Protein AF-U9VJJ2-F1 (afdb_monomer_lite)

Secondary structure (DSSP, 8-state):
----------------PPPPSS-HHHHHHHHHHHHHHTB-BSPPTT-S-TT---B-TTTTTTTTS----SB--SSS--EEHHHHHHHHHHHHHHHHHSHHHHHHTT-HHHHHHHHHHHHHHHHHHEEEETTEEEEEEEEES-HHHHHT----GGGGGGT----EEEEESSS--HHHHHHHHHHHHHHHHHHTTT-HHHHHHHHHHHHHHHHHHH--S---SS------HHHHHS-TT-SSS---S-SS----SHHHHHHHHHHHHHHHHHTT---HHHHHHHHHH-----TT----SS--HHHHHHHHHHHH--HHHHHHHHHHHHHHSTTSSS-B-TT--B--GGGTTSSHHHHHHHHHHHHHHHHHHTS-SSSSHHHHHHHHHHHHHT-STT--BSBTTSSSSB-SS-B-HHHH---SHHHHT-TTS--SS--TTPBP---SSSSTT-----TT-HHHHB--HHHHHHHHHHHHHHHHHH-PPPP------S----SS-EEE---EETTEE----------S-S-PPPEEE--SS--EEE--SBS-EEEE--SS--EEEE--SBS-EEEE--SS--EEEE---S-----EEEEE--SSS-EEEEEES--EEE--SS--EEEEEES--EEE--SS--EEEETT-TT---PPPEEE--SS--EEE--BSS-EEE----TTSSPEEEEEE--BSS-EEEE--SSEEEEESS--BTTBEEEEPTT--GGGEEEEEETTEEEEEETTEEEEEEET--S---GGGGS---

Structure (mmCIF, N/CA/C/O backbone):
data_AF-U9VJJ2-F1
#
_entry.id   AF-U9VJJ2-F1
#
loop_
_atom_site.group_PDB
_atom_site.id
_atom_site.type_symbol
_atom_site.label_atom_id
_atom_site.label_alt_id
_atom_site.label_comp_id
_atom_site.label_asym_id
_atom_site.label_entity_id
_atom_site.label_seq_id
_atom_site.pdbx_PDB_ins_code
_atom_site.Cartn_x
_atom_site.Cartn_y
_atom_site.Cartn_z
_atom_site.occupancy
_atom_site.B_iso_or_equiv
_atom_site.auth_seq_id
_atom_site.auth_comp_id
_atom_site.auth_asym_id
_atom_site.auth_atom_id
_atom_site.pdbx_PDB_model_num
ATOM 1 N N . MET A 1 1 ? -44.844 24.755 -35.475 1.00 31.58 1 MET A N 1
ATOM 2 C CA . MET A 1 1 ? -44.593 23.803 -36.579 1.00 31.58 1 MET A CA 1
ATOM 3 C C . MET A 1 1 ? -43.089 23.852 -36.799 1.00 31.58 1 MET A C 1
ATOM 5 O O . MET A 1 1 ? -42.625 24.831 -37.348 1.00 31.58 1 MET A O 1
ATOM 9 N N . GLY A 1 2 ? -42.257 23.047 -36.153 1.00 34.38 2 GLY A N 1
ATOM 10 C CA . GLY A 1 2 ? -42.312 21.598 -36.014 1.00 34.38 2 GLY A CA 1
ATOM 11 C C . GLY A 1 2 ? -41.286 21.035 -36.993 1.00 34.38 2 GLY A C 1
ATOM 12 O O . GLY A 1 2 ? -41.628 20.884 -38.158 1.00 34.38 2 GLY A O 1
ATOM 13 N N . ILE A 1 3 ? -40.055 20.788 -36.537 1.00 26.12 3 ILE A N 1
ATOM 14 C CA . ILE A 1 3 ? -39.096 19.918 -37.227 1.00 26.12 3 ILE A CA 1
ATOM 15 C C . ILE A 1 3 ? -38.415 19.069 -36.151 1.00 26.12 3 ILE A C 1
ATOM 17 O O . ILE A 1 3 ? -37.854 19.599 -35.195 1.00 26.12 3 ILE A O 1
ATOM 21 N N . ASN A 1 4 ? -38.595 17.760 -36.300 1.00 25.95 4 ASN A N 1
ATOM 22 C CA . ASN A 1 4 ? -38.135 16.693 -35.426 1.00 25.95 4 ASN A CA 1
ATOM 23 C C . ASN A 1 4 ? -36.657 16.357 -35.653 1.00 25.95 4 ASN A C 1
ATOM 25 O O . ASN A 1 4 ? -36.155 16.465 -36.769 1.00 25.95 4 ASN A O 1
ATOM 29 N N . ASN A 1 5 ? -36.056 15.855 -34.572 1.00 29.77 5 ASN A N 1
ATOM 30 C CA . ASN A 1 5 ? -34.876 14.994 -34.498 1.00 29.77 5 ASN A CA 1
ATOM 31 C C . ASN A 1 5 ? -34.824 13.897 -35.570 1.00 29.77 5 ASN A C 1
ATOM 33 O O . ASN A 1 5 ? -35.796 13.155 -35.714 1.00 29.77 5 ASN A O 1
ATOM 37 N N . SER A 1 6 ? -33.636 13.701 -36.142 1.00 28.03 6 SER A N 1
ATOM 38 C CA . SER A 1 6 ? -32.844 12.465 -36.014 1.00 28.03 6 SER A CA 1
ATOM 39 C C . SER A 1 6 ? -31.492 12.678 -36.702 1.00 28.03 6 SER A C 1
ATOM 41 O O . SER A 1 6 ? -31.468 13.033 -37.874 1.00 28.03 6 SER A O 1
ATOM 43 N N . ASP A 1 7 ? -30.383 12.554 -35.970 1.00 28.00 7 ASP A N 1
ATOM 44 C CA . ASP A 1 7 ? -29.341 11.561 -36.271 1.00 28.00 7 ASP A CA 1
ATOM 45 C C . ASP A 1 7 ? -28.145 11.710 -35.319 1.00 28.00 7 ASP A C 1
ATOM 47 O O . ASP A 1 7 ? -27.619 12.793 -35.065 1.00 28.00 7 ASP A O 1
ATOM 51 N N . ASN A 1 8 ? -27.802 10.561 -34.740 1.00 31.48 8 ASN A N 1
ATOM 52 C CA . ASN A 1 8 ? -26.765 10.307 -33.756 1.00 31.48 8 ASN A CA 1
ATOM 53 C C . ASN A 1 8 ? -25.375 10.720 -34.250 1.00 31.48 8 ASN A C 1
ATOM 55 O O . ASN A 1 8 ? -24.886 10.154 -35.218 1.00 31.48 8 ASN A O 1
ATOM 59 N N . ASN A 1 9 ? -24.697 11.568 -33.479 1.00 27.19 9 ASN A N 1
ATOM 60 C CA . ASN A 1 9 ? -23.241 11.542 -33.340 1.00 27.19 9 ASN A CA 1
ATOM 61 C C . ASN A 1 9 ? -22.918 11.454 -31.846 1.00 27.19 9 ASN A C 1
ATOM 63 O O . ASN A 1 9 ? -22.497 12.418 -31.212 1.00 27.19 9 ASN A O 1
ATOM 67 N N . GLY A 1 10 ? -23.180 10.277 -31.278 1.00 26.52 10 GLY A N 1
ATOM 68 C CA . GLY A 1 10 ? -22.544 9.850 -30.041 1.00 26.52 10 GLY A CA 1
ATOM 69 C C . GLY A 1 10 ? -21.114 9.436 -30.360 1.00 26.52 10 GLY A C 1
ATOM 70 O O . GLY A 1 10 ? -20.844 8.255 -30.535 1.00 26.52 10 GLY A O 1
ATOM 71 N N . ALA A 1 11 ? -20.210 10.407 -30.468 1.00 26.44 11 ALA A N 1
ATOM 72 C CA . ALA A 1 11 ? -18.804 10.134 -30.222 1.00 26.44 11 ALA A CA 1
ATOM 73 C C . ALA A 1 11 ? -18.663 10.029 -28.700 1.00 26.44 11 ALA A C 1
ATOM 75 O O . ALA A 1 11 ? -18.514 11.040 -28.013 1.00 26.44 11 ALA A O 1
ATOM 76 N N . SER A 1 12 ? -18.817 8.819 -28.157 1.00 25.75 12 SER A N 1
ATOM 77 C CA . SER A 1 12 ? -18.345 8.557 -26.805 1.00 25.75 12 SER A CA 1
ATOM 78 C C . SER A 1 12 ? -16.835 8.746 -26.833 1.00 25.75 12 SER A C 1
ATOM 80 O O . SER A 1 12 ? -16.124 7.987 -27.491 1.00 25.75 12 SER A O 1
ATOM 82 N N . LEU A 1 13 ? -16.356 9.758 -26.119 1.00 26.41 13 LEU A N 1
ATOM 83 C CA . LEU A 1 13 ? -15.010 9.765 -25.567 1.00 26.41 13 LEU A CA 1
ATOM 84 C C . LEU A 1 13 ? -14.947 8.601 -24.565 1.00 26.41 13 LEU A C 1
ATOM 86 O O . LEU A 1 13 ? -15.098 8.798 -23.364 1.00 26.41 13 LEU A O 1
ATOM 90 N N . ALA A 1 14 ? -14.851 7.371 -25.075 1.00 29.52 14 ALA A N 1
ATOM 91 C CA . ALA A 1 14 ? -14.384 6.252 -24.281 1.00 29.52 14 ALA A CA 1
ATOM 92 C C . ALA A 1 14 ? -12.936 6.589 -23.924 1.00 29.52 14 ALA A C 1
ATOM 94 O O . ALA A 1 14 ? -12.138 6.923 -24.801 1.00 29.52 14 ALA A O 1
ATOM 95 N N . SER A 1 15 ? -12.674 6.638 -22.624 1.00 31.16 15 SER A N 1
ATOM 96 C CA . SER A 1 15 ? -11.402 6.991 -22.015 1.00 31.16 15 SER A CA 1
ATOM 97 C C . SER A 1 15 ? -10.244 6.284 -22.712 1.00 31.16 15 SER A C 1
ATOM 99 O O . SER A 1 15 ? -10.154 5.060 -22.664 1.00 31.16 15 SER A O 1
ATOM 101 N N . LEU A 1 16 ? -9.343 7.057 -23.317 1.00 30.44 16 LEU A N 1
ATOM 102 C CA . LEU A 1 16 ? -7.963 6.618 -23.487 1.00 30.44 16 LEU A CA 1
ATOM 103 C C . LEU A 1 16 ? -7.463 6.274 -22.078 1.00 30.44 16 LEU A C 1
ATOM 105 O O . LEU A 1 16 ? -7.440 7.163 -21.221 1.00 30.44 16 LEU A O 1
ATOM 109 N N . ALA A 1 17 ? -7.173 4.999 -21.811 1.00 35.44 17 ALA A N 1
ATOM 110 C CA . ALA A 1 17 ? -6.438 4.623 -20.611 1.00 35.44 17 ALA A CA 1
ATOM 111 C C . ALA A 1 17 ? -5.139 5.439 -20.613 1.00 35.44 17 ALA A C 1
ATOM 113 O O . ALA A 1 17 ? -4.492 5.568 -21.653 1.00 35.44 17 ALA A O 1
ATOM 114 N N . ARG A 1 18 ? -4.817 6.094 -19.495 1.00 38.59 18 ARG A N 1
ATOM 115 C CA . ARG A 1 18 ? -3.496 6.706 -19.347 1.00 38.59 18 ARG A CA 1
ATOM 116 C C . ARG A 1 18 ? -2.495 5.559 -19.229 1.00 38.59 18 ARG A C 1
ATOM 118 O O . ARG A 1 18 ? -2.759 4.633 -18.470 1.00 38.59 18 ARG A O 1
ATOM 125 N N . ASP A 1 19 ? -1.391 5.615 -19.963 1.00 44.75 19 ASP A N 1
ATOM 126 C CA . ASP A 1 19 ? -0.321 4.629 -19.813 1.00 44.75 19 ASP A CA 1
ATOM 127 C C . ASP A 1 19 ? 0.266 4.756 -18.400 1.00 44.75 19 ASP A C 1
ATOM 129 O O . ASP A 1 19 ? 0.718 5.828 -17.995 1.00 44.75 19 ASP A O 1
ATOM 133 N N . SER A 1 20 ? 0.192 3.676 -17.630 1.00 54.94 20 SER A N 1
ATOM 134 C CA . SER A 1 20 ? 0.792 3.536 -16.303 1.00 54.94 20 SER A CA 1
ATOM 135 C C . SER A 1 20 ? 2.116 2.791 -16.416 1.00 54.94 20 SER A C 1
ATOM 137 O O . SER A 1 20 ? 2.187 1.808 -17.153 1.00 54.94 20 SER A O 1
ATOM 139 N N . ILE A 1 21 ? 3.116 3.159 -15.618 1.00 72.12 21 ILE A N 1
ATOM 140 C CA . ILE A 1 21 ? 4.382 2.410 -15.569 1.00 72.12 21 ILE A CA 1
ATOM 141 C C . ILE A 1 21 ? 4.315 1.143 -14.694 1.00 72.12 21 ILE A C 1
ATOM 143 O O . ILE A 1 21 ? 5.137 0.251 -14.861 1.00 72.12 21 ILE A O 1
ATOM 147 N N . PHE A 1 22 ? 3.330 1.038 -13.791 1.00 78.44 22 PHE A N 1
ATOM 148 C CA . PHE A 1 22 ? 3.150 -0.091 -12.867 1.00 78.44 22 PHE A CA 1
ATOM 149 C C . PHE A 1 22 ? 1.695 -0.552 -12.793 1.00 78.44 22 PHE A C 1
ATOM 151 O O . PHE A 1 22 ? 0.785 0.248 -12.997 1.00 78.44 22 PHE A O 1
ATOM 158 N N . ASN A 1 23 ? 1.472 -1.825 -12.444 1.00 80.81 23 ASN A N 1
ATOM 159 C CA . ASN A 1 23 ? 0.149 -2.406 -12.197 1.00 80.81 23 ASN A CA 1
ATOM 160 C C . ASN A 1 23 ? -0.339 -2.134 -10.758 1.00 80.81 23 ASN A C 1
ATOM 162 O O . ASN A 1 23 ? -0.101 -2.912 -9.836 1.00 80.81 23 ASN A O 1
ATOM 166 N N . TYR A 1 24 ? -1.044 -1.027 -10.551 1.00 87.88 24 TYR A N 1
ATOM 167 C CA . TYR A 1 24 ? -1.606 -0.642 -9.258 1.00 87.88 24 TYR A CA 1
ATOM 168 C C . TYR A 1 24 ? -2.738 -1.563 -8.793 1.00 87.88 24 TYR A C 1
ATOM 170 O O . TYR A 1 24 ? -2.932 -1.686 -7.585 1.00 87.88 24 TYR A O 1
ATOM 178 N N . SER A 1 25 ? -3.451 -2.239 -9.703 1.00 86.50 25 SER A N 1
ATOM 179 C CA . SER A 1 25 ? -4.441 -3.256 -9.319 1.00 86.50 25 SER A CA 1
ATOM 180 C C . SER A 1 25 ? -3.777 -4.434 -8.601 1.00 86.50 25 SER A C 1
ATOM 182 O O . SER A 1 25 ? -4.260 -4.877 -7.562 1.00 86.50 25 SER A O 1
ATOM 184 N N . GLU A 1 26 ? -2.650 -4.915 -9.127 1.00 86.88 26 GLU A N 1
ATOM 185 C CA . GLU A 1 26 ? -1.860 -5.998 -8.530 1.00 86.88 26 GLU A CA 1
ATOM 186 C C . GLU A 1 26 ? -1.177 -5.573 -7.232 1.00 86.88 26 GLU A C 1
ATOM 188 O O . GLU A 1 26 ? -1.188 -6.312 -6.246 1.00 86.88 26 GLU A O 1
ATOM 193 N N . ALA A 1 27 ? -0.601 -4.369 -7.201 1.00 92.50 27 ALA A N 1
ATOM 194 C CA . ALA A 1 27 ? -0.051 -3.826 -5.967 1.00 92.50 27 ALA A CA 1
ATOM 195 C C . ALA A 1 27 ? -1.142 -3.725 -4.885 1.00 92.50 27 ALA A C 1
ATOM 197 O O . ALA A 1 27 ? -0.916 -4.129 -3.748 1.00 92.50 27 ALA A O 1
ATOM 198 N N . LEU A 1 28 ? -2.345 -3.248 -5.224 1.00 97.44 28 LEU A N 1
ATOM 199 C CA . LEU A 1 28 ? -3.449 -3.128 -4.270 1.00 97.44 28 LEU A CA 1
ATOM 200 C C . LEU A 1 28 ? -3.868 -4.486 -3.687 1.00 97.44 28 LEU A C 1
ATOM 202 O O . LEU A 1 28 ? -3.978 -4.602 -2.468 1.00 97.44 28 LEU A O 1
ATOM 206 N N . GLU A 1 29 ? -4.046 -5.506 -4.531 1.00 95.62 29 GLU A N 1
ATOM 207 C CA . GLU A 1 29 ? -4.329 -6.880 -4.089 1.00 95.62 29 GLU A CA 1
ATOM 208 C C . GLU A 1 29 ? -3.251 -7.389 -3.125 1.00 95.62 29 GLU A C 1
ATOM 210 O O . GLU A 1 29 ? -3.553 -7.848 -2.021 1.00 95.62 29 GLU A O 1
ATOM 215 N N . LYS A 1 30 ? -1.975 -7.258 -3.506 1.00 94.31 30 LYS A N 1
ATOM 216 C CA . LYS A 1 30 ? -0.852 -7.697 -2.672 1.00 94.31 30 LYS A CA 1
ATOM 217 C C . LYS A 1 30 ? -0.827 -6.959 -1.338 1.00 94.31 30 LYS A C 1
ATOM 219 O O . LYS A 1 30 ? -0.591 -7.590 -0.312 1.00 94.31 30 LYS A O 1
ATOM 224 N N . SER A 1 31 ? -1.120 -5.657 -1.317 1.00 98.50 31 SER A N 1
ATOM 225 C CA . SER A 1 31 ? -1.192 -4.890 -0.066 1.00 98.50 31 SER A CA 1
ATOM 226 C C . SER A 1 31 ? -2.247 -5.446 0.896 1.00 98.50 31 SER A C 1
ATOM 228 O O . SER A 1 31 ? -2.037 -5.428 2.105 1.00 98.50 31 SER A O 1
ATOM 230 N N . LEU A 1 32 ? -3.363 -5.979 0.386 1.00 98.38 32 LEU A N 1
ATOM 231 C CA . LEU A 1 32 ? -4.382 -6.642 1.207 1.00 98.38 32 LEU A CA 1
ATOM 232 C C . LEU A 1 32 ? -3.935 -8.040 1.666 1.00 98.38 32 LEU A C 1
ATOM 234 O O . LEU A 1 32 ? -4.159 -8.398 2.822 1.00 98.38 32 LEU A O 1
ATOM 238 N N . LEU A 1 33 ? -3.226 -8.796 0.818 1.00 97.00 33 LEU A N 1
ATOM 239 C CA . LEU A 1 33 ? -2.611 -10.075 1.205 1.00 97.00 33 LEU A CA 1
ATOM 240 C C . LEU A 1 33 ? -1.595 -9.921 2.348 1.00 97.00 33 LEU A C 1
ATOM 242 O O . LEU A 1 33 ? -1.483 -10.819 3.185 1.00 97.00 33 LEU A O 1
ATOM 246 N N . PHE A 1 34 ? -0.900 -8.782 2.437 1.00 98.81 34 PHE A N 1
ATOM 247 C CA . PHE A 1 34 ? -0.048 -8.474 3.587 1.00 98.81 34 PHE A CA 1
ATOM 248 C C . PHE A 1 34 ? -0.850 -8.473 4.894 1.00 98.81 34 PHE A C 1
ATOM 250 O O . PHE A 1 34 ? -0.446 -9.120 5.859 1.00 98.81 34 PHE A O 1
ATOM 257 N N . TYR A 1 35 ? -2.008 -7.808 4.931 1.00 98.88 35 TYR A N 1
ATOM 258 C CA . TYR A 1 35 ? -2.841 -7.804 6.133 1.00 98.88 35 TYR A CA 1
ATOM 259 C C . TYR A 1 35 ? -3.344 -9.210 6.475 1.00 98.88 35 TYR A C 1
ATOM 261 O O . TYR A 1 35 ? -3.297 -9.602 7.640 1.00 98.88 35 TYR A O 1
ATOM 269 N N . GLU A 1 36 ? -3.737 -10.021 5.489 1.00 98.44 36 GLU A N 1
ATOM 270 C CA . GLU A 1 36 ? -4.081 -11.431 5.733 1.00 98.44 36 GLU A CA 1
ATOM 271 C C . GLU A 1 36 ? -2.923 -12.211 6.368 1.00 98.44 36 GLU A C 1
ATOM 273 O O . GLU A 1 36 ? -3.128 -12.972 7.317 1.00 98.44 36 GLU A O 1
ATOM 278 N N . ALA A 1 37 ? -1.692 -11.956 5.917 1.00 98.38 37 ALA A N 1
ATOM 279 C CA . ALA A 1 37 ? -0.489 -12.568 6.467 1.00 98.38 37 ALA A CA 1
ATOM 280 C C . ALA A 1 37 ? -0.178 -12.124 7.907 1.00 98.38 37 ALA A C 1
ATOM 282 O O . ALA A 1 37 ? 0.552 -12.838 8.596 1.00 98.38 37 ALA A O 1
ATOM 283 N N . GLN A 1 38 ? -0.768 -11.021 8.384 1.00 98.88 38 GLN A N 1
ATOM 284 C CA . GLN A 1 38 ? -0.652 -10.526 9.762 1.00 98.88 38 GLN A CA 1
ATOM 285 C C . GLN A 1 38 ? -1.762 -11.029 10.701 1.00 98.88 38 GLN A C 1
ATOM 287 O O . GLN A 1 38 ? -1.703 -10.754 11.900 1.00 98.88 38 GLN A O 1
ATOM 292 N N . ARG A 1 39 ? -2.792 -11.738 10.214 1.00 98.81 39 ARG A N 1
ATOM 293 C CA . ARG A 1 39 ? -3.947 -12.139 11.047 1.00 98.81 39 ARG A CA 1
ATOM 294 C C . ARG A 1 39 ? -3.529 -12.999 12.242 1.00 98.81 39 ARG A C 1
ATOM 296 O O . ARG A 1 39 ? -2.777 -13.951 12.074 1.00 98.81 39 ARG A O 1
ATOM 303 N N . ALA A 1 40 ? -4.045 -12.701 13.426 1.00 98.56 40 ALA A N 1
ATOM 304 C CA . ALA A 1 40 ? -3.956 -13.522 14.631 1.00 98.56 40 ALA A CA 1
ATOM 305 C C . ALA A 1 40 ? -5.293 -14.244 14.880 1.00 98.56 40 ALA A C 1
ATOM 307 O O . ALA A 1 40 ? -6.330 -13.769 14.420 1.00 98.56 40 ALA A O 1
ATOM 308 N N . GLY A 1 41 ? -5.282 -15.351 15.623 1.00 98.31 41 GLY A N 1
ATOM 309 C CA . GLY A 1 41 ? -6.475 -16.134 15.955 1.00 98.31 41 GLY A CA 1
ATOM 310 C C . GLY A 1 41 ? -6.692 -17.340 15.040 1.00 98.31 41 GLY A C 1
ATOM 311 O O . GLY A 1 41 ? -5.765 -17.811 14.381 1.00 98.31 41 GLY A O 1
ATOM 312 N N . GLU A 1 42 ? -7.922 -17.856 15.043 1.00 98.12 42 GLU A N 1
ATOM 313 C CA . GLU A 1 42 ? -8.382 -18.914 14.132 1.00 98.12 42 GLU A CA 1
ATOM 314 C C . GLU A 1 42 ? -8.607 -18.313 12.742 1.00 98.12 42 GLU A C 1
ATOM 316 O O . GLU A 1 42 ? -9.418 -17.399 12.603 1.00 98.12 42 GLU A O 1
ATOM 321 N N . LEU A 1 43 ? -7.870 -18.781 11.732 1.00 96.81 43 LEU A N 1
ATOM 322 C CA . LEU A 1 43 ? -7.955 -18.253 10.370 1.00 96.81 43 LEU A CA 1
ATOM 323 C C . LEU A 1 43 ? -9.176 -18.831 9.635 1.00 96.81 43 LEU A C 1
ATOM 325 O O . LEU A 1 43 ? -9.574 -19.965 9.900 1.00 96.81 43 LEU A O 1
ATOM 329 N N . PRO A 1 44 ? -9.780 -18.086 8.692 1.00 91.69 44 PRO A N 1
ATOM 330 C CA . PRO A 1 44 ? -10.945 -18.579 7.971 1.00 91.69 44 PRO A CA 1
ATOM 331 C C . PRO A 1 44 ? -10.571 -19.698 6.983 1.00 91.69 44 PRO A C 1
ATOM 333 O O . PRO A 1 44 ? -9.440 -19.769 6.496 1.00 91.69 44 PRO A O 1
ATOM 336 N N . ASP A 1 45 ? -11.543 -20.558 6.653 1.00 89.88 45 ASP A N 1
ATOM 337 C CA . ASP A 1 45 ? -11.366 -21.705 5.740 1.00 89.88 45 ASP A CA 1
ATOM 338 C C . ASP A 1 45 ? -10.871 -21.299 4.334 1.00 89.88 45 ASP A C 1
ATOM 340 O O . ASP A 1 45 ? -10.272 -22.109 3.626 1.00 89.88 45 ASP A O 1
ATOM 344 N N . ASP A 1 46 ? -11.140 -20.060 3.918 1.00 84.56 46 ASP A N 1
ATOM 345 C CA . ASP A 1 46 ? -10.752 -19.462 2.638 1.00 84.56 46 ASP A CA 1
ATOM 346 C C . ASP A 1 46 ? -9.488 -18.583 2.726 1.00 84.56 46 ASP A C 1
ATOM 348 O O . ASP A 1 46 ? -9.210 -17.811 1.810 1.00 84.56 46 ASP A O 1
ATOM 352 N N . ASN A 1 47 ? -8.689 -18.718 3.794 1.00 85.50 47 ASN A N 1
ATOM 353 C CA . ASN A 1 47 ? -7.400 -18.034 3.938 1.00 85.50 47 ASN A CA 1
ATOM 354 C C . ASN A 1 47 ? -6.504 -18.218 2.694 1.00 85.50 47 ASN A C 1
ATOM 356 O O . ASN A 1 47 ? -6.145 -19.342 2.328 1.00 85.50 47 ASN A O 1
ATOM 360 N N . ARG A 1 48 ? -6.074 -17.103 2.088 1.00 89.31 48 ARG A N 1
ATOM 361 C CA . ARG A 1 48 ? -5.249 -17.098 0.867 1.00 89.31 48 ARG A CA 1
ATOM 362 C C . ARG A 1 48 ? -3.755 -17.252 1.157 1.00 89.31 48 ARG A C 1
ATOM 364 O O . ARG A 1 48 ? -2.982 -17.655 0.285 1.00 89.31 48 ARG A O 1
ATOM 371 N N . VAL A 1 49 ? -3.324 -16.986 2.391 1.00 89.12 49 VAL A N 1
ATOM 372 C CA . VAL A 1 49 ? -1.911 -17.050 2.786 1.00 89.12 49 VAL A CA 1
ATOM 373 C C . VAL A 1 49 ? -1.549 -18.469 3.226 1.00 89.12 49 VAL A C 1
ATOM 375 O O . VAL A 1 49 ? -1.614 -18.819 4.402 1.00 89.12 49 VAL A O 1
ATOM 378 N N . ALA A 1 50 ? -1.132 -19.296 2.264 1.00 86.50 50 ALA A N 1
ATOM 379 C CA . ALA A 1 50 ? -0.942 -20.743 2.441 1.00 86.50 50 ALA A CA 1
ATOM 380 C C . ALA A 1 50 ? 0.079 -21.165 3.518 1.00 86.50 50 ALA A C 1
ATOM 382 O O . ALA A 1 50 ? 0.045 -22.304 3.981 1.00 86.50 50 ALA A O 1
ATOM 383 N N . TRP A 1 51 ? 1.012 -20.284 3.884 1.00 90.56 51 TRP A N 1
ATOM 384 C CA . TRP A 1 51 ? 2.030 -20.551 4.905 1.00 90.56 51 TRP A CA 1
ATOM 385 C C . TRP A 1 51 ? 1.617 -20.105 6.315 1.00 90.56 51 TRP A C 1
ATOM 387 O O . TRP A 1 51 ? 2.378 -20.320 7.256 1.00 90.56 51 TRP A O 1
ATOM 397 N N . ARG A 1 52 ? 0.432 -19.503 6.469 1.00 96.50 52 ARG A N 1
ATOM 398 C CA . ARG A 1 52 ? -0.157 -19.132 7.758 1.00 96.50 52 ARG A CA 1
ATOM 399 C C . ARG A 1 52 ? -1.178 -20.173 8.210 1.00 96.50 52 ARG A C 1
ATOM 401 O O . ARG A 1 52 ? -1.914 -20.729 7.395 1.00 96.50 52 ARG A O 1
ATOM 408 N N . SER A 1 53 ? -1.256 -20.390 9.518 1.00 96.62 53 SER A N 1
ATOM 409 C CA . SER A 1 53 ? -2.363 -21.108 10.154 1.00 96.62 53 SER A CA 1
ATOM 410 C C . SER A 1 53 ? -2.772 -20.429 11.461 1.00 96.62 53 SER A C 1
ATOM 412 O O . SER A 1 53 ? -2.266 -19.353 11.796 1.00 96.62 53 SER A O 1
ATOM 414 N N . ASP A 1 54 ? -3.692 -21.063 12.189 1.00 98.31 54 ASP A N 1
ATOM 415 C CA . ASP A 1 54 ? -4.156 -20.590 13.489 1.00 98.31 54 ASP A CA 1
ATOM 416 C C . ASP A 1 54 ? -2.982 -20.297 14.426 1.00 98.31 54 ASP A C 1
ATOM 418 O O . ASP A 1 54 ? -2.063 -21.108 14.583 1.00 98.31 54 ASP A O 1
ATOM 422 N N . ALA A 1 55 ? -3.039 -19.141 15.074 1.00 97.94 55 ALA A N 1
ATOM 423 C CA . ALA A 1 55 ? -2.040 -18.697 16.032 1.00 97.94 55 ALA A CA 1
ATOM 424 C C . ALA A 1 55 ? -2.731 -17.974 17.187 1.00 97.94 55 ALA A C 1
ATOM 426 O O . ALA A 1 55 ? -3.744 -17.311 16.982 1.00 97.94 55 ALA A O 1
ATOM 427 N N . VAL A 1 56 ? -2.171 -18.072 18.395 1.00 97.69 56 VAL A N 1
ATOM 428 C CA . VAL A 1 56 ? -2.582 -17.278 19.570 1.00 97.69 56 VAL A CA 1
ATOM 429 C C . VAL A 1 56 ? -4.081 -17.365 19.914 1.00 97.69 56 VAL A C 1
ATOM 431 O O . VAL A 1 56 ? -4.689 -16.430 20.434 1.00 97.69 56 VAL A O 1
ATOM 434 N N . THR A 1 57 ? -4.708 -18.521 19.661 1.00 97.44 57 THR A N 1
ATOM 435 C CA . THR A 1 57 ? -6.166 -18.727 19.800 1.00 97.44 57 THR A CA 1
ATOM 436 C C . THR A 1 57 ? -6.677 -18.628 21.244 1.00 97.44 57 THR A C 1
ATOM 438 O O . THR A 1 57 ? -7.880 -18.710 21.477 1.00 97.44 57 THR A O 1
ATOM 441 N N . ASN A 1 58 ? -5.778 -18.503 22.227 1.00 96.25 58 ASN A N 1
ATOM 442 C CA . ASN A 1 58 ? -6.102 -18.372 23.651 1.00 96.25 58 ASN A CA 1
ATOM 443 C C . ASN A 1 58 ? -5.848 -16.960 24.209 1.00 96.25 58 ASN A C 1
ATOM 445 O O . ASN A 1 58 ? -5.974 -16.768 25.425 1.00 96.25 58 ASN A O 1
ATOM 449 N N . ASP A 1 59 ? -5.476 -15.992 23.364 1.00 98.38 59 ASP A N 1
ATOM 450 C CA . ASP A 1 59 ? -5.275 -14.600 23.778 1.00 98.38 59 ASP A CA 1
ATOM 451 C C . ASP A 1 59 ? -6.518 -14.065 24.519 1.00 98.38 59 ASP A C 1
ATOM 453 O O . ASP A 1 59 ? -7.658 -14.234 24.078 1.00 98.38 59 ASP A O 1
ATOM 457 N N . GLY A 1 60 ? -6.296 -13.432 25.677 1.00 97.62 60 GLY A N 1
ATOM 458 C CA . GLY A 1 60 ? -7.352 -12.912 26.558 1.00 97.62 60 GLY A CA 1
ATOM 459 C C . GLY A 1 60 ? -7.917 -13.910 27.580 1.00 97.62 60 GLY A C 1
ATOM 460 O O . GLY A 1 60 ? -8.693 -13.535 28.467 1.00 97.62 60 GLY A O 1
ATOM 461 N N . SER A 1 61 ? -7.499 -15.180 27.539 1.00 96.69 61 SER A N 1
ATOM 462 C CA . SER A 1 61 ? -7.900 -16.186 28.538 1.00 96.69 61 SER A CA 1
ATOM 463 C C . SER A 1 61 ? -7.446 -15.857 29.969 1.00 96.69 61 SER A C 1
ATOM 465 O O . SER A 1 61 ? -8.101 -16.274 30.929 1.00 96.69 61 SER A O 1
ATOM 467 N N . ASP A 1 62 ? -6.380 -15.068 30.123 1.00 95.56 62 ASP A N 1
ATOM 468 C CA . ASP A 1 62 ? -5.869 -14.552 31.396 1.00 95.56 62 ASP A CA 1
ATOM 469 C C . ASP A 1 62 ? -6.853 -13.595 32.090 1.00 95.56 62 ASP A C 1
ATOM 471 O O . ASP A 1 62 ? -6.883 -13.504 33.321 1.00 95.56 62 ASP A O 1
ATOM 475 N N . VAL A 1 63 ? -7.707 -12.937 31.302 1.00 95.62 63 VAL A N 1
ATOM 476 C CA . VAL A 1 63 ? -8.665 -11.919 31.757 1.00 95.62 63 VAL A CA 1
ATOM 477 C C . VAL A 1 63 ? -10.124 -12.289 31.476 1.00 95.62 63 VAL A C 1
ATOM 479 O O . VAL A 1 63 ? -11.036 -11.594 31.921 1.00 95.62 63 VAL A O 1
ATOM 482 N N . GLY A 1 64 ? -10.365 -13.426 30.817 1.00 96.75 64 GLY A N 1
ATOM 483 C CA . GLY A 1 64 ? -11.703 -13.943 30.522 1.00 96.75 64 GLY A CA 1
ATOM 484 C C . GLY A 1 64 ? -12.427 -13.190 29.404 1.00 96.75 64 GLY A C 1
ATOM 485 O O . GLY A 1 64 ? -13.659 -13.162 29.398 1.00 96.75 64 GLY A O 1
ATOM 486 N N . VAL A 1 65 ? -11.671 -12.592 28.482 1.00 96.56 65 VAL A N 1
ATOM 487 C CA . VAL A 1 65 ? -12.164 -11.866 27.304 1.00 96.56 65 VAL A CA 1
ATOM 488 C C . VAL A 1 65 ? -11.628 -12.572 26.066 1.00 96.56 65 VAL A C 1
ATOM 490 O O . VAL A 1 65 ? -10.485 -13.011 26.065 1.00 96.56 65 VAL A O 1
ATOM 493 N N . ASP A 1 66 ? -12.441 -12.721 25.022 1.00 98.00 66 ASP A N 1
ATOM 494 C CA . ASP A 1 66 ? -11.946 -13.263 23.756 1.00 98.00 66 ASP A CA 1
ATOM 495 C C . ASP A 1 66 ? -11.145 -12.189 23.027 1.00 98.00 66 ASP A C 1
ATOM 497 O O . ASP A 1 66 ? -11.706 -11.293 22.397 1.00 98.00 66 ASP A O 1
ATOM 501 N N . LEU A 1 67 ? -9.826 -12.282 23.136 1.00 98.62 67 LEU A N 1
ATOM 502 C CA . LEU A 1 67 ? -8.899 -11.422 22.428 1.00 98.62 67 LEU A CA 1
ATOM 503 C C . LEU A 1 67 ? -8.113 -12.241 21.407 1.00 98.62 67 LEU A C 1
ATOM 505 O O . LEU A 1 67 ? -6.990 -11.867 21.141 1.00 98.62 67 LEU A O 1
ATOM 509 N N . SER A 1 68 ? -8.640 -13.330 20.839 1.00 97.81 68 SER A N 1
ATOM 510 C CA . SER A 1 68 ? -7.886 -14.213 19.925 1.00 97.81 68 SER A CA 1
ATOM 511 C C . SER A 1 68 ? -7.555 -13.586 18.561 1.00 97.81 68 SER A C 1
ATOM 513 O O . SER A 1 68 ? -6.439 -13.743 18.072 1.00 97.81 68 SER A O 1
ATOM 515 N N . GLY A 1 69 ? -8.491 -12.835 17.974 1.00 97.94 69 GLY A N 1
ATOM 516 C CA . GLY A 1 69 ? -8.382 -12.265 16.622 1.00 97.94 69 GLY A CA 1
ATOM 517 C C . GLY A 1 69 ? -7.452 -11.050 16.475 1.00 97.94 69 GLY A C 1
ATOM 518 O O . GLY A 1 69 ? -6.583 -10.780 17.309 1.00 97.94 69 GLY A O 1
ATOM 519 N N . GLY A 1 70 ? -7.683 -10.254 15.429 1.00 98.56 70 GLY A N 1
ATOM 520 C CA . GLY A 1 70 ? -6.929 -9.027 15.150 1.00 98.56 70 GLY A CA 1
ATOM 521 C C . GLY A 1 70 ? -5.628 -9.300 14.400 1.00 98.56 70 GLY A C 1
ATOM 522 O O . GLY A 1 70 ? -5.512 -10.304 13.699 1.00 98.56 70 GLY A O 1
ATOM 523 N N . TYR A 1 71 ? -4.658 -8.398 14.526 1.00 98.88 71 TYR A N 1
ATOM 524 C CA . TYR A 1 71 ? -3.415 -8.445 13.756 1.00 98.88 71 TYR A CA 1
ATOM 525 C C . TYR A 1 71 ? -2.172 -8.444 14.647 1.00 98.88 71 TYR A C 1
ATOM 527 O O . TYR A 1 71 ? -2.145 -7.775 15.683 1.00 98.88 71 TYR A O 1
ATOM 535 N N . PHE A 1 72 ? -1.139 -9.163 14.217 1.00 98.81 72 PHE A N 1
ATOM 536 C CA . PHE A 1 72 ? 0.229 -8.914 14.658 1.00 98.81 72 PHE A CA 1
ATOM 537 C C . PHE A 1 72 ? 0.735 -7.607 14.048 1.00 98.81 72 PHE A C 1
ATOM 539 O O . PHE A 1 72 ? 0.390 -7.274 12.912 1.00 98.81 72 PHE A O 1
ATOM 546 N N . ASP A 1 73 ? 1.514 -6.850 14.813 1.00 98.56 73 ASP A N 1
ATOM 547 C CA . ASP A 1 73 ? 1.880 -5.482 14.452 1.00 98.56 73 ASP A CA 1
ATOM 548 C C . ASP A 1 73 ? 2.897 -5.400 13.309 1.00 98.56 73 ASP A C 1
ATOM 550 O O . ASP A 1 73 ? 2.651 -4.719 12.310 1.00 98.56 73 ASP A O 1
ATOM 554 N N . ALA A 1 74 ? 4.016 -6.108 13.450 1.00 98.25 74 ALA A N 1
ATOM 555 C CA . ALA A 1 74 ? 5.145 -5.999 12.539 1.00 98.25 74 ALA A CA 1
ATOM 556 C C . ALA A 1 74 ? 5.741 -7.376 12.218 1.00 98.25 74 ALA A C 1
ATOM 558 O O . ALA A 1 74 ? 5.010 -8.316 11.899 1.00 98.25 74 ALA A O 1
ATOM 559 N N . GLY A 1 75 ? 7.065 -7.525 12.304 1.00 97.81 75 GLY A N 1
ATOM 560 C CA . GLY A 1 75 ? 7.732 -8.821 12.233 1.00 97.81 75 GLY A CA 1
ATOM 561 C C . GLY A 1 75 ? 7.609 -9.687 13.491 1.00 97.81 75 GLY A C 1
ATOM 562 O O . GLY A 1 75 ? 8.203 -10.774 13.541 1.00 97.81 75 GLY A O 1
ATOM 563 N N . ASP A 1 76 ? 6.932 -9.191 14.524 1.00 97.56 76 ASP A N 1
ATOM 564 C CA . ASP A 1 76 ? 6.726 -9.773 15.852 1.00 97.56 76 ASP A CA 1
ATOM 565 C C . ASP A 1 76 ? 5.304 -10.332 16.033 1.00 97.56 76 ASP A C 1
ATOM 567 O O . ASP A 1 76 ? 4.568 -10.476 15.058 1.00 97.56 76 ASP A O 1
ATOM 571 N N . HIS A 1 77 ? 4.935 -10.733 17.256 1.00 98.06 77 HIS A N 1
ATOM 572 C CA . HIS A 1 77 ? 3.591 -11.265 17.530 1.00 98.06 77 HIS A CA 1
ATOM 573 C C . HIS A 1 77 ? 2.845 -10.513 18.633 1.00 98.06 77 HIS A C 1
ATOM 575 O O . HIS A 1 77 ? 1.816 -10.990 19.134 1.00 98.06 77 HIS A O 1
ATOM 581 N N . VAL A 1 78 ? 3.339 -9.348 19.047 1.00 97.69 78 VAL A N 1
ATOM 582 C CA . VAL A 1 78 ? 2.590 -8.478 19.953 1.00 97.69 78 VAL A CA 1
ATOM 583 C C . VAL A 1 78 ? 1.460 -7.825 19.165 1.00 97.69 78 VAL A C 1
ATOM 585 O O . VAL A 1 78 ? 1.626 -7.394 18.024 1.00 97.69 78 VAL A O 1
ATOM 588 N N . LYS A 1 79 ? 0.280 -7.747 19.779 1.00 98.56 79 LYS A N 1
ATOM 589 C CA . LYS A 1 79 ? -0.851 -7.026 19.192 1.00 98.56 79 LYS A CA 1
ATOM 590 C C . LYS A 1 79 ? -0.939 -5.652 19.815 1.00 98.56 79 LYS A C 1
ATOM 592 O O . LYS A 1 79 ? -1.510 -5.497 20.895 1.00 98.56 79 LYS A O 1
ATOM 597 N N . PHE A 1 80 ? -0.364 -4.665 19.142 1.00 98.19 80 PHE A N 1
ATOM 598 C CA . PHE A 1 80 ? -0.442 -3.269 19.549 1.00 98.19 80 PHE A CA 1
ATOM 599 C C . PHE A 1 80 ? -1.702 -2.619 18.980 1.00 98.19 80 PHE A C 1
ATOM 601 O O . PHE A 1 80 ? -1.828 -2.406 17.777 1.00 98.19 80 PHE A O 1
ATOM 608 N N . VAL A 1 81 ? -2.655 -2.279 19.850 1.00 98.69 81 VAL A N 1
ATOM 609 C CA . VAL A 1 81 ? -3.960 -1.767 19.400 1.00 98.69 81 VAL A CA 1
ATOM 610 C C . VAL A 1 81 ? -3.856 -0.354 18.835 1.00 98.69 81 VAL A C 1
ATOM 612 O O . VAL A 1 81 ? -4.618 -0.009 17.939 1.00 98.69 81 VAL A O 1
ATOM 615 N N . PHE A 1 82 ? -2.905 0.455 19.307 1.00 98.56 82 PHE A N 1
ATOM 616 C CA . PHE A 1 82 ? -2.757 1.839 18.856 1.00 98.56 82 PHE A CA 1
ATOM 617 C C . PHE A 1 82 ? -2.381 1.955 17.359 1.00 98.56 82 PHE A C 1
ATOM 619 O O . PHE A 1 82 ? -3.181 2.506 16.597 1.00 98.56 82 PHE A O 1
ATOM 626 N N . PRO A 1 83 ? -1.259 1.377 16.877 1.00 98.56 83 PRO A N 1
ATOM 627 C CA . PRO A 1 83 ? -0.936 1.354 15.445 1.00 98.56 83 PRO A CA 1
ATOM 628 C C . PRO A 1 83 ? -1.916 0.511 14.615 1.00 98.56 83 PRO A C 1
ATOM 630 O O . PRO A 1 83 ? -2.203 0.868 13.469 1.00 98.56 83 PRO A O 1
ATOM 633 N N . MET A 1 84 ? -2.504 -0.553 15.181 1.00 98.88 84 MET A N 1
ATOM 634 C CA . MET A 1 84 ? -3.554 -1.327 14.506 1.00 98.88 84 MET A CA 1
ATOM 635 C C . MET A 1 84 ? -4.780 -0.458 14.202 1.00 98.88 84 MET A C 1
ATOM 637 O O . MET A 1 84 ? -5.229 -0.409 13.059 1.00 98.88 84 MET A O 1
ATOM 641 N N . ALA A 1 85 ? -5.301 0.265 15.197 1.00 98.94 85 ALA A N 1
ATOM 642 C CA . ALA A 1 85 ? -6.435 1.166 15.021 1.00 98.94 85 ALA A CA 1
ATOM 643 C C . ALA A 1 85 ? -6.106 2.286 14.027 1.00 98.94 85 ALA A C 1
ATOM 645 O O . ALA A 1 85 ? -6.881 2.511 13.101 1.00 98.94 85 ALA A O 1
ATOM 646 N N . SER A 1 86 ? -4.917 2.893 14.130 1.00 98.88 86 SER A N 1
ATOM 647 C CA . SER A 1 86 ? -4.471 3.900 13.161 1.00 98.88 86 SER A CA 1
ATOM 648 C C . SER A 1 86 ? -4.432 3.365 11.727 1.00 98.88 86 SER A C 1
ATOM 650 O O . SER A 1 86 ? -4.816 4.081 10.799 1.00 98.88 86 SER A O 1
ATOM 652 N N . SER A 1 87 ? -3.999 2.118 11.536 1.00 98.94 87 SER A N 1
ATOM 653 C CA . SER A 1 87 ? -3.979 1.471 10.222 1.00 98.94 87 SER A CA 1
ATOM 654 C C . SER A 1 87 ? -5.394 1.263 9.686 1.00 98.94 87 SER A C 1
ATOM 656 O O . SER A 1 87 ? -5.676 1.605 8.540 1.00 98.94 87 SER A O 1
ATOM 658 N N . LEU A 1 88 ? -6.315 0.782 10.529 1.00 98.94 88 LEU A N 1
ATOM 659 C CA . LEU A 1 88 ? -7.718 0.570 10.161 1.00 98.94 88 LEU A CA 1
ATOM 660 C C . LEU A 1 88 ? -8.436 1.876 9.800 1.00 98.94 88 LEU A C 1
ATOM 662 O O . LEU A 1 88 ? -9.234 1.875 8.859 1.00 98.94 88 LEU A O 1
ATOM 666 N N . THR A 1 89 ? -8.143 2.988 10.484 1.00 98.94 89 THR A N 1
ATOM 667 C CA . THR A 1 89 ? -8.702 4.302 10.131 1.00 98.94 89 THR A CA 1
ATOM 668 C C . THR A 1 89 ? -8.243 4.741 8.738 1.00 98.94 89 THR A C 1
ATOM 670 O O . THR A 1 89 ? -9.058 5.169 7.922 1.00 98.94 89 THR A O 1
ATOM 673 N N . MET A 1 90 ? -6.952 4.587 8.427 1.00 98.94 90 MET A N 1
ATOM 674 C CA . MET A 1 90 ? -6.385 4.951 7.120 1.00 98.94 90 MET A CA 1
ATOM 675 C C . MET A 1 90 ? -6.894 4.044 5.989 1.00 98.94 90 MET A C 1
ATOM 677 O O . MET A 1 90 ? -7.280 4.549 4.934 1.00 98.94 90 MET A O 1
ATOM 681 N N . LEU A 1 91 ? -6.978 2.728 6.220 1.00 98.94 91 LEU A N 1
ATOM 682 C CA . LEU A 1 91 ? -7.576 1.773 5.278 1.00 98.94 91 LEU A CA 1
ATOM 683 C C . LEU A 1 91 ? -9.044 2.112 5.001 1.00 98.94 91 LEU A C 1
ATOM 685 O O . LEU A 1 91 ? -9.458 2.189 3.843 1.00 98.94 91 LEU A O 1
ATOM 689 N N . SER A 1 92 ? -9.817 2.389 6.056 1.00 98.94 92 SER A N 1
ATOM 690 C CA . SER A 1 92 ? -11.218 2.802 5.934 1.00 98.94 92 SER A CA 1
ATOM 691 C C . SER A 1 92 ? -11.354 4.109 5.163 1.00 98.94 92 SER A C 1
ATOM 693 O O . SER A 1 92 ? -12.262 4.236 4.345 1.00 98.94 92 SER A O 1
ATOM 695 N N . TRP A 1 93 ? -10.440 5.065 5.359 1.00 98.88 93 TRP A N 1
ATOM 696 C CA . TRP A 1 93 ? -10.427 6.303 4.584 1.00 98.88 93 TRP A CA 1
ATOM 697 C C . TRP A 1 93 ? -10.158 6.040 3.097 1.00 98.88 93 TRP A C 1
ATOM 699 O O . TRP A 1 93 ? -10.880 6.559 2.247 1.00 98.88 93 TRP A O 1
ATOM 709 N N . GLY A 1 94 ? -9.187 5.178 2.780 1.00 98.75 94 GLY A N 1
ATOM 710 C CA . GLY A 1 94 ? -8.898 4.763 1.408 1.00 98.75 94 GLY A CA 1
ATOM 711 C C . GLY A 1 94 ? -10.101 4.109 0.723 1.00 98.75 94 GLY A C 1
ATOM 712 O O . GLY A 1 94 ? -10.455 4.495 -0.389 1.00 98.75 94 GLY A O 1
ATOM 713 N N . VAL A 1 95 ? -10.774 3.165 1.392 1.00 98.81 95 VAL A N 1
ATOM 714 C CA . VAL A 1 95 ? -11.996 2.522 0.869 1.00 98.81 95 VAL A CA 1
ATOM 715 C C . VAL A 1 95 ? -13.145 3.520 0.738 1.00 98.81 95 VAL A C 1
ATOM 717 O O . VAL A 1 95 ? -13.897 3.454 -0.231 1.00 98.81 95 VAL A O 1
ATOM 720 N N . LEU A 1 96 ? -13.299 4.446 1.687 1.00 98.50 96 LEU A N 1
ATOM 721 C CA . LEU A 1 96 ? -14.367 5.443 1.662 1.00 98.50 96 LEU A CA 1
ATOM 722 C C . LEU A 1 96 ? -14.257 6.367 0.444 1.00 98.50 96 LEU A C 1
ATOM 724 O O . LEU A 1 96 ? -15.258 6.596 -0.230 1.00 98.50 96 LEU A O 1
ATOM 728 N N . GLU A 1 97 ? -13.063 6.892 0.170 1.00 97.88 97 GLU A N 1
ATOM 729 C CA . GLU A 1 97 ? -12.859 7.866 -0.912 1.00 97.88 97 GLU A CA 1
ATOM 730 C C . GLU A 1 97 ? -12.692 7.188 -2.280 1.00 97.88 97 GLU A C 1
ATOM 732 O O . GLU A 1 97 ? -13.134 7.728 -3.293 1.00 97.88 97 GLU A O 1
ATOM 737 N N . TYR A 1 98 ? -12.105 5.986 -2.324 1.00 98.38 98 TYR A N 1
ATOM 738 C CA . TYR A 1 98 ? -11.761 5.286 -3.568 1.00 98.38 98 TYR A CA 1
ATOM 739 C C . TYR A 1 98 ? -12.502 3.958 -3.745 1.00 98.38 98 TYR A C 1
ATOM 741 O O . TYR A 1 98 ? -11.992 3.045 -4.393 1.00 98.38 98 TYR A O 1
ATOM 749 N N . ARG A 1 99 ? -13.721 3.831 -3.206 1.00 97.75 99 ARG A N 1
ATOM 750 C CA . ARG A 1 99 ? -14.511 2.586 -3.258 1.00 97.75 99 ARG A CA 1
ATOM 751 C C . ARG A 1 99 ? -14.621 1.992 -4.662 1.00 97.75 99 ARG A C 1
ATOM 753 O O . ARG A 1 99 ? -14.413 0.797 -4.839 1.00 97.75 99 ARG A O 1
ATOM 760 N N . GLU A 1 100 ? -14.899 2.831 -5.658 1.00 95.94 100 GLU A N 1
ATOM 761 C CA . GLU A 1 100 ? -15.028 2.394 -7.053 1.00 95.94 100 GLU A CA 1
ATOM 762 C C . GLU A 1 100 ? -13.734 1.767 -7.595 1.00 95.94 100 GLU A C 1
ATOM 764 O O . GLU A 1 100 ? -13.800 0.916 -8.477 1.00 95.94 100 GLU A O 1
ATOM 769 N N . ALA A 1 101 ? -12.561 2.170 -7.095 1.00 95.38 101 ALA A N 1
ATOM 770 C CA . ALA A 1 101 ? -11.286 1.588 -7.501 1.00 95.38 101 ALA A CA 1
ATOM 771 C C . ALA A 1 101 ? -11.133 0.156 -6.977 1.00 95.38 101 ALA A C 1
ATOM 773 O O . ALA A 1 101 ? -10.715 -0.714 -7.735 1.00 95.38 101 ALA A O 1
ATOM 774 N N . TYR A 1 102 ? -11.543 -0.093 -5.727 1.00 96.88 102 TYR A N 1
ATOM 775 C CA . TYR A 1 102 ? -11.601 -1.439 -5.150 1.00 96.88 102 TYR A CA 1
ATOM 776 C C . TYR A 1 102 ? -12.620 -2.330 -5.870 1.00 96.88 102 TYR A C 1
ATOM 778 O O . TYR A 1 102 ? -12.363 -3.509 -6.087 1.00 96.88 102 TYR A O 1
ATOM 786 N N . GLU A 1 103 ? -13.768 -1.784 -6.279 1.00 94.06 103 GLU A N 1
ATOM 787 C CA . GLU A 1 103 ? -14.736 -2.520 -7.105 1.00 94.06 103 GLU A CA 1
ATOM 788 C C . GLU A 1 103 ? -14.143 -2.864 -8.478 1.00 94.06 103 GLU A C 1
ATOM 790 O O . GLU A 1 103 ? -14.281 -3.988 -8.951 1.00 94.06 103 GLU A O 1
ATOM 795 N N . GLN A 1 104 ? -13.446 -1.913 -9.106 1.00 86.81 104 GLN A N 1
ATOM 796 C CA . GLN A 1 104 ? -12.818 -2.097 -10.416 1.00 86.81 104 GLN A CA 1
ATOM 797 C C . GLN A 1 104 ? -11.662 -3.096 -10.408 1.00 86.81 104 GLN A C 1
ATOM 799 O O . GLN A 1 104 ? -11.428 -3.710 -11.441 1.00 86.81 104 GLN A O 1
ATOM 804 N N . SER A 1 105 ? -10.946 -3.251 -9.292 1.00 83.38 105 SER A N 1
ATOM 805 C CA . SER A 1 105 ? -9.862 -4.229 -9.130 1.00 83.38 105 SER A CA 1
ATOM 806 C C . SER A 1 105 ? -10.315 -5.564 -8.526 1.00 83.38 105 SER A C 1
ATOM 808 O O . SER A 1 105 ? -9.474 -6.430 -8.286 1.00 83.38 105 SER A O 1
ATOM 810 N N . ASN A 1 106 ? -11.619 -5.752 -8.278 1.00 92.12 106 ASN A N 1
ATOM 811 C CA . ASN A 1 106 ? -12.170 -6.880 -7.513 1.00 92.12 106 ASN A CA 1
ATOM 812 C C . ASN A 1 106 ? -11.490 -7.071 -6.145 1.00 92.12 106 ASN A C 1
ATOM 814 O O . ASN A 1 106 ? -11.206 -8.195 -5.763 1.00 92.12 106 ASN A O 1
ATOM 818 N N . GLN A 1 107 ? -11.187 -5.977 -5.446 1.00 95.12 107 GLN A N 1
ATOM 819 C CA . GLN A 1 107 ? -10.564 -5.995 -4.118 1.00 95.12 107 GLN A CA 1
ATOM 820 C C . GLN A 1 107 ? -11.474 -5.416 -3.023 1.00 95.12 107 GLN A C 1
ATOM 822 O O . GLN A 1 107 ? -11.026 -5.181 -1.900 1.00 95.12 107 GLN A O 1
ATOM 827 N N . LEU A 1 108 ? -12.735 -5.088 -3.337 1.00 97.81 108 LEU A N 1
ATOM 828 C CA . LEU A 1 108 ? -13.638 -4.480 -2.355 1.00 97.81 108 LEU A CA 1
ATOM 829 C C . LEU A 1 108 ? -13.979 -5.451 -1.223 1.00 97.81 108 LEU A C 1
ATOM 831 O O . LEU A 1 108 ? -13.963 -5.035 -0.067 1.00 97.81 108 LEU A O 1
ATOM 835 N N . ASP A 1 109 ? -14.279 -6.709 -1.534 1.00 96.62 109 ASP A N 1
ATOM 836 C CA . ASP A 1 109 ? -14.659 -7.692 -0.516 1.00 96.62 109 ASP A CA 1
ATOM 837 C C . ASP A 1 109 ? -13.461 -8.012 0.392 1.00 96.62 109 ASP A C 1
ATOM 839 O O . ASP A 1 109 ? -13.592 -8.029 1.614 1.00 96.62 109 ASP A O 1
ATOM 843 N N . GLU A 1 110 ? -12.269 -8.124 -0.187 1.00 97.12 110 GLU A N 1
ATOM 844 C CA . GLU A 1 110 ? -10.990 -8.330 0.491 1.00 97.12 110 GLU A CA 1
ATOM 845 C C . GLU A 1 110 ? -10.640 -7.144 1.398 1.00 97.12 110 GLU A C 1
ATOM 847 O O . GLU A 1 110 ? -10.189 -7.331 2.531 1.00 97.12 110 GLU A O 1
ATOM 852 N N . ALA A 1 111 ? -10.874 -5.912 0.936 1.00 98.69 111 ALA A N 1
ATOM 853 C CA . ALA A 1 111 ? -10.652 -4.709 1.734 1.00 98.69 111 ALA A CA 1
ATOM 854 C C . ALA A 1 111 ? -11.652 -4.603 2.894 1.00 98.69 111 ALA A C 1
ATOM 856 O O . ALA A 1 111 ? -11.262 -4.282 4.021 1.00 98.69 111 ALA A O 1
ATOM 857 N N . LEU A 1 112 ? -12.931 -4.904 2.644 1.00 98.75 112 LEU A N 1
ATOM 858 C CA . LEU A 1 112 ? -13.951 -4.950 3.690 1.00 98.75 112 LEU A CA 1
ATOM 859 C C . LEU A 1 112 ? -13.624 -6.036 4.717 1.00 98.75 112 LEU A C 1
ATOM 861 O O . LEU A 1 112 ? -13.662 -5.749 5.907 1.00 98.75 112 LEU A O 1
ATOM 865 N N . GLU A 1 113 ? -13.235 -7.238 4.297 1.00 98.50 113 GLU A N 1
ATOM 866 C CA . GLU A 1 113 ? -12.877 -8.322 5.215 1.00 98.50 113 GLU A CA 1
ATOM 867 C C . GLU A 1 113 ? -11.597 -8.006 6.005 1.00 98.50 113 GLU A C 1
ATOM 869 O O . GLU A 1 113 ? -11.533 -8.236 7.212 1.00 98.50 113 GLU A O 1
ATOM 874 N N . THR A 1 114 ? -10.600 -7.382 5.369 1.00 98.69 114 THR A N 1
ATOM 875 C CA . THR A 1 114 ? -9.393 -6.872 6.044 1.00 98.69 114 THR A CA 1
ATOM 876 C C . THR A 1 114 ? -9.754 -5.898 7.168 1.00 98.69 114 THR A C 1
ATOM 878 O O . THR A 1 114 ? -9.279 -6.025 8.300 1.00 98.69 114 THR A O 1
ATOM 881 N N . ILE A 1 115 ? -10.633 -4.933 6.903 1.00 98.94 115 ILE A N 1
ATOM 882 C CA . ILE A 1 115 ? -11.026 -3.952 7.919 1.00 98.94 115 ILE A CA 1
ATOM 883 C C . ILE A 1 115 ? -11.905 -4.612 8.986 1.00 98.94 115 ILE A C 1
ATOM 885 O O . ILE A 1 115 ? -11.696 -4.378 10.178 1.00 98.94 115 ILE A O 1
ATOM 889 N N . LYS A 1 116 ? -12.826 -5.492 8.572 1.00 98.88 116 LYS A N 1
ATOM 890 C CA . LYS A 1 116 ? -13.737 -6.214 9.462 1.00 98.88 116 LYS A CA 1
ATOM 891 C C . LYS A 1 116 ? -12.989 -7.073 10.479 1.00 98.88 116 LYS A C 1
ATOM 893 O O . LYS A 1 116 ? -13.337 -7.047 11.656 1.00 98.88 116 LYS A O 1
ATOM 898 N N . TRP A 1 117 ? -11.944 -7.782 10.051 1.00 98.88 117 TRP A N 1
ATOM 899 C CA . TRP A 1 117 ? -11.105 -8.604 10.926 1.00 98.88 117 TRP A CA 1
ATOM 900 C C . TRP A 1 117 ? -10.516 -7.798 12.090 1.00 98.88 117 TRP A C 1
ATOM 902 O O . TRP A 1 117 ? -10.532 -8.224 13.247 1.00 98.88 117 TRP A O 1
ATOM 912 N N . GLY A 1 118 ? -10.038 -6.590 11.785 1.00 98.88 118 GLY A N 1
ATOM 913 C CA . GLY A 1 118 ? -9.537 -5.658 12.785 1.00 98.88 118 GLY A CA 1
ATOM 914 C C . GLY A 1 118 ? -10.651 -5.111 13.674 1.00 98.88 118 GLY A C 1
ATOM 915 O O . GLY A 1 118 ? -10.534 -5.141 14.898 1.00 98.88 118 GLY A O 1
ATOM 916 N N . THR A 1 119 ? -11.757 -4.642 13.092 1.00 98.94 119 THR A N 1
ATOM 917 C CA . THR A 1 119 ? -12.852 -4.042 13.867 1.00 98.94 119 THR A CA 1
ATOM 918 C C . THR A 1 119 ? -13.609 -5.048 14.734 1.00 98.94 119 THR A C 1
ATOM 920 O O . THR A 1 119 ? -14.082 -4.670 15.804 1.00 98.94 119 THR A O 1
ATOM 923 N N . ASP A 1 120 ? -13.674 -6.325 14.354 1.00 98.88 120 ASP A N 1
ATOM 924 C CA . ASP A 1 120 ? -14.209 -7.392 15.208 1.00 98.88 120 ASP A CA 1
ATOM 925 C C . ASP A 1 120 ? -13.351 -7.591 16.460 1.00 98.88 120 ASP A C 1
ATOM 927 O O . ASP A 1 120 ? -13.883 -7.650 17.571 1.00 98.88 120 ASP A O 1
ATOM 931 N N . PHE A 1 121 ? -12.026 -7.591 16.307 1.00 98.88 121 PHE A N 1
ATOM 932 C CA . PHE A 1 121 ? -11.120 -7.605 17.450 1.00 98.88 121 PHE A CA 1
ATOM 933 C C . PHE A 1 121 ? -11.265 -6.343 18.315 1.00 98.88 121 PHE A C 1
ATOM 935 O O . PHE A 1 121 ? -11.360 -6.459 19.536 1.00 98.88 121 PHE A O 1
ATOM 942 N N . LEU A 1 122 ? -11.368 -5.150 17.716 1.00 98.94 122 LEU A N 1
ATOM 943 C CA . LEU A 1 122 ? -11.582 -3.907 18.470 1.00 98.94 122 LEU A CA 1
ATOM 944 C C . LEU A 1 122 ? -12.911 -3.913 19.249 1.00 98.94 122 LEU A C 1
ATOM 946 O O . LEU A 1 122 ? -12.968 -3.417 20.373 1.00 98.94 122 LEU A O 1
ATOM 950 N N . LEU A 1 123 ? -13.976 -4.491 18.682 1.00 98.88 123 LEU A N 1
ATOM 951 C CA . LEU A 1 123 ? -15.263 -4.666 19.365 1.00 98.88 123 LEU A CA 1
ATOM 952 C C . LEU A 1 123 ? -15.153 -5.623 20.556 1.00 98.88 123 LEU A C 1
ATOM 954 O O . LEU A 1 123 ? -15.776 -5.375 21.585 1.00 98.88 123 LEU A O 1
ATOM 958 N N . ASN A 1 124 ? -14.367 -6.694 20.436 1.00 98.62 124 ASN A N 1
ATOM 959 C CA . ASN A 1 124 ? -14.106 -7.605 21.550 1.00 98.62 124 ASN A CA 1
ATOM 960 C C . ASN A 1 124 ? -13.219 -6.960 22.629 1.00 98.62 124 ASN A C 1
ATOM 962 O O . ASN A 1 124 ? -13.437 -7.169 23.822 1.00 98.62 124 ASN A O 1
ATOM 966 N N . ALA A 1 125 ? -12.251 -6.140 22.217 1.00 98.69 125 ALA A N 1
ATOM 967 C CA . ALA A 1 125 ? -11.364 -5.396 23.105 1.00 98.69 125 ALA A CA 1
ATOM 968 C C . ALA A 1 125 ? -12.075 -4.258 23.864 1.00 98.69 125 ALA A C 1
ATOM 970 O O . ALA A 1 125 ? -11.563 -3.778 24.880 1.00 98.69 125 ALA A O 1
ATOM 971 N N . HIS A 1 126 ? -13.246 -3.814 23.400 1.00 98.56 126 HIS A N 1
ATOM 972 C CA . HIS A 1 126 ? -14.017 -2.734 24.012 1.00 98.56 126 HIS A CA 1
ATOM 973 C C . HIS A 1 126 ? -15.027 -3.260 25.041 1.00 98.56 126 HIS A C 1
ATOM 975 O O . HIS A 1 126 ? -16.144 -3.672 24.725 1.00 98.56 126 HIS A O 1
ATOM 981 N N . GLU A 1 127 ? -14.662 -3.190 26.322 1.00 96.81 127 GLU A N 1
ATOM 982 C CA . GLU A 1 127 ? -15.557 -3.583 27.408 1.00 96.81 127 GLU A CA 1
ATOM 983 C C . GLU A 1 127 ? -16.574 -2.482 27.714 1.00 96.81 127 GLU A C 1
ATOM 985 O O . GLU A 1 127 ? -16.227 -1.388 28.169 1.00 96.81 127 GLU A O 1
ATOM 990 N N . THR A 1 128 ? -17.859 -2.795 27.553 1.00 94.12 128 THR A N 1
ATOM 991 C CA . THR A 1 128 ? -18.960 -1.865 27.832 1.00 94.12 128 THR A CA 1
ATOM 992 C C . THR A 1 128 ? -19.916 -2.404 28.892 1.00 94.12 128 THR A C 1
ATOM 994 O O . THR A 1 128 ? -20.160 -3.604 29.020 1.00 94.12 128 THR A O 1
ATOM 997 N N . SER A 1 129 ? -20.499 -1.496 29.677 1.00 92.69 129 SER A N 1
ATOM 998 C CA . SER A 1 129 ? -21.570 -1.801 30.629 1.00 92.69 129 SER A CA 1
ATOM 999 C C . SER A 1 129 ? -22.620 -0.701 30.591 1.00 92.69 129 SER A C 1
ATOM 1001 O O . SER A 1 129 ? -22.316 0.468 30.816 1.00 92.69 129 SER A O 1
ATOM 1003 N N . ASN A 1 130 ? -23.870 -1.067 30.291 1.00 88.06 130 ASN A N 1
ATOM 1004 C CA . ASN A 1 130 ? -24.996 -0.134 30.143 1.00 88.06 130 ASN A CA 1
ATOM 1005 C C . ASN A 1 130 ? -24.716 1.043 29.179 1.00 88.06 130 ASN A C 1
ATOM 1007 O O . ASN A 1 130 ? -25.160 2.161 29.434 1.00 88.06 130 ASN A O 1
ATOM 1011 N N . GLY A 1 131 ? -23.981 0.796 28.087 1.00 84.62 131 GLY A N 1
ATOM 1012 C CA . GLY A 1 131 ? -23.626 1.823 27.097 1.00 84.62 131 GLY A CA 1
ATOM 1013 C C . GLY A 1 131 ? -22.522 2.785 27.549 1.00 84.62 131 GLY A C 1
ATOM 1014 O O . GLY A 1 131 ? -22.439 3.900 27.038 1.00 84.62 131 GLY A O 1
ATOM 1015 N N . VAL A 1 132 ? -21.715 2.388 28.538 1.00 88.75 132 VAL A N 1
ATOM 1016 C CA . VAL A 1 132 ? -20.553 3.141 29.024 1.00 88.75 132 VAL A CA 1
ATOM 1017 C C . VAL A 1 132 ? -19.317 2.250 28.969 1.00 88.75 132 VAL A C 1
ATOM 1019 O O . VAL A 1 132 ? -19.323 1.148 29.528 1.00 88.75 132 VAL A O 1
ATOM 1022 N N . THR A 1 133 ? -18.249 2.748 28.350 1.00 93.62 133 THR A N 1
ATOM 1023 C CA . THR A 1 133 ? -16.927 2.107 28.334 1.00 93.62 133 THR A CA 1
ATOM 1024 C C . THR A 1 133 ? -16.424 1.882 29.758 1.00 93.62 133 THR A C 1
ATOM 1026 O O . THR A 1 133 ? -16.365 2.815 30.558 1.00 93.62 133 THR A O 1
ATOM 1029 N N . GLN A 1 134 ? -16.090 0.636 30.086 1.00 92.75 134 GLN A N 1
ATOM 1030 C CA . GLN A 1 134 ? -15.466 0.257 31.356 1.00 92.75 134 GLN A CA 1
ATOM 1031 C C . GLN A 1 134 ? -13.950 0.158 31.207 1.00 92.75 134 GLN A C 1
ATOM 1033 O O . GLN A 1 134 ? -13.216 0.639 32.070 1.00 92.75 134 GLN A O 1
ATOM 1038 N N . ALA A 1 135 ? -13.506 -0.448 30.108 1.00 94.69 135 ALA A N 1
ATOM 1039 C CA . ALA A 1 135 ? -12.109 -0.579 29.749 1.00 94.69 135 ALA A CA 1
ATOM 1040 C C . ALA A 1 135 ? -11.955 -0.777 28.237 1.00 94.69 135 ALA A C 1
ATOM 1042 O O . ALA A 1 135 ? -12.909 -1.122 27.535 1.00 94.69 135 ALA A O 1
ATOM 1043 N N . LEU A 1 136 ? -10.732 -0.583 27.759 1.00 97.94 136 LEU A N 1
ATOM 1044 C CA . LEU A 1 136 ? -10.309 -0.942 26.413 1.00 97.94 136 LEU A CA 1
ATOM 1045 C C . LEU A 1 136 ? -8.998 -1.722 26.513 1.00 97.94 136 LEU A C 1
ATOM 1047 O O . LEU A 1 136 ? -8.008 -1.196 27.027 1.00 97.94 136 LEU A O 1
ATOM 1051 N N . TRP A 1 137 ? -8.992 -2.965 26.033 1.00 97.88 137 TRP A N 1
ATOM 1052 C CA . TRP A 1 137 ? -7.779 -3.775 25.925 1.00 97.88 137 TRP A CA 1
ATOM 1053 C C . TRP A 1 137 ? -6.905 -3.208 24.808 1.00 97.88 137 TRP A C 1
ATOM 1055 O O . TRP A 1 137 ? -7.326 -3.145 23.660 1.00 97.88 137 TRP A O 1
ATOM 1065 N N . GLY A 1 138 ? -5.720 -2.724 25.174 1.00 96.31 138 GLY A N 1
ATOM 1066 C CA . GLY A 1 138 ? -4.822 -1.963 24.306 1.00 96.31 138 GLY A CA 1
ATOM 1067 C C . GLY A 1 138 ? -3.591 -2.731 23.835 1.00 96.31 138 GLY A C 1
ATOM 1068 O O . GLY A 1 138 ? -2.879 -2.255 22.950 1.00 96.31 138 GLY A O 1
ATOM 1069 N N . GLN A 1 139 ? -3.325 -3.898 24.424 1.00 96.81 139 GLN A N 1
ATOM 1070 C CA . GLN A 1 139 ? -2.204 -4.744 24.038 1.00 96.81 139 GLN A CA 1
ATOM 1071 C C . GLN A 1 139 ? -2.430 -6.197 24.463 1.00 96.81 139 GLN A C 1
ATOM 1073 O O . GLN A 1 139 ? -2.949 -6.444 25.554 1.00 96.81 139 GLN A O 1
ATOM 1078 N N . VAL A 1 140 ? -1.982 -7.144 23.637 1.00 96.81 140 VAL A N 1
ATOM 1079 C CA . VAL A 1 140 ? -1.836 -8.556 24.022 1.00 96.81 140 VAL A CA 1
ATOM 1080 C C . VAL A 1 140 ? -0.438 -9.043 23.653 1.00 96.81 140 VAL A C 1
ATOM 1082 O O . VAL A 1 140 ? 0.012 -8.832 22.525 1.00 96.81 140 VAL A O 1
ATOM 1085 N N . GLY A 1 141 ? 0.237 -9.678 24.610 1.00 94.62 141 GLY A N 1
ATOM 1086 C CA . GLY A 1 141 ? 1.638 -10.082 24.507 1.00 94.62 141 GLY A CA 1
ATOM 1087 C C . GLY A 1 141 ? 2.574 -9.145 25.273 1.00 94.62 141 GLY A C 1
ATOM 1088 O O . GLY A 1 141 ? 2.434 -7.918 25.228 1.00 94.62 141 GLY A O 1
ATOM 1089 N N . ASP A 1 142 ? 3.539 -9.728 25.988 1.00 91.75 142 ASP A N 1
ATOM 1090 C CA . ASP A 1 142 ? 4.654 -8.982 26.572 1.00 91.75 142 ASP A CA 1
ATOM 1091 C C . ASP A 1 142 ? 5.750 -8.775 25.519 1.00 91.75 142 ASP A C 1
ATOM 1093 O O . ASP A 1 142 ? 6.101 -9.694 24.780 1.00 91.75 142 ASP A O 1
ATOM 1097 N N . ILE A 1 143 ? 6.290 -7.559 25.455 1.00 90.62 143 ILE A N 1
ATOM 1098 C CA . ILE A 1 143 ? 7.224 -7.151 24.394 1.00 90.62 143 ILE A CA 1
ATOM 1099 C C . ILE A 1 143 ? 8.555 -7.857 24.574 1.00 90.62 143 ILE A C 1
ATOM 1101 O O . ILE A 1 143 ? 9.132 -8.361 23.617 1.00 90.62 143 ILE A O 1
ATOM 1105 N N . VAL A 1 144 ? 9.041 -7.919 25.811 1.00 90.38 144 VAL A N 1
ATOM 1106 C CA . VAL A 1 144 ? 10.342 -8.507 26.115 1.00 90.38 144 VAL A CA 1
ATOM 1107 C C . VAL A 1 144 ? 10.291 -10.010 25.906 1.00 90.38 144 VAL A C 1
ATOM 1109 O O . VAL A 1 144 ? 11.225 -10.578 25.337 1.00 90.38 144 VAL A O 1
ATOM 1112 N N . GLU A 1 145 ? 9.214 -10.660 26.345 1.00 92.00 145 GLU A N 1
ATOM 1113 C CA . GLU A 1 145 ? 9.052 -12.096 26.143 1.00 92.00 145 GLU A CA 1
ATOM 1114 C C . GLU A 1 145 ? 8.926 -12.443 24.660 1.00 92.00 145 GLU A C 1
ATOM 1116 O O . GLU A 1 145 ? 9.709 -13.270 24.186 1.00 92.00 145 GLU A O 1
ATOM 1121 N N . ASP A 1 146 ? 8.043 -11.780 23.909 1.00 95.19 146 ASP A N 1
ATOM 1122 C CA . ASP A 1 146 ? 7.879 -12.028 22.472 1.00 95.19 146 ASP A CA 1
ATOM 1123 C C . ASP A 1 146 ? 9.168 -11.734 21.691 1.00 95.19 146 ASP A C 1
ATOM 1125 O O . ASP A 1 146 ? 9.670 -12.578 20.941 1.00 95.19 146 ASP A O 1
ATOM 1129 N N . HIS A 1 147 ? 9.799 -10.582 21.942 1.00 94.44 147 HIS A N 1
ATOM 1130 C CA . HIS A 1 147 ? 11.014 -10.179 21.232 1.00 94.44 147 HIS A CA 1
ATOM 1131 C C . HIS A 1 147 ? 12.244 -10.986 21.641 1.00 94.44 147 HIS A C 1
ATOM 1133 O O . HIS A 1 147 ? 13.237 -10.973 20.917 1.00 94.44 147 HIS A O 1
ATOM 1139 N N . SER A 1 148 ? 12.191 -11.731 22.752 1.00 94.31 148 SER A N 1
ATOM 1140 C CA . SER A 1 148 ? 13.226 -12.705 23.119 1.00 94.31 148 SER A CA 1
ATOM 1141 C C . SER A 1 148 ? 13.159 -14.000 22.303 1.00 94.31 148 SER A C 1
ATOM 1143 O O . SER A 1 148 ? 14.105 -14.797 22.345 1.00 94.31 148 SER A O 1
ATOM 1145 N N . GLN A 1 149 ? 12.082 -14.204 21.540 1.00 95.88 149 GLN A N 1
ATOM 1146 C CA . GLN A 1 149 ? 11.878 -15.362 20.681 1.00 95.88 149 GLN A CA 1
ATOM 1147 C C . GLN A 1 149 ? 11.983 -14.998 19.195 1.00 95.88 149 GLN A C 1
ATOM 1149 O O . GLN A 1 149 ? 11.619 -13.911 18.745 1.00 95.88 149 GLN A O 1
ATOM 1154 N N . TRP A 1 150 ? 12.461 -15.964 18.411 1.00 97.75 150 TRP A N 1
ATOM 1155 C CA . TRP A 1 150 ? 12.417 -15.929 16.952 1.00 97.75 150 TRP A CA 1
ATOM 1156 C C . TRP A 1 150 ? 11.772 -17.223 16.474 1.00 97.75 150 TRP A C 1
ATOM 1158 O O . TRP A 1 150 ? 12.472 -18.209 16.266 1.00 97.75 150 TRP A O 1
ATOM 1168 N N . VAL A 1 151 ? 10.448 -17.257 16.403 1.00 98.06 151 VAL A N 1
ATOM 1169 C CA . VAL A 1 151 ? 9.645 -18.433 16.028 1.00 98.06 151 VAL A CA 1
ATOM 1170 C C . VAL A 1 151 ? 8.497 -17.983 15.123 1.00 98.06 151 VAL A C 1
ATOM 1172 O O . VAL A 1 151 ? 8.123 -16.822 15.232 1.00 98.06 151 VAL A O 1
ATOM 1175 N N . PRO A 1 152 ? 7.934 -18.825 14.245 1.00 97.69 152 PRO A N 1
ATOM 1176 C CA . PRO A 1 152 ? 6.690 -18.511 13.540 1.00 97.69 152 PRO A CA 1
ATOM 1177 C C . PRO A 1 152 ? 5.524 -18.214 14.507 1.00 97.69 152 PRO A C 1
ATOM 1179 O O . PRO A 1 152 ? 5.540 -18.719 15.637 1.00 97.69 152 PRO A O 1
ATOM 1182 N N . PRO A 1 153 ? 4.497 -17.453 14.082 1.00 97.56 153 PRO A N 1
ATOM 1183 C CA . PRO A 1 153 ? 3.367 -17.089 14.943 1.00 97.56 153 PRO A CA 1
ATOM 1184 C C . PRO A 1 153 ? 2.626 -18.303 15.513 1.00 97.56 153 PRO A C 1
ATOM 1186 O O . PRO A 1 153 ? 2.177 -18.280 16.654 1.00 97.56 153 PRO A O 1
ATOM 1189 N N . GLU A 1 154 ? 2.561 -19.401 14.764 1.00 97.94 154 GLU A N 1
ATOM 1190 C CA . GLU A 1 154 ? 1.917 -20.655 15.165 1.00 97.94 154 GLU A CA 1
ATOM 1191 C C . GLU A 1 154 ? 2.631 -21.352 16.346 1.00 97.94 154 GLU A C 1
ATOM 1193 O O . GLU A 1 154 ? 2.078 -22.245 16.989 1.00 97.94 154 GLU A O 1
ATOM 1198 N N . GLU A 1 155 ? 3.875 -20.962 16.644 1.00 97.19 155 GLU A N 1
ATOM 1199 C CA . GLU A 1 155 ? 4.685 -21.541 17.717 1.00 97.19 155 GLU A CA 1
ATOM 1200 C C . GLU A 1 155 ? 4.755 -20.661 18.975 1.00 97.19 155 GLU A C 1
ATOM 1202 O O . GLU A 1 155 ? 5.171 -21.167 20.021 1.00 97.19 155 GLU A O 1
ATOM 1207 N N . VAL A 1 156 ? 4.356 -19.383 18.905 1.00 96.12 156 VAL A N 1
ATOM 1208 C CA . VAL A 1 156 ? 4.650 -18.386 19.952 1.00 96.12 156 VAL A CA 1
ATOM 1209 C C . VAL A 1 156 ? 4.047 -18.745 21.319 1.00 96.12 156 VAL A C 1
ATOM 1211 O O . VAL A 1 156 ? 4.755 -18.703 22.324 1.00 96.12 156 VAL A O 1
ATOM 1214 N N . ASP A 1 157 ? 2.809 -19.250 21.354 1.00 92.94 157 ASP A N 1
ATOM 1215 C CA . ASP A 1 157 ? 2.117 -19.693 22.583 1.00 92.94 157 ASP A CA 1
ATOM 1216 C C . ASP A 1 157 ? 2.844 -20.827 23.322 1.00 92.94 157 ASP A C 1
ATOM 1218 O O . ASP A 1 157 ? 2.623 -21.063 24.510 1.00 92.94 157 ASP A O 1
ATOM 1222 N N . ASN A 1 158 ? 3.705 -21.573 22.624 1.00 93.56 158 ASN A N 1
ATOM 1223 C CA . ASN A 1 158 ? 4.456 -22.670 23.227 1.00 93.56 158 ASN A CA 1
ATOM 1224 C C . ASN A 1 158 ? 5.725 -22.190 23.941 1.00 93.56 158 ASN A C 1
ATOM 1226 O O . ASN A 1 158 ? 6.355 -22.979 24.654 1.00 93.56 158 ASN A O 1
ATOM 1230 N N . VAL A 1 159 ? 6.133 -20.940 23.709 1.00 94.81 159 VAL A N 1
ATOM 1231 C CA . VAL A 1 159 ? 7.427 -20.405 24.147 1.00 94.81 159 VAL A CA 1
ATOM 1232 C C . VAL A 1 159 ? 7.327 -19.106 24.948 1.00 94.81 159 VAL A C 1
ATOM 1234 O O . VAL A 1 159 ? 8.289 -18.794 25.651 1.00 94.81 159 VAL A O 1
ATOM 1237 N N . THR A 1 160 ? 6.197 -18.391 24.911 1.00 92.19 160 THR A N 1
ATOM 1238 C CA . THR A 1 160 ? 5.953 -17.176 25.711 1.00 92.19 160 THR A CA 1
ATOM 1239 C C . THR A 1 160 ? 4.575 -17.181 26.368 1.00 92.19 160 THR A C 1
ATOM 1241 O O . THR A 1 160 ? 3.638 -17.810 25.874 1.00 92.19 160 THR A O 1
ATOM 1244 N N . GLU A 1 161 ? 4.440 -16.477 27.498 1.00 91.56 161 GLU A N 1
ATOM 1245 C CA . GLU A 1 161 ? 3.120 -16.081 27.991 1.00 91.56 161 GLU A CA 1
ATOM 1246 C C . GLU A 1 161 ? 2.667 -14.815 27.247 1.00 91.56 161 GLU A C 1
ATOM 1248 O O . GLU A 1 161 ? 3.474 -13.971 26.852 1.00 91.56 161 GLU A O 1
ATOM 1253 N N . ARG A 1 162 ? 1.354 -14.670 27.044 1.00 94.88 162 ARG A N 1
ATOM 1254 C CA . ARG A 1 162 ? 0.777 -13.554 26.279 1.00 94.88 162 ARG A CA 1
ATOM 1255 C C . ARG A 1 162 ? -0.250 -12.772 27.104 1.00 94.88 162 ARG A C 1
ATOM 1257 O O . ARG A 1 162 ? -1.450 -12.930 26.896 1.00 94.88 162 ARG A O 1
ATOM 1264 N N . PRO A 1 163 ? 0.201 -11.960 28.077 1.00 94.25 163 PRO A N 1
ATOM 1265 C CA . PRO A 1 163 ? -0.690 -11.210 28.959 1.00 94.25 163 PRO A CA 1
ATOM 1266 C C . PRO A 1 163 ? -1.472 -10.118 28.219 1.00 94.25 163 PRO A C 1
ATOM 1268 O O . PRO A 1 163 ? -0.984 -9.538 27.243 1.00 94.25 163 PRO A O 1
ATOM 1271 N N . SER A 1 164 ? -2.660 -9.804 28.734 1.00 94.81 164 SER A N 1
ATOM 1272 C CA . SER A 1 164 ? -3.552 -8.769 28.208 1.00 94.81 164 SER A CA 1
ATOM 1273 C C . SER A 1 164 ? -3.468 -7.482 29.039 1.00 94.81 164 SER A C 1
ATOM 1275 O O . SER A 1 164 ? -3.570 -7.507 30.267 1.00 94.81 164 SER A O 1
ATOM 1277 N N . PHE A 1 165 ? -3.334 -6.327 28.381 1.00 93.88 165 PHE A N 1
ATOM 1278 C CA . PHE A 1 165 ? -3.213 -5.014 29.030 1.00 93.88 165 PHE A CA 1
ATOM 1279 C C . PHE A 1 165 ? -4.323 -4.064 28.578 1.00 93.88 165 PHE A C 1
ATOM 1281 O O . PHE A 1 165 ? -4.699 -4.054 27.405 1.00 93.88 165 PHE A O 1
ATOM 1288 N N . LYS A 1 166 ? -4.837 -3.233 29.493 1.00 94.19 166 LYS A N 1
ATOM 1289 C CA . LYS A 1 166 ? -5.970 -2.334 29.226 1.00 94.19 166 LYS A CA 1
ATOM 1290 C C . LYS A 1 166 ? -5.791 -0.936 29.789 1.00 94.19 166 LYS A C 1
ATOM 1292 O O . LYS A 1 166 ? -5.082 -0.737 30.772 1.00 94.19 166 LYS A O 1
ATOM 1297 N N . ILE A 1 167 ? -6.530 -0.004 29.204 1.00 93.25 167 ILE A N 1
ATOM 1298 C CA . ILE A 1 167 ? -6.823 1.299 29.794 1.00 93.25 167 ILE A CA 1
ATOM 1299 C C . ILE A 1 167 ? -8.222 1.294 30.410 1.00 93.25 167 ILE A C 1
ATOM 1301 O O . ILE A 1 167 ? -9.127 0.600 29.941 1.00 93.25 167 ILE A O 1
ATOM 1305 N N . ASP A 1 168 ? -8.401 2.074 31.468 1.00 91.62 168 ASP A N 1
ATOM 1306 C CA . ASP A 1 168 ? -9.666 2.244 32.178 1.00 91.62 168 ASP A CA 1
ATOM 1307 C C . ASP A 1 168 ? -9.720 3.622 32.867 1.00 91.62 168 ASP A C 1
ATOM 1309 O O . ASP A 1 168 ? -8.840 4.465 32.704 1.00 91.62 168 ASP A O 1
ATOM 1313 N N . SER A 1 169 ? -10.769 3.881 33.650 1.00 85.62 169 SER A N 1
ATOM 1314 C CA . SER A 1 169 ? -10.929 5.166 34.355 1.00 85.62 169 SER A CA 1
ATOM 1315 C C . SER A 1 169 ? -9.828 5.499 35.381 1.00 85.62 169 SER A C 1
ATOM 1317 O O . SER A 1 169 ? -9.722 6.652 35.805 1.00 85.62 169 SER A O 1
ATOM 1319 N N . GLN A 1 170 ? -9.039 4.514 35.823 1.00 84.69 170 GLN A N 1
ATOM 1320 C CA . GLN A 1 170 ? -7.905 4.689 36.741 1.00 84.69 170 GLN A CA 1
ATOM 1321 C C . GLN A 1 170 ? -6.565 4.742 35.994 1.00 84.69 170 GLN A C 1
ATOM 1323 O O . GLN A 1 170 ? -5.617 5.354 36.488 1.00 84.69 170 GLN A O 1
ATOM 1328 N N . HIS A 1 171 ? -6.522 4.150 34.802 1.00 87.94 171 HIS A N 1
ATOM 1329 C CA . HIS A 1 171 ? -5.380 4.051 33.904 1.00 87.94 171 HIS A CA 1
ATOM 1330 C C . HIS A 1 171 ? -5.764 4.645 32.534 1.00 87.94 171 HIS A C 1
ATOM 1332 O O . HIS A 1 171 ? -6.079 3.893 31.611 1.00 87.94 171 HIS A O 1
ATOM 1338 N N . PRO A 1 172 ? -5.809 5.985 32.394 1.00 89.06 172 PRO A N 1
ATOM 1339 C CA . PRO A 1 172 ? -6.353 6.638 31.204 1.00 89.06 172 PRO A CA 1
ATOM 1340 C C . PRO A 1 172 ? -5.487 6.422 29.952 1.00 89.06 172 PRO A C 1
ATOM 1342 O O . PRO A 1 172 ? -4.272 6.246 30.045 1.00 89.06 172 PRO A O 1
ATOM 1345 N N . GLY A 1 173 ? -6.116 6.510 28.781 1.00 93.94 173 GLY A N 1
ATOM 1346 C CA . GLY A 1 173 ? -5.468 6.465 27.466 1.00 93.94 173 GLY A CA 1
ATOM 1347 C C . GLY A 1 173 ? -6.354 7.117 26.410 1.00 93.94 173 GLY A C 1
ATOM 1348 O O . GLY A 1 173 ? -7.059 6.433 25.673 1.00 93.94 173 GLY A O 1
ATOM 1349 N N . SER A 1 174 ? -6.392 8.448 26.419 1.00 96.62 174 SER A N 1
ATOM 1350 C CA . SER A 1 174 ? -7.211 9.272 25.527 1.00 96.62 174 SER A CA 1
ATOM 1351 C C . SER A 1 174 ? -6.823 9.087 24.065 1.00 96.62 174 SER A C 1
ATOM 1353 O O . SER A 1 174 ? -7.708 8.963 23.233 1.00 96.62 174 SER A O 1
ATOM 1355 N N . ASP A 1 175 ? -5.525 9.020 23.785 1.00 97.88 175 ASP A N 1
ATOM 1356 C CA . ASP A 1 175 ? -4.932 8.703 22.482 1.00 97.88 175 ASP A CA 1
ATOM 1357 C C . ASP A 1 175 ? -5.469 7.376 21.924 1.00 97.88 175 ASP A C 1
ATOM 1359 O O . ASP A 1 175 ? -6.192 7.353 20.929 1.00 97.88 175 ASP A O 1
ATOM 1363 N N . LEU A 1 176 ? -5.222 6.271 22.631 1.00 98.25 176 LEU A N 1
ATOM 1364 C CA . LEU A 1 176 ? -5.646 4.936 22.226 1.00 98.25 176 LEU A CA 1
ATOM 1365 C C . LEU A 1 176 ? -7.171 4.850 22.071 1.00 98.25 176 LEU A C 1
ATOM 1367 O O . LEU A 1 176 ? -7.661 4.341 21.065 1.00 98.25 176 LEU A O 1
ATOM 1371 N N . ALA A 1 177 ? -7.937 5.347 23.047 1.00 98.44 177 ALA A N 1
ATOM 1372 C CA . ALA A 1 177 ? -9.396 5.298 22.983 1.00 98.44 177 ALA A CA 1
ATOM 1373 C C . ALA A 1 177 ? -9.964 6.146 21.834 1.00 98.44 177 ALA A C 1
ATOM 1375 O O . ALA A 1 177 ? -10.920 5.723 21.180 1.00 98.44 177 ALA A O 1
ATOM 1376 N N . ALA A 1 178 ? -9.390 7.323 21.572 1.00 98.75 178 ALA A N 1
ATOM 1377 C CA . ALA A 1 178 ? -9.823 8.183 20.481 1.00 98.75 178 ALA A CA 1
ATOM 1378 C C . ALA A 1 178 ? -9.444 7.602 19.110 1.00 98.75 178 ALA A C 1
ATOM 1380 O O . ALA A 1 178 ? -10.276 7.657 18.203 1.00 98.75 178 ALA A O 1
ATOM 1381 N N . GLU A 1 179 ? -8.278 6.969 18.956 1.00 98.94 179 GLU A N 1
ATOM 1382 C CA . GLU A 1 179 ? -7.917 6.309 17.694 1.00 98.94 179 GLU A CA 1
ATOM 1383 C C . GLU A 1 179 ? -8.796 5.080 17.417 1.00 98.94 179 GLU A C 1
ATOM 1385 O O . GLU A 1 179 ? -9.296 4.928 16.307 1.00 98.94 179 GLU A O 1
ATOM 1390 N N . VAL A 1 180 ? -9.101 4.249 18.425 1.00 98.94 180 VAL A N 1
ATOM 1391 C CA . VAL A 1 180 ? -10.066 3.141 18.249 1.00 98.94 180 VAL A CA 1
ATOM 1392 C C . VAL A 1 180 ? -11.458 3.679 17.894 1.00 98.94 180 VAL A C 1
ATOM 1394 O O . VAL A 1 180 ? -12.144 3.107 17.043 1.00 98.94 180 VAL A O 1
ATOM 1397 N N . ALA A 1 181 ? -11.870 4.808 18.479 1.00 98.94 181 ALA A N 1
ATOM 1398 C CA . ALA A 1 181 ? -13.101 5.480 18.077 1.00 98.94 181 ALA A CA 1
ATOM 1399 C C . ALA A 1 181 ? -13.050 5.974 16.620 1.00 98.94 181 ALA A C 1
ATOM 1401 O O . ALA A 1 181 ? -14.033 5.806 15.902 1.00 98.94 181 ALA A O 1
ATOM 1402 N N . ALA A 1 182 ? -11.923 6.524 16.157 1.00 98.94 182 ALA A N 1
ATOM 1403 C CA . ALA A 1 182 ? -11.748 6.962 14.771 1.00 98.94 182 ALA A CA 1
ATOM 1404 C C . ALA A 1 182 ? -11.810 5.779 13.788 1.00 98.94 182 ALA A C 1
ATOM 1406 O O . ALA A 1 182 ? -12.510 5.856 12.773 1.00 98.94 182 ALA A O 1
ATOM 1407 N N . ALA A 1 183 ? -11.169 4.658 14.132 1.00 98.94 183 ALA A N 1
ATOM 1408 C CA . ALA A 1 183 ? -11.189 3.426 13.348 1.00 98.94 183 ALA A CA 1
ATOM 1409 C C . ALA A 1 183 ? -12.615 2.880 13.199 1.00 98.94 183 ALA A C 1
ATOM 1411 O O . ALA A 1 183 ? -13.076 2.629 12.089 1.00 98.94 183 ALA A O 1
ATOM 1412 N N . MET A 1 184 ? -13.363 2.770 14.302 1.00 98.94 184 MET A N 1
ATOM 1413 C CA . MET A 1 184 ? -14.754 2.306 14.260 1.00 98.94 184 MET A CA 1
ATOM 1414 C C . MET A 1 184 ? -15.692 3.304 13.558 1.00 98.94 184 MET A C 1
ATOM 1416 O O . MET A 1 184 ? -16.580 2.892 12.810 1.00 98.94 184 MET A O 1
ATOM 1420 N N . ALA A 1 185 ? -15.505 4.612 13.762 1.00 98.94 185 ALA A N 1
ATOM 1421 C CA . ALA A 1 185 ? -16.314 5.651 13.124 1.00 98.94 185 ALA A CA 1
ATOM 1422 C C . ALA A 1 185 ? -16.132 5.653 11.599 1.00 98.94 185 ALA A C 1
ATOM 1424 O O . ALA A 1 185 ? -17.122 5.611 10.866 1.00 98.94 185 ALA A O 1
ATOM 1425 N N . SER A 1 186 ? -14.887 5.654 11.118 1.00 98.94 186 SER A N 1
ATOM 1426 C CA . SER A 1 186 ? -14.572 5.602 9.685 1.00 98.94 186 SER A CA 1
ATOM 1427 C C . SER A 1 186 ? -15.023 4.280 9.048 1.00 98.94 186 SER A C 1
ATOM 1429 O O . SER A 1 186 ? -15.704 4.304 8.021 1.00 98.94 186 SER A O 1
ATOM 1431 N N . ALA A 1 187 ? -14.769 3.138 9.697 1.00 98.94 187 ALA A N 1
ATOM 1432 C CA . ALA A 1 187 ? -15.230 1.833 9.226 1.00 98.94 187 ALA A CA 1
ATOM 1433 C C . ALA A 1 187 ? -16.767 1.747 9.153 1.00 98.94 187 ALA A C 1
ATOM 1435 O O . ALA A 1 187 ? -17.320 1.159 8.223 1.00 98.94 187 ALA A O 1
ATOM 1436 N N . SER A 1 188 ? -17.498 2.389 10.073 1.00 98.94 188 SER A N 1
ATOM 1437 C CA . SER A 1 188 ? -18.966 2.395 10.013 1.00 98.94 188 SER A CA 1
ATOM 1438 C C . SER A 1 188 ? -19.501 2.921 8.676 1.00 98.94 188 SER A C 1
ATOM 1440 O O . SER A 1 188 ? -20.501 2.413 8.174 1.00 98.94 188 SER A O 1
ATOM 1442 N N . MET A 1 189 ? -18.819 3.892 8.063 1.00 98.81 189 MET A N 1
ATOM 1443 C CA . MET A 1 189 ? -19.240 4.481 6.793 1.00 98.81 189 MET A CA 1
ATOM 1444 C C . MET A 1 189 ? -19.051 3.510 5.623 1.00 98.81 189 MET A C 1
ATOM 1446 O O . MET A 1 189 ? -19.931 3.402 4.772 1.00 98.81 189 MET A O 1
ATOM 1450 N N . ILE A 1 190 ? -17.942 2.763 5.583 1.00 98.62 190 ILE A N 1
ATOM 1451 C CA . ILE A 1 190 ? -17.661 1.842 4.467 1.00 98.62 190 ILE A CA 1
ATOM 1452 C C . ILE A 1 190 ? -18.550 0.594 4.489 1.00 98.62 190 ILE A C 1
ATOM 1454 O O . ILE A 1 190 ? -18.808 0.022 3.427 1.00 98.62 190 ILE A O 1
ATOM 1458 N N . PHE A 1 191 ? -19.028 0.191 5.674 1.00 98.81 191 PHE A N 1
ATOM 1459 C CA . PHE A 1 191 ? -19.961 -0.925 5.840 1.00 98.81 191 PHE A CA 1
ATOM 1460 C C . PHE A 1 191 ? -21.418 -0.506 5.696 1.00 98.81 191 PHE A C 1
ATOM 1462 O O . PHE A 1 191 ? -22.242 -1.342 5.348 1.00 98.81 191 PHE A O 1
ATOM 1469 N N . ARG A 1 192 ? -21.776 0.767 5.900 1.00 97.81 192 ARG A N 1
ATOM 1470 C CA . ARG A 1 192 ? -23.181 1.209 5.840 1.00 97.81 192 ARG A CA 1
ATOM 1471 C C . ARG A 1 192 ? -23.927 0.787 4.559 1.00 97.81 192 ARG A C 1
ATOM 1473 O O . ARG A 1 192 ? -25.101 0.431 4.686 1.00 97.81 192 ARG A O 1
ATOM 1480 N N . PRO A 1 193 ? -23.306 0.774 3.358 1.00 96.69 193 PRO A N 1
ATOM 1481 C CA . PRO A 1 193 ? -23.965 0.304 2.138 1.00 96.69 193 PRO A CA 1
ATOM 1482 C C . PRO A 1 193 ? -24.245 -1.208 2.087 1.00 96.69 193 PRO A C 1
ATOM 1484 O O . PRO A 1 193 ? -25.169 -1.614 1.384 1.00 96.69 193 PRO A O 1
ATOM 1487 N N . THR A 1 194 ? -23.458 -2.037 2.782 1.00 95.62 194 THR A N 1
ATOM 1488 C CA . THR A 1 194 ? -23.483 -3.510 2.668 1.00 95.62 194 THR A CA 1
ATOM 1489 C C . THR A 1 194 ? -23.971 -4.217 3.937 1.00 95.62 194 THR A C 1
ATOM 1491 O O . THR A 1 194 ? -24.656 -5.232 3.837 1.00 95.62 194 THR A O 1
ATOM 1494 N N . ASP A 1 195 ? -23.692 -3.661 5.116 1.00 98.19 195 ASP A N 1
ATOM 1495 C CA . ASP A 1 195 ? -24.112 -4.139 6.435 1.00 98.19 195 ASP A CA 1
ATOM 1496 C C . ASP A 1 195 ? -24.374 -2.955 7.391 1.00 98.19 195 ASP A C 1
ATOM 1498 O O . ASP A 1 195 ? -23.512 -2.492 8.146 1.00 98.19 195 ASP A O 1
ATOM 1502 N N . SER A 1 196 ? -25.607 -2.442 7.362 1.00 98.00 196 SER A N 1
ATOM 1503 C CA . SER A 1 196 ? -26.006 -1.302 8.192 1.00 98.00 196 SER A CA 1
ATOM 1504 C C . SER A 1 196 ? -26.055 -1.614 9.690 1.00 98.00 196 SER A C 1
ATOM 1506 O O . SER A 1 196 ? -25.901 -0.702 10.503 1.00 98.00 196 SER A O 1
ATOM 1508 N N . ASP A 1 197 ? -26.298 -2.871 10.071 1.00 98.62 197 ASP A N 1
ATOM 1509 C CA . ASP A 1 197 ? -26.383 -3.266 11.481 1.00 98.62 197 ASP A CA 1
ATOM 1510 C C . ASP A 1 197 ? -24.984 -3.296 12.101 1.00 98.62 197 ASP A C 1
ATOM 1512 O O . ASP A 1 197 ? -24.780 -2.752 13.191 1.00 98.62 197 ASP A O 1
ATOM 1516 N N . TYR A 1 198 ? -24.004 -3.843 11.377 1.00 98.88 198 TYR A N 1
ATOM 1517 C CA . TYR A 1 198 ? -22.601 -3.773 11.770 1.00 98.88 198 TYR A CA 1
ATOM 1518 C C . TYR A 1 198 ? -22.092 -2.329 11.795 1.00 98.88 198 TYR A C 1
ATOM 1520 O O . TYR A 1 198 ? -21.496 -1.911 12.786 1.00 98.88 198 TYR A O 1
ATOM 1528 N N . ALA A 1 199 ? -22.419 -1.525 10.777 1.00 98.88 199 ALA A N 1
ATOM 1529 C CA . ALA A 1 199 ? -22.085 -0.102 10.751 1.00 98.88 199 ALA A CA 1
ATOM 1530 C C . ALA A 1 199 ? -22.615 0.653 11.984 1.00 98.88 199 ALA A C 1
ATOM 1532 O O . ALA A 1 199 ? -21.878 1.411 12.615 1.00 98.88 199 ALA A O 1
ATOM 1533 N N . ASN A 1 200 ? -23.874 0.430 12.372 1.00 98.75 200 ASN A N 1
ATOM 1534 C CA . ASN A 1 200 ? -24.445 1.058 13.567 1.00 98.75 200 ASN A CA 1
ATOM 1535 C C . ASN A 1 200 ? -23.764 0.565 14.850 1.00 98.75 200 ASN A C 1
ATOM 1537 O O . ASN A 1 200 ? -23.464 1.374 15.724 1.00 98.75 200 ASN A O 1
ATOM 1541 N N . LYS A 1 201 ? -23.448 -0.735 14.941 1.00 98.75 201 LYS A N 1
ATOM 1542 C CA . LYS A 1 201 ? -22.689 -1.293 16.069 1.00 98.75 201 LYS A CA 1
ATOM 1543 C C . LYS A 1 201 ? -21.321 -0.618 16.207 1.00 98.75 201 LYS A C 1
ATOM 1545 O O . LYS A 1 201 ? -20.947 -0.258 17.321 1.00 98.75 201 LYS A O 1
ATOM 1550 N N . LEU A 1 202 ? -20.586 -0.434 15.111 1.00 98.94 202 LEU A N 1
ATOM 1551 C CA . LEU A 1 202 ? -19.294 0.258 15.127 1.00 98.94 202 LEU A CA 1
ATOM 1552 C C . LEU A 1 202 ? -19.444 1.715 15.576 1.00 98.94 202 LEU A C 1
ATOM 1554 O O . LEU A 1 202 ? -18.746 2.148 16.491 1.00 98.94 202 LEU A O 1
ATOM 1558 N N . LEU A 1 203 ? -20.395 2.453 14.997 1.00 98.81 203 LEU A N 1
ATOM 1559 C CA . LEU A 1 203 ? -20.611 3.863 15.322 1.00 98.81 203 LEU A CA 1
ATOM 1560 C C . LEU A 1 203 ? -21.030 4.075 16.790 1.00 98.81 203 LEU A C 1
ATOM 1562 O O . LEU A 1 203 ? -20.525 4.985 17.450 1.00 98.81 203 LEU A O 1
ATOM 1566 N N . ASP A 1 204 ? -21.884 3.205 17.337 1.00 98.25 204 ASP A N 1
ATOM 1567 C CA . ASP A 1 204 ? -22.287 3.252 18.748 1.00 98.25 204 ASP A CA 1
ATOM 1568 C C . ASP A 1 204 ? -21.096 3.049 19.697 1.00 98.25 204 ASP A C 1
ATOM 1570 O O . ASP A 1 204 ? -21.008 3.710 20.739 1.00 98.25 204 ASP A O 1
ATOM 1574 N N . ASN A 1 205 ? -20.173 2.142 19.361 1.00 98.69 205 ASN A N 1
ATOM 1575 C CA . ASN A 1 205 ? -18.961 1.912 20.151 1.00 98.69 205 ASN A CA 1
ATOM 1576 C C . ASN A 1 205 ? -17.957 3.062 19.984 1.00 98.69 205 ASN A C 1
ATOM 1578 O O . ASN A 1 205 ? -17.401 3.521 20.983 1.00 98.69 205 ASN A O 1
ATOM 1582 N N . ALA A 1 206 ? -17.818 3.620 18.777 1.00 98.75 206 ALA A N 1
ATOM 1583 C CA . ALA A 1 206 ? -16.992 4.799 18.519 1.00 98.75 206 ALA A CA 1
ATOM 1584 C C . ALA A 1 206 ? -17.407 6.000 19.385 1.00 98.75 206 ALA A C 1
ATOM 1586 O O . ALA A 1 206 ? -16.575 6.623 20.046 1.00 98.75 206 ALA A O 1
ATOM 1587 N N . VAL A 1 207 ? -18.711 6.289 19.461 1.00 97.75 207 VAL A N 1
ATOM 1588 C CA . VAL A 1 207 ? -19.250 7.370 20.304 1.00 97.75 207 VAL A CA 1
ATOM 1589 C C . VAL A 1 207 ? -18.952 7.129 21.789 1.00 97.75 207 VAL A C 1
ATOM 1591 O O . VAL A 1 207 ? -18.634 8.072 22.518 1.00 97.75 207 VAL A O 1
ATOM 1594 N N . GLN A 1 208 ? -19.061 5.885 22.262 1.00 96.62 208 GLN A N 1
ATOM 1595 C CA . GLN A 1 208 ? -18.761 5.522 23.654 1.00 96.62 208 GLN A CA 1
ATOM 1596 C C . GLN A 1 208 ? -17.269 5.657 23.979 1.00 96.62 208 GLN A C 1
ATOM 1598 O O . GLN A 1 208 ? -16.918 6.175 25.041 1.00 96.62 208 GLN A O 1
ATOM 1603 N N . LEU A 1 209 ? -16.395 5.222 23.073 1.00 97.69 209 LEU A N 1
ATOM 1604 C CA . LEU A 1 209 ? -14.945 5.321 23.217 1.00 97.69 209 LEU A CA 1
ATOM 1605 C C . LEU A 1 209 ? -14.463 6.767 23.187 1.00 97.69 209 LEU A C 1
ATOM 1607 O O . LEU A 1 209 ? -13.693 7.154 24.059 1.00 97.69 209 LEU A O 1
ATOM 1611 N N . TYR A 1 210 ? -14.973 7.596 22.275 1.00 96.81 210 TYR A N 1
ATOM 1612 C CA . TYR A 1 210 ? -14.613 9.012 22.253 1.00 96.81 210 TYR A CA 1
ATOM 1613 C C . TYR A 1 210 ? -15.061 9.734 23.522 1.00 96.81 210 TYR A C 1
ATOM 1615 O O . TYR A 1 210 ? -14.309 10.519 24.090 1.00 96.81 210 TYR A O 1
ATOM 1623 N N . LYS A 1 211 ? -16.273 9.445 24.018 1.00 93.19 211 LYS A N 1
ATOM 1624 C CA . LYS A 1 211 ? -16.725 9.987 25.307 1.00 93.19 211 LYS A CA 1
ATOM 1625 C C . LYS A 1 211 ? -15.789 9.575 26.435 1.00 93.19 211 LYS A C 1
ATOM 1627 O O . LYS A 1 211 ? -15.453 10.422 27.244 1.00 93.19 211 LYS A O 1
ATOM 1632 N N . PHE A 1 212 ? -15.349 8.320 26.461 1.00 92.75 212 PHE A N 1
ATOM 1633 C CA . PHE A 1 212 ? -14.361 7.838 27.426 1.00 92.75 212 PHE A CA 1
ATOM 1634 C C . PHE A 1 212 ? -12.992 8.525 27.269 1.00 92.75 212 PHE A C 1
ATOM 1636 O O . PHE A 1 212 ? -12.363 8.848 28.272 1.00 92.75 212 PHE A O 1
ATOM 1643 N N . ALA A 1 213 ? -12.562 8.812 26.038 1.00 94.38 213 ALA A N 1
ATOM 1644 C CA . ALA A 1 213 ? -11.315 9.514 25.742 1.00 94.38 213 ALA A CA 1
ATOM 1645 C C . ALA A 1 213 ? -11.338 11.001 26.150 1.00 94.38 213 ALA A C 1
ATOM 1647 O O . ALA A 1 213 ? -10.337 11.514 26.658 1.00 94.38 213 ALA A O 1
ATOM 1648 N N . ASP A 1 214 ? -12.466 11.688 25.919 1.00 90.06 214 ASP A N 1
ATOM 1649 C CA . ASP A 1 214 ? -12.635 13.140 26.083 1.00 90.06 214 ASP A CA 1
ATOM 1650 C C . ASP A 1 214 ? -13.257 13.554 27.435 1.00 90.06 214 ASP A C 1
ATOM 1652 O O . ASP A 1 214 ? -13.215 14.744 27.767 1.00 90.06 214 ASP A O 1
ATOM 1656 N N . ASP A 1 215 ? -13.815 12.609 28.212 1.00 76.50 215 ASP A N 1
ATOM 1657 C CA . ASP A 1 215 ? -14.751 12.854 29.327 1.00 76.50 215 ASP A CA 1
ATOM 1658 C C . ASP A 1 215 ? -14.343 14.029 30.238 1.00 76.50 215 ASP A C 1
ATOM 1660 O O . ASP A 1 215 ? -13.400 13.966 31.034 1.00 76.50 215 ASP A O 1
ATOM 1664 N N . ALA A 1 216 ? -15.096 15.126 30.118 1.00 53.53 216 ALA A N 1
ATOM 1665 C CA . ALA A 1 216 ? -14.975 16.321 30.949 1.00 53.53 216 ALA A CA 1
ATOM 1666 C C . ALA A 1 216 ? -15.995 16.355 32.112 1.00 53.53 216 ALA A C 1
ATOM 1668 O O . ALA A 1 216 ? -15.863 17.185 33.022 1.00 53.53 216 ALA A O 1
ATOM 1669 N N . ASP A 1 217 ? -17.008 15.480 32.100 1.00 46.41 217 ASP A N 1
ATOM 1670 C CA . ASP A 1 217 ? -18.174 15.500 32.996 1.00 46.41 217 ASP A CA 1
ATOM 1671 C C . ASP A 1 217 ? -18.010 14.606 34.239 1.00 46.41 217 ASP A C 1
ATOM 1673 O O . ASP A 1 217 ? -18.702 14.800 35.243 1.00 46.41 217 ASP A O 1
ATOM 1677 N N . HIS A 1 218 ? -16.994 13.744 34.282 1.00 46.44 218 HIS A N 1
ATOM 1678 C CA . HIS A 1 218 ? -16.497 13.120 35.515 1.00 46.44 218 HIS A CA 1
ATOM 1679 C C . HIS A 1 218 ? -15.450 13.992 36.236 1.00 46.44 218 HIS A C 1
ATOM 1681 O O . HIS A 1 218 ? -14.414 13.533 36.724 1.00 46.44 218 HIS A O 1
ATOM 1687 N N . ASN A 1 219 ? -15.765 15.282 36.374 1.00 40.62 219 ASN A N 1
ATOM 1688 C CA . ASN A 1 219 ? -15.045 16.275 37.175 1.00 40.62 219 ASN A CA 1
ATOM 1689 C C . ASN A 1 219 ? -15.140 15.964 38.693 1.00 40.62 219 ASN A C 1
ATOM 1691 O O . ASN A 1 219 ? -15.688 16.727 39.492 1.00 40.62 219 ASN A O 1
ATOM 1695 N N . ALA A 1 220 ? -14.623 14.816 39.133 1.00 43.62 220 ALA A N 1
ATOM 1696 C CA . ALA A 1 220 ? -14.570 14.431 40.536 1.00 43.62 220 ALA A CA 1
ATOM 1697 C C . ALA A 1 220 ? -13.211 14.806 41.136 1.00 43.62 220 ALA A C 1
ATOM 1699 O O . ALA A 1 220 ? -12.250 14.056 41.028 1.00 43.62 220 ALA A O 1
ATOM 1700 N N . ALA A 1 221 ? -13.176 15.971 41.788 1.00 44.44 221 ALA A N 1
ATOM 1701 C CA . ALA A 1 221 ? -12.347 16.382 42.935 1.00 44.44 221 ALA A CA 1
ATOM 1702 C C . ALA A 1 221 ? -10.799 16.222 42.920 1.00 44.44 221 ALA A C 1
ATOM 1704 O O . ALA A 1 221 ? -10.160 16.912 43.714 1.00 44.44 221 ALA A O 1
ATOM 1705 N N . ASN A 1 222 ? -10.190 15.417 42.035 1.00 49.34 222 ASN A N 1
ATOM 1706 C CA . ASN A 1 222 ? -8.745 15.143 41.942 1.00 49.34 222 ASN A CA 1
ATOM 1707 C C . ASN A 1 222 ? -8.149 15.329 40.521 1.00 49.34 222 ASN A C 1
ATOM 1709 O O . ASN A 1 222 ? -6.931 15.342 40.383 1.00 49.34 222 ASN A O 1
ATOM 1713 N N . GLY A 1 223 ? -8.970 15.546 39.485 1.00 51.66 223 GLY A N 1
ATOM 1714 C CA . GLY A 1 223 ? -8.596 16.401 38.350 1.00 51.66 223 GLY A CA 1
ATOM 1715 C C . GLY A 1 223 ? -7.765 15.869 37.172 1.00 51.66 223 GLY A C 1
ATOM 1716 O O . GLY A 1 223 ? -7.166 16.726 36.533 1.00 51.66 223 GLY A O 1
ATOM 1717 N N . LYS A 1 224 ? -7.729 14.573 36.810 1.00 51.84 224 LYS A N 1
ATOM 1718 C CA . LYS A 1 224 ? -7.315 14.143 35.445 1.00 51.84 224 LYS A CA 1
ATOM 1719 C C . LYS A 1 224 ? -7.981 12.825 35.019 1.00 51.84 224 LYS A C 1
ATOM 1721 O O . LYS A 1 224 ? -7.767 11.820 35.684 1.00 51.84 224 LYS A O 1
ATOM 1726 N N . GLN A 1 225 ? -8.746 12.841 33.924 1.00 69.38 225 GLN A N 1
ATOM 1727 C CA . GLN A 1 225 ? -9.249 11.641 33.221 1.00 69.38 225 GLN A CA 1
ATOM 1728 C C . GLN A 1 225 ? -8.785 11.548 31.760 1.00 69.38 225 GLN A C 1
ATOM 1730 O O . GLN A 1 225 ? -9.098 10.588 31.072 1.00 69.38 225 GLN A O 1
ATOM 1735 N N . ARG A 1 226 ? -7.978 12.514 31.313 1.00 88.00 226 ARG A N 1
ATOM 1736 C CA . ARG A 1 226 ? -7.196 12.412 30.082 1.00 88.00 226 ARG A CA 1
ATOM 1737 C C . ARG A 1 226 ? -5.773 12.025 30.419 1.00 88.00 226 ARG A C 1
ATOM 1739 O O . ARG A 1 226 ? -5.241 12.452 31.452 1.00 88.00 226 ARG A O 1
ATOM 1746 N N . GLY A 1 227 ? -5.163 11.245 29.550 1.00 90.12 227 GLY A N 1
ATOM 1747 C CA . GLY A 1 227 ? -3.797 10.781 29.715 1.00 90.12 227 GLY A CA 1
ATOM 1748 C C . GLY A 1 227 ? -3.380 9.933 28.534 1.00 90.12 227 GLY A C 1
ATOM 1749 O O . GLY A 1 227 ? -4.224 9.503 27.758 1.00 90.12 227 GLY A O 1
ATOM 1750 N N . LYS A 1 228 ? -2.079 9.716 28.408 1.00 92.94 228 LYS A N 1
ATOM 1751 C CA . LYS A 1 228 ? -1.519 8.909 27.331 1.00 92.94 228 LYS A CA 1
ATOM 1752 C C . LYS A 1 228 ? -1.551 7.443 27.721 1.00 92.94 228 LYS A C 1
ATOM 1754 O O . LYS A 1 228 ? -1.167 7.114 28.848 1.00 92.94 228 LYS A O 1
ATOM 1759 N N . TYR A 1 229 ? -1.952 6.560 26.816 1.00 93.19 229 TYR A N 1
ATOM 1760 C CA . TYR A 1 229 ? -2.077 5.138 27.129 1.00 93.19 229 TYR A CA 1
ATOM 1761 C C . TYR A 1 229 ? -0.729 4.527 27.538 1.00 93.19 229 TYR A C 1
ATOM 1763 O O . TYR A 1 229 ? -0.680 3.689 28.435 1.00 93.19 229 TYR A O 1
ATOM 1771 N N . SER A 1 230 ? 0.381 5.002 26.964 1.00 91.75 230 SER A N 1
ATOM 1772 C CA . SER A 1 230 ? 1.729 4.533 27.296 1.00 91.75 230 SER A CA 1
ATOM 1773 C C . SER A 1 230 ? 2.128 4.861 28.741 1.00 91.75 230 SER A C 1
ATOM 1775 O O . SER A 1 230 ? 2.843 4.087 29.375 1.00 91.75 230 SER A O 1
ATOM 1777 N N . ASP A 1 231 ? 1.616 5.964 29.306 1.00 89.06 231 ASP A N 1
ATOM 1778 C CA . ASP A 1 231 ? 1.816 6.314 30.722 1.00 89.06 231 ASP A CA 1
ATOM 1779 C C . ASP A 1 231 ? 1.002 5.404 31.665 1.00 89.06 231 ASP A C 1
ATOM 1781 O O . ASP A 1 231 ? 1.250 5.383 32.874 1.00 89.06 231 ASP A O 1
ATOM 1785 N N . SER A 1 232 ? 0.037 4.659 31.123 1.00 88.31 232 SER A N 1
ATOM 1786 C CA . SER A 1 232 ? -0.798 3.694 31.837 1.00 88.31 232 SER A CA 1
ATOM 1787 C C . SER A 1 232 ? -0.273 2.266 31.688 1.00 88.31 232 SER A C 1
ATOM 1789 O O . SER A 1 232 ? -0.052 1.598 32.704 1.00 88.31 232 SER A O 1
ATOM 1791 N N . LEU A 1 233 ? -0.026 1.823 30.449 1.00 87.62 233 LEU A N 1
ATOM 1792 C CA . LEU A 1 233 ? 0.369 0.449 30.123 1.00 87.62 233 LEU A CA 1
ATOM 1793 C C . LEU A 1 233 ? 1.845 0.151 30.406 1.00 87.62 233 LEU A C 1
ATOM 1795 O O . LEU A 1 233 ? 2.184 -0.992 30.693 1.00 87.62 233 LEU A O 1
ATOM 1799 N N . TRP A 1 234 ? 2.732 1.147 30.331 1.00 84.25 234 TRP A N 1
ATOM 1800 C CA . TRP A 1 234 ? 4.185 0.928 30.447 1.00 84.25 234 TRP A CA 1
ATOM 1801 C C . TRP A 1 234 ? 4.805 1.646 31.641 1.00 84.25 234 TRP A C 1
ATOM 1803 O O . TRP A 1 234 ? 6.022 1.811 31.749 1.00 84.25 234 TRP A O 1
ATOM 1813 N N . ASN A 1 235 ? 3.971 2.064 32.592 1.00 75.38 235 ASN A N 1
ATOM 1814 C CA . ASN A 1 235 ? 4.445 2.685 33.814 1.00 75.38 235 ASN A CA 1
ATOM 1815 C C . ASN A 1 235 ? 5.199 1.660 34.674 1.00 75.38 235 ASN A C 1
ATOM 1817 O O . ASN A 1 235 ? 4.587 0.726 35.196 1.00 75.38 235 ASN A O 1
ATOM 1821 N N . PRO A 1 236 ? 6.501 1.858 34.946 1.00 66.25 236 PRO A N 1
ATOM 1822 C CA . PRO A 1 236 ? 7.287 0.900 35.719 1.00 66.25 236 PRO A CA 1
ATOM 1823 C C . PRO A 1 236 ? 6.834 0.780 37.184 1.00 66.25 236 PRO A C 1
ATOM 1825 O O . PRO A 1 236 ? 7.237 -0.161 37.868 1.00 66.25 236 PRO A O 1
ATOM 1828 N N . ASN A 1 237 ? 6.020 1.723 37.677 1.00 67.00 237 ASN A N 1
ATOM 1829 C CA . ASN A 1 237 ? 5.423 1.694 39.014 1.00 67.00 237 ASN A CA 1
ATOM 1830 C C . ASN A 1 237 ? 4.017 1.073 39.037 1.00 67.00 237 ASN A C 1
ATOM 1832 O O . ASN A 1 237 ? 3.467 0.890 40.125 1.00 67.00 237 ASN A O 1
ATOM 1836 N N . ASN A 1 238 ? 3.434 0.763 37.876 1.00 65.75 238 ASN A N 1
ATOM 1837 C CA . ASN A 1 238 ? 2.175 0.042 37.789 1.00 65.75 238 ASN A CA 1
ATOM 1838 C C . ASN A 1 238 ? 2.459 -1.462 37.895 1.00 65.75 238 ASN A C 1
ATOM 1840 O O . ASN A 1 238 ? 2.915 -2.101 36.953 1.00 65.75 238 ASN A O 1
ATOM 1844 N N . VAL A 1 239 ? 2.255 -2.016 39.091 1.00 58.25 239 VAL A N 1
ATOM 1845 C CA . VAL A 1 239 ? 2.536 -3.433 39.381 1.00 58.25 239 VAL A CA 1
ATOM 1846 C C . VAL A 1 239 ? 1.501 -4.390 38.785 1.00 58.25 239 VAL A C 1
ATOM 1848 O O . VAL A 1 239 ? 1.741 -5.593 38.794 1.00 58.25 239 VAL A O 1
ATOM 1851 N N . GLU A 1 240 ? 0.370 -3.870 38.301 1.00 57.19 240 GLU A N 1
ATOM 1852 C CA . GLU A 1 240 ? -0.728 -4.656 37.727 1.00 57.19 240 GLU A CA 1
ATOM 1853 C C . GLU A 1 240 ? -0.587 -4.817 36.201 1.00 57.19 240 GLU A C 1
ATOM 1855 O O . GLU A 1 240 ? -1.010 -5.832 35.663 1.00 57.19 240 GLU A O 1
ATOM 1860 N N . PHE A 1 241 ? 0.100 -3.883 35.524 1.00 58.41 241 PHE A N 1
ATOM 1861 C CA . PHE A 1 241 ? 0.237 -3.819 34.060 1.00 58.41 241 PHE A CA 1
ATOM 1862 C C . PHE A 1 241 ? 1.679 -3.479 33.655 1.00 58.41 241 PHE A C 1
ATOM 1864 O O . PHE A 1 241 ? 1.958 -2.391 33.164 1.00 58.41 241 PHE A O 1
ATOM 1871 N N . ARG A 1 242 ? 2.643 -4.358 33.951 1.00 55.16 242 ARG A N 1
ATOM 1872 C CA . ARG A 1 242 ? 4.069 -4.056 33.746 1.00 55.16 242 ARG A CA 1
ATOM 1873 C C . ARG A 1 242 ? 4.585 -4.628 32.427 1.00 55.16 242 ARG A C 1
ATOM 1875 O O . ARG A 1 242 ? 4.989 -5.782 32.409 1.00 55.16 242 ARG A O 1
ATOM 1882 N N . ASN A 1 243 ? 4.699 -3.781 31.406 1.00 63.31 243 ASN A N 1
ATOM 1883 C CA . ASN A 1 243 ? 5.551 -4.018 30.238 1.00 63.31 243 ASN A CA 1
ATOM 1884 C C . ASN A 1 243 ? 6.484 -2.799 30.043 1.00 63.31 243 ASN A C 1
ATOM 1886 O O . ASN A 1 243 ? 6.060 -1.779 29.510 1.00 63.31 243 ASN A O 1
ATOM 1890 N N . PRO A 1 244 ? 7.702 -2.809 30.619 1.00 55.31 244 PRO A N 1
ATOM 1891 C CA . PRO A 1 244 ? 8.508 -1.601 30.812 1.00 55.31 244 PRO A CA 1
ATOM 1892 C C . PRO A 1 244 ? 9.239 -1.106 29.553 1.00 55.31 244 PRO A C 1
ATOM 1894 O O . PRO A 1 244 ? 9.774 0.004 29.587 1.00 55.31 244 PRO A O 1
ATOM 1897 N N . ASP A 1 245 ? 9.276 -1.900 28.482 1.00 60.41 245 ASP A N 1
ATOM 1898 C CA . ASP A 1 245 ? 9.953 -1.553 27.233 1.00 60.41 245 ASP A CA 1
ATOM 1899 C C . ASP A 1 245 ? 8.905 -1.048 26.234 1.00 60.41 245 ASP A C 1
ATOM 1901 O O . ASP A 1 245 ? 8.263 -1.818 25.534 1.00 60.41 245 ASP A O 1
ATOM 1905 N N . GLY A 1 246 ? 8.669 0.266 26.216 1.00 63.91 246 GLY A N 1
ATOM 1906 C CA . GLY A 1 246 ? 7.683 0.863 25.313 1.00 63.91 246 GLY A CA 1
ATOM 1907 C C . GLY A 1 246 ? 8.119 0.793 23.847 1.00 63.91 246 GLY A C 1
ATOM 1908 O O . GLY A 1 246 ? 9.197 1.284 23.516 1.00 63.91 246 GLY A O 1
ATOM 1909 N N . ALA A 1 247 ? 7.268 0.234 22.979 1.00 82.69 247 ALA A N 1
ATOM 1910 C CA . ALA A 1 247 ? 7.480 0.190 21.525 1.00 82.69 247 ALA A CA 1
ATOM 1911 C C . ALA A 1 247 ? 6.817 1.384 20.806 1.00 82.69 247 ALA A C 1
ATOM 1913 O O . ALA A 1 247 ? 7.477 2.138 20.100 1.00 82.69 247 ALA A O 1
ATOM 1914 N N . TYR A 1 248 ? 5.529 1.612 21.074 1.00 91.44 248 TYR A N 1
ATOM 1915 C CA . TYR A 1 248 ? 4.687 2.663 20.479 1.00 91.44 248 TYR A CA 1
ATOM 1916 C C . TYR A 1 248 ? 4.362 3.791 21.476 1.00 91.44 248 TYR A C 1
ATOM 1918 O O . TYR A 1 248 ? 3.215 3.969 21.891 1.00 91.44 248 TYR A O 1
ATOM 1926 N N . VAL A 1 249 ? 5.385 4.502 21.964 1.00 92.19 249 VAL A N 1
ATOM 1927 C CA . VAL A 1 249 ? 5.209 5.536 23.006 1.00 92.19 249 VAL A CA 1
ATOM 1928 C C . VAL A 1 249 ? 4.417 6.703 22.453 1.00 92.19 249 VAL A C 1
ATOM 1930 O O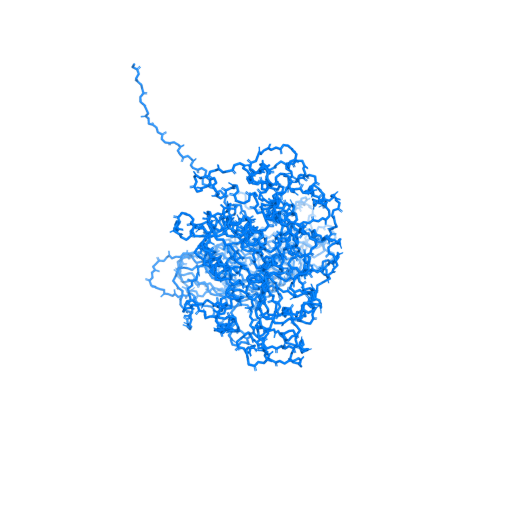 . VAL A 1 249 ? 4.865 7.338 21.509 1.00 92.19 249 VAL A O 1
ATOM 1933 N N . SER A 1 250 ? 3.294 7.005 23.101 1.00 93.56 250 SER A N 1
ATOM 1934 C CA . SER A 1 250 ? 2.494 8.169 22.756 1.00 93.56 250 SER A CA 1
ATOM 1935 C C . SER A 1 250 ? 3.149 9.459 23.247 1.00 93.56 250 SER A C 1
ATOM 1937 O O . SER A 1 250 ? 3.576 9.582 24.415 1.00 93.56 250 SER A O 1
ATOM 1939 N N . TYR A 1 251 ? 3.199 10.453 22.364 1.00 91.56 251 TYR A N 1
ATOM 1940 C CA . TYR A 1 251 ? 3.715 11.785 22.674 1.00 91.56 251 TYR A CA 1
ATOM 1941 C C . TYR A 1 251 ? 2.615 12.810 22.971 1.00 91.56 251 TYR A C 1
ATOM 1943 O O . TYR A 1 251 ? 2.873 13.748 23.735 1.00 91.56 251 TYR A O 1
ATOM 1951 N N . SER A 1 252 ? 1.404 12.594 22.463 1.00 94.00 252 SER A N 1
ATOM 1952 C CA . SER A 1 252 ? 0.246 13.487 22.551 1.00 94.00 252 SER A CA 1
ATOM 1953 C C . SER A 1 252 ? -1.055 12.671 22.592 1.00 94.00 252 SER A C 1
ATOM 1955 O O . SER A 1 252 ? -1.042 11.471 22.355 1.00 94.00 252 SER A O 1
ATOM 1957 N N . TYR A 1 253 ? -2.163 13.295 22.991 1.00 96.00 253 TYR A N 1
ATOM 1958 C CA . TYR A 1 253 ? -3.506 12.733 22.771 1.00 96.00 253 TYR A CA 1
ATOM 1959 C C . TYR A 1 253 ? -4.468 13.763 22.164 1.00 96.00 253 TYR A C 1
ATOM 1961 O O . TYR A 1 253 ? -5.618 13.447 21.852 1.00 96.00 253 TYR A O 1
ATOM 1969 N N . GLU A 1 254 ? -4.071 15.039 22.103 1.00 96.88 254 GLU A N 1
ATOM 1970 C CA . GLU A 1 254 ? -4.912 16.121 21.604 1.00 96.88 254 GLU A CA 1
ATOM 1971 C C . GLU A 1 254 ? -5.217 15.958 20.110 1.00 96.88 254 GLU A C 1
ATOM 1973 O O . GLU A 1 254 ? -6.342 16.220 19.685 1.00 96.88 254 GLU A O 1
ATOM 1978 N N . ASP A 1 255 ? -4.262 15.470 19.329 1.00 98.19 255 ASP A N 1
ATOM 1979 C CA . ASP A 1 255 ? -4.423 15.213 17.907 1.00 98.19 255 ASP A CA 1
ATOM 1980 C C . ASP A 1 255 ? -5.339 14.012 17.634 1.00 98.19 255 ASP A C 1
ATOM 1982 O O . ASP A 1 255 ? -6.223 14.138 16.785 1.00 98.19 255 ASP A O 1
ATOM 1986 N N . GLU A 1 256 ? -5.282 12.916 18.404 1.00 98.75 256 GLU A N 1
ATOM 1987 C CA . GLU A 1 256 ? -6.295 11.849 18.308 1.00 98.75 256 GLU A CA 1
ATOM 1988 C C . GLU A 1 256 ? -7.694 12.344 18.704 1.00 98.75 256 GLU A C 1
ATOM 1990 O O . GLU A 1 256 ? -8.688 11.963 18.079 1.00 98.75 256 GLU A O 1
ATOM 1995 N N . LEU A 1 257 ? -7.808 13.221 19.712 1.00 98.56 257 LEU A N 1
ATOM 1996 C CA . LEU A 1 257 ? -9.092 13.833 20.074 1.00 98.56 257 LEU A CA 1
ATOM 1997 C C . LEU A 1 257 ? -9.637 14.726 18.951 1.00 98.56 257 LEU A C 1
ATOM 1999 O O . LEU A 1 257 ? -10.856 14.776 18.759 1.00 98.56 257 LEU A O 1
ATOM 2003 N N . ALA A 1 258 ? -8.771 15.425 18.214 1.00 98.69 258 ALA A N 1
ATOM 2004 C CA . ALA A 1 258 ? -9.168 16.228 17.062 1.00 98.69 258 ALA A CA 1
ATOM 2005 C C . ALA A 1 258 ? -9.619 15.340 15.888 1.00 98.69 258 ALA A C 1
ATOM 2007 O O . ALA A 1 258 ? -10.714 15.515 15.342 1.00 98.69 258 ALA A O 1
ATOM 2008 N N . TRP A 1 259 ? -8.793 14.347 15.565 1.00 98.88 259 TRP A N 1
ATOM 2009 C CA . TRP A 1 259 ? -8.976 13.353 14.512 1.00 98.88 259 TRP A CA 1
ATOM 2010 C C . TRP A 1 259 ? -10.269 12.557 14.674 1.00 98.88 259 TRP A C 1
ATOM 2012 O O . TRP A 1 259 ? -11.124 12.529 13.785 1.00 98.88 259 TRP A O 1
ATOM 2022 N N . SER A 1 260 ? -10.461 11.968 15.851 1.00 98.81 260 SER A N 1
ATOM 2023 C CA . SER A 1 260 ? -11.620 11.142 16.166 1.00 98.81 260 SER A CA 1
ATOM 2024 C C . SER A 1 260 ? -12.918 11.948 16.175 1.00 98.81 260 SER A C 1
ATOM 2026 O O . SER A 1 260 ? -13.941 11.496 15.662 1.00 98.81 260 SER A O 1
ATOM 2028 N N . ALA A 1 261 ? -12.879 13.193 16.661 1.00 98.75 261 ALA A N 1
ATOM 2029 C CA . ALA A 1 261 ? -14.035 14.081 16.612 1.00 98.75 261 ALA A CA 1
ATOM 2030 C C . ALA A 1 261 ? -14.429 14.445 15.172 1.00 98.75 261 ALA A C 1
ATOM 2032 O O . ALA A 1 261 ? -15.617 14.495 14.846 1.00 98.75 261 ALA A O 1
ATOM 2033 N N . ALA A 1 262 ? -13.454 14.666 14.285 1.00 98.81 262 ALA A N 1
ATOM 2034 C CA . ALA A 1 262 ? -13.728 14.921 12.875 1.00 98.81 262 ALA A CA 1
ATOM 2035 C C . ALA A 1 262 ? -14.370 13.694 12.195 1.00 98.81 262 ALA A C 1
ATOM 2037 O O . ALA A 1 262 ? -15.369 13.839 11.482 1.00 98.81 262 ALA A O 1
ATOM 2038 N N . TRP A 1 263 ? -13.877 12.485 12.483 1.00 98.88 263 TRP A N 1
ATOM 2039 C CA . TRP A 1 263 ? -14.474 11.236 11.998 1.00 98.88 263 TRP A CA 1
ATOM 2040 C C . TRP A 1 263 ? -15.870 10.971 12.553 1.00 98.88 263 TRP A C 1
ATOM 2042 O O . TRP A 1 263 ? -16.765 10.586 11.797 1.00 98.88 263 TRP A O 1
ATOM 2052 N N . LEU A 1 264 ? -16.100 11.215 13.843 1.00 98.88 264 LEU A N 1
ATOM 2053 C CA . LEU A 1 264 ? -17.427 11.104 14.445 1.00 98.88 264 LEU A CA 1
ATOM 2054 C C . LEU A 1 264 ? -18.408 12.087 13.823 1.00 98.88 264 LEU A C 1
ATOM 2056 O O . LEU A 1 264 ? -19.525 11.702 13.495 1.00 98.88 264 LEU A O 1
ATOM 2060 N N . HIS A 1 265 ? -17.991 13.331 13.584 1.00 98.62 265 HIS A N 1
ATOM 2061 C CA . HIS A 1 265 ? -18.833 14.289 12.880 1.00 98.62 265 HIS A CA 1
ATOM 2062 C C . HIS A 1 265 ? -19.236 13.782 11.484 1.00 98.62 265 HIS A C 1
ATOM 2064 O O . HIS A 1 265 ? -20.424 13.798 11.151 1.00 98.62 265 HIS A O 1
ATOM 2070 N N . LYS A 1 266 ? -18.266 13.304 10.688 1.00 98.56 266 LYS A N 1
ATOM 2071 C CA . LYS A 1 266 ? -18.501 12.793 9.324 1.00 98.56 266 LYS A CA 1
ATOM 2072 C C . LYS A 1 266 ? -19.410 11.554 9.330 1.00 98.56 266 LYS A C 1
ATOM 2074 O O . LYS A 1 266 ? -20.385 11.511 8.585 1.00 98.56 266 LYS A O 1
ATOM 2079 N N . SER A 1 267 ? -19.135 10.585 10.202 1.00 98.62 267 SER A N 1
ATOM 2080 C CA . SER A 1 267 ? -19.868 9.310 10.282 1.00 98.62 267 SER A CA 1
ATOM 2081 C C . SER A 1 267 ? -21.274 9.436 10.878 1.00 98.62 267 SER A C 1
ATOM 2083 O O . SER A 1 267 ? -22.205 8.798 10.389 1.00 98.62 267 SER A O 1
ATOM 2085 N N . LEU A 1 268 ? -21.479 10.301 11.877 1.00 98.56 268 LEU A N 1
ATOM 2086 C CA . LEU A 1 268 ? -22.813 10.607 12.403 1.00 98.56 268 LEU A CA 1
ATOM 2087 C C . LEU A 1 268 ? -23.671 11.328 11.360 1.00 98.56 268 LEU A C 1
ATOM 2089 O O . LEU A 1 268 ? -24.851 11.014 11.207 1.00 98.56 268 LEU A O 1
ATOM 2093 N N . ALA A 1 269 ? -23.086 12.255 10.595 1.00 97.88 269 ALA A N 1
ATOM 2094 C CA . ALA A 1 269 ? -23.786 12.893 9.485 1.00 97.88 269 ALA A CA 1
ATOM 2095 C C . ALA A 1 269 ? -24.199 11.880 8.401 1.00 97.88 269 ALA A C 1
ATOM 2097 O O . ALA A 1 269 ? -25.339 11.930 7.936 1.00 97.88 269 ALA A O 1
ATOM 2098 N N . ASP A 1 270 ? -23.320 10.936 8.054 1.00 97.31 270 ASP A N 1
ATOM 2099 C CA . ASP A 1 270 ? -23.601 9.823 7.133 1.00 97.31 270 ASP A CA 1
ATOM 2100 C C . ASP A 1 270 ? -24.714 8.887 7.645 1.00 97.31 270 ASP A C 1
ATOM 2102 O O . ASP A 1 270 ? -25.593 8.475 6.889 1.00 97.31 270 ASP A O 1
ATOM 2106 N N . ALA A 1 271 ? -24.767 8.646 8.957 1.00 97.25 271 ALA A N 1
ATOM 2107 C CA . ALA A 1 271 ? -25.853 7.909 9.606 1.00 97.25 271 ALA A CA 1
ATOM 2108 C C . ALA A 1 271 ? -27.187 8.688 9.685 1.00 97.25 271 ALA A C 1
ATOM 2110 O O . ALA A 1 271 ? -28.206 8.129 10.098 1.00 97.25 271 ALA A O 1
ATOM 2111 N N . GLY A 1 272 ? -27.205 9.967 9.296 1.00 96.56 272 GLY A N 1
ATOM 2112 C CA . GLY A 1 272 ? -28.378 10.839 9.382 1.00 96.56 272 GLY A CA 1
ATOM 2113 C C . GLY A 1 272 ? -28.597 11.494 10.752 1.00 96.56 272 GLY A C 1
ATOM 2114 O O . GLY A 1 272 ? -29.674 12.045 10.982 1.00 96.56 272 GLY A O 1
ATOM 2115 N N . ASP A 1 273 ? -27.594 11.473 11.634 1.00 94.31 273 ASP A N 1
ATOM 2116 C CA . ASP A 1 273 ? -27.605 12.062 12.981 1.00 94.31 273 ASP A CA 1
ATOM 2117 C C . ASP A 1 273 ? -26.502 13.122 13.147 1.00 94.31 273 ASP A C 1
ATOM 2119 O O . ASP A 1 273 ? -25.676 13.073 14.052 1.00 94.31 273 ASP A O 1
ATOM 2123 N N . ALA A 1 274 ? -26.436 14.078 12.217 1.00 90.19 274 ALA A N 1
ATOM 2124 C CA . ALA A 1 274 ? -25.375 15.083 12.194 1.00 90.19 274 ALA A CA 1
ATOM 2125 C C . ALA A 1 274 ? -25.278 15.874 13.517 1.00 90.19 274 ALA A C 1
ATOM 2127 O O . ALA A 1 274 ? -26.149 16.690 13.830 1.00 90.19 274 ALA A O 1
ATOM 2128 N N . ASP A 1 275 ? -24.164 15.711 14.237 1.00 90.50 275 ASP A N 1
ATOM 2129 C CA . ASP A 1 275 ? -23.850 16.468 15.449 1.00 90.50 275 ASP A CA 1
ATOM 2130 C C . ASP A 1 275 ? -22.654 17.407 15.221 1.00 90.50 275 ASP A C 1
ATOM 2132 O O . ASP A 1 275 ? -21.514 17.002 14.980 1.00 90.50 275 ASP A O 1
ATOM 2136 N N . THR A 1 276 ? -22.921 18.711 15.290 1.00 93.94 276 THR A N 1
ATOM 2137 C CA . THR A 1 276 ? -21.899 19.759 15.135 1.00 93.94 276 THR A CA 1
ATOM 2138 C C . THR A 1 276 ? -20.999 19.926 16.363 1.00 93.94 276 THR A C 1
ATOM 2140 O O . THR A 1 276 ? -19.978 20.608 16.267 1.00 93.94 276 THR A O 1
ATOM 2143 N N . ALA A 1 277 ? -21.345 19.333 17.513 1.00 95.75 277 ALA A N 1
ATOM 2144 C CA . ALA A 1 277 ? -20.512 19.376 18.712 1.00 95.75 277 ALA A CA 1
ATOM 2145 C C . ALA A 1 277 ? -19.146 18.725 18.461 1.00 95.75 277 ALA A C 1
ATOM 2147 O O . ALA A 1 277 ? -18.127 19.339 18.779 1.00 95.75 277 ALA A O 1
ATOM 2148 N N . TYR A 1 278 ? -19.131 17.573 17.786 1.00 97.62 278 TYR A N 1
ATOM 2149 C CA . TYR A 1 278 ? -17.902 16.882 17.402 1.00 97.62 278 TYR A CA 1
ATOM 2150 C C . TYR A 1 278 ? -17.055 17.695 16.421 1.00 97.62 278 TYR A C 1
ATOM 2152 O O . TYR A 1 278 ? -15.851 17.818 16.613 1.00 97.62 278 TYR A O 1
ATOM 2160 N N . LEU A 1 279 ? -17.666 18.370 15.438 1.00 98.19 279 LEU A N 1
ATOM 2161 C CA . LEU A 1 279 ? -16.911 19.281 14.570 1.00 98.19 279 LEU A CA 1
ATOM 2162 C C . LEU A 1 279 ? -16.266 20.418 15.374 1.00 98.19 279 LEU A C 1
ATOM 2164 O O . LEU A 1 279 ? -15.115 20.765 15.138 1.00 98.19 279 LEU A O 1
ATOM 2168 N N . ASN A 1 280 ? -16.979 21.001 16.340 1.00 97.50 280 ASN A N 1
ATOM 2169 C CA . ASN A 1 280 ? -16.406 22.046 17.190 1.00 97.50 280 ASN A CA 1
ATOM 2170 C C . ASN A 1 280 ? -15.278 21.509 18.084 1.00 97.50 280 ASN A C 1
ATOM 2172 O O . ASN A 1 280 ? -14.282 22.203 18.264 1.00 97.50 280 ASN A O 1
ATOM 2176 N N . GLN A 1 281 ? -15.405 20.292 18.622 1.00 96.88 281 GLN A N 1
ATOM 2177 C CA . GLN A 1 281 ? -14.330 19.627 19.366 1.00 96.88 281 GLN A CA 1
ATOM 2178 C C . GLN A 1 281 ? -13.102 19.399 18.483 1.00 96.88 281 GLN A C 1
ATOM 2180 O O . GLN A 1 281 ? -12.010 19.793 18.883 1.00 96.88 281 GLN A O 1
ATOM 2185 N N . ALA A 1 282 ? -13.289 18.883 17.264 1.00 98.38 282 ALA A N 1
ATOM 2186 C CA . ALA A 1 282 ? -12.211 18.692 16.297 1.00 98.38 282 ALA A CA 1
ATOM 2187 C C . ALA A 1 282 ? -11.421 19.989 16.072 1.00 98.38 282 ALA A C 1
ATOM 2189 O O . ALA A 1 282 ? -10.203 20.028 16.223 1.00 98.38 282 ALA A O 1
ATOM 2190 N N . LYS A 1 283 ? -12.133 21.093 15.814 1.00 98.31 283 LYS A N 1
ATOM 2191 C CA . LYS A 1 283 ? -11.526 22.418 15.620 1.00 98.31 283 LYS A CA 1
ATOM 2192 C C . LYS A 1 283 ? -10.829 22.968 16.864 1.00 98.31 283 LYS A C 1
ATOM 2194 O O . LYS A 1 283 ? -9.878 23.727 16.727 1.00 98.31 283 LYS A O 1
ATOM 2199 N N . ASN A 1 284 ? -11.329 22.646 18.057 1.00 96.94 284 ASN A N 1
ATOM 2200 C CA . ASN A 1 284 ? -10.757 23.123 19.316 1.00 96.94 284 ASN A CA 1
ATOM 2201 C C . ASN A 1 284 ? -9.461 22.394 19.685 1.00 96.94 284 ASN A C 1
ATOM 2203 O O . ASN A 1 284 ? -8.607 23.000 20.329 1.00 96.94 284 ASN A O 1
ATOM 2207 N N . TYR A 1 285 ? -9.355 21.111 19.335 1.00 97.38 285 TYR A N 1
ATOM 2208 C CA . TYR A 1 285 ? -8.188 20.286 19.641 1.00 97.38 285 TYR A CA 1
ATOM 2209 C C . TYR A 1 285 ? -7.095 20.361 18.577 1.00 97.38 285 TYR A C 1
ATOM 2211 O O . TYR A 1 285 ? -5.932 20.207 18.930 1.00 97.38 285 TYR A O 1
ATOM 2219 N N . TYR A 1 286 ? -7.451 20.635 17.318 1.00 98.25 286 TYR A N 1
ATOM 2220 C CA . TYR A 1 286 ? -6.497 20.738 16.213 1.00 98.25 286 TYR A CA 1
ATOM 2221 C C . TYR A 1 286 ? -5.319 21.672 16.543 1.00 98.25 286 TYR A C 1
ATOM 2223 O O . TYR A 1 286 ? -5.511 22.864 16.819 1.00 98.25 286 TYR A O 1
ATOM 2231 N N . GLY A 1 287 ? -4.104 21.114 16.512 1.00 95.44 287 GLY A N 1
ATOM 2232 C CA . GLY A 1 287 ? -2.880 21.768 16.978 1.00 95.44 287 GLY A CA 1
ATOM 2233 C C . GLY A 1 287 ? -2.133 22.572 15.912 1.00 95.44 287 GLY A C 1
ATOM 2234 O O . GLY A 1 287 ? -1.251 23.365 16.256 1.00 95.44 287 GLY A O 1
ATOM 2235 N N . GLY A 1 288 ? -2.502 22.416 14.638 1.00 96.75 288 GLY A N 1
ATOM 2236 C CA . GLY A 1 288 ? -1.745 22.937 13.496 1.00 96.75 288 GLY A CA 1
ATOM 2237 C C . GLY A 1 288 ? -0.675 21.957 13.006 1.00 96.75 288 GLY A C 1
ATOM 2238 O O . GLY A 1 288 ? -0.379 20.963 13.660 1.00 96.75 288 GLY A O 1
ATOM 2239 N N . LEU A 1 289 ? -0.083 22.234 11.841 1.00 97.81 289 LEU A N 1
ATOM 2240 C CA . LEU A 1 289 ? 0.838 21.300 11.183 1.00 97.81 289 LEU A CA 1
ATOM 2241 C C . LEU A 1 289 ? 2.307 21.627 11.435 1.00 97.81 289 LEU A C 1
ATOM 2243 O O . LEU A 1 289 ? 2.732 22.784 11.384 1.00 97.81 289 LEU A O 1
ATOM 2247 N N . TRP A 1 290 ? 3.106 20.581 11.630 1.00 94.88 290 TRP A N 1
ATOM 2248 C CA . TRP A 1 290 ? 4.562 20.655 11.516 1.00 94.88 290 TRP A CA 1
ATOM 2249 C C . TRP A 1 290 ? 4.948 20.347 10.072 1.00 94.88 290 TRP A C 1
ATOM 2251 O O . TRP A 1 290 ? 4.525 19.331 9.521 1.00 94.88 290 TRP A O 1
ATOM 2261 N N . LEU A 1 291 ? 5.721 21.235 9.444 1.00 96.56 291 LEU A N 1
ATOM 2262 C CA . LEU A 1 291 ? 5.975 21.163 8.001 1.00 96.56 291 LEU A CA 1
ATOM 2263 C C . LEU A 1 291 ? 6.888 19.990 7.615 1.00 96.56 291 LEU A C 1
ATOM 2265 O O . LEU A 1 291 ? 6.697 19.397 6.562 1.00 96.56 291 LEU A O 1
ATOM 2269 N N . ASP A 1 292 ? 7.835 19.634 8.479 1.00 93.81 292 ASP A N 1
ATOM 2270 C CA . ASP A 1 292 ? 8.764 18.503 8.350 1.00 93.81 292 ASP A CA 1
ATOM 2271 C C . ASP A 1 292 ? 8.209 17.184 8.931 1.00 93.81 292 ASP A C 1
ATOM 2273 O O . ASP A 1 292 ? 8.870 16.147 8.877 1.00 93.81 292 ASP A O 1
ATOM 2277 N N . GLY A 1 293 ? 6.979 17.208 9.456 1.00 94.88 293 GLY A N 1
ATOM 2278 C CA . GLY A 1 293 ? 6.238 16.035 9.918 1.00 94.88 293 GLY A CA 1
ATOM 2279 C C . GLY A 1 293 ? 5.214 15.527 8.899 1.00 94.88 293 GLY A C 1
ATOM 2280 O O . GLY A 1 293 ? 4.999 16.126 7.843 1.00 94.88 293 GLY A O 1
ATOM 2281 N N . THR A 1 294 ? 4.559 14.415 9.233 1.00 97.31 294 THR A N 1
ATOM 2282 C CA . THR A 1 294 ? 3.435 13.858 8.467 1.00 97.31 294 THR A CA 1
ATOM 2283 C C . THR A 1 294 ? 2.559 12.960 9.345 1.00 97.31 294 THR A C 1
ATOM 2285 O O . THR A 1 294 ? 2.915 12.638 10.481 1.00 97.31 294 THR A O 1
ATOM 2288 N N . GLN A 1 295 ? 1.432 12.523 8.785 1.00 97.88 295 GLN A N 1
ATOM 2289 C CA . GLN A 1 295 ? 0.524 11.544 9.368 1.00 97.88 295 GLN A CA 1
ATOM 2290 C C . GLN A 1 295 ? 1.252 10.243 9.732 1.00 97.88 295 GLN A C 1
ATOM 2292 O O . GLN A 1 295 ? 1.992 9.667 8.926 1.00 97.88 295 GLN A O 1
ATOM 2297 N N . SER A 1 296 ? 0.995 9.734 10.934 1.00 97.12 296 SER A N 1
ATOM 2298 C CA . SER A 1 296 ? 1.527 8.453 11.406 1.00 97.12 296 SER A CA 1
ATOM 2299 C C . SER A 1 296 ? 0.632 7.827 12.477 1.00 97.12 296 SER A C 1
ATOM 2301 O O . SER A 1 296 ? -0.380 8.409 12.873 1.00 97.12 296 SER A O 1
ATOM 2303 N N . TRP A 1 297 ? 1.027 6.655 12.981 1.00 96.94 297 TRP A N 1
ATOM 2304 C CA . TRP A 1 297 ? 0.361 6.009 14.112 1.00 96.94 297 TRP A CA 1
ATOM 2305 C C . TRP A 1 297 ? 0.379 6.846 15.400 1.00 96.94 297 TRP A C 1
ATOM 2307 O O . TRP A 1 297 ? -0.480 6.620 16.244 1.00 96.94 297 TRP A O 1
ATOM 2317 N N . ASP A 1 298 ? 1.280 7.830 15.543 1.00 96.38 298 ASP A N 1
ATOM 2318 C CA . ASP A 1 298 ? 1.397 8.708 16.727 1.00 96.38 298 ASP A CA 1
ATOM 2319 C C . ASP A 1 298 ? 0.906 10.138 16.477 1.00 96.38 298 ASP A C 1
ATOM 2321 O O . ASP A 1 298 ? 0.505 10.806 17.409 1.00 96.38 298 ASP A O 1
ATOM 2325 N N . SER A 1 299 ? 0.918 10.618 15.226 1.00 96.12 299 SER A N 1
ATOM 2326 C CA . SER A 1 299 ? 0.558 12.012 14.911 1.00 96.12 299 SER A CA 1
ATOM 2327 C C . SER A 1 299 ? -0.574 12.096 13.892 1.00 96.12 299 SER A C 1
ATOM 2329 O O . SER A 1 299 ? -0.426 11.595 12.771 1.00 96.12 299 SER A O 1
ATOM 2331 N N . LYS A 1 300 ? -1.690 12.738 14.267 1.00 98.50 300 LYS A N 1
ATOM 2332 C CA . LYS A 1 300 ? -2.926 12.825 13.457 1.00 98.50 300 LYS A CA 1
ATOM 2333 C C . LYS A 1 300 ? -3.276 14.223 12.950 1.00 98.50 300 LYS A C 1
ATOM 2335 O O . LYS A 1 300 ? -4.262 14.371 12.223 1.00 98.50 300 LYS A O 1
ATOM 2340 N N . ASP A 1 301 ? -2.515 15.256 13.314 1.00 98.25 301 ASP A N 1
ATOM 2341 C CA . ASP A 1 301 ? -2.823 16.642 12.930 1.00 98.25 301 ASP A CA 1
ATOM 2342 C C . ASP A 1 301 ? -2.902 16.819 11.402 1.00 98.25 301 ASP A C 1
ATOM 2344 O O . ASP A 1 301 ? -3.826 17.468 10.910 1.00 98.25 301 ASP A O 1
ATOM 2348 N N . HIS A 1 302 ? -2.000 16.193 10.633 1.00 98.62 302 HIS A N 1
ATOM 2349 C CA . HIS A 1 302 ? -1.985 16.276 9.162 1.00 98.62 302 HIS A CA 1
ATOM 2350 C C . HIS A 1 302 ? -3.241 15.680 8.525 1.00 98.62 302 HIS A C 1
ATOM 2352 O O . HIS A 1 302 ? -3.899 16.349 7.724 1.00 98.62 302 HIS A O 1
ATOM 2358 N N . GLY A 1 303 ? -3.630 14.464 8.918 1.00 98.62 303 GLY A N 1
ATOM 2359 C CA . GLY A 1 303 ? -4.889 13.859 8.484 1.00 98.62 303 GLY A CA 1
ATOM 2360 C C . GLY A 1 303 ? -6.102 14.672 8.937 1.00 98.62 303 GLY A C 1
ATOM 2361 O O . GLY A 1 303 ? -7.033 14.883 8.159 1.00 98.62 303 GLY A O 1
ATOM 2362 N N . THR A 1 304 ? -6.073 15.202 10.163 1.00 98.81 304 THR A N 1
ATOM 2363 C CA . THR A 1 304 ? -7.140 16.051 10.711 1.00 98.81 304 THR A CA 1
ATOM 2364 C C . THR A 1 304 ? -7.317 17.331 9.903 1.00 98.81 304 THR A C 1
ATOM 2366 O O . THR A 1 304 ? -8.451 17.699 9.604 1.00 98.81 304 THR A O 1
ATOM 2369 N N . ALA A 1 305 ? -6.233 17.997 9.501 1.00 98.75 305 ALA A N 1
ATOM 2370 C CA . ALA A 1 305 ? -6.303 19.200 8.676 1.00 98.75 305 ALA A CA 1
ATOM 2371 C C . ALA A 1 305 ? -6.929 18.912 7.306 1.00 98.75 305 ALA A C 1
ATOM 2373 O O . ALA A 1 305 ? -7.825 19.644 6.882 1.00 98.75 305 ALA A O 1
ATOM 2374 N N . VAL A 1 306 ? -6.527 17.817 6.649 1.00 98.56 306 VAL A N 1
ATOM 2375 C CA . VAL A 1 306 ? -7.124 17.381 5.375 1.00 98.56 306 VAL A CA 1
ATOM 2376 C C . VAL A 1 306 ? -8.617 17.092 5.553 1.00 98.56 306 VAL A C 1
ATOM 2378 O O . VAL A 1 306 ? -9.441 17.607 4.796 1.00 98.56 306 VAL A O 1
ATOM 2381 N N . LEU A 1 307 ? -8.992 16.349 6.596 1.00 98.56 307 LEU A N 1
ATOM 2382 C CA . LEU A 1 307 ? -10.386 16.016 6.884 1.00 98.56 307 LEU A CA 1
ATOM 2383 C C . LEU A 1 307 ? -11.223 17.263 7.228 1.00 98.56 307 LEU A C 1
ATOM 2385 O O . LEU A 1 307 ? -12.346 17.412 6.749 1.00 98.56 307 LEU A O 1
ATOM 2389 N N . LEU A 1 308 ? -10.686 18.209 8.003 1.00 98.69 308 LEU A N 1
ATOM 2390 C CA . LEU A 1 308 ? -11.353 19.480 8.305 1.00 98.69 308 LEU A CA 1
ATOM 2391 C C . LEU A 1 308 ? -11.484 20.370 7.064 1.00 98.69 308 LEU A C 1
ATOM 2393 O O . LEU A 1 308 ? -12.517 21.030 6.905 1.00 98.69 308 LEU A O 1
ATOM 2397 N N . ALA A 1 309 ? -10.495 20.369 6.168 1.00 97.81 309 ALA A N 1
ATOM 2398 C CA . ALA A 1 309 ? -10.588 21.054 4.884 1.00 97.81 309 ALA A CA 1
ATOM 2399 C C . ALA A 1 309 ? -11.732 20.472 4.034 1.00 97.81 309 ALA A C 1
ATOM 2401 O O . ALA A 1 309 ? -12.580 21.239 3.573 1.00 97.81 309 ALA A O 1
ATOM 2402 N N . GLN A 1 310 ? -11.837 19.139 3.930 1.00 96.12 310 GLN A N 1
ATOM 2403 C CA . GLN A 1 310 ? -12.953 18.458 3.254 1.00 96.12 310 GLN A CA 1
ATOM 2404 C C . GLN A 1 310 ? -14.316 18.806 3.875 1.00 96.12 310 GLN A C 1
ATOM 2406 O O . GLN A 1 310 ? -15.278 19.097 3.165 1.00 96.12 310 GLN A O 1
ATOM 2411 N N . LEU A 1 311 ? -14.410 18.780 5.208 1.00 96.56 311 LEU A N 1
ATOM 2412 C CA . LEU A 1 311 ? -15.673 18.963 5.928 1.00 96.56 311 LEU A CA 1
ATOM 2413 C C . LEU A 1 311 ? -16.180 20.409 5.913 1.00 96.56 311 LEU A C 1
ATOM 2415 O O . LEU A 1 311 ? -17.385 20.639 6.026 1.00 96.56 311 LEU A O 1
ATOM 2419 N N . THR A 1 312 ? -15.279 21.391 5.845 1.00 96.31 312 THR A N 1
ATOM 2420 C CA . THR A 1 312 ? -15.633 22.793 6.118 1.00 96.31 312 THR A CA 1
ATOM 2421 C C . THR A 1 312 ? -15.396 23.741 4.951 1.00 96.31 312 THR A C 1
ATOM 2423 O O . THR A 1 312 ? -16.070 24.771 4.888 1.00 96.31 312 THR A O 1
ATOM 2426 N N . GLY A 1 313 ? -14.444 23.438 4.062 1.00 91.75 313 GLY A N 1
ATOM 2427 C CA . GLY A 1 313 ? -13.948 24.383 3.060 1.00 91.75 313 GLY A CA 1
ATOM 2428 C C . GLY A 1 313 ? -13.347 25.662 3.660 1.00 91.75 313 GLY A C 1
ATOM 2429 O O . GLY A 1 313 ? -13.268 26.681 2.972 1.00 91.75 313 GLY A O 1
ATOM 2430 N N . ASP A 1 314 ? -12.990 25.658 4.950 1.00 95.06 314 ASP A N 1
ATOM 2431 C CA . ASP A 1 314 ? -12.401 26.818 5.613 1.00 95.06 314 ASP A CA 1
ATOM 2432 C C . ASP A 1 314 ? -10.961 27.026 5.132 1.00 95.06 314 ASP A C 1
ATOM 2434 O O . ASP A 1 314 ? -10.129 26.118 5.189 1.00 95.06 314 ASP A O 1
ATOM 2438 N N . SER A 1 315 ? -10.670 28.256 4.705 1.00 95.38 315 SER A N 1
ATOM 2439 C CA . SER A 1 315 ? -9.360 28.663 4.199 1.00 95.38 315 SER A CA 1
ATOM 2440 C C . SER A 1 315 ? -8.213 28.432 5.182 1.00 95.38 315 SER A C 1
ATOM 2442 O O . SER A 1 315 ? -7.072 28.328 4.744 1.00 95.38 315 SER A O 1
ATOM 2444 N N . GLN A 1 316 ? -8.484 28.369 6.493 1.00 96.75 316 GLN A N 1
ATOM 2445 C CA . GLN A 1 316 ? -7.450 28.041 7.475 1.00 96.75 316 GLN A CA 1
ATOM 2446 C C . GLN A 1 316 ? -6.851 26.658 7.191 1.00 96.75 316 GLN A C 1
ATOM 2448 O O . GLN A 1 316 ? -5.641 26.543 7.038 1.00 96.75 316 GLN A O 1
ATOM 2453 N N . TYR A 1 317 ? -7.693 25.628 7.079 1.00 98.19 317 TYR A N 1
ATOM 2454 C CA . TYR A 1 317 ? -7.221 24.251 6.926 1.00 98.19 317 TYR A CA 1
ATOM 2455 C C . TYR A 1 317 ? -6.632 24.005 5.541 1.00 98.19 317 TYR A C 1
ATOM 2457 O O . TYR A 1 317 ? -5.624 23.318 5.435 1.00 98.19 317 TYR A O 1
ATOM 2465 N N . THR A 1 318 ? -7.197 24.611 4.490 1.00 96.50 318 THR A N 1
ATOM 2466 C CA . THR A 1 318 ? -6.588 24.533 3.152 1.00 96.50 318 THR A CA 1
ATOM 2467 C C . THR A 1 318 ? -5.214 25.201 3.136 1.00 96.50 318 THR A C 1
ATOM 2469 O O . THR A 1 318 ? -4.274 24.624 2.611 1.00 96.50 318 THR A O 1
ATOM 2472 N N . THR A 1 319 ? -5.059 26.366 3.781 1.00 97.19 319 THR A N 1
ATOM 2473 C CA . THR A 1 319 ? -3.757 27.055 3.880 1.00 97.19 319 THR A CA 1
ATOM 2474 C C . THR A 1 319 ? -2.744 26.226 4.663 1.00 97.19 319 THR A C 1
ATOM 2476 O O . THR A 1 319 ? -1.590 26.138 4.249 1.00 97.19 319 THR A O 1
ATOM 2479 N N . ASP A 1 320 ? -3.152 25.622 5.782 1.00 98.19 320 ASP A N 1
ATOM 2480 C CA . ASP A 1 320 ? -2.274 24.766 6.582 1.00 98.19 320 ASP A CA 1
ATOM 2481 C C . ASP A 1 320 ? -1.796 23.557 5.760 1.00 98.19 320 ASP A C 1
ATOM 2483 O O . ASP A 1 320 ? -0.590 23.319 5.671 1.00 98.19 320 ASP A O 1
ATOM 2487 N N . VAL A 1 321 ? -2.725 22.842 5.108 1.00 98.12 321 VAL A N 1
ATOM 2488 C CA . VAL A 1 321 ? -2.415 21.671 4.270 1.00 98.12 321 VAL A CA 1
ATOM 2489 C C . VAL A 1 321 ? -1.531 22.053 3.088 1.00 98.12 321 VAL A C 1
ATOM 2491 O O . VAL A 1 321 ? -0.526 21.393 2.861 1.00 98.12 321 VAL A O 1
ATOM 2494 N N . GLU A 1 322 ? -1.853 23.122 2.360 1.00 97.38 322 GLU A N 1
ATOM 2495 C CA . GLU A 1 322 ? -1.068 23.565 1.200 1.00 97.38 322 GLU A CA 1
ATOM 2496 C C . GLU A 1 322 ? 0.329 24.027 1.614 1.00 97.38 322 GLU A C 1
ATOM 2498 O O . GLU A 1 322 ? 1.304 23.656 0.974 1.00 97.38 322 GLU A O 1
ATOM 2503 N N . THR A 1 323 ? 0.470 24.732 2.743 1.00 97.69 323 THR A N 1
ATOM 2504 C CA . THR A 1 323 ? 1.794 25.123 3.263 1.00 97.69 323 THR A CA 1
ATOM 2505 C C . THR A 1 323 ? 2.645 23.899 3.611 1.00 97.69 323 THR A C 1
ATOM 2507 O O . THR A 1 323 ? 3.853 23.889 3.368 1.00 97.69 323 THR A O 1
ATOM 2510 N N . TRP A 1 324 ? 2.029 22.864 4.186 1.00 98.25 324 TRP A N 1
ATOM 2511 C CA . TRP A 1 324 ? 2.691 21.595 4.474 1.00 98.25 324 TRP A CA 1
ATOM 2512 C C . TRP A 1 324 ? 3.050 20.828 3.196 1.00 98.25 324 TRP A C 1
ATOM 2514 O O . TRP A 1 324 ? 4.205 20.448 3.026 1.00 98.25 324 TRP A O 1
ATOM 2524 N N . LEU A 1 325 ? 2.115 20.642 2.267 1.00 97.94 325 LEU A N 1
ATOM 2525 C CA . LEU A 1 325 ? 2.380 19.908 1.031 1.00 97.94 325 LEU A CA 1
ATOM 2526 C C . LEU A 1 325 ? 3.394 20.635 0.140 1.00 97.94 325 LEU A C 1
ATOM 2528 O O . LEU A 1 325 ? 4.283 19.986 -0.402 1.00 97.94 325 LEU A O 1
ATOM 2532 N N . ASP A 1 326 ? 3.355 21.967 0.064 1.00 97.25 326 ASP A N 1
ATOM 2533 C CA . ASP A 1 326 ? 4.367 22.776 -0.627 1.00 97.25 326 ASP A CA 1
ATOM 2534 C C . ASP A 1 326 ? 5.764 22.586 -0.019 1.00 97.25 326 ASP A C 1
ATOM 2536 O O . ASP A 1 326 ? 6.765 22.582 -0.738 1.00 97.25 326 ASP A O 1
ATOM 2540 N N . TYR A 1 327 ? 5.853 22.392 1.302 1.00 97.88 327 TYR A N 1
ATOM 2541 C CA . TYR A 1 327 ? 7.110 22.040 1.959 1.00 97.88 327 TYR A CA 1
ATOM 2542 C C . TYR A 1 327 ? 7.601 20.648 1.537 1.00 97.88 327 TYR A C 1
ATOM 2544 O O . TYR A 1 327 ? 8.811 20.448 1.413 1.00 97.88 327 TYR A O 1
ATOM 2552 N N . TRP A 1 328 ? 6.687 19.709 1.285 1.00 97.62 328 TRP A N 1
ATOM 2553 C CA . TRP A 1 328 ? 6.999 18.344 0.860 1.00 97.62 328 TRP A CA 1
ATOM 2554 C C . TRP A 1 328 ? 7.257 18.187 -0.642 1.00 97.62 328 TRP A C 1
ATOM 2556 O O . TRP A 1 328 ? 7.855 17.190 -1.042 1.00 97.62 328 TRP A O 1
ATOM 2566 N N . LEU A 1 329 ? 6.867 19.144 -1.486 1.00 95.88 329 LEU A N 1
ATOM 2567 C CA . LEU A 1 329 ? 7.135 19.100 -2.927 1.00 95.88 329 LEU A CA 1
ATOM 2568 C C . LEU A 1 329 ? 8.636 19.232 -3.264 1.00 95.88 329 LEU A C 1
ATOM 2570 O O . LEU A 1 329 ? 9.411 19.804 -2.489 1.00 95.88 329 LEU A O 1
ATOM 2574 N N . PRO A 1 330 ? 9.073 18.770 -4.455 1.00 91.81 330 PRO A N 1
ATOM 2575 C CA . PRO A 1 330 ? 10.439 18.982 -4.919 1.00 91.81 330 PRO A CA 1
ATOM 2576 C C . PRO A 1 330 ? 10.805 20.472 -4.967 1.00 91.81 330 PRO A C 1
ATOM 2578 O O . PRO A 1 330 ? 10.102 21.287 -5.564 1.00 91.81 330 PRO A O 1
ATOM 2581 N N . GLY A 1 331 ? 11.935 20.831 -4.357 1.00 90.19 331 GLY A N 1
ATOM 2582 C CA . GLY A 1 331 ? 12.358 22.230 -4.211 1.00 90.19 331 GLY A CA 1
ATOM 2583 C C . GLY A 1 331 ? 11.707 22.976 -3.039 1.00 90.19 331 GLY A C 1
ATOM 2584 O O . GLY A 1 331 ? 12.017 24.153 -2.843 1.00 90.19 331 GLY A O 1
ATOM 2585 N N . GLY A 1 332 ? 10.850 22.297 -2.270 1.00 94.12 332 GLY A N 1
ATOM 2586 C CA . GLY A 1 332 ? 10.350 22.725 -0.970 1.00 94.12 332 GLY A CA 1
ATOM 2587 C C . GLY A 1 332 ? 11.409 22.604 0.131 1.00 94.12 332 GLY A C 1
ATOM 2588 O O . GLY A 1 332 ? 12.598 22.848 -0.087 1.00 94.12 332 GLY A O 1
ATOM 2589 N N . GLY A 1 333 ? 10.966 22.272 1.343 1.00 94.94 333 GLY A N 1
ATOM 2590 C CA . GLY A 1 333 ? 11.833 22.170 2.515 1.00 94.94 333 GLY A CA 1
ATOM 2591 C C . GLY A 1 333 ? 12.204 20.748 2.932 1.00 94.94 333 GLY A C 1
ATOM 2592 O O . GLY A 1 333 ? 13.224 20.590 3.600 1.00 94.94 333 GLY A O 1
ATOM 2593 N N . ILE A 1 334 ? 11.433 19.730 2.530 1.00 96.00 334 ILE A N 1
ATOM 2594 C CA . ILE A 1 334 ? 11.748 18.335 2.849 1.00 96.00 334 ILE A CA 1
ATOM 2595 C C . ILE A 1 334 ? 12.985 17.864 2.072 1.00 96.00 334 ILE A C 1
ATOM 2597 O O . ILE A 1 334 ? 13.271 18.317 0.960 1.00 96.00 334 ILE A O 1
ATOM 2601 N N . SER A 1 335 ? 13.731 16.933 2.659 1.00 94.56 335 SER A N 1
ATOM 2602 C CA . SER A 1 335 ? 14.874 16.313 1.993 1.00 94.56 335 SER A CA 1
ATOM 2603 C C . SER A 1 335 ? 14.428 15.344 0.895 1.00 94.56 335 SER A C 1
ATOM 2605 O O . SER A 1 335 ? 13.427 14.653 1.041 1.00 94.56 335 SER A O 1
ATOM 2607 N N . TYR A 1 336 ? 15.203 15.272 -0.189 1.00 95.62 336 TYR A N 1
ATOM 2608 C CA . TYR A 1 336 ? 14.999 14.329 -1.292 1.00 95.62 336 TYR A CA 1
ATOM 2609 C C . TYR A 1 336 ? 16.272 13.545 -1.590 1.00 95.62 336 TYR A C 1
ATOM 2611 O O . TYR A 1 336 ? 17.366 14.129 -1.569 1.00 95.62 336 TYR A O 1
ATOM 2619 N N . THR A 1 337 ? 16.123 12.259 -1.914 1.00 92.88 337 THR A N 1
ATOM 2620 C CA . THR A 1 337 ? 17.218 11.454 -2.467 1.00 92.88 337 THR A CA 1
ATOM 2621 C C . THR A 1 337 ? 17.523 11.901 -3.899 1.00 92.88 337 THR A C 1
ATOM 2623 O O . THR A 1 337 ? 16.662 12.496 -4.557 1.00 92.88 337 THR A O 1
ATOM 2626 N N . PRO A 1 338 ? 18.730 11.626 -4.431 1.00 88.62 338 PRO A N 1
ATOM 2627 C CA . PRO A 1 338 ? 19.032 11.876 -5.841 1.00 88.62 338 PRO A CA 1
ATOM 2628 C C . PRO A 1 338 ? 18.023 11.266 -6.832 1.00 88.62 338 PRO A C 1
ATOM 2630 O O . PRO A 1 338 ? 17.770 11.870 -7.872 1.00 88.62 338 PRO A O 1
ATOM 2633 N N . GLY A 1 339 ? 17.444 10.108 -6.506 1.00 77.31 339 GLY A N 1
ATOM 2634 C CA . GLY A 1 339 ? 16.412 9.409 -7.273 1.00 77.31 339 GLY A CA 1
ATOM 2635 C C . GLY A 1 339 ? 14.988 9.931 -7.078 1.00 77.31 339 GLY A C 1
ATOM 2636 O O . GLY A 1 339 ? 14.077 9.446 -7.737 1.00 77.31 339 GLY A O 1
ATOM 2637 N N . GLY A 1 340 ? 14.781 10.928 -6.215 1.00 88.44 340 GLY A N 1
ATOM 2638 C CA . GLY A 1 340 ? 13.499 11.619 -6.084 1.00 88.44 340 GLY A CA 1
ATOM 2639 C C . GLY A 1 340 ? 12.566 11.097 -4.987 1.00 88.44 340 GLY A C 1
ATOM 2640 O O . GLY A 1 340 ? 11.403 11.498 -4.971 1.00 88.44 340 GLY A O 1
ATOM 2641 N N . LEU A 1 341 ? 13.036 10.271 -4.051 1.00 96.81 341 LEU A N 1
ATOM 2642 C CA . LEU A 1 341 ? 12.270 9.924 -2.849 1.00 96.81 341 LEU A CA 1
ATOM 2643 C C . LEU A 1 341 ? 12.264 11.105 -1.876 1.00 96.81 341 LEU A C 1
ATOM 2645 O O . LEU A 1 341 ? 13.334 11.573 -1.485 1.00 96.81 341 LEU A O 1
ATOM 2649 N N . ALA A 1 342 ? 11.084 11.551 -1.443 1.00 97.12 342 ALA A N 1
ATOM 2650 C CA . ALA A 1 342 ? 10.949 12.476 -0.325 1.00 97.12 342 ALA A CA 1
ATOM 2651 C C . ALA A 1 342 ? 11.339 11.739 0.961 1.00 97.12 342 ALA A C 1
ATOM 2653 O O . ALA A 1 342 ? 10.641 10.843 1.417 1.00 97.12 342 ALA A O 1
ATOM 2654 N N . TRP A 1 343 ? 12.481 12.088 1.539 1.00 95.44 343 TRP A N 1
ATOM 2655 C CA . TRP A 1 343 ? 13.070 11.372 2.662 1.00 95.44 343 TRP A CA 1
ATOM 2656 C C . TRP A 1 343 ? 13.056 12.263 3.914 1.00 95.44 343 TRP A C 1
ATOM 2658 O O . TRP A 1 343 ? 13.938 13.114 4.055 1.00 95.44 343 TRP A O 1
ATOM 2668 N N . PRO A 1 344 ? 12.072 12.113 4.824 1.00 89.75 344 PRO A N 1
ATOM 2669 C CA . PRO A 1 344 ? 11.904 13.007 5.971 1.00 89.75 344 PRO A CA 1
ATOM 2670 C C . PRO A 1 344 ? 12.981 12.750 7.032 1.00 89.75 344 PRO A C 1
ATOM 2672 O O . PRO A 1 344 ? 12.839 11.904 7.919 1.00 89.75 344 PRO A O 1
ATOM 2675 N N . GLN A 1 345 ? 14.090 13.483 6.931 1.00 85.19 345 GLN A N 1
ATOM 2676 C CA . GLN A 1 345 ? 15.277 13.300 7.765 1.00 85.19 345 GLN A CA 1
ATOM 2677 C C . GLN A 1 345 ? 14.997 13.487 9.256 1.00 85.19 345 GLN A C 1
ATOM 2679 O O . GLN A 1 345 ? 15.592 12.818 10.106 1.00 85.19 345 GLN A O 1
ATOM 2684 N N . GLU A 1 346 ? 14.074 14.382 9.561 1.00 85.81 346 GLU A N 1
ATOM 2685 C CA . GLU A 1 346 ? 13.652 14.790 10.890 1.00 85.81 346 GLU A CA 1
ATOM 2686 C C . GLU A 1 346 ? 12.942 13.652 11.639 1.00 85.81 346 GLU A C 1
ATOM 2688 O O . GLU A 1 346 ? 12.947 13.632 12.869 1.00 85.81 346 GLU A O 1
ATOM 2693 N N . LEU A 1 347 ? 12.433 12.650 10.909 1.00 85.12 347 LEU A N 1
ATOM 2694 C CA . LEU A 1 347 ? 11.755 11.467 11.447 1.00 85.12 347 LEU A CA 1
ATOM 2695 C C . LEU A 1 347 ? 12.704 10.273 11.677 1.00 85.12 347 LEU A C 1
ATOM 2697 O O . LEU A 1 347 ? 12.268 9.158 11.953 1.00 85.12 347 LEU A O 1
ATOM 2701 N N . GLY A 1 348 ? 14.022 10.489 11.599 1.00 73.62 348 GLY A N 1
ATOM 2702 C CA . GLY A 1 348 ? 15.025 9.564 12.143 1.00 73.62 348 GLY A CA 1
ATOM 2703 C C . GLY A 1 348 ? 15.365 8.344 11.279 1.00 73.62 348 GLY A C 1
ATOM 2704 O O . GLY A 1 348 ? 16.127 7.488 11.724 1.00 73.62 348 GLY A O 1
ATOM 2705 N N . GLY A 1 349 ? 14.851 8.266 10.048 1.00 76.88 349 GLY A N 1
ATOM 2706 C CA . GLY A 1 349 ? 15.223 7.242 9.064 1.00 76.88 349 GLY A CA 1
ATOM 2707 C C . GLY A 1 349 ? 14.733 5.820 9.358 1.00 76.88 349 GLY A C 1
ATOM 2708 O O . GLY A 1 349 ? 15.206 4.886 8.716 1.00 76.88 349 GLY A O 1
ATOM 2709 N N . TRP A 1 350 ? 13.832 5.635 10.326 1.00 85.31 350 TRP A N 1
ATOM 2710 C CA . TRP A 1 350 ? 13.118 4.376 10.561 1.00 85.31 350 TRP A CA 1
ATOM 2711 C C . TRP A 1 350 ? 11.795 4.388 9.794 1.00 85.31 350 TRP A C 1
ATOM 2713 O O . TRP A 1 350 ? 10.964 5.272 10.021 1.00 85.31 350 TRP A O 1
ATOM 2723 N N . GLY A 1 351 ? 11.571 3.420 8.905 1.00 87.31 351 GLY A N 1
ATOM 2724 C CA . GLY A 1 351 ? 10.335 3.379 8.117 1.00 87.31 351 GLY A CA 1
ATOM 2725 C C . GLY A 1 351 ? 10.135 4.629 7.262 1.00 87.31 351 GLY A C 1
ATOM 2726 O O . GLY A 1 351 ? 9.070 5.247 7.312 1.00 87.31 351 GLY A O 1
ATOM 2727 N N . SER A 1 352 ? 11.174 5.053 6.536 1.00 93.50 352 SER A N 1
ATOM 2728 C CA . SER A 1 352 ? 11.142 6.274 5.719 1.00 93.50 352 SER A CA 1
ATOM 2729 C C . SER A 1 352 ? 10.044 6.211 4.651 1.00 93.50 352 SER A C 1
ATOM 2731 O O . SER A 1 352 ? 9.326 7.193 4.434 1.00 93.50 352 SER A O 1
ATOM 2733 N N . LEU A 1 353 ? 9.838 5.035 4.053 1.00 97.81 353 LEU A N 1
ATOM 2734 C CA . LEU A 1 353 ? 8.809 4.829 3.033 1.00 97.81 353 LEU A CA 1
ATOM 2735 C C . LEU A 1 353 ? 7.387 4.879 3.590 1.00 97.81 353 LEU A C 1
ATOM 2737 O O . LEU A 1 353 ? 6.502 5.372 2.902 1.00 97.81 353 LEU A O 1
ATOM 2741 N N . ARG A 1 354 ? 7.161 4.476 4.845 1.00 97.81 354 ARG A N 1
ATOM 2742 C CA . ARG A 1 354 ? 5.852 4.603 5.509 1.00 97.81 354 ARG A CA 1
ATOM 2743 C C . ARG A 1 354 ? 5.408 6.057 5.611 1.00 97.81 354 ARG A C 1
ATOM 2745 O O . ARG A 1 354 ? 4.278 6.389 5.270 1.00 97.81 354 ARG A O 1
ATOM 2752 N N . TYR A 1 355 ? 6.304 6.945 6.042 1.00 98.12 355 TYR A N 1
ATOM 2753 C CA . TYR A 1 355 ? 5.994 8.376 6.128 1.00 98.12 355 TYR A CA 1
ATOM 2754 C C . TYR A 1 355 ? 5.709 8.965 4.748 1.00 98.12 355 TYR A C 1
ATOM 2756 O O . TYR A 1 355 ? 4.744 9.703 4.567 1.00 98.12 355 TYR A O 1
ATOM 2764 N N . THR A 1 356 ? 6.513 8.574 3.764 1.00 98.12 356 THR A N 1
ATOM 2765 C CA . THR A 1 356 ? 6.342 8.981 2.369 1.00 98.12 356 THR A CA 1
ATOM 2766 C C . THR A 1 356 ? 5.001 8.516 1.803 1.00 98.12 356 THR A C 1
ATOM 2768 O O . THR A 1 356 ? 4.276 9.319 1.221 1.00 98.12 356 THR A O 1
ATOM 2771 N N . ALA A 1 357 ? 4.635 7.251 2.016 1.00 98.75 357 ALA A N 1
ATOM 2772 C CA . ALA A 1 357 ? 3.374 6.677 1.563 1.00 98.75 357 ALA A CA 1
ATOM 2773 C C . ALA A 1 357 ? 2.164 7.353 2.229 1.00 98.75 357 ALA A C 1
ATOM 2775 O O . ALA A 1 357 ? 1.181 7.656 1.553 1.00 98.75 357 ALA A O 1
ATOM 2776 N N . ASN A 1 358 ? 2.254 7.667 3.527 1.00 98.81 358 ASN A N 1
ATOM 2777 C CA . ASN A 1 358 ? 1.222 8.424 4.239 1.00 98.81 358 ASN A CA 1
ATOM 2778 C C . ASN A 1 358 ? 1.051 9.836 3.658 1.00 98.81 358 ASN A C 1
ATOM 2780 O O . ASN A 1 358 ? -0.079 10.252 3.390 1.00 98.81 358 ASN A O 1
ATOM 2784 N N . THR A 1 359 ? 2.150 10.558 3.407 1.00 98.75 359 THR A N 1
ATOM 2785 C CA . THR A 1 359 ? 2.088 11.877 2.759 1.00 98.75 359 THR A CA 1
ATOM 2786 C C . THR A 1 359 ? 1.533 11.767 1.340 1.00 98.75 359 THR A C 1
ATOM 2788 O O . THR A 1 359 ? 0.676 12.561 0.969 1.00 98.75 359 THR A O 1
ATOM 2791 N N . ALA A 1 360 ? 1.971 10.783 0.549 1.00 98.69 360 ALA A N 1
ATOM 2792 C CA . ALA A 1 360 ? 1.497 10.565 -0.816 1.00 98.69 360 ALA A CA 1
ATOM 2793 C C . ALA A 1 360 ? -0.018 10.316 -0.856 1.00 98.69 360 ALA A C 1
ATOM 2795 O O . ALA A 1 360 ? -0.724 10.935 -1.654 1.00 98.69 360 ALA A O 1
ATOM 2796 N N . PHE A 1 361 ? -0.538 9.481 0.047 1.00 98.81 361 PHE A N 1
ATOM 2797 C CA . PHE A 1 361 ? -1.975 9.255 0.172 1.00 98.81 361 PHE A CA 1
ATOM 2798 C C . PHE A 1 361 ? -2.736 10.547 0.480 1.00 98.81 361 PHE A C 1
ATOM 2800 O O . PHE A 1 361 ? -3.653 10.898 -0.261 1.00 98.81 361 PHE A O 1
ATOM 2807 N N . LEU A 1 362 ? -2.331 11.292 1.514 1.00 98.69 362 LEU A N 1
ATOM 2808 C CA . LEU A 1 362 ? -3.013 12.532 1.898 1.00 98.69 362 LEU A CA 1
ATOM 2809 C C . LEU A 1 362 ? -2.891 13.635 0.839 1.00 98.69 362 LEU A C 1
ATOM 2811 O O . LEU A 1 362 ? -3.861 14.350 0.596 1.00 98.69 362 LEU A O 1
ATOM 2815 N N . ALA A 1 363 ? -1.739 13.755 0.175 1.00 98.12 363 ALA A N 1
ATOM 2816 C CA . ALA A 1 363 ? -1.510 14.704 -0.912 1.00 98.12 363 ALA A CA 1
ATOM 2817 C C . ALA A 1 363 ? -2.424 14.416 -2.111 1.00 98.12 363 ALA A C 1
ATOM 2819 O O . ALA A 1 363 ? -3.064 15.322 -2.651 1.00 98.12 363 ALA A O 1
ATOM 2820 N N . GLY A 1 364 ? -2.516 13.143 -2.503 1.00 97.19 364 GLY A N 1
ATOM 2821 C CA . GLY A 1 364 ? -3.408 12.694 -3.565 1.00 97.19 364 GLY A CA 1
ATOM 2822 C C . GLY A 1 364 ? -4.879 12.909 -3.212 1.00 97.19 364 GLY A C 1
ATOM 2823 O O . GLY A 1 364 ? -5.622 13.492 -3.996 1.00 97.19 364 GLY A O 1
ATOM 2824 N N . LEU A 1 365 ? -5.278 12.525 -2.002 1.00 96.31 365 LEU A N 1
ATOM 2825 C CA . LEU A 1 365 ? -6.642 12.673 -1.498 1.00 96.31 365 LEU A CA 1
ATOM 2826 C C . LEU A 1 365 ? -7.072 14.137 -1.398 1.00 96.31 365 LEU A C 1
ATOM 2828 O O . LEU A 1 365 ? -8.166 14.497 -1.837 1.00 96.31 365 LEU A O 1
ATOM 2832 N N . TYR A 1 366 ? -6.205 15.008 -0.883 1.00 97.38 366 TYR A N 1
ATOM 2833 C CA . TYR A 1 366 ? -6.450 16.448 -0.860 1.00 97.38 366 TYR A CA 1
ATOM 2834 C C . TYR A 1 366 ? -6.589 17.016 -2.282 1.00 97.38 366 TYR A C 1
ATOM 2836 O O . TYR A 1 366 ? -7.515 17.790 -2.546 1.00 97.38 366 TYR A O 1
ATOM 2844 N N . SER A 1 367 ? -5.731 16.579 -3.213 1.00 95.62 367 SER A N 1
ATOM 2845 C CA . SER A 1 367 ? -5.799 16.971 -4.626 1.00 95.62 367 SER A CA 1
ATOM 2846 C C . SER A 1 367 ? -7.097 16.536 -5.312 1.00 95.62 367 SER A C 1
ATOM 2848 O O . SER A 1 367 ? -7.573 17.216 -6.220 1.00 95.62 367 SER A O 1
ATOM 2850 N N . ASP A 1 368 ? -7.656 15.391 -4.931 1.00 93.62 368 ASP A N 1
ATOM 2851 C CA . ASP A 1 368 ? -8.856 14.857 -5.574 1.00 93.62 368 ASP A CA 1
ATOM 2852 C C . ASP A 1 368 ? -10.138 15.462 -4.981 1.00 93.62 368 ASP A C 1
ATOM 2854 O O . ASP A 1 368 ? -11.128 15.640 -5.691 1.00 93.62 368 ASP A O 1
ATOM 2858 N N . THR A 1 369 ? -10.128 15.790 -3.683 1.00 93.19 369 THR A N 1
ATOM 2859 C CA . THR A 1 369 ? -11.356 16.113 -2.934 1.00 93.19 369 THR A CA 1
ATOM 2860 C C . THR A 1 369 ? -11.499 17.578 -2.527 1.00 93.19 369 THR A C 1
ATOM 2862 O O . THR A 1 369 ? -12.624 18.037 -2.329 1.00 93.19 369 THR A O 1
ATOM 2865 N N . VAL A 1 370 ? -10.398 18.328 -2.414 1.00 92.56 370 VAL A N 1
ATOM 2866 C CA . VAL A 1 370 ? -10.414 19.725 -1.943 1.00 92.56 370 VAL A CA 1
ATOM 2867 C C . VAL A 1 370 ? -9.834 20.671 -2.987 1.00 92.56 370 VAL A C 1
ATOM 2869 O O . VAL A 1 370 ? -10.494 21.632 -3.385 1.00 92.56 370 VAL A O 1
ATOM 2872 N N . ASN A 1 371 ? -8.619 20.388 -3.455 1.00 83.44 371 ASN A N 1
ATOM 2873 C CA . ASN A 1 371 ? -7.879 21.237 -4.378 1.00 83.44 371 ASN A CA 1
ATOM 2874 C C . ASN A 1 371 ? -7.696 20.505 -5.715 1.00 83.44 371 ASN A C 1
ATOM 2876 O O . ASN A 1 371 ? -6.688 19.837 -5.912 1.00 83.44 371 ASN A O 1
ATOM 2880 N N . ALA A 1 372 ? -8.680 20.644 -6.614 1.00 72.31 372 ALA A N 1
ATOM 2881 C CA . ALA A 1 372 ? -8.816 19.952 -7.903 1.00 72.31 372 ALA A CA 1
ATOM 2882 C C . ALA A 1 372 ? -7.662 20.182 -8.920 1.00 72.31 372 ALA A C 1
ATOM 2884 O O . ALA A 1 372 ? -7.881 20.669 -10.033 1.00 72.31 372 ALA A O 1
ATOM 2885 N N . GLY A 1 373 ? -6.439 19.786 -8.559 1.00 60.22 373 GLY A N 1
ATOM 2886 C CA . GLY A 1 373 ? -5.252 19.686 -9.406 1.00 60.22 373 GLY A CA 1
ATOM 2887 C C . GLY A 1 373 ? -4.399 20.950 -9.561 1.00 60.22 373 GLY A C 1
ATOM 2888 O O . GLY A 1 373 ? -3.583 20.973 -10.482 1.00 60.22 373 GLY A O 1
ATOM 2889 N N . ASP A 1 374 ? -4.551 21.991 -8.730 1.00 62.91 374 ASP A N 1
ATOM 2890 C CA . ASP A 1 374 ? -3.846 23.269 -8.952 1.00 62.91 374 ASP A CA 1
ATOM 2891 C C . ASP A 1 374 ? -2.406 23.345 -8.386 1.00 62.91 374 ASP A C 1
ATOM 2893 O O . ASP A 1 374 ? -1.625 24.178 -8.852 1.00 62.91 374 ASP A O 1
ATOM 2897 N N . GLY A 1 375 ? -2.022 22.424 -7.486 1.00 68.75 375 GLY A N 1
ATOM 2898 C CA . GLY A 1 375 ? -0.749 22.473 -6.740 1.00 68.75 375 GLY A CA 1
ATOM 2899 C C . GLY A 1 375 ? 0.299 21.391 -7.052 1.00 68.75 375 GLY A C 1
ATOM 2900 O O . GLY A 1 375 ? 1.386 21.412 -6.490 1.00 68.75 375 GLY A O 1
ATOM 2901 N N . GLY A 1 376 ? 0.022 20.423 -7.934 1.00 88.25 376 GLY A N 1
ATOM 2902 C CA . GLY A 1 376 ? 0.971 19.334 -8.250 1.00 88.25 376 GLY A CA 1
ATOM 2903 C C . GLY A 1 376 ? 1.029 18.182 -7.230 1.00 88.25 376 GLY A C 1
ATOM 2904 O O . GLY A 1 376 ? 1.758 17.213 -7.442 1.00 88.25 376 GLY A O 1
ATOM 2905 N N . TYR A 1 377 ? 0.214 18.224 -6.174 1.00 95.25 377 TYR A N 1
ATOM 2906 C CA . TYR A 1 377 ? 0.165 17.211 -5.109 1.00 95.25 377 TYR A CA 1
ATOM 2907 C C . TYR A 1 377 ? -0.190 15.804 -5.610 1.00 95.25 377 TYR A C 1
ATOM 2909 O O . TYR A 1 377 ? 0.412 14.825 -5.177 1.00 95.25 377 TYR A O 1
ATOM 2917 N N . GLY A 1 378 ? -1.108 15.692 -6.577 1.00 93.12 378 GLY A N 1
ATOM 2918 C CA . GLY A 1 378 ? -1.454 14.406 -7.187 1.00 93.12 378 GLY A CA 1
ATOM 2919 C C . GLY A 1 378 ? -0.303 13.761 -7.972 1.00 93.12 378 GLY A C 1
ATOM 2920 O O . GLY A 1 378 ? -0.203 12.537 -7.981 1.00 93.12 378 GLY A O 1
ATOM 2921 N N . ALA A 1 379 ? 0.569 14.568 -8.589 1.00 90.94 379 ALA A N 1
ATOM 2922 C CA . ALA A 1 379 ? 1.752 14.088 -9.308 1.00 90.94 379 ALA A CA 1
ATOM 2923 C C . ALA A 1 379 ? 2.883 13.705 -8.343 1.00 90.94 379 ALA A C 1
ATOM 2925 O O . ALA A 1 379 ? 3.561 12.706 -8.561 1.00 90.94 379 ALA A O 1
ATOM 2926 N N . PHE A 1 380 ? 3.048 14.463 -7.254 1.00 96.06 380 PHE A N 1
ATOM 2927 C CA . PHE A 1 380 ? 3.917 14.070 -6.145 1.00 96.06 380 PHE A CA 1
ATOM 2928 C C . PHE A 1 380 ? 3.490 12.716 -5.570 1.00 96.06 380 PHE A C 1
ATOM 2930 O O . PHE A 1 380 ? 4.313 11.814 -5.472 1.00 96.06 380 PHE A O 1
ATOM 2937 N N . ALA A 1 381 ? 2.200 12.548 -5.263 1.00 97.00 381 ALA A N 1
ATOM 2938 C CA . ALA A 1 381 ? 1.670 11.297 -4.737 1.00 97.00 381 ALA A CA 1
ATOM 2939 C C . ALA A 1 381 ? 2.001 10.110 -5.651 1.00 97.00 381 ALA A C 1
ATOM 2941 O O . ALA A 1 381 ? 2.537 9.107 -5.194 1.00 97.00 381 ALA A O 1
ATOM 2942 N N . GLU A 1 382 ? 1.730 10.245 -6.949 1.00 94.31 382 GLU A N 1
ATOM 2943 C CA . GLU A 1 382 ? 2.025 9.208 -7.936 1.00 94.31 382 GLU A CA 1
ATOM 2944 C C . GLU A 1 382 ? 3.518 8.878 -8.019 1.00 94.31 382 GLU A C 1
ATOM 2946 O O . GLU A 1 382 ? 3.885 7.709 -7.946 1.00 94.31 382 GLU A O 1
ATOM 2951 N N . GLN A 1 383 ? 4.386 9.887 -8.112 1.00 95.56 383 GLN A N 1
ATOM 2952 C CA . GLN A 1 383 ? 5.823 9.658 -8.240 1.00 95.56 383 GLN A CA 1
ATOM 2953 C C . GLN A 1 383 ? 6.417 8.989 -6.989 1.00 95.56 383 GLN A C 1
ATOM 2955 O O . GLN A 1 383 ? 7.272 8.116 -7.125 1.00 95.56 383 GLN A O 1
ATOM 2960 N N . GLN A 1 384 ? 5.944 9.323 -5.785 1.00 98.31 384 GLN A N 1
ATOM 2961 C CA . GLN A 1 384 ? 6.427 8.678 -4.561 1.00 98.31 384 GLN A CA 1
ATOM 2962 C C . GLN A 1 384 ? 5.984 7.210 -4.469 1.00 98.31 384 GLN A C 1
ATOM 2964 O O . GLN A 1 384 ? 6.769 6.357 -4.052 1.00 98.31 384 GLN A O 1
ATOM 2969 N N . ILE A 1 385 ? 4.755 6.887 -4.891 1.00 98.56 385 ILE A N 1
ATOM 2970 C CA . ILE A 1 385 ? 4.309 5.488 -4.964 1.00 98.56 385 ILE A CA 1
ATOM 2971 C C . ILE A 1 385 ? 5.065 4.731 -6.057 1.00 98.56 385 ILE A C 1
ATOM 2973 O O . ILE A 1 385 ? 5.494 3.606 -5.827 1.00 98.56 385 ILE A O 1
ATOM 2977 N N . ASN A 1 386 ? 5.314 5.350 -7.208 1.00 92.19 386 ASN A N 1
ATOM 2978 C CA . ASN A 1 386 ? 6.126 4.750 -8.263 1.00 92.19 386 ASN A CA 1
ATOM 2979 C C . ASN A 1 386 ? 7.553 4.453 -7.788 1.00 92.19 386 ASN A C 1
ATOM 2981 O O . ASN A 1 386 ? 8.055 3.363 -8.051 1.00 92.19 386 ASN A O 1
ATOM 2985 N N . TYR A 1 387 ? 8.169 5.350 -7.011 1.00 96.62 387 TYR A N 1
ATOM 2986 C CA . TYR A 1 387 ? 9.463 5.082 -6.382 1.00 96.62 387 TYR A CA 1
ATOM 2987 C C . TYR A 1 387 ? 9.405 3.842 -5.479 1.00 96.62 387 TYR A C 1
ATOM 2989 O O . TYR A 1 387 ? 10.294 2.994 -5.546 1.00 96.62 387 TYR A O 1
ATOM 2997 N N . ILE A 1 388 ? 8.358 3.709 -4.653 1.00 98.56 388 ILE A N 1
ATOM 2998 C CA . ILE A 1 388 ? 8.143 2.529 -3.797 1.00 98.56 388 ILE A CA 1
ATOM 2999 C C . ILE A 1 388 ? 8.008 1.248 -4.635 1.00 98.56 388 ILE A C 1
ATOM 3001 O O . ILE A 1 388 ? 8.546 0.214 -4.245 1.00 98.56 388 ILE A O 1
ATOM 3005 N N . LEU A 1 389 ? 7.317 1.316 -5.773 1.00 91.12 389 LEU A N 1
ATOM 3006 C CA . LEU A 1 389 ? 7.019 0.166 -6.631 1.00 91.12 389 LEU A CA 1
ATOM 3007 C C . LEU A 1 389 ? 8.149 -0.219 -7.600 1.00 91.12 389 LEU A C 1
ATOM 3009 O O . LEU A 1 389 ? 8.106 -1.316 -8.151 1.00 91.12 389 LEU A O 1
ATOM 3013 N N . GLY A 1 390 ? 9.162 0.633 -7.788 1.00 77.88 390 GLY A N 1
ATOM 3014 C CA . GLY A 1 390 ? 10.373 0.278 -8.537 1.00 77.88 390 GLY A CA 1
ATOM 3015 C C . GLY A 1 390 ? 10.991 1.377 -9.402 1.00 77.88 390 GLY A C 1
ATOM 3016 O O . GLY A 1 390 ? 12.093 1.172 -9.901 1.00 77.88 390 GLY A O 1
ATOM 3017 N N . ASP A 1 391 ? 10.341 2.536 -9.569 1.00 82.88 391 ASP A N 1
ATOM 3018 C CA . ASP A 1 391 ? 10.871 3.674 -10.344 1.00 82.88 391 ASP A CA 1
ATOM 3019 C C . ASP A 1 391 ? 11.879 4.464 -9.502 1.00 82.88 391 ASP A C 1
ATOM 3021 O O . ASP A 1 391 ? 11.634 5.569 -9.012 1.00 82.88 391 ASP A O 1
ATOM 3025 N N . ASN A 1 392 ? 13.009 3.817 -9.241 1.00 85.19 392 ASN A N 1
ATOM 3026 C CA . ASN A 1 392 ? 14.095 4.343 -8.438 1.00 85.19 392 ASN A CA 1
ATOM 3027 C C . ASN A 1 392 ? 15.449 3.882 -9.002 1.00 85.19 392 ASN A C 1
ATOM 3029 O O . ASN A 1 392 ? 15.508 2.932 -9.780 1.00 85.19 392 ASN A O 1
ATOM 3033 N N . PRO A 1 393 ? 16.574 4.506 -8.603 1.00 81.19 393 PRO A N 1
ATOM 3034 C CA . PRO A 1 393 ? 17.894 4.175 -9.148 1.00 81.19 393 PRO A CA 1
ATOM 3035 C C . PRO A 1 393 ? 18.365 2.724 -8.957 1.00 81.19 393 PRO A C 1
ATOM 3037 O O . PRO A 1 393 ? 19.368 2.343 -9.562 1.00 81.19 393 PRO A O 1
ATOM 3040 N N . LEU A 1 394 ? 17.698 1.933 -8.109 1.00 71.00 394 LEU A N 1
ATOM 3041 C CA . LEU A 1 394 ? 17.988 0.513 -7.913 1.00 71.00 394 LEU A CA 1
ATOM 3042 C C . LEU A 1 394 ? 17.160 -0.405 -8.829 1.00 71.00 394 LEU A C 1
ATOM 3044 O O . LEU A 1 394 ? 17.454 -1.599 -8.858 1.00 71.00 394 LEU A O 1
ATOM 3048 N N . ASN A 1 395 ? 16.149 0.113 -9.543 1.00 75.69 395 ASN A N 1
ATOM 3049 C CA . ASN A 1 395 ? 15.109 -0.684 -10.208 1.00 75.69 395 ASN A CA 1
ATOM 3050 C C . ASN A 1 395 ? 14.564 -1.779 -9.269 1.00 75.69 395 ASN A C 1
ATOM 3052 O O . ASN A 1 395 ? 14.466 -2.953 -9.629 1.00 75.69 395 ASN A O 1
ATOM 3056 N N . PHE A 1 396 ? 14.306 -1.398 -8.014 1.00 81.06 396 PHE A N 1
ATOM 3057 C CA . PHE A 1 396 ? 13.991 -2.310 -6.917 1.00 81.06 396 PHE A CA 1
ATOM 3058 C C . PHE A 1 396 ? 12.675 -1.910 -6.258 1.00 81.06 396 PHE A C 1
ATOM 3060 O O . PHE A 1 396 ? 12.539 -0.788 -5.777 1.00 81.06 396 PHE A O 1
ATOM 3067 N N . SER A 1 397 ? 11.717 -2.826 -6.195 1.00 90.44 397 SER A N 1
ATOM 3068 C CA . SER A 1 397 ? 10.469 -2.615 -5.473 1.00 90.44 397 SER A CA 1
ATOM 3069 C C . SER A 1 397 ? 10.682 -2.781 -3.971 1.00 90.44 397 SER A C 1
ATOM 3071 O O . SER A 1 397 ? 11.140 -3.815 -3.479 1.00 90.44 397 SER A O 1
ATOM 3073 N N . TYR A 1 398 ? 10.274 -1.768 -3.217 1.00 97.88 398 TYR A N 1
ATOM 3074 C CA . TYR A 1 398 ? 10.196 -1.823 -1.761 1.00 97.88 398 TYR A CA 1
ATOM 3075 C C . TYR A 1 398 ? 8.897 -2.474 -1.259 1.00 97.88 398 TYR A C 1
ATOM 3077 O O . TYR A 1 398 ? 8.721 -2.651 -0.052 1.00 97.88 398 TYR A O 1
ATOM 3085 N N . MET A 1 399 ? 7.997 -2.854 -2.169 1.00 97.81 399 MET A N 1
ATOM 3086 C CA . MET A 1 399 ? 6.815 -3.655 -1.880 1.00 97.81 399 MET A CA 1
ATOM 3087 C C . MET A 1 399 ? 7.087 -5.122 -2.229 1.00 97.81 399 MET A C 1
ATOM 3089 O O . MET A 1 399 ? 7.267 -5.490 -3.392 1.00 97.81 399 MET A O 1
ATOM 3093 N N . ILE A 1 400 ? 7.114 -5.976 -1.209 1.00 94.44 400 ILE A N 1
ATOM 3094 C CA . ILE A 1 400 ? 7.522 -7.374 -1.352 1.00 94.44 400 ILE A CA 1
ATOM 3095 C C . ILE A 1 400 ? 6.579 -8.127 -2.288 1.00 94.44 400 ILE A C 1
ATOM 3097 O O . ILE A 1 400 ? 5.359 -8.089 -2.148 1.00 94.44 400 ILE A O 1
ATOM 3101 N N . GLY A 1 401 ? 7.153 -8.858 -3.241 1.00 78.38 401 GLY A N 1
ATOM 3102 C CA . GLY A 1 401 ? 6.394 -9.628 -4.216 1.00 78.38 401 GLY A CA 1
ATOM 3103 C C . GLY A 1 401 ? 5.840 -8.808 -5.378 1.00 78.38 401 GLY A C 1
ATOM 3104 O O . GLY A 1 401 ? 5.156 -9.404 -6.199 1.00 78.38 401 GLY A O 1
ATOM 3105 N N . PHE A 1 402 ? 6.093 -7.498 -5.472 1.00 77.19 402 PHE A N 1
ATOM 3106 C CA . PHE A 1 402 ? 5.708 -6.657 -6.612 1.00 77.19 402 PHE A CA 1
ATOM 3107 C C . PHE A 1 402 ? 6.919 -6.355 -7.510 1.00 77.19 402 PHE A C 1
ATOM 3109 O O . PHE A 1 402 ? 7.986 -6.032 -6.991 1.00 77.19 402 PHE A O 1
ATOM 3116 N N . GLY A 1 403 ? 6.753 -6.437 -8.835 1.00 68.12 403 GLY A N 1
ATOM 3117 C CA . GLY A 1 403 ? 7.849 -6.292 -9.805 1.00 68.12 403 GLY A CA 1
ATOM 3118 C C . GLY A 1 403 ? 8.836 -7.471 -9.814 1.00 68.12 403 GLY A C 1
ATOM 3119 O O . GLY A 1 403 ? 8.633 -8.479 -9.136 1.00 68.12 403 GLY A O 1
ATOM 3120 N N . ASP A 1 404 ? 9.920 -7.340 -10.586 1.00 57.12 404 ASP A N 1
ATOM 3121 C CA . ASP A 1 404 ? 10.912 -8.411 -10.799 1.00 57.12 404 ASP A CA 1
ATOM 3122 C C . ASP A 1 404 ? 12.014 -8.484 -9.725 1.00 57.12 404 ASP A C 1
ATOM 3124 O O . ASP A 1 404 ? 12.730 -9.483 -9.624 1.00 57.12 404 ASP A O 1
ATOM 3128 N N . SER A 1 405 ? 12.163 -7.431 -8.916 1.00 68.88 405 SER A N 1
ATOM 3129 C CA . SER A 1 405 ? 13.211 -7.296 -7.901 1.00 68.88 405 SER A CA 1
ATOM 3130 C C . SER A 1 405 ? 12.640 -6.648 -6.644 1.00 68.88 405 SER A C 1
ATOM 3132 O O . SER A 1 405 ? 12.125 -5.535 -6.710 1.00 68.88 405 SER A O 1
ATOM 3134 N N . TYR A 1 406 ? 12.703 -7.345 -5.510 1.00 86.69 406 TYR A N 1
ATOM 3135 C CA . TYR A 1 406 ? 12.158 -6.903 -4.222 1.00 86.69 406 TYR A CA 1
ATOM 3136 C C . TYR A 1 406 ? 12.850 -7.612 -3.049 1.00 86.69 406 TYR A C 1
ATOM 3138 O O . TYR A 1 406 ? 13.635 -8.544 -3.242 1.00 86.69 406 TYR A O 1
ATOM 3146 N N . ALA A 1 407 ? 12.549 -7.184 -1.819 1.00 82.62 407 ALA A N 1
ATOM 3147 C CA . ALA A 1 407 ? 13.173 -7.718 -0.609 1.00 82.62 407 ALA A CA 1
ATOM 3148 C C . ALA A 1 407 ? 12.813 -9.194 -0.372 1.00 82.62 407 ALA A C 1
ATOM 3150 O O . ALA A 1 407 ? 11.639 -9.565 -0.318 1.00 82.62 407 ALA A O 1
ATOM 3151 N N . LEU A 1 408 ? 13.826 -10.039 -0.178 1.00 88.44 408 LEU A N 1
ATOM 3152 C CA . LEU A 1 408 ? 13.686 -11.469 0.105 1.00 88.44 408 LEU A CA 1
ATOM 3153 C C . LEU A 1 408 ? 13.974 -11.810 1.571 1.00 88.44 408 LEU A C 1
ATOM 3155 O O . LEU A 1 408 ? 13.700 -12.930 2.010 1.00 88.44 408 LEU A O 1
ATOM 3159 N N . GLN A 1 409 ? 14.536 -10.874 2.336 1.00 92.50 409 GLN A N 1
ATOM 3160 C CA . GLN A 1 409 ? 14.871 -11.053 3.744 1.00 92.50 409 GLN A CA 1
ATOM 3161 C C . GLN A 1 409 ? 14.255 -9.955 4.628 1.00 92.50 409 GLN A C 1
ATOM 3163 O O . GLN A 1 409 ? 14.986 -9.311 5.386 1.00 92.50 409 GLN A O 1
ATOM 3168 N N . PRO A 1 410 ? 12.923 -9.736 4.609 1.00 96.94 410 PRO A N 1
ATOM 3169 C CA . PRO A 1 410 ? 12.298 -8.838 5.578 1.00 96.94 410 PRO A CA 1
ATOM 3170 C C . PRO A 1 410 ? 12.517 -9.330 7.014 1.00 96.94 410 PRO A C 1
ATOM 3172 O O . PRO A 1 410 ? 12.595 -10.541 7.275 1.00 96.94 410 PRO A O 1
ATOM 3175 N N . HIS A 1 411 ? 12.581 -8.388 7.956 1.00 98.19 411 HIS A N 1
ATOM 3176 C CA . HIS A 1 411 ? 12.577 -8.652 9.392 1.00 98.19 411 HIS A CA 1
ATOM 3177 C C . HIS A 1 411 ? 11.181 -9.115 9.815 1.00 98.19 411 HIS A C 1
ATOM 3179 O O . HIS A 1 411 ? 10.380 -8.342 10.314 1.00 98.19 411 HIS A O 1
ATOM 3185 N N . HIS A 1 412 ? 10.857 -10.382 9.552 1.00 98.62 412 HIS A N 1
ATOM 3186 C CA . HIS A 1 412 ? 9.546 -10.930 9.873 1.00 98.62 412 HIS A CA 1
ATOM 3187 C C . HIS A 1 412 ? 9.631 -12.416 10.225 1.00 98.62 412 HIS A C 1
ATOM 3189 O O . HIS A 1 412 ? 10.087 -13.239 9.424 1.00 98.62 412 HIS A O 1
ATOM 3195 N N . ARG A 1 413 ? 9.153 -12.783 11.420 1.00 98.56 413 ARG A N 1
ATOM 3196 C CA . ARG A 1 413 ? 9.278 -14.140 11.975 1.00 98.56 413 ARG A CA 1
ATOM 3197 C C . ARG A 1 413 ? 8.520 -15.202 11.172 1.00 98.56 413 ARG A C 1
ATOM 3199 O O . ARG A 1 413 ? 9.121 -16.202 10.782 1.00 98.56 413 ARG A O 1
ATOM 3206 N N . GLY A 1 414 ? 7.249 -14.953 10.840 1.00 96.56 414 GLY A N 1
ATOM 3207 C CA . GLY A 1 414 ? 6.433 -15.848 9.999 1.00 96.56 414 GLY A CA 1
ATOM 3208 C C . GLY A 1 414 ? 6.978 -16.024 8.572 1.00 96.56 414 GLY A C 1
ATOM 3209 O O . GLY A 1 414 ? 7.191 -17.149 8.126 1.00 96.56 414 GLY A O 1
ATOM 3210 N N . ALA A 1 415 ? 7.306 -14.922 7.885 1.00 94.62 415 ALA A N 1
ATOM 3211 C CA . ALA A 1 415 ? 7.982 -14.940 6.589 1.00 94.62 415 ALA A CA 1
ATOM 3212 C C . ALA A 1 415 ? 9.300 -15.736 6.615 1.00 94.62 415 ALA A C 1
ATOM 3214 O O . ALA A 1 415 ? 9.550 -16.558 5.737 1.00 94.62 415 ALA A O 1
ATOM 3215 N N . HIS A 1 416 ? 10.145 -15.539 7.636 1.00 96.62 416 HIS A N 1
ATOM 3216 C CA . HIS A 1 416 ? 11.366 -16.328 7.792 1.00 96.62 416 HIS A CA 1
ATOM 3217 C C . HIS A 1 416 ? 11.060 -17.820 7.943 1.00 96.62 416 HIS A C 1
ATOM 3219 O O . HIS A 1 416 ? 11.736 -18.634 7.314 1.00 96.62 416 HIS A O 1
ATOM 3225 N N . GLY A 1 417 ? 10.051 -18.175 8.746 1.00 92.62 417 GLY A N 1
ATOM 3226 C CA . GLY A 1 417 ? 9.517 -19.536 8.877 1.00 92.62 417 GLY A CA 1
ATOM 3227 C C . GLY A 1 417 ? 10.453 -20.541 9.558 1.00 92.62 417 GLY A C 1
ATOM 3228 O O . GLY A 1 417 ? 10.141 -21.726 9.630 1.00 92.62 417 GLY A O 1
ATOM 3229 N N . ILE A 1 418 ? 11.609 -20.090 10.060 1.00 92.25 418 ILE A N 1
ATOM 3230 C CA . ILE A 1 418 ? 12.588 -20.927 10.761 1.00 92.25 418 ILE A CA 1
ATOM 3231 C C . ILE A 1 418 ? 12.826 -20.376 12.166 1.00 92.25 418 ILE A C 1
ATOM 3233 O O . ILE A 1 418 ? 13.206 -19.212 12.338 1.00 92.25 418 ILE A O 1
ATOM 3237 N N . SER A 1 419 ? 12.661 -21.251 13.156 1.00 96.00 419 SER A N 1
ATOM 3238 C CA . SER A 1 419 ? 12.832 -20.937 14.572 1.00 96.00 419 SER A CA 1
ATOM 3239 C C . SER A 1 419 ? 14.305 -20.860 15.002 1.00 96.00 419 SER A C 1
ATOM 3241 O O . SER A 1 419 ? 15.138 -21.695 14.641 1.00 96.00 419 SER A O 1
ATOM 3243 N N . GLY A 1 420 ? 14.617 -19.885 15.854 1.00 96.25 420 GLY A N 1
ATOM 3244 C CA . GLY A 1 420 ? 15.874 -19.747 16.583 1.00 96.25 420 GLY A CA 1
ATOM 3245 C C . GLY A 1 420 ? 16.777 -18.602 16.115 1.00 96.25 420 GLY A C 1
ATOM 3246 O O . GLY A 1 420 ? 16.965 -18.347 14.927 1.00 96.25 420 GLY A O 1
ATOM 3247 N N . TRP A 1 421 ? 17.449 -17.966 17.079 1.00 95.88 421 TRP A N 1
ATOM 3248 C CA . TRP A 1 421 ? 18.354 -16.829 16.854 1.00 95.88 421 TRP A CA 1
ATOM 3249 C C . TRP A 1 421 ? 19.560 -17.125 15.955 1.00 95.88 421 TRP A C 1
ATOM 3251 O O . TRP A 1 421 ? 20.095 -16.225 15.303 1.00 95.88 421 TRP A O 1
ATOM 3261 N N . GLN A 1 422 ? 19.997 -18.386 15.902 1.00 94.81 422 GLN A N 1
ATOM 3262 C CA . GLN A 1 422 ? 21.054 -18.790 14.979 1.00 94.81 422 GLN A CA 1
ATOM 3263 C C . GLN A 1 422 ? 20.576 -18.746 13.523 1.00 94.81 422 GLN A C 1
ATOM 3265 O O . GLN A 1 422 ? 21.342 -18.318 12.668 1.00 94.81 422 GLN A O 1
ATOM 3270 N N . ALA A 1 423 ? 19.324 -19.132 13.258 1.00 92.25 423 ALA A N 1
ATOM 3271 C CA . ALA A 1 423 ? 18.720 -19.026 11.935 1.00 92.25 423 ALA A CA 1
ATOM 3272 C C . ALA A 1 423 ? 18.408 -17.561 11.590 1.00 92.25 423 ALA A C 1
ATOM 3274 O O . ALA A 1 423 ? 18.721 -17.108 10.496 1.00 92.25 423 ALA A O 1
ATOM 3275 N N . TYR A 1 424 ? 17.908 -16.774 12.554 1.00 93.50 424 TYR A N 1
ATOM 3276 C CA . TYR A 1 424 ? 17.762 -15.322 12.387 1.00 93.50 424 TYR A CA 1
ATOM 3277 C C . TYR A 1 424 ? 19.056 -14.663 11.888 1.00 93.50 424 TYR A C 1
ATOM 3279 O O . TYR A 1 424 ? 19.016 -13.900 10.929 1.00 93.50 424 TYR A O 1
ATOM 3287 N N . SER A 1 425 ? 20.192 -15.013 12.501 1.00 94.31 425 SER A N 1
ATOM 3288 C CA . SER A 1 425 ? 21.506 -14.444 12.171 1.00 94.31 425 SER A CA 1
ATOM 3289 C C . SER A 1 425 ? 22.107 -14.964 10.857 1.00 94.31 425 SER A C 1
ATOM 3291 O O . SER A 1 425 ? 23.093 -14.401 10.386 1.00 94.31 425 SER A O 1
ATOM 3293 N N . ASP A 1 426 ? 21.571 -16.046 10.283 1.00 89.69 426 ASP A N 1
ATOM 3294 C CA . ASP A 1 426 ? 22.049 -16.614 9.020 1.00 89.69 426 ASP A CA 1
ATOM 3295 C C . ASP A 1 426 ? 21.372 -15.936 7.824 1.00 89.69 426 ASP A C 1
ATOM 3297 O O . ASP A 1 426 ? 20.316 -16.354 7.353 1.00 89.69 426 ASP A O 1
ATOM 3301 N N . THR A 1 427 ? 21.994 -14.876 7.316 1.00 89.56 427 THR A N 1
ATOM 3302 C CA . THR A 1 427 ? 21.508 -14.108 6.159 1.00 89.56 427 THR A CA 1
ATOM 3303 C C . THR A 1 427 ? 22.021 -14.638 4.816 1.00 89.56 427 THR A C 1
ATOM 3305 O O . THR A 1 427 ? 22.008 -13.926 3.811 1.00 89.56 427 THR A O 1
ATOM 3308 N N . SER A 1 428 ? 22.514 -15.885 4.774 1.00 84.75 428 SER A N 1
ATOM 3309 C CA . SER A 1 428 ? 23.032 -16.492 3.539 1.00 84.75 428 SER A CA 1
ATOM 3310 C C . SER A 1 428 ? 21.942 -16.997 2.591 1.00 84.75 428 SER A C 1
ATOM 3312 O O . SER A 1 428 ? 22.254 -17.347 1.452 1.00 84.75 428 SER A O 1
ATOM 3314 N N . GLN A 1 429 ? 20.693 -17.066 3.055 1.00 84.19 429 GLN A N 1
ATOM 3315 C CA . GLN A 1 429 ? 19.531 -17.546 2.311 1.00 84.19 429 GLN A CA 1
ATOM 3316 C C . GLN A 1 429 ? 18.345 -16.586 2.490 1.00 84.19 429 GLN A C 1
ATOM 3318 O O . GLN A 1 429 ? 18.241 -15.941 3.540 1.00 84.19 429 GLN A O 1
ATOM 3323 N N . PRO A 1 430 ? 17.442 -16.504 1.496 1.00 84.81 430 PRO A N 1
ATOM 3324 C CA . PRO A 1 430 ? 16.196 -15.756 1.627 1.00 84.81 430 PRO A CA 1
ATOM 3325 C C . PRO A 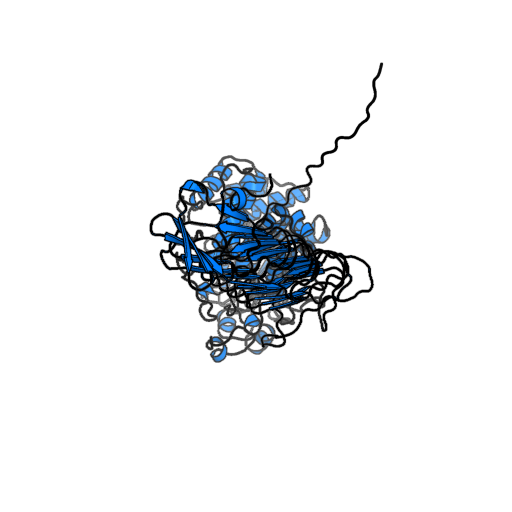1 430 ? 15.296 -16.342 2.727 1.00 84.81 430 PRO A C 1
ATOM 3327 O O . PRO A 1 430 ? 15.493 -17.472 3.184 1.00 84.81 430 PRO A O 1
ATOM 3330 N N . ASN A 1 431 ? 14.284 -15.577 3.136 1.00 83.88 431 ASN A N 1
ATOM 3331 C CA . ASN A 1 431 ? 13.212 -16.088 3.986 1.00 83.88 431 ASN A CA 1
ATOM 3332 C C . ASN A 1 431 ? 12.460 -17.236 3.282 1.00 83.88 431 ASN A C 1
ATOM 3334 O O . ASN A 1 431 ? 12.395 -17.285 2.053 1.00 83.88 431 ASN A O 1
ATOM 3338 N N . THR A 1 432 ? 11.905 -18.180 4.051 1.00 90.31 432 THR A N 1
ATOM 3339 C CA . THR A 1 432 ? 11.252 -19.371 3.468 1.00 90.31 432 THR A CA 1
ATOM 3340 C C . THR A 1 432 ? 9.916 -19.063 2.801 1.00 90.31 432 THR A C 1
ATOM 3342 O O . THR A 1 432 ? 9.547 -19.742 1.844 1.00 90.31 432 THR A O 1
ATOM 3345 N N . ASN A 1 433 ? 9.222 -18.030 3.277 1.00 88.75 433 ASN A N 1
ATOM 3346 C CA . ASN A 1 433 ? 7.944 -17.574 2.758 1.00 88.75 433 ASN A CA 1
ATOM 3347 C C . ASN A 1 433 ? 8.057 -16.133 2.251 1.00 88.75 433 ASN A C 1
ATOM 3349 O O . ASN A 1 433 ? 8.792 -15.310 2.803 1.00 88.75 433 ASN A O 1
ATOM 3353 N N . ILE A 1 434 ? 7.268 -15.814 1.226 1.00 88.38 434 ILE A N 1
ATOM 3354 C CA . ILE A 1 434 ? 7.121 -14.450 0.716 1.00 88.38 434 ILE A CA 1
ATOM 3355 C C . ILE A 1 434 ? 5.901 -13.825 1.394 1.00 88.38 434 ILE A C 1
ATOM 3357 O O . ILE A 1 434 ? 4.778 -14.304 1.223 1.00 88.38 434 ILE A O 1
ATOM 3361 N N . ILE A 1 435 ? 6.121 -12.749 2.151 1.00 94.88 435 ILE A N 1
ATOM 3362 C CA . ILE A 1 435 ? 5.050 -11.931 2.728 1.00 94.88 435 ILE A CA 1
ATOM 3363 C C . ILE A 1 435 ? 4.599 -10.890 1.699 1.00 94.88 435 ILE A C 1
ATOM 3365 O O . ILE A 1 435 ? 5.100 -9.770 1.641 1.00 94.88 435 ILE A O 1
ATOM 3369 N N . GLN A 1 436 ? 3.713 -11.322 0.802 1.00 93.75 436 GLN A N 1
ATOM 3370 C CA . GLN A 1 436 ? 3.287 -10.520 -0.343 1.00 93.75 436 GLN A CA 1
ATOM 3371 C C . GLN A 1 436 ? 2.682 -9.183 0.091 1.00 93.75 436 GLN A C 1
ATOM 3373 O O . GLN A 1 436 ? 1.913 -9.120 1.041 1.00 93.75 436 GLN A O 1
ATOM 3378 N N . GLY A 1 437 ? 3.069 -8.128 -0.621 1.00 97.12 437 GLY A N 1
ATOM 3379 C CA . GLY A 1 437 ? 2.607 -6.757 -0.459 1.00 97.12 437 GLY A CA 1
ATOM 3380 C C . GLY A 1 437 ? 3.200 -5.979 0.702 1.00 97.12 437 GLY A C 1
ATOM 3381 O O . GLY A 1 437 ? 2.942 -4.784 0.792 1.00 97.12 437 GLY A O 1
ATOM 3382 N N . ALA A 1 438 ? 3.998 -6.591 1.572 1.00 98.75 438 ALA A N 1
ATOM 3383 C CA . ALA A 1 438 ? 4.578 -5.871 2.696 1.00 98.75 438 ALA A CA 1
ATOM 3384 C C . ALA A 1 438 ? 5.514 -4.747 2.213 1.00 98.75 438 ALA A C 1
ATOM 3386 O O . ALA A 1 438 ? 6.404 -4.987 1.392 1.00 98.75 438 ALA A O 1
ATOM 3387 N N . LEU A 1 439 ? 5.323 -3.530 2.725 1.00 98.88 439 LEU A N 1
ATOM 3388 C CA . LEU A 1 439 ? 6.229 -2.406 2.500 1.00 98.88 439 LEU A CA 1
ATOM 3389 C C . LEU A 1 439 ? 7.382 -2.483 3.502 1.00 98.88 439 LEU A C 1
ATOM 3391 O O . LEU A 1 439 ? 7.149 -2.430 4.710 1.00 98.88 439 LEU A O 1
ATOM 3395 N N . VAL A 1 440 ? 8.620 -2.573 3.014 1.00 98.56 440 VAL A N 1
ATOM 3396 C CA . VAL A 1 440 ? 9.800 -2.486 3.891 1.00 98.56 440 VAL A CA 1
ATOM 3397 C C . VAL A 1 440 ? 10.065 -1.047 4.334 1.00 98.56 440 VAL A C 1
ATOM 3399 O O . VAL A 1 440 ? 9.620 -0.087 3.704 1.00 98.56 440 VAL A O 1
ATOM 3402 N N . GLY A 1 441 ? 10.848 -0.871 5.400 1.00 96.50 441 GLY A N 1
ATOM 3403 C CA . GLY A 1 441 ? 11.205 0.460 5.897 1.00 96.50 441 GLY A CA 1
ATOM 3404 C C . GLY A 1 441 ? 11.919 1.361 4.882 1.00 96.50 441 GLY A C 1
ATOM 3405 O O . GLY A 1 441 ? 11.703 2.576 4.899 1.00 96.50 441 GLY A O 1
ATOM 3406 N N . GLY A 1 442 ? 12.708 0.770 3.980 1.00 95.56 442 GLY A N 1
ATOM 3407 C CA . GLY A 1 442 ? 13.358 1.441 2.854 1.00 95.56 442 GLY A CA 1
ATOM 3408 C C . GLY A 1 442 ? 14.722 2.059 3.181 1.00 95.56 442 GLY A C 1
ATOM 3409 O O . GLY A 1 442 ? 15.388 1.632 4.131 1.00 95.56 442 GLY A O 1
ATOM 3410 N N . PRO A 1 443 ? 15.190 3.045 2.389 1.00 93.31 443 PRO A N 1
ATOM 3411 C CA . PRO A 1 443 ? 16.503 3.654 2.581 1.00 93.31 443 PRO A CA 1
ATOM 3412 C C . PRO A 1 443 ? 16.687 4.250 3.984 1.00 93.31 443 PRO A C 1
ATOM 3414 O O . PRO A 1 443 ? 15.864 5.035 4.467 1.00 93.31 443 PRO A O 1
ATOM 3417 N N . THR A 1 444 ? 17.808 3.908 4.625 1.00 91.12 444 THR A N 1
ATOM 3418 C CA . THR A 1 444 ? 18.139 4.267 6.024 1.00 91.12 444 THR A CA 1
ATOM 3419 C C . THR A 1 444 ? 18.693 5.686 6.195 1.00 91.12 444 THR A C 1
ATOM 3421 O O . THR A 1 444 ? 18.838 6.181 7.314 1.00 91.12 444 THR A O 1
ATOM 3424 N N . ARG A 1 445 ? 19.027 6.355 5.090 1.00 91.38 445 ARG A N 1
ATOM 3425 C CA . ARG A 1 445 ? 19.466 7.758 5.017 1.00 91.38 445 ARG A CA 1
ATOM 3426 C C . ARG A 1 445 ? 19.049 8.344 3.668 1.00 91.38 445 ARG A C 1
ATOM 3428 O O . ARG A 1 445 ? 18.652 7.595 2.781 1.00 91.38 445 ARG A O 1
ATOM 3435 N N . ASN A 1 446 ? 19.203 9.658 3.512 1.00 92.12 446 ASN A N 1
ATOM 3436 C CA . ASN A 1 446 ? 18.927 10.381 2.270 1.00 92.12 446 ASN A CA 1
ATOM 3437 C C . ASN A 1 446 ? 19.916 10.025 1.123 1.00 92.12 446 ASN A C 1
ATOM 3439 O O . ASN A 1 446 ? 20.804 10.812 0.790 1.00 92.12 446 ASN A O 1
ATOM 3443 N N . ASP A 1 447 ? 19.822 8.801 0.598 1.00 88.69 447 ASP A N 1
ATOM 3444 C CA . ASP A 1 447 ? 20.675 8.187 -0.429 1.00 88.69 447 ASP A CA 1
ATOM 3445 C C . ASP A 1 447 ? 19.956 6.943 -0.988 1.00 88.69 447 ASP A C 1
ATOM 3447 O O . ASP A 1 447 ? 19.637 6.032 -0.225 1.00 88.69 447 ASP A O 1
ATOM 3451 N N . ASP A 1 448 ? 19.707 6.889 -2.302 1.00 82.62 448 ASP A N 1
ATOM 3452 C CA . ASP A 1 448 ? 18.942 5.805 -2.949 1.00 82.62 448 ASP A CA 1
ATOM 3453 C C . ASP A 1 448 ? 19.574 4.420 -2.771 1.00 82.62 448 ASP A C 1
ATOM 3455 O O . ASP A 1 448 ? 18.876 3.413 -2.788 1.00 82.62 448 ASP A O 1
ATOM 3459 N N . PHE A 1 449 ? 20.892 4.362 -2.564 1.00 86.00 449 PHE A N 1
ATOM 3460 C CA . PHE A 1 449 ? 21.636 3.114 -2.386 1.00 86.00 449 PHE A CA 1
ATOM 3461 C C . PHE A 1 449 ? 21.787 2.727 -0.907 1.00 86.00 449 PHE A C 1
ATOM 3463 O O . PHE A 1 449 ? 22.495 1.775 -0.580 1.00 86.00 449 PHE A O 1
ATOM 3470 N N . ALA A 1 450 ? 21.160 3.462 0.019 1.00 90.44 450 ALA A N 1
ATOM 3471 C CA . ALA A 1 450 ? 21.241 3.211 1.458 1.00 90.44 450 ALA A CA 1
ATOM 3472 C C . ALA A 1 450 ? 20.229 2.172 1.963 1.00 90.44 450 ALA A C 1
ATOM 3474 O O . ALA A 1 450 ? 19.675 2.316 3.062 1.00 90.44 450 ALA A O 1
ATOM 3475 N N . TYR A 1 451 ? 20.016 1.129 1.170 1.00 88.81 451 TYR A N 1
ATOM 3476 C CA . TYR A 1 451 ? 19.143 0.009 1.471 1.00 88.81 451 TYR A CA 1
ATOM 3477 C C . TYR A 1 451 ? 19.918 -1.306 1.342 1.00 88.81 451 TYR A C 1
ATOM 3479 O O . TYR A 1 451 ? 20.690 -1.502 0.405 1.00 88.81 451 TYR A O 1
ATOM 3487 N N . GLU A 1 452 ? 19.717 -2.201 2.304 1.00 87.75 452 GLU A N 1
ATOM 3488 C CA . GLU A 1 452 ? 20.330 -3.527 2.331 1.00 87.75 452 GLU A CA 1
ATOM 3489 C C . GLU A 1 452 ? 19.256 -4.547 2.705 1.00 87.75 452 GLU A C 1
ATOM 3491 O O . GLU A 1 452 ? 18.687 -4.462 3.799 1.00 87.75 452 GLU A O 1
ATOM 3496 N N . ASP A 1 453 ? 19.016 -5.517 1.816 1.00 91.06 453 ASP A N 1
ATOM 3497 C CA . ASP A 1 453 ? 18.065 -6.604 2.046 1.00 91.06 453 ASP A CA 1
ATOM 3498 C C . ASP A 1 453 ? 18.646 -7.651 3.011 1.00 91.06 453 ASP A C 1
ATOM 3500 O O . ASP A 1 453 ? 19.172 -8.698 2.625 1.00 91.06 453 ASP A O 1
ATOM 3504 N N . LEU A 1 454 ? 18.602 -7.320 4.299 1.00 90.81 454 LEU A N 1
ATOM 3505 C CA . LEU A 1 454 ? 19.055 -8.162 5.395 1.00 90.81 454 LEU A CA 1
ATOM 3506 C C . LEU A 1 454 ? 17.974 -8.247 6.467 1.00 90.81 454 LEU A C 1
ATOM 3508 O O . LEU A 1 454 ? 17.595 -7.241 7.063 1.00 90.81 454 LEU A O 1
ATOM 3512 N N . ARG A 1 455 ? 17.570 -9.469 6.823 1.00 94.31 455 ARG A N 1
ATOM 3513 C CA . ARG A 1 455 ? 16.605 -9.728 7.910 1.00 94.31 455 ARG A CA 1
ATOM 3514 C C . ARG A 1 455 ? 17.061 -9.162 9.250 1.00 94.31 455 ARG A C 1
ATOM 3516 O O . ARG A 1 455 ? 16.246 -8.840 10.106 1.00 94.31 455 ARG A O 1
ATOM 3523 N N . THR A 1 456 ? 18.369 -9.018 9.442 1.00 94.69 456 THR A N 1
ATOM 3524 C CA . THR A 1 456 ? 18.952 -8.427 10.649 1.00 94.69 456 THR A CA 1
ATOM 3525 C C . THR A 1 456 ? 18.927 -6.896 10.667 1.00 94.69 456 THR A C 1
ATOM 3527 O O . THR A 1 456 ? 19.223 -6.301 11.701 1.00 94.69 456 THR A O 1
ATOM 3530 N N . ASN A 1 457 ? 18.610 -6.250 9.542 1.00 92.62 457 ASN A N 1
ATOM 3531 C CA . ASN A 1 457 ? 18.480 -4.802 9.411 1.00 92.62 457 ASN A CA 1
ATOM 3532 C C . ASN A 1 457 ? 17.024 -4.379 9.654 1.00 92.62 457 ASN A C 1
ATOM 3534 O O . ASN A 1 457 ? 16.333 -3.957 8.734 1.00 92.62 457 ASN A O 1
ATOM 3538 N N . PHE A 1 458 ? 16.554 -4.469 10.897 1.00 89.12 458 PHE A N 1
ATOM 3539 C CA . PHE A 1 458 ? 15.189 -4.055 11.243 1.00 89.12 458 PHE A CA 1
ATOM 3540 C C . PHE A 1 458 ? 14.895 -2.593 10.844 1.00 89.12 458 PHE A C 1
ATOM 3542 O O . PHE A 1 458 ? 13.790 -2.274 10.452 1.00 89.12 458 PHE A O 1
ATOM 3549 N N . GLN A 1 459 ? 15.878 -1.685 10.805 1.00 89.88 459 GLN A N 1
ATOM 3550 C CA . GLN A 1 459 ? 15.598 -0.294 10.426 1.00 89.88 459 GLN A CA 1
ATOM 3551 C C . GLN A 1 459 ? 15.122 -0.151 8.965 1.00 89.88 459 GLN A C 1
ATOM 3553 O O . GLN A 1 459 ? 14.196 0.614 8.693 1.00 89.88 459 GLN A O 1
ATOM 3558 N N . GLY A 1 460 ? 15.781 -0.844 8.030 1.00 92.38 460 GLY A N 1
ATOM 3559 C CA . GLY A 1 460 ? 15.451 -0.784 6.600 1.00 92.38 460 GLY A CA 1
ATOM 3560 C C . GLY A 1 460 ? 14.499 -1.885 6.125 1.00 92.38 460 GLY A C 1
ATOM 3561 O O . GLY A 1 460 ? 13.835 -1.699 5.110 1.00 92.38 460 GLY A O 1
ATOM 3562 N N . ASN A 1 461 ? 14.427 -3.006 6.850 1.00 96.00 461 ASN A N 1
ATOM 3563 C CA . ASN A 1 461 ? 13.731 -4.230 6.445 1.00 96.00 461 ASN A CA 1
ATOM 3564 C C . ASN A 1 461 ? 12.594 -4.670 7.384 1.00 96.00 461 ASN A C 1
ATOM 3566 O O . ASN A 1 461 ? 12.030 -5.740 7.149 1.00 96.00 461 ASN A O 1
ATOM 3570 N N . GLU A 1 462 ? 12.236 -3.894 8.416 1.00 97.69 462 GLU A N 1
ATOM 3571 C CA . GLU A 1 462 ? 10.954 -4.087 9.118 1.00 97.69 462 GLU A CA 1
ATOM 3572 C C . GLU A 1 462 ? 9.788 -3.911 8.143 1.00 97.69 462 GLU A C 1
ATOM 3574 O O . GLU A 1 462 ? 9.866 -3.120 7.199 1.00 97.69 462 GLU A O 1
ATOM 3579 N N . VAL A 1 463 ? 8.708 -4.632 8.418 1.00 98.62 463 VAL A N 1
ATOM 3580 C CA . VAL A 1 463 ? 7.393 -4.473 7.796 1.00 98.62 463 VAL A CA 1
ATOM 3581 C C . VAL A 1 463 ? 6.368 -4.346 8.919 1.00 98.62 463 VAL A C 1
ATOM 3583 O O . VAL A 1 463 ? 6.519 -5.018 9.935 1.00 98.62 463 VAL A O 1
ATOM 3586 N N . ALA A 1 464 ? 5.350 -3.498 8.770 1.00 98.69 464 ALA A N 1
ATOM 3587 C CA . ALA A 1 464 ? 4.354 -3.271 9.821 1.00 98.69 464 ALA A CA 1
ATOM 3588 C C . ALA A 1 464 ? 2.992 -2.849 9.264 1.00 98.69 464 ALA A C 1
ATOM 3590 O O . ALA A 1 464 ? 2.900 -2.322 8.152 1.00 98.69 464 ALA A O 1
ATOM 3591 N N . LEU A 1 465 ? 1.927 -3.053 10.048 1.00 98.81 465 LEU A N 1
ATOM 3592 C CA . LEU A 1 465 ? 0.557 -2.671 9.678 1.00 98.81 465 LEU A CA 1
ATOM 3593 C C . LEU A 1 465 ? 0.468 -1.210 9.223 1.00 98.81 465 LEU A C 1
ATOM 3595 O O . LEU A 1 465 ? -0.164 -0.912 8.203 1.00 98.81 465 LEU A O 1
ATOM 3599 N N . ASP A 1 466 ? 1.133 -0.312 9.955 1.00 98.44 466 ASP A N 1
ATOM 3600 C CA . ASP A 1 466 ? 1.087 1.125 9.701 1.00 98.44 466 ASP A CA 1
ATOM 3601 C C . ASP A 1 466 ? 1.937 1.545 8.490 1.00 98.44 466 ASP A C 1
ATOM 3603 O O . ASP A 1 466 ? 1.707 2.615 7.926 1.00 98.44 466 ASP A O 1
ATOM 3607 N N . TYR A 1 467 ? 2.872 0.696 8.041 1.00 98.75 467 TYR A N 1
ATOM 3608 C CA . TYR A 1 467 ? 3.670 0.950 6.838 1.00 98.75 467 TYR A CA 1
ATOM 3609 C C . TYR A 1 467 ? 2.812 0.832 5.583 1.00 98.75 467 TYR A C 1
ATOM 3611 O O . TYR A 1 467 ? 2.873 1.684 4.696 1.00 98.75 467 TYR A O 1
ATOM 3619 N N . ASN A 1 468 ? 1.960 -0.189 5.535 1.00 98.81 468 ASN A N 1
ATOM 3620 C CA . ASN A 1 468 ? 1.071 -0.436 4.408 1.00 98.81 468 ASN A CA 1
ATOM 3621 C C . ASN A 1 468 ? -0.185 0.448 4.406 1.00 98.81 468 ASN A C 1
ATOM 3623 O O . ASN A 1 468 ? -0.854 0.537 3.375 1.00 98.81 468 ASN A O 1
ATOM 3627 N N . ALA A 1 46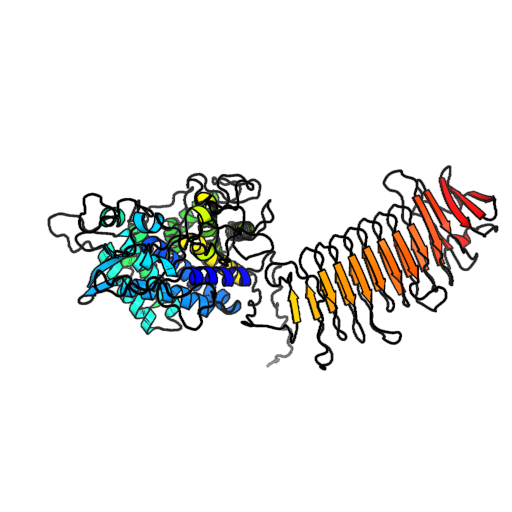9 ? -0.517 1.114 5.515 1.00 98.56 469 ALA A N 1
ATOM 3628 C CA . ALA A 1 469 ? -1.809 1.777 5.678 1.00 98.56 469 ALA A CA 1
ATOM 3629 C C . ALA A 1 469 ? -2.025 2.918 4.666 1.00 98.56 469 ALA A C 1
ATOM 3631 O O . ALA A 1 469 ? -2.963 2.872 3.866 1.00 98.56 469 ALA A O 1
ATOM 3632 N N . GLY A 1 470 ? -1.127 3.911 4.638 1.00 98.56 470 GLY A N 1
ATOM 3633 C CA . GLY A 1 470 ? -1.162 4.977 3.631 1.00 98.56 470 GLY A CA 1
ATOM 3634 C C . GLY A 1 470 ? -0.891 4.463 2.216 1.00 98.56 470 GLY A C 1
ATOM 3635 O O . GLY A 1 470 ? -1.570 4.876 1.277 1.00 98.56 470 GLY A O 1
ATOM 3636 N N . LEU A 1 471 ? 0.034 3.504 2.063 1.00 98.88 471 LEU A N 1
ATOM 3637 C CA . LEU A 1 471 ? 0.346 2.889 0.767 1.00 98.88 471 LEU A CA 1
ATOM 3638 C C . LEU A 1 471 ? -0.913 2.312 0.107 1.00 98.88 471 LEU A C 1
ATOM 3640 O O . LEU A 1 471 ? -1.189 2.620 -1.047 1.00 98.88 471 LEU A O 1
ATOM 3644 N N . THR A 1 472 ? -1.712 1.542 0.846 1.00 98.88 472 THR A N 1
ATOM 3645 C CA . THR A 1 472 ? -2.931 0.897 0.331 1.00 98.88 472 THR A CA 1
ATOM 3646 C C . THR A 1 472 ? -3.938 1.929 -0.185 1.00 98.88 472 THR A C 1
ATOM 3648 O O . THR A 1 472 ? -4.481 1.778 -1.280 1.00 98.88 472 THR A O 1
ATOM 3651 N N . GLY A 1 473 ? -4.142 3.027 0.551 1.00 98.69 473 GLY A N 1
ATOM 3652 C CA . GLY A 1 473 ? -5.001 4.128 0.107 1.00 98.69 473 GLY A CA 1
ATOM 3653 C C . GLY A 1 473 ? -4.478 4.828 -1.154 1.00 98.69 473 GLY A C 1
ATOM 3654 O O . GLY A 1 473 ? -5.254 5.138 -2.060 1.00 98.69 473 GLY A O 1
ATOM 3655 N N . ALA A 1 474 ? -3.163 5.039 -1.252 1.00 98.81 474 ALA A N 1
ATOM 3656 C CA . ALA A 1 474 ? -2.540 5.641 -2.430 1.00 98.81 474 ALA A CA 1
ATOM 3657 C C . ALA A 1 474 ? -2.582 4.714 -3.662 1.00 98.81 474 ALA A C 1
ATOM 3659 O O . ALA A 1 474 ? -2.811 5.187 -4.775 1.00 98.81 474 ALA A O 1
ATOM 3660 N N . LEU A 1 475 ? -2.434 3.400 -3.472 1.00 98.75 475 LEU A N 1
ATOM 3661 C CA . LEU A 1 475 ? -2.603 2.397 -4.527 1.00 98.75 475 LEU A CA 1
ATOM 3662 C C . LEU A 1 475 ? -4.041 2.378 -5.050 1.00 98.75 475 LEU A C 1
ATOM 3664 O O . LEU A 1 475 ? -4.241 2.417 -6.260 1.00 98.75 475 LEU A O 1
ATOM 3668 N N . ALA A 1 476 ? -5.040 2.412 -4.163 1.00 98.62 476 ALA A N 1
ATOM 3669 C CA . ALA A 1 476 ? -6.445 2.506 -4.559 1.00 98.62 476 ALA A CA 1
ATOM 3670 C C . ALA A 1 476 ? -6.738 3.786 -5.355 1.00 98.62 476 ALA A C 1
ATOM 3672 O O . ALA A 1 476 ? -7.422 3.740 -6.378 1.00 98.62 476 ALA A O 1
ATOM 3673 N N . ARG A 1 477 ? -6.157 4.922 -4.949 1.00 97.44 477 ARG A N 1
ATOM 3674 C CA . ARG A 1 477 ? -6.229 6.168 -5.720 1.00 97.44 477 ARG A CA 1
ATOM 3675 C C . ARG A 1 477 ? -5.690 5.991 -7.143 1.00 97.44 477 ARG A C 1
ATOM 3677 O O . ARG A 1 477 ? -6.372 6.347 -8.103 1.00 97.44 477 ARG A O 1
ATOM 3684 N N . LEU A 1 478 ? -4.472 5.465 -7.287 1.00 95.38 478 LEU A N 1
ATOM 3685 C CA . LEU A 1 478 ? -3.831 5.280 -8.596 1.00 95.38 478 LEU A CA 1
ATOM 3686 C C . LEU A 1 478 ? -4.588 4.263 -9.451 1.00 95.38 478 LEU A C 1
ATOM 3688 O O . LEU A 1 478 ? -4.839 4.526 -10.626 1.00 95.38 478 LEU A O 1
ATOM 3692 N N . GLN A 1 479 ? -5.069 3.176 -8.851 1.00 91.88 479 GLN A N 1
ATOM 3693 C CA . GLN A 1 479 ? -5.965 2.233 -9.510 1.00 91.88 479 GLN A CA 1
ATOM 3694 C C . GLN A 1 479 ? -7.245 2.917 -10.014 1.00 91.88 479 GLN A C 1
ATOM 3696 O O . GLN A 1 479 ? -7.669 2.668 -11.137 1.00 91.88 479 GLN A O 1
ATOM 3701 N N . GLY A 1 480 ? -7.840 3.841 -9.254 1.00 91.56 480 GLY A N 1
ATOM 3702 C CA . GLY A 1 480 ? -9.006 4.613 -9.700 1.00 91.56 480 GLY A CA 1
ATOM 3703 C C . GLY A 1 480 ? -8.719 5.564 -10.873 1.00 91.56 480 GLY A C 1
ATOM 3704 O O . GLY A 1 480 ? -9.602 5.816 -11.700 1.00 91.56 480 GLY A O 1
ATOM 3705 N N . ILE A 1 481 ? -7.484 6.072 -10.972 1.00 88.44 481 ILE A N 1
ATOM 3706 C CA . ILE A 1 481 ? -7.018 6.931 -12.073 1.00 88.44 481 ILE A CA 1
ATOM 3707 C C . ILE A 1 481 ? -6.766 6.107 -13.342 1.00 88.44 481 ILE A C 1
ATOM 3709 O O . ILE A 1 481 ? -7.213 6.499 -14.423 1.00 88.44 481 ILE A O 1
ATOM 3713 N N . TYR A 1 482 ? -6.051 4.990 -13.207 1.00 82.00 482 TYR A N 1
ATOM 3714 C CA . TYR A 1 482 ? -5.555 4.183 -14.324 1.00 82.00 482 TYR A CA 1
ATOM 3715 C C . TYR A 1 482 ? -6.513 3.071 -14.760 1.00 82.00 482 TYR A C 1
ATOM 3717 O O . TYR A 1 482 ? -6.478 2.663 -15.919 1.00 82.00 482 TYR A O 1
ATOM 3725 N N . LYS A 1 483 ? -7.422 2.648 -13.876 1.00 80.00 483 LYS A N 1
ATOM 3726 C CA . LYS A 1 483 ? -8.509 1.689 -14.133 1.00 80.00 483 LYS A CA 1
ATOM 3727 C C . LYS A 1 483 ? -8.018 0.385 -14.751 1.00 80.00 483 LYS A C 1
ATOM 3729 O O . LYS A 1 483 ? -8.595 -0.115 -15.718 1.00 80.00 483 LYS A O 1
ATOM 3734 N N . GLN A 1 484 ? -6.919 -0.128 -14.213 1.00 75.94 484 GLN A N 1
ATOM 3735 C CA . GLN A 1 484 ? -6.311 -1.355 -14.702 1.00 75.94 484 GLN A CA 1
ATOM 3736 C C . GLN A 1 484 ? -7.225 -2.540 -14.380 1.00 75.94 484 GLN A C 1
ATOM 3738 O O . GLN A 1 484 ? -7.952 -2.496 -13.384 1.00 75.94 484 GLN A O 1
ATOM 3743 N N . PRO A 1 485 ? -7.254 -3.580 -15.225 1.00 64.62 485 PRO A N 1
ATOM 3744 C CA . PRO A 1 485 ? -8.100 -4.734 -14.967 1.00 64.62 485 PRO A CA 1
ATOM 3745 C C . PRO A 1 485 ? -7.706 -5.425 -13.646 1.00 64.62 485 PRO A C 1
ATOM 3747 O O . PRO A 1 485 ? -6.527 -5.403 -13.285 1.00 64.62 485 PRO A O 1
ATOM 3750 N N . PRO A 1 486 ? -8.668 -6.067 -12.953 1.00 55.97 486 PRO A N 1
ATOM 3751 C CA . PRO A 1 486 ? -8.383 -6.939 -11.821 1.00 55.97 486 PRO A CA 1
ATOM 3752 C C . PRO A 1 486 ? -7.312 -7.971 -12.150 1.00 55.97 486 PRO A C 1
ATOM 3754 O O . PRO A 1 486 ? -7.258 -8.489 -13.270 1.00 55.97 486 PRO A O 1
ATOM 3757 N N . VAL A 1 487 ? -6.547 -8.362 -11.137 1.00 53.09 487 VAL A N 1
ATOM 3758 C CA . VAL A 1 487 ? -5.753 -9.585 -11.214 1.00 53.09 487 VAL A CA 1
ATOM 3759 C C . VAL A 1 487 ? -6.725 -10.763 -11.198 1.00 53.09 487 VAL A C 1
ATOM 3761 O O . VAL A 1 487 ? -7.554 -10.894 -10.299 1.00 53.09 487 VAL A O 1
ATOM 3764 N N . THR A 1 488 ? -6.705 -11.596 -12.234 1.00 42.50 488 THR A N 1
ATOM 3765 C CA . THR A 1 488 ? -7.577 -12.772 -12.294 1.00 42.50 488 THR A CA 1
ATOM 3766 C C . THR A 1 488 ? -6.940 -13.925 -11.528 1.00 42.50 488 THR A C 1
ATOM 3768 O O . THR A 1 488 ? -6.038 -14.589 -12.041 1.00 42.50 488 THR A O 1
ATOM 3771 N N . ASP A 1 489 ? -7.436 -14.168 -10.316 1.00 32.81 489 ASP A N 1
ATOM 3772 C CA . ASP A 1 489 ? -7.141 -15.361 -9.525 1.00 32.81 489 ASP A CA 1
ATOM 3773 C C . ASP A 1 489 ? -7.781 -16.601 -10.180 1.00 32.81 489 ASP A C 1
ATOM 3775 O O . ASP A 1 489 ? -8.993 -16.672 -10.387 1.00 32.81 489 ASP A O 1
ATOM 3779 N N . ASN A 1 490 ? -6.968 -17.596 -10.521 1.00 26.45 490 ASN A N 1
ATOM 3780 C CA . ASN A 1 490 ? -7.426 -18.961 -10.778 1.00 26.45 490 ASN A CA 1
ATOM 3781 C C . ASN A 1 490 ? -6.707 -19.868 -9.772 1.00 26.45 490 ASN A C 1
ATOM 3783 O O . ASN A 1 490 ? -5.752 -20.573 -10.106 1.00 26.45 490 ASN A O 1
ATOM 3787 N N . GLY A 1 491 ? -7.151 -19.797 -8.517 1.00 26.11 491 GLY A N 1
ATOM 3788 C CA . GLY A 1 491 ? -6.552 -20.462 -7.369 1.00 26.11 491 GLY A CA 1
ATOM 3789 C C . GLY A 1 491 ? -6.236 -21.958 -7.546 1.00 26.11 491 GLY A C 1
ATOM 3790 O O . GLY A 1 491 ? -7.113 -22.800 -7.718 1.00 26.11 491 GLY A O 1
ATOM 3791 N N . SER A 1 492 ? -4.959 -22.278 -7.322 1.00 25.92 492 SER A N 1
ATOM 3792 C CA . SER A 1 492 ? -4.392 -23.507 -6.738 1.00 25.92 492 SER A CA 1
ATOM 3793 C C . SER A 1 492 ? -4.430 -24.868 -7.483 1.00 25.92 492 SER A C 1
ATOM 3795 O O . SER A 1 492 ? -5.459 -25.461 -7.794 1.00 25.92 492 SER A O 1
ATOM 3797 N N . SER A 1 493 ? -3.224 -25.456 -7.552 1.00 24.58 493 SER A N 1
ATOM 3798 C CA . SER A 1 493 ? -2.848 -26.865 -7.794 1.00 24.58 493 SER A CA 1
ATOM 3799 C C . SER A 1 493 ? -2.723 -27.379 -9.247 1.00 24.58 493 SER A C 1
ATOM 3801 O O . SER A 1 493 ? -3.693 -27.606 -9.948 1.00 24.58 493 SER A O 1
ATOM 3803 N N . ALA A 1 494 ? -1.468 -27.679 -9.620 1.00 25.94 494 ALA A N 1
ATOM 3804 C CA . ALA A 1 494 ? -1.004 -28.659 -10.614 1.00 25.94 494 ALA A CA 1
ATOM 3805 C C . ALA A 1 494 ? -1.545 -28.607 -12.069 1.00 25.94 494 ALA A C 1
ATOM 3807 O O . ALA A 1 494 ? -2.717 -28.813 -12.347 1.00 25.94 494 ALA A O 1
ATOM 3808 N N . THR A 1 495 ? -0.594 -28.555 -13.015 1.00 26.42 495 THR A N 1
ATOM 3809 C CA . THR A 1 495 ? -0.728 -28.694 -14.486 1.00 26.42 495 THR A CA 1
ATOM 3810 C C . THR A 1 495 ? -1.443 -27.545 -15.205 1.00 26.42 495 THR A C 1
ATOM 3812 O O . THR A 1 495 ? -2.663 -27.460 -15.216 1.00 26.42 495 THR A O 1
ATOM 3815 N N . GLY A 1 496 ? -0.663 -26.679 -15.862 1.00 28.11 496 GLY A N 1
ATOM 3816 C CA . GLY A 1 496 ? -1.188 -25.602 -16.698 1.00 28.11 496 GLY A CA 1
ATOM 3817 C C . GLY A 1 496 ? -1.820 -26.120 -17.992 1.00 28.11 496 GLY A C 1
ATOM 3818 O O . GLY A 1 496 ? -1.146 -26.738 -18.814 1.00 28.11 496 GLY A O 1
ATOM 3819 N N . TYR A 1 497 ? -3.107 -25.825 -18.163 1.00 25.47 497 TYR A N 1
ATOM 3820 C CA . TYR A 1 497 ? -3.774 -25.620 -19.448 1.00 25.47 497 TYR A CA 1
ATOM 3821 C C . TYR A 1 497 ? -4.518 -24.286 -19.331 1.00 25.47 497 TYR A C 1
ATOM 3823 O O . TYR A 1 497 ? -5.259 -24.100 -18.366 1.00 25.47 497 TYR A O 1
ATOM 3831 N N . VAL A 1 498 ? -4.327 -23.369 -20.282 1.00 33.06 498 VAL A N 1
ATOM 3832 C CA . VAL A 1 498 ? -5.004 -22.061 -20.296 1.00 33.06 498 VAL A CA 1
ATOM 3833 C C . VAL A 1 498 ? -6.069 -22.051 -21.387 1.00 33.06 498 VAL A C 1
ATOM 3835 O O . VAL A 1 498 ? -5.871 -22.605 -22.469 1.00 33.06 498 VAL A O 1
ATOM 3838 N N . LYS A 1 499 ? -7.209 -21.440 -21.065 1.00 26.62 499 LYS A N 1
ATOM 3839 C CA . LYS A 1 499 ? -8.274 -21.072 -21.992 1.00 26.62 499 LYS A CA 1
ATOM 3840 C C . LYS A 1 499 ? -8.324 -19.538 -22.032 1.00 26.62 499 LYS A C 1
ATOM 3842 O O . LYS A 1 499 ? -8.584 -18.954 -20.986 1.00 26.62 499 LYS A O 1
ATOM 3847 N N . GLU A 1 500 ? -8.105 -18.969 -23.223 1.00 26.84 500 GLU A N 1
ATOM 3848 C CA . GLU A 1 500 ? -8.251 -17.545 -23.609 1.00 26.84 500 GLU A CA 1
ATOM 3849 C C . GLU A 1 500 ? -7.222 -16.595 -22.942 1.00 26.84 500 GLU A C 1
ATOM 3851 O O . GLU A 1 500 ? -7.417 -16.150 -21.815 1.00 26.84 500 GLU A O 1
ATOM 3856 N N . GLY A 1 501 ? -6.075 -16.363 -23.612 1.00 31.05 501 GLY A N 1
ATOM 3857 C CA . GLY A 1 501 ? -4.789 -16.064 -22.963 1.00 31.05 501 GLY A CA 1
ATOM 3858 C C . GLY A 1 501 ? -4.131 -14.699 -23.227 1.00 31.05 501 GLY A C 1
ATOM 3859 O O . GLY A 1 501 ? -3.871 -14.315 -24.363 1.00 31.05 501 GLY A O 1
ATOM 3860 N N . THR A 1 502 ? -3.721 -14.061 -22.126 1.00 29.75 502 THR A N 1
ATOM 3861 C CA . THR A 1 502 ? -2.436 -13.353 -22.022 1.00 29.75 502 THR A CA 1
ATOM 3862 C C . THR A 1 502 ? -1.563 -14.155 -21.057 1.00 29.75 502 THR A C 1
ATOM 3864 O O . THR A 1 502 ? -2.030 -14.523 -19.977 1.00 29.75 502 THR A O 1
ATOM 3867 N N . LEU A 1 503 ? -0.317 -14.451 -21.417 1.00 37.75 503 LEU A N 1
ATOM 3868 C CA . LEU A 1 503 ? 0.655 -15.083 -20.520 1.00 37.75 503 LEU A CA 1
ATOM 3869 C C . LEU A 1 503 ? 1.728 -14.055 -20.139 1.00 37.75 503 LEU A C 1
ATOM 3871 O O . LEU A 1 503 ? 2.244 -13.414 -21.038 1.00 37.75 503 LEU A O 1
ATOM 3875 N N . ALA A 1 504 ? 2.063 -13.897 -18.856 1.00 27.78 504 ALA A N 1
ATOM 3876 C CA . ALA A 1 504 ? 3.201 -13.102 -18.377 1.00 27.78 504 ALA A CA 1
ATOM 3877 C C . ALA A 1 504 ? 3.902 -13.849 -17.225 1.00 27.78 504 ALA A C 1
ATOM 3879 O O . ALA A 1 504 ? 3.247 -14.125 -16.219 1.00 27.78 504 ALA A O 1
ATOM 3880 N N . GLY A 1 505 ? 5.193 -14.204 -17.344 1.00 31.67 505 GLY A N 1
ATOM 3881 C CA . GLY A 1 505 ? 6.007 -14.606 -16.177 1.00 31.67 505 GLY A CA 1
ATOM 3882 C C . GLY A 1 505 ? 7.064 -15.717 -16.341 1.00 31.67 505 GLY A C 1
ATOM 3883 O O . GLY A 1 505 ? 6.846 -16.728 -17.009 1.00 31.67 505 GLY A O 1
ATOM 3884 N N . LYS A 1 506 ? 8.179 -15.562 -15.603 1.00 28.17 506 LYS A N 1
ATOM 3885 C CA . LYS A 1 506 ? 9.264 -16.536 -15.344 1.00 28.17 506 LYS A CA 1
ATOM 3886 C C . LYS A 1 506 ? 8.735 -17.777 -14.601 1.00 28.17 506 LYS A C 1
ATOM 3888 O O . LYS A 1 506 ? 8.249 -17.685 -13.472 1.00 28.17 506 LYS A O 1
ATOM 3893 N N . VAL A 1 507 ? 8.866 -18.967 -15.193 1.00 32.22 507 VAL A N 1
ATOM 3894 C CA . VAL A 1 507 ? 8.390 -20.233 -14.596 1.00 32.22 507 VAL A CA 1
ATOM 3895 C C . VAL A 1 507 ? 9.418 -20.788 -13.598 1.00 32.22 507 VAL A C 1
ATOM 3897 O O . VAL A 1 507 ? 10.514 -21.198 -13.977 1.00 32.22 507 VAL A O 1
ATOM 3900 N N . TRP A 1 508 ? 9.053 -20.891 -12.315 1.00 29.91 508 TRP A N 1
ATOM 3901 C CA . TRP A 1 508 ? 9.852 -21.581 -11.291 1.00 29.91 508 TRP A CA 1
ATOM 3902 C C . TRP A 1 508 ? 9.195 -22.905 -10.883 1.00 29.91 508 TRP A C 1
ATOM 3904 O O . TRP A 1 508 ? 8.018 -22.948 -10.532 1.00 29.91 508 TRP A O 1
ATOM 3914 N N . ASN A 1 509 ? 9.967 -24.000 -10.883 1.00 31.66 509 ASN A N 1
ATOM 3915 C CA . ASN A 1 509 ? 9.539 -25.304 -10.367 1.00 31.66 509 ASN A CA 1
ATOM 3916 C C . ASN A 1 509 ? 10.429 -25.707 -9.186 1.00 31.66 509 ASN A C 1
ATOM 3918 O O . ASN A 1 509 ? 11.619 -25.969 -9.359 1.00 31.66 509 ASN A O 1
ATOM 3922 N N . ASN A 1 510 ? 9.842 -25.785 -7.990 1.00 27.78 510 ASN A N 1
ATOM 3923 C CA . ASN A 1 510 ? 10.436 -26.417 -6.810 1.00 27.78 510 ASN A CA 1
ATOM 3924 C C . ASN A 1 510 ? 11.890 -25.978 -6.509 1.00 27.78 510 ASN A C 1
ATOM 3926 O O . ASN A 1 510 ? 12.767 -26.807 -6.260 1.00 27.78 510 ASN A O 1
ATOM 3930 N N . GLY A 1 511 ? 12.158 -24.669 -6.583 1.00 26.34 511 GLY A N 1
ATOM 3931 C CA . GLY A 1 511 ? 13.445 -24.082 -6.189 1.00 26.34 511 GLY A CA 1
ATOM 3932 C C . GLY A 1 511 ? 14.613 -24.300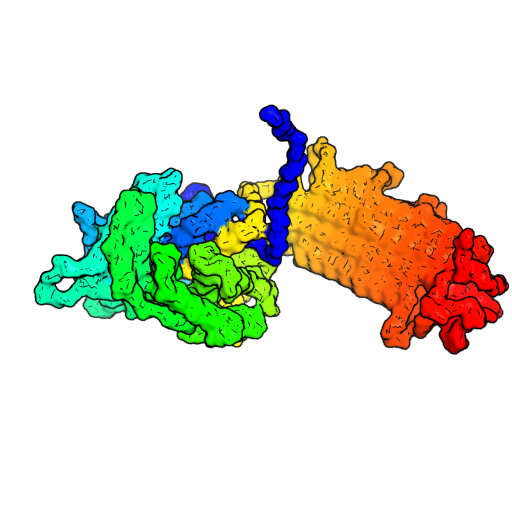 -7.160 1.00 26.34 511 GLY A C 1
ATOM 3933 O O . GLY A 1 511 ? 15.764 -24.138 -6.766 1.00 26.34 511 GLY A O 1
ATOM 3934 N N . THR A 1 512 ? 14.356 -24.649 -8.425 1.00 24.73 512 THR A N 1
ATOM 3935 C CA . THR A 1 512 ? 15.385 -24.638 -9.485 1.00 24.73 512 THR A CA 1
ATOM 3936 C C . THR A 1 512 ? 14.843 -23.950 -10.740 1.00 24.73 512 THR A C 1
ATOM 3938 O O . THR A 1 512 ? 13.649 -24.057 -11.020 1.00 24.73 512 THR A O 1
ATOM 3941 N N . ALA A 1 513 ? 15.706 -23.262 -11.499 1.00 25.81 513 ALA A N 1
ATOM 3942 C CA . ALA A 1 513 ? 15.338 -22.653 -12.780 1.00 25.81 513 ALA A CA 1
ATOM 3943 C C . ALA A 1 513 ? 14.730 -23.715 -13.715 1.00 25.81 513 ALA A C 1
ATOM 3945 O O . ALA A 1 513 ? 15.352 -24.753 -13.969 1.00 25.81 513 ALA A O 1
ATOM 3946 N N . TYR A 1 514 ? 13.505 -23.491 -14.195 1.00 32.59 514 TYR A N 1
ATOM 3947 C CA . TYR A 1 514 ? 12.859 -24.403 -15.130 1.00 32.59 514 TYR A CA 1
ATOM 3948 C C . TYR A 1 514 ? 13.337 -24.097 -16.553 1.00 32.59 514 TYR A C 1
ATOM 3950 O O . TYR A 1 514 ? 12.972 -23.086 -17.134 1.00 32.59 514 TYR A O 1
ATOM 3958 N N . ALA A 1 515 ? 14.142 -24.989 -17.130 1.00 29.02 515 ALA A N 1
ATOM 3959 C CA . ALA A 1 515 ? 14.416 -25.011 -18.564 1.00 29.02 515 ALA A CA 1
ATOM 3960 C C . ALA A 1 515 ? 13.374 -25.914 -19.241 1.00 29.02 515 ALA A C 1
ATOM 3962 O O . ALA A 1 515 ? 13.513 -27.141 -19.228 1.00 29.02 515 ALA A O 1
ATOM 3963 N N . GLY A 1 516 ? 12.307 -25.343 -19.797 1.00 32.53 516 GLY A N 1
ATOM 3964 C CA . GLY A 1 516 ? 11.296 -26.125 -20.505 1.00 32.53 516 GLY A CA 1
ATOM 3965 C C . GLY A 1 516 ? 10.332 -25.283 -21.330 1.00 32.53 516 GLY A C 1
ATOM 3966 O O . GLY A 1 516 ? 10.259 -24.071 -21.175 1.00 32.53 516 GLY A O 1
ATOM 3967 N N . ASN A 1 517 ? 9.622 -25.957 -22.234 1.00 31.61 517 ASN A N 1
ATOM 3968 C CA . ASN A 1 517 ? 8.854 -25.327 -23.305 1.00 31.61 517 ASN A CA 1
ATOM 3969 C C . ASN A 1 517 ? 7.541 -24.705 -22.809 1.00 31.61 517 ASN A C 1
ATOM 3971 O O . ASN A 1 517 ? 6.739 -25.405 -22.183 1.00 31.61 517 ASN A O 1
ATOM 3975 N N . LEU A 1 518 ? 7.283 -23.449 -23.181 1.00 39.72 518 LEU A N 1
ATOM 3976 C CA . LEU A 1 518 ? 5.930 -22.895 -23.265 1.00 39.72 518 LEU A CA 1
ATOM 3977 C C . LEU A 1 518 ? 5.228 -23.488 -24.494 1.00 39.72 518 LEU A C 1
ATOM 3979 O O . LEU A 1 518 ? 5.809 -23.539 -25.571 1.00 39.72 518 LEU A O 1
ATOM 3983 N N . LEU A 1 519 ? 4.001 -23.984 -24.342 1.00 37.06 519 LEU A N 1
ATOM 3984 C CA . LEU A 1 519 ? 3.182 -24.468 -25.457 1.00 37.06 519 LEU A CA 1
ATOM 3985 C C . LEU A 1 519 ? 1.790 -23.846 -25.351 1.00 37.06 519 LEU A C 1
ATOM 3987 O O . LEU A 1 519 ? 1.108 -24.046 -24.345 1.00 37.06 519 LEU A O 1
ATOM 3991 N N . SER A 1 520 ? 1.358 -23.153 -26.402 1.00 39.34 520 SER A N 1
ATOM 3992 C CA . SER A 1 520 ? -0.051 -22.845 -26.645 1.00 39.34 520 SER A CA 1
ATOM 3993 C C . SER A 1 520 ? -0.798 -24.132 -27.045 1.00 39.34 520 SER A C 1
ATOM 3995 O O . SER A 1 520 ? -0.277 -25.017 -27.732 1.00 39.34 520 SER A O 1
ATOM 3997 N N . ASN A 1 521 ? -2.016 -24.300 -26.530 1.00 35.81 521 ASN A N 1
ATOM 3998 C CA . ASN A 1 521 ? -2.863 -25.472 -26.748 1.00 35.81 521 ASN A CA 1
ATOM 3999 C C . ASN A 1 521 ? -3.726 -25.291 -28.006 1.00 35.81 521 ASN A C 1
ATOM 4001 O O . ASN A 1 521 ? -4.459 -24.319 -28.117 1.00 35.81 521 ASN A O 1
ATOM 4005 N N . THR A 1 522 ? -3.730 -26.305 -28.875 1.00 35.91 522 THR A N 1
ATOM 4006 C CA . THR A 1 522 ? -4.772 -26.587 -29.872 1.00 35.91 522 THR A CA 1
ATOM 4007 C C . THR A 1 522 ? -6.119 -26.869 -29.188 1.00 35.91 522 THR A C 1
ATOM 4009 O O . THR A 1 522 ? -6.517 -28.029 -29.038 1.00 35.91 522 THR A O 1
ATOM 4012 N N . ASP A 1 523 ? -6.838 -25.839 -28.746 1.00 38.88 523 ASP A N 1
ATOM 4013 C CA . ASP A 1 523 ? -8.139 -26.010 -28.085 1.00 38.88 523 ASP A CA 1
ATOM 4014 C C . ASP A 1 523 ? -9.283 -26.383 -29.054 1.00 38.88 523 ASP A C 1
ATOM 4016 O O . ASP A 1 523 ? -10.418 -26.636 -28.638 1.00 38.88 523 ASP A O 1
ATOM 4020 N N . GLY A 1 524 ? -8.979 -26.504 -30.351 1.00 38.34 524 GLY A N 1
ATOM 4021 C CA . GLY A 1 524 ? -9.937 -26.897 -31.379 1.00 38.34 524 GLY A CA 1
ATOM 4022 C C . GLY A 1 524 ? -11.035 -25.857 -31.606 1.00 38.34 524 GLY A C 1
ATOM 4023 O O . GLY A 1 524 ? -12.027 -26.169 -32.276 1.00 38.34 524 GLY A O 1
ATOM 4024 N N . THR A 1 525 ? -10.881 -24.649 -31.059 1.00 38.81 525 THR A N 1
ATOM 4025 C CA . THR A 1 525 ? -11.683 -23.485 -31.409 1.00 38.81 525 THR A CA 1
ATOM 4026 C C . THR A 1 525 ? -10.904 -22.636 -32.403 1.00 38.81 525 THR A C 1
ATOM 4028 O O . THR A 1 525 ? -9.716 -22.392 -32.245 1.00 38.81 525 THR A O 1
ATOM 4031 N N . ALA A 1 526 ? -11.571 -22.249 -33.487 1.00 38.94 526 ALA A N 1
ATOM 4032 C CA . ALA A 1 526 ? -10.946 -21.418 -34.496 1.00 38.94 526 ALA A CA 1
ATOM 4033 C C . ALA A 1 526 ? -10.790 -19.990 -33.954 1.00 38.94 526 ALA A C 1
ATOM 4035 O O . ALA A 1 526 ? -11.806 -19.350 -33.665 1.00 38.94 526 ALA A O 1
ATOM 4036 N N . ASN A 1 527 ? -9.550 -19.489 -33.959 1.00 50.34 527 ASN A N 1
ATOM 4037 C CA . ASN A 1 527 ? -9.212 -18.067 -34.103 1.00 50.34 527 ASN A CA 1
ATOM 4038 C C . ASN A 1 527 ? -9.322 -17.125 -32.868 1.00 50.34 527 ASN A C 1
ATOM 4040 O O . ASN A 1 527 ? -10.044 -16.124 -32.963 1.00 50.34 527 ASN A O 1
ATOM 4044 N N . PRO A 1 528 ? -8.601 -17.351 -31.751 1.00 55.25 528 PRO A N 1
ATOM 4045 C CA . PRO A 1 528 ? -8.161 -16.269 -30.866 1.00 55.25 528 PRO A CA 1
ATOM 4046 C C . PRO A 1 528 ? -6.747 -15.770 -31.238 1.00 55.25 528 PRO A C 1
ATOM 4048 O O . PRO A 1 528 ? -5.870 -16.570 -31.526 1.00 55.25 528 PRO A O 1
ATOM 4051 N N . ASP A 1 529 ? -6.552 -14.450 -31.256 1.00 64.25 529 ASP A N 1
ATOM 4052 C CA . ASP A 1 529 ? -5.235 -13.796 -31.327 1.00 64.25 529 ASP A CA 1
ATOM 4053 C C . ASP A 1 529 ? -4.585 -13.873 -29.924 1.00 64.25 529 ASP A C 1
ATOM 4055 O O . ASP A 1 529 ? -5.194 -13.376 -28.970 1.00 64.25 529 ASP A O 1
ATOM 4059 N N . ASP A 1 530 ? -3.404 -14.491 -29.764 1.00 59.28 530 ASP A N 1
ATOM 4060 C CA . ASP A 1 530 ? -2.772 -14.692 -28.443 1.00 59.28 530 ASP A CA 1
ATOM 4061 C C . ASP A 1 530 ? -1.734 -13.602 -28.099 1.00 59.28 530 ASP A C 1
ATOM 4063 O O . ASP A 1 530 ? -1.005 -13.124 -28.967 1.00 59.28 530 ASP A O 1
ATOM 4067 N N . ILE A 1 531 ? -1.599 -13.233 -26.814 1.00 61.78 531 ILE A N 1
ATOM 4068 C CA . ILE A 1 531 ? -0.497 -12.378 -26.319 1.00 61.78 531 ILE A CA 1
ATOM 4069 C C . ILE A 1 531 ? 0.375 -13.168 -25.330 1.00 61.78 531 ILE A C 1
ATOM 4071 O O . ILE A 1 531 ? -0.074 -13.596 -24.267 1.00 61.78 531 ILE A O 1
ATOM 4075 N N . LEU A 1 532 ? 1.649 -13.345 -25.661 1.00 59.81 532 LEU A N 1
ATOM 4076 C CA . LEU A 1 532 ? 2.648 -14.095 -24.908 1.00 59.81 532 LEU A CA 1
ATOM 4077 C C . LEU A 1 532 ? 3.732 -13.132 -24.422 1.00 59.81 532 LEU A C 1
ATOM 4079 O O . LEU A 1 532 ? 4.376 -12.476 -25.227 1.00 59.81 532 LEU A O 1
ATOM 4083 N N . ILE A 1 533 ? 3.942 -13.043 -23.116 1.00 54.25 533 ILE A N 1
ATOM 4084 C CA . ILE A 1 533 ? 4.933 -12.178 -22.476 1.00 54.25 533 ILE A CA 1
ATOM 4085 C C . ILE A 1 533 ? 5.818 -13.062 -21.584 1.00 54.25 533 ILE A C 1
ATOM 4087 O O . ILE A 1 533 ? 5.348 -13.751 -20.678 1.00 54.25 533 ILE A O 1
ATOM 4091 N N . ALA A 1 534 ? 7.110 -13.085 -21.863 1.00 52.72 534 ALA A N 1
ATOM 4092 C CA . ALA A 1 534 ? 8.154 -13.674 -21.042 1.00 52.72 534 ALA A CA 1
ATOM 4093 C C . ALA A 1 534 ? 8.880 -12.554 -20.278 1.00 52.72 534 ALA A C 1
ATOM 4095 O O . ALA A 1 534 ? 8.576 -11.372 -20.442 1.00 52.72 534 ALA A O 1
ATOM 4096 N N . THR A 1 535 ? 9.754 -12.921 -19.353 1.00 47.94 535 THR A N 1
ATOM 4097 C CA . THR A 1 535 ? 10.348 -11.977 -18.388 1.00 47.94 535 THR A CA 1
ATOM 4098 C C . THR A 1 535 ? 11.846 -12.178 -18.374 1.00 47.94 535 THR A C 1
ATOM 4100 O O . THR A 1 535 ? 12.287 -13.290 -18.591 1.00 47.94 535 THR A O 1
ATOM 4103 N N . GLU A 1 536 ? 12.623 -11.185 -17.952 1.00 50.53 536 GLU A N 1
ATOM 4104 C CA . GLU A 1 536 ? 14.083 -11.214 -18.118 1.00 50.53 536 GLU A CA 1
ATOM 4105 C C . GLU A 1 536 ? 14.787 -12.556 -17.773 1.00 50.53 536 GLU A C 1
ATOM 4107 O O . GLU A 1 536 ? 14.691 -13.075 -16.660 1.00 50.53 536 GLU A O 1
ATOM 4112 N N . GLY A 1 537 ? 15.588 -13.112 -18.670 1.00 45.44 537 GLY A N 1
ATOM 4113 C CA . GLY A 1 537 ? 16.240 -14.412 -18.516 1.00 45.44 537 GLY A CA 1
ATOM 4114 C C . GLY A 1 537 ? 16.077 -15.254 -19.774 1.00 45.44 537 GLY A C 1
ATOM 4115 O O . GLY A 1 537 ? 15.376 -14.865 -20.679 1.00 45.44 537 GLY A O 1
ATOM 4116 N N . ALA A 1 538 ? 16.763 -16.397 -19.867 1.00 56.06 538 ALA A N 1
ATOM 4117 C CA . ALA A 1 538 ? 16.692 -17.231 -21.070 1.00 56.06 538 ALA A CA 1
ATOM 4118 C C . ALA A 1 538 ? 15.386 -18.044 -21.132 1.00 56.06 538 ALA A C 1
ATOM 4120 O O . ALA A 1 538 ? 15.268 -19.080 -20.463 1.00 56.06 538 ALA A O 1
ATOM 4121 N N . ASP A 1 539 ? 14.461 -17.615 -21.982 1.00 57.25 539 ASP A N 1
ATOM 4122 C CA . ASP A 1 539 ? 13.117 -18.161 -22.121 1.00 57.25 539 ASP A CA 1
ATOM 4123 C C . ASP A 1 539 ? 12.935 -18.987 -23.406 1.00 57.25 539 ASP A C 1
ATOM 4125 O O . ASP A 1 539 ? 13.658 -18.858 -24.392 1.00 57.25 539 ASP A O 1
ATOM 4129 N N . ASN A 1 540 ? 11.969 -19.915 -23.403 1.00 61.34 540 ASN A N 1
ATOM 4130 C CA . ASN A 1 540 ? 11.576 -20.647 -24.613 1.00 61.34 540 ASN A CA 1
ATOM 4131 C C . ASN A 1 540 ? 10.063 -20.511 -24.835 1.00 61.34 540 ASN A C 1
ATOM 4133 O O . ASN A 1 540 ? 9.285 -21.184 -24.152 1.00 61.34 540 ASN A O 1
ATOM 4137 N N . VAL A 1 541 ? 9.660 -19.681 -25.798 1.00 64.75 541 VAL A N 1
ATOM 4138 C CA . VAL A 1 541 ? 8.274 -19.258 -26.050 1.00 64.75 541 VAL A CA 1
ATOM 4139 C C . VAL A 1 541 ? 7.765 -19.798 -27.388 1.00 64.75 541 VAL A C 1
ATOM 4141 O O . VAL A 1 541 ? 8.489 -19.774 -28.379 1.00 64.75 541 VAL A O 1
ATOM 4144 N N . TRP A 1 542 ? 6.522 -20.287 -27.450 1.00 67.00 542 TRP A N 1
ATOM 4145 C CA . TRP A 1 542 ? 5.891 -20.717 -28.707 1.00 67.00 542 TRP A CA 1
ATOM 4146 C C . TRP A 1 542 ? 4.514 -20.081 -28.901 1.00 67.00 542 TRP A C 1
ATOM 4148 O O . TRP A 1 542 ? 3.651 -20.221 -28.034 1.00 67.00 542 TRP A O 1
ATOM 4158 N N . GLY A 1 543 ? 4.321 -19.452 -30.064 1.00 62.25 543 GLY A N 1
ATOM 4159 C CA . GLY A 1 543 ? 3.039 -18.932 -30.548 1.00 62.25 543 GLY A CA 1
ATOM 4160 C C . GLY A 1 543 ? 2.001 -20.023 -30.827 1.00 62.25 543 GLY A C 1
ATOM 4161 O O . GLY A 1 543 ? 2.337 -21.204 -30.981 1.00 62.25 543 GLY A O 1
ATOM 4162 N N . GLY A 1 544 ? 0.732 -19.620 -30.865 1.00 58.41 544 GLY A N 1
ATOM 4163 C CA . GLY A 1 544 ? -0.425 -20.391 -31.318 1.00 58.41 544 GLY A CA 1
ATOM 4164 C C . GLY A 1 544 ? -0.271 -20.959 -32.730 1.00 58.41 544 GLY A C 1
ATOM 4165 O O . GLY A 1 544 ? 0.610 -20.574 -33.498 1.00 58.41 544 GLY A O 1
ATOM 4166 N N . THR A 1 545 ? -1.124 -21.932 -33.080 1.00 60.59 545 THR A N 1
ATOM 4167 C CA . THR A 1 545 ? -1.203 -22.465 -34.456 1.00 60.59 545 THR A CA 1
ATOM 4168 C C . THR A 1 545 ? -2.106 -21.645 -35.386 1.00 60.59 545 THR A C 1
ATOM 4170 O O . THR A 1 545 ? -2.085 -21.819 -36.607 1.00 60.59 545 THR A O 1
ATOM 4173 N N . GLU A 1 546 ? -2.968 -20.815 -34.806 1.00 60.69 546 GLU A N 1
ATOM 4174 C CA . GLU A 1 546 ? -4.064 -20.085 -35.445 1.00 60.69 546 GLU A CA 1
ATOM 4175 C C . GLU A 1 546 ? -4.198 -18.722 -34.749 1.00 60.69 546 GLU A C 1
ATOM 4177 O O . GLU A 1 546 ? -3.941 -18.661 -33.555 1.00 60.69 546 GLU A O 1
ATOM 4182 N N . GLY A 1 547 ? -4.635 -17.676 -35.458 1.00 63.06 547 GLY A N 1
ATOM 4183 C CA . GLY A 1 547 ? -4.739 -16.318 -34.903 1.00 63.06 547 GLY A CA 1
ATOM 4184 C C . GLY A 1 547 ? -3.503 -15.453 -35.170 1.00 63.06 547 GLY A C 1
ATOM 4185 O O . GLY A 1 547 ? -2.523 -15.906 -35.766 1.00 63.06 547 GLY A O 1
ATOM 4186 N N . SER A 1 548 ? -3.598 -14.165 -34.830 1.00 71.00 548 SER A N 1
ATOM 4187 C CA . SER A 1 548 ? -2.501 -13.200 -34.915 1.00 71.00 548 SER A CA 1
ATOM 4188 C C . SER A 1 548 ? -1.826 -13.023 -33.560 1.00 71.00 548 SER A C 1
ATOM 4190 O O . SER A 1 548 ? -2.325 -12.282 -32.718 1.00 71.00 548 SER A O 1
ATOM 4192 N N . ASP A 1 549 ? -0.683 -13.666 -33.361 1.00 68.38 549 ASP A N 1
ATOM 4193 C CA . ASP A 1 549 ? -0.039 -13.708 -32.049 1.00 68.38 549 ASP A CA 1
ATOM 4194 C C . ASP A 1 549 ? 0.881 -12.510 -31.813 1.00 68.38 549 ASP A C 1
ATOM 4196 O O . ASP A 1 549 ? 1.532 -12.003 -32.727 1.00 68.38 549 ASP A O 1
ATOM 4200 N N . THR A 1 550 ? 0.990 -12.079 -30.563 1.00 73.38 550 THR A N 1
ATOM 4201 C CA . THR A 1 550 ? 1.973 -11.094 -30.111 1.00 73.38 550 THR A CA 1
ATOM 4202 C C . THR A 1 550 ? 2.867 -11.732 -29.055 1.00 73.38 550 THR A C 1
ATOM 4204 O O . THR A 1 550 ? 2.360 -12.269 -28.080 1.00 73.38 550 THR A O 1
ATOM 4207 N N . ILE A 1 551 ? 4.185 -11.699 -29.236 1.00 74.31 551 ILE A N 1
ATOM 4208 C CA . ILE A 1 551 ? 5.171 -12.353 -28.373 1.00 74.31 551 ILE A CA 1
ATOM 4209 C C . ILE A 1 551 ? 6.200 -11.321 -27.912 1.00 74.31 551 ILE A C 1
ATOM 4211 O O . ILE A 1 551 ? 6.833 -10.687 -28.745 1.00 74.31 551 ILE A O 1
ATOM 4215 N N . TYR A 1 552 ? 6.400 -11.197 -26.607 1.00 72.44 552 TYR A N 1
ATOM 4216 C CA . TYR A 1 552 ? 7.416 -10.361 -25.970 1.00 72.44 552 TYR A CA 1
ATOM 4217 C C . TYR A 1 552 ? 8.256 -11.251 -25.054 1.00 72.44 552 TYR A C 1
ATOM 4219 O O . TYR A 1 552 ? 7.649 -11.953 -24.254 1.00 72.44 552 TYR A O 1
ATOM 4227 N N . THR A 1 553 ? 9.591 -11.279 -25.129 1.00 64.19 553 THR A N 1
ATOM 4228 C CA . THR A 1 553 ? 10.404 -12.141 -24.229 1.00 64.19 553 THR A CA 1
ATOM 4229 C C . THR A 1 553 ? 11.267 -11.411 -23.199 1.00 64.19 553 THR A C 1
ATOM 4231 O O . THR A 1 553 ? 11.701 -12.040 -22.239 1.00 64.19 553 THR A O 1
ATOM 4234 N N . ALA A 1 554 ? 11.349 -10.076 -23.275 1.00 62.56 554 ALA A N 1
ATOM 4235 C CA . ALA A 1 554 ? 12.195 -9.241 -22.409 1.00 62.56 554 ALA A CA 1
ATOM 4236 C C . ALA A 1 554 ? 13.689 -9.628 -22.493 1.00 62.56 554 ALA A C 1
ATOM 4238 O O . ALA A 1 554 ? 14.072 -10.442 -23.309 1.00 62.56 554 ALA A O 1
ATOM 4239 N N . ALA A 1 555 ? 14.576 -8.9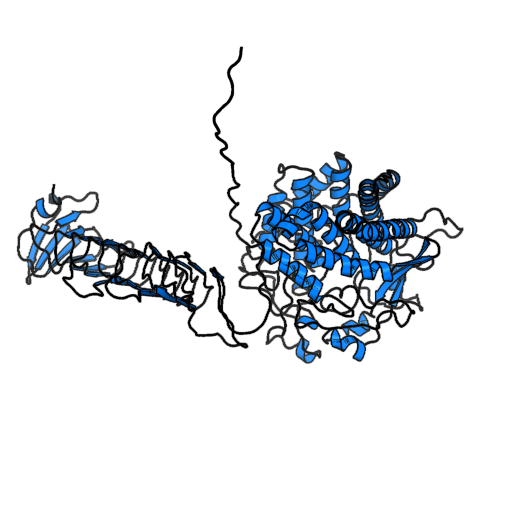99 -21.715 1.00 68.62 555 ALA A N 1
ATOM 4240 C CA . ALA A 1 555 ? 16.018 -9.222 -21.877 1.00 68.62 555 ALA A CA 1
ATOM 4241 C C . ALA A 1 555 ? 16.447 -10.651 -21.477 1.00 68.62 555 ALA A C 1
ATOM 4243 O O . ALA A 1 555 ? 16.270 -11.045 -20.325 1.00 68.62 555 ALA A O 1
ATOM 4244 N N . GLY A 1 556 ? 17.079 -11.413 -22.366 1.00 64.00 556 GLY A N 1
ATOM 4245 C CA . GLY A 1 556 ? 17.276 -12.856 -22.218 1.00 64.00 556 GLY A CA 1
ATOM 4246 C C . GLY A 1 556 ? 18.086 -13.467 -23.360 1.00 64.00 556 GLY A C 1
ATOM 4247 O O . GLY A 1 556 ? 18.447 -12.787 -24.294 1.00 64.00 556 GLY A O 1
ATOM 4248 N N . ASN A 1 557 ? 18.465 -14.748 -23.281 1.00 76.81 557 ASN A N 1
ATOM 4249 C CA . ASN A 1 557 ? 18.902 -15.469 -24.494 1.00 76.81 557 ASN A CA 1
ATOM 4250 C C . ASN A 1 557 ? 17.758 -16.403 -24.876 1.00 76.81 557 ASN A C 1
ATOM 4252 O O . ASN A 1 557 ? 17.709 -17.549 -24.401 1.00 76.81 557 ASN A O 1
ATOM 4256 N N . ASP A 1 558 ? 16.849 -15.909 -25.695 1.00 76.69 558 ASP A N 1
ATOM 4257 C CA . ASP A 1 558 ? 15.522 -16.474 -25.834 1.00 76.69 558 ASP A CA 1
ATOM 4258 C C . ASP A 1 558 ? 15.388 -17.354 -27.066 1.00 76.69 558 ASP A C 1
ATOM 4260 O O . ASP A 1 558 ? 16.136 -17.282 -28.043 1.00 76.69 558 ASP A O 1
ATOM 4264 N N . ARG A 1 559 ? 14.417 -18.262 -27.019 1.00 72.75 559 ARG A N 1
ATOM 4265 C CA . ARG A 1 559 ? 14.022 -19.078 -28.165 1.00 72.75 559 ARG A CA 1
ATOM 4266 C C . ARG A 1 559 ? 12.545 -18.900 -28.431 1.00 72.75 559 ARG A C 1
ATOM 4268 O O . ARG A 1 559 ? 11.727 -19.364 -27.643 1.00 72.75 559 ARG A O 1
ATOM 4275 N N . VAL A 1 560 ? 12.204 -18.329 -29.580 1.00 76.75 560 VAL A N 1
ATOM 4276 C CA . VAL A 1 560 ? 10.816 -18.083 -29.975 1.00 76.75 560 VAL A CA 1
ATOM 4277 C C . VAL A 1 560 ? 10.440 -18.941 -31.179 1.00 76.75 560 VAL A C 1
ATOM 4279 O O . VAL A 1 560 ? 11.059 -18.869 -32.238 1.00 76.75 560 VAL A O 1
ATOM 4282 N N . GLY A 1 561 ? 9.416 -19.777 -31.023 1.00 73.56 561 GLY A N 1
ATOM 4283 C CA . GLY A 1 561 ? 8.827 -20.569 -32.097 1.00 73.56 561 GLY A CA 1
ATOM 4284 C C . GLY A 1 561 ? 7.497 -19.985 -32.572 1.00 73.56 561 GLY A C 1
ATOM 4285 O O . GLY A 1 561 ? 6.562 -19.860 -31.790 1.00 73.56 561 GLY A O 1
ATOM 4286 N N . ILE A 1 562 ? 7.373 -19.692 -33.863 1.00 72.94 562 ILE A N 1
ATOM 4287 C CA . ILE A 1 562 ? 6.141 -19.171 -34.477 1.00 72.94 562 ILE A CA 1
ATOM 4288 C C . ILE A 1 562 ? 5.471 -20.295 -35.282 1.00 72.94 562 ILE A C 1
ATOM 4290 O O . ILE A 1 562 ? 6.146 -20.999 -36.040 1.00 72.94 562 ILE A O 1
ATOM 4294 N N . ASN A 1 563 ? 4.158 -20.502 -35.144 1.00 65.25 563 ASN A N 1
ATOM 4295 C CA . ASN A 1 563 ? 3.442 -21.597 -35.810 1.00 65.25 563 ASN A CA 1
ATOM 4296 C C . ASN A 1 563 ? 2.199 -21.114 -36.577 1.00 65.25 563 ASN A C 1
ATOM 4298 O O . ASN A 1 563 ? 1.097 -21.563 -36.338 1.00 65.25 563 ASN A O 1
ATOM 4302 N N . THR A 1 564 ? 2.329 -20.213 -37.544 1.00 55.31 564 THR A N 1
ATOM 4303 C CA . THR A 1 564 ? 1.149 -19.621 -38.198 1.00 55.31 564 THR A CA 1
ATOM 4304 C C . THR A 1 564 ? 0.577 -20.508 -39.317 1.00 55.31 564 THR A C 1
ATOM 4306 O O . THR A 1 564 ? 0.971 -20.423 -40.481 1.00 55.31 564 THR A O 1
ATOM 4309 N N . ALA A 1 565 ? -0.396 -21.374 -39.006 1.00 52.72 565 ALA A N 1
ATOM 4310 C CA . ALA A 1 565 ? -1.186 -22.053 -40.042 1.00 52.72 565 ALA A CA 1
ATOM 4311 C C . ALA A 1 565 ? -2.243 -21.112 -40.666 1.00 52.72 565 ALA A C 1
ATOM 4313 O O . ALA A 1 565 ? -2.579 -21.268 -41.844 1.00 52.72 565 ALA A O 1
ATOM 4314 N N . ALA A 1 566 ? -2.732 -20.123 -39.902 1.00 53.56 566 ALA A N 1
ATOM 4315 C CA . ALA A 1 566 ? -3.589 -19.022 -40.353 1.00 53.56 566 ALA A CA 1
ATOM 4316 C C . ALA A 1 566 ? -3.521 -17.832 -39.370 1.00 53.56 566 ALA A C 1
ATOM 4318 O O . ALA A 1 566 ? -3.897 -18.001 -38.216 1.00 53.56 566 ALA A O 1
ATOM 4319 N N . GLY A 1 567 ? -3.088 -16.653 -39.834 1.00 57.97 567 GLY A N 1
ATOM 4320 C CA . GLY A 1 567 ? -2.900 -15.439 -39.018 1.00 57.97 567 GLY A CA 1
ATOM 4321 C C . GLY A 1 567 ? -1.454 -14.933 -39.048 1.00 57.97 567 GLY A C 1
ATOM 4322 O O . GLY A 1 567 ? -0.624 -15.538 -39.737 1.00 57.97 567 GLY A O 1
ATOM 4323 N N . GLY A 1 568 ? -1.176 -13.796 -38.401 1.00 67.50 568 GLY A N 1
ATOM 4324 C CA . GLY A 1 568 ? 0.167 -13.209 -38.375 1.00 67.50 568 GLY A CA 1
ATOM 4325 C C . GLY A 1 568 ? 0.873 -13.252 -37.027 1.00 67.50 568 GLY A C 1
ATOM 4326 O O . GLY A 1 568 ? 0.357 -13.823 -36.083 1.00 67.50 568 GLY A O 1
ATOM 4327 N N . ALA A 1 569 ? 2.078 -12.696 -36.925 1.00 73.56 569 ALA A N 1
ATOM 4328 C CA . ALA A 1 569 ? 2.778 -12.615 -35.640 1.00 73.56 569 ALA A CA 1
ATOM 4329 C C . ALA A 1 569 ? 3.548 -11.301 -35.476 1.00 73.56 569 ALA A C 1
ATOM 4331 O O . ALA A 1 569 ? 4.143 -10.806 -36.437 1.00 73.56 569 ALA A O 1
ATOM 4332 N N . VAL A 1 570 ? 3.534 -10.756 -34.262 1.00 81.69 570 VAL A N 1
ATOM 4333 C CA . VAL A 1 570 ? 4.410 -9.675 -33.801 1.00 81.69 570 VAL A CA 1
ATOM 4334 C C . VAL A 1 570 ? 5.310 -10.257 -32.720 1.00 81.69 570 VAL A C 1
ATOM 4336 O O . VAL A 1 570 ? 4.805 -10.813 -31.755 1.00 81.69 570 VAL A O 1
ATOM 4339 N N . VAL A 1 571 ? 6.625 -10.169 -32.885 1.00 85.38 571 VAL A N 1
ATOM 4340 C CA . VAL A 1 571 ? 7.607 -10.688 -31.925 1.00 85.38 571 VAL A CA 1
ATOM 4341 C C . VAL A 1 571 ? 8.566 -9.575 -31.533 1.00 85.38 571 VAL A C 1
ATOM 4343 O O . VAL A 1 571 ? 9.020 -8.839 -32.402 1.00 85.38 571 VAL A O 1
ATOM 4346 N N . ASP A 1 572 ? 8.881 -9.478 -30.252 1.00 88.00 572 ASP A N 1
ATOM 4347 C CA . ASP A 1 572 ? 9.924 -8.626 -29.689 1.00 88.00 572 ASP A CA 1
ATOM 4348 C C . ASP A 1 572 ? 10.698 -9.452 -28.657 1.00 88.00 572 ASP A C 1
ATOM 4350 O O . ASP A 1 572 ? 10.128 -9.905 -27.658 1.00 88.00 572 ASP A O 1
ATOM 4354 N N . THR A 1 573 ? 11.970 -9.726 -28.940 1.00 82.44 573 THR A N 1
ATOM 4355 C CA . THR A 1 573 ? 12.783 -10.596 -28.087 1.00 82.44 573 THR A CA 1
ATOM 4356 C C . THR A 1 573 ? 13.556 -9.862 -27.000 1.00 82.44 573 THR A C 1
ATOM 4358 O O . THR A 1 573 ? 14.138 -10.513 -26.148 1.00 82.44 573 THR A O 1
ATOM 4361 N N . GLY A 1 574 ? 13.514 -8.526 -26.951 1.00 84.88 574 GLY A N 1
ATOM 4362 C CA . GLY A 1 574 ? 14.327 -7.763 -26.004 1.00 84.88 574 GLY A CA 1
ATOM 4363 C C . GLY A 1 574 ? 15.838 -7.895 -26.252 1.00 84.88 574 GLY A C 1
ATOM 4364 O O . GLY A 1 574 ? 16.279 -8.193 -27.352 1.00 84.88 574 GLY A O 1
ATOM 4365 N N . ASP A 1 575 ? 16.652 -7.581 -25.240 1.00 86.00 575 ASP A N 1
ATOM 4366 C CA . ASP A 1 575 ? 18.118 -7.628 -25.345 1.00 86.00 575 ASP A CA 1
ATOM 4367 C C . ASP A 1 575 ? 18.688 -9.024 -25.029 1.00 86.00 575 ASP A C 1
ATOM 4369 O O . ASP A 1 575 ? 18.468 -9.545 -23.937 1.00 86.00 575 ASP A O 1
ATOM 4373 N N . GLY A 1 576 ? 19.569 -9.547 -25.885 1.00 84.31 576 GLY A N 1
ATOM 4374 C CA . GLY A 1 576 ? 20.426 -10.707 -25.637 1.00 84.31 576 GLY A CA 1
ATOM 4375 C C . GLY A 1 576 ? 20.735 -11.499 -26.909 1.00 84.31 576 GLY A C 1
ATOM 4376 O O . GLY A 1 576 ? 20.900 -10.903 -27.955 1.00 84.31 576 GLY A O 1
ATOM 4377 N N . ASN A 1 577 ? 21.021 -12.806 -26.833 1.00 87.06 577 ASN A N 1
ATOM 4378 C CA . ASN A 1 577 ? 21.316 -13.604 -28.040 1.00 87.06 577 ASN A CA 1
ATOM 4379 C C . ASN A 1 577 ? 20.164 -14.565 -28.318 1.00 87.06 577 ASN A C 1
ATOM 4381 O O . ASN A 1 577 ? 20.136 -15.688 -27.788 1.00 87.06 577 ASN A O 1
ATOM 4385 N N . ASP A 1 578 ? 19.266 -14.133 -29.187 1.00 86.81 578 ASP A N 1
ATOM 4386 C CA . ASP A 1 578 ? 17.964 -14.747 -29.368 1.00 86.81 578 ASP A CA 1
ATOM 4387 C C . ASP A 1 578 ? 17.902 -15.643 -30.606 1.00 86.81 578 ASP A C 1
ATOM 4389 O O . ASP A 1 578 ? 18.704 -15.574 -31.546 1.00 86.81 578 ASP A O 1
ATOM 4393 N N . PHE A 1 579 ? 16.940 -16.562 -30.593 1.00 84.88 579 PHE A N 1
ATOM 4394 C CA . PHE A 1 579 ? 16.689 -17.501 -31.676 1.00 84.88 579 PHE A CA 1
ATOM 4395 C C . PHE A 1 579 ? 15.197 -17.570 -32.010 1.00 84.88 579 PHE A C 1
ATOM 4397 O O . PHE A 1 579 ? 14.429 -18.257 -31.333 1.00 84.88 579 PHE A O 1
ATOM 4404 N N . VAL A 1 580 ? 14.791 -16.926 -33.103 1.00 86.06 580 VAL A N 1
ATOM 4405 C CA . VAL A 1 580 ? 13.409 -16.923 -33.604 1.00 86.06 580 VAL A CA 1
ATOM 4406 C C . VAL A 1 580 ? 13.281 -17.865 -34.804 1.00 86.06 580 VAL A C 1
ATOM 4408 O O . VAL A 1 580 ? 14.080 -17.814 -35.737 1.00 86.06 580 VAL A O 1
ATOM 4411 N N . TYR A 1 581 ? 12.277 -18.741 -34.835 1.00 79.00 581 TYR A N 1
ATOM 4412 C CA . TYR A 1 581 ? 12.068 -19.645 -35.973 1.00 79.00 581 TYR A CA 1
ATOM 4413 C C . TYR A 1 581 ? 10.594 -19.979 -36.220 1.00 79.00 581 TYR A C 1
ATOM 4415 O O . TYR A 1 581 ? 9.795 -20.106 -35.296 1.00 79.00 581 TYR A O 1
ATOM 4423 N N . SER A 1 582 ? 10.232 -20.177 -37.488 1.00 73.69 582 SER A N 1
ATOM 4424 C CA . SER A 1 582 ? 8.870 -20.545 -37.911 1.00 73.69 582 SER A CA 1
ATOM 4425 C C . SER A 1 582 ? 8.730 -22.060 -38.171 1.00 73.69 582 SER A C 1
ATOM 4427 O O . SER A 1 582 ? 9.624 -22.682 -38.744 1.00 73.69 582 SER A O 1
ATOM 4429 N N . THR A 1 583 ? 7.629 -22.687 -37.717 1.00 57.00 583 THR A N 1
ATOM 4430 C CA . THR A 1 583 ? 7.473 -24.164 -37.634 1.00 57.00 583 THR A CA 1
ATOM 4431 C C . THR A 1 583 ? 6.412 -24.810 -38.542 1.00 57.00 583 THR A C 1
ATOM 4433 O O . THR A 1 583 ? 6.370 -26.040 -38.624 1.00 57.00 583 THR A O 1
ATOM 4436 N N . ALA A 1 584 ? 5.600 -24.052 -39.289 1.00 52.47 584 ALA A N 1
ATOM 4437 C CA . ALA A 1 584 ? 4.548 -24.614 -40.151 1.00 52.47 584 ALA A CA 1
ATOM 4438 C C . ALA A 1 584 ? 4.973 -24.785 -41.626 1.00 52.47 584 ALA A C 1
ATOM 4440 O O . ALA A 1 584 ? 5.565 -23.906 -42.249 1.00 52.47 584 ALA A O 1
ATOM 4441 N N . GLY A 1 585 ? 4.644 -25.945 -42.205 1.00 44.12 585 GLY A N 1
ATOM 4442 C CA . GLY A 1 585 ? 5.057 -26.363 -43.545 1.00 44.12 585 GLY A CA 1
ATOM 4443 C C . GLY A 1 585 ? 4.308 -25.713 -44.719 1.00 44.12 585 GLY A C 1
ATOM 4444 O O . GLY A 1 585 ? 3.089 -25.796 -44.818 1.00 44.12 585 GLY A O 1
ATOM 4445 N N . LEU A 1 586 ? 5.082 -25.182 -45.671 1.00 38.69 586 LEU A N 1
ATOM 4446 C CA . LEU A 1 586 ? 4.918 -25.240 -47.140 1.00 38.69 586 LEU A CA 1
ATOM 4447 C C . LEU A 1 586 ? 3.533 -24.976 -47.792 1.00 38.69 586 LEU A C 1
ATOM 4449 O O . LEU A 1 586 ? 3.360 -25.334 -48.958 1.00 38.69 586 LEU A O 1
ATOM 4453 N N . SER A 1 587 ? 2.535 -24.378 -47.127 1.00 38.19 587 SER A N 1
ATOM 4454 C CA . SER A 1 587 ? 1.229 -24.145 -47.786 1.00 38.19 587 SER A CA 1
ATOM 4455 C C . SER A 1 587 ? 0.314 -23.040 -47.231 1.00 38.19 587 SER A C 1
ATOM 4457 O O . SER A 1 587 ? -0.782 -22.873 -47.766 1.00 38.19 587 SER A O 1
ATOM 4459 N N . GLY A 1 588 ? 0.720 -22.280 -46.209 1.00 40.25 588 GLY A N 1
ATOM 4460 C CA . GLY A 1 588 ? -0.117 -21.237 -45.593 1.00 40.25 588 GLY A CA 1
ATOM 4461 C C . GLY A 1 588 ? 0.146 -19.827 -46.135 1.00 40.25 588 GLY A C 1
ATOM 4462 O O . GLY A 1 588 ? 1.280 -19.483 -46.441 1.00 40.25 588 GLY A O 1
ATOM 4463 N N . THR A 1 589 ? -0.904 -19.006 -46.226 1.00 43.59 589 THR A N 1
ATOM 4464 C CA . THR A 1 589 ? -0.874 -17.571 -46.581 1.00 43.59 589 THR A CA 1
ATOM 4465 C C . THR A 1 589 ? -0.669 -16.659 -45.356 1.00 43.59 589 THR A C 1
ATOM 4467 O O . THR A 1 589 ? -1.136 -15.524 -45.372 1.00 43.59 589 THR A O 1
ATOM 4470 N N . GLY A 1 590 ? -0.103 -17.175 -44.259 1.00 46.50 590 GLY A N 1
ATOM 4471 C CA . GLY A 1 590 ? 0.104 -16.424 -43.013 1.00 46.50 590 GLY A CA 1
ATOM 4472 C C . GLY A 1 590 ? 1.296 -15.471 -43.124 1.00 46.50 590 GLY A C 1
ATOM 4473 O O . GLY A 1 590 ? 2.343 -15.863 -43.635 1.00 46.50 590 GLY A O 1
ATOM 4474 N N . GLU A 1 591 ? 1.119 -14.227 -42.684 1.00 54.75 591 GLU A N 1
ATOM 4475 C CA . GLU A 1 591 ? 2.093 -13.126 -42.756 1.00 54.75 591 GLU A CA 1
ATOM 4476 C C . GLU A 1 591 ? 2.775 -12.969 -41.384 1.00 54.75 591 GLU A C 1
ATOM 4478 O O . GLU A 1 591 ? 2.081 -12.686 -40.417 1.00 54.75 591 GLU A O 1
ATOM 4483 N N . ILE A 1 592 ? 4.095 -13.142 -41.225 1.00 56.50 592 ILE A N 1
ATOM 4484 C CA . ILE A 1 592 ? 4.742 -12.738 -39.960 1.00 56.50 592 ILE A CA 1
ATOM 4485 C C . ILE A 1 592 ? 4.980 -11.229 -40.046 1.00 56.50 592 ILE A C 1
ATOM 4487 O O . ILE A 1 592 ? 5.798 -10.751 -40.817 1.00 56.50 592 ILE A O 1
ATOM 4491 N N . ASN A 1 593 ? 4.216 -10.457 -39.281 1.00 64.44 593 ASN A N 1
ATOM 4492 C CA . ASN A 1 593 ? 4.032 -9.029 -39.521 1.00 64.44 593 ASN A CA 1
ATOM 4493 C C . ASN A 1 593 ? 5.220 -8.182 -39.047 1.00 64.44 593 ASN A C 1
ATOM 4495 O O . ASN A 1 593 ? 5.546 -7.182 -39.687 1.00 64.44 593 ASN A O 1
ATOM 4499 N N . SER A 1 594 ? 5.860 -8.550 -37.932 1.00 84.19 594 SER A N 1
ATOM 4500 C CA . SER A 1 594 ? 7.008 -7.814 -37.389 1.00 84.19 594 SER A CA 1
ATOM 4501 C C . SER A 1 594 ? 7.801 -8.658 -36.393 1.00 84.19 594 SER A C 1
ATOM 4503 O O . SER A 1 594 ? 7.208 -9.289 -35.525 1.00 84.19 594 SER A O 1
ATOM 4505 N N . ILE A 1 595 ? 9.127 -8.632 -36.485 1.00 89.38 595 ILE A N 1
ATOM 4506 C CA . ILE A 1 595 ? 10.059 -9.216 -35.517 1.00 89.38 595 ILE A CA 1
ATOM 4507 C C . ILE A 1 595 ? 11.070 -8.135 -35.142 1.00 89.38 595 ILE A C 1
ATOM 4509 O O . ILE A 1 595 ? 11.761 -7.625 -36.023 1.00 89.38 595 ILE A O 1
ATOM 4513 N N . ASP A 1 596 ? 11.148 -7.803 -33.860 1.00 93.19 596 ASP A N 1
ATOM 4514 C CA . ASP A 1 596 ? 12.229 -7.031 -33.256 1.00 93.19 596 ASP A CA 1
ATOM 4515 C C . ASP A 1 596 ? 13.119 -7.980 -32.452 1.00 93.19 596 ASP A C 1
ATOM 4517 O O . ASP A 1 596 ? 12.628 -8.739 -31.618 1.00 93.19 596 ASP A O 1
ATOM 4521 N N . LEU A 1 597 ? 14.408 -7.993 -32.777 1.00 89.00 597 LEU A N 1
ATOM 4522 C CA . LEU A 1 597 ? 15.409 -8.847 -32.141 1.00 89.00 597 LEU A CA 1
ATOM 4523 C C . LEU A 1 597 ? 16.190 -8.117 -31.034 1.00 89.00 597 LEU A C 1
ATOM 4525 O O . LEU A 1 597 ? 17.076 -8.707 -30.438 1.00 89.00 597 LEU A O 1
ATOM 4529 N N . GLY A 1 598 ? 15.932 -6.820 -30.811 1.00 91.00 598 GLY A N 1
ATOM 4530 C CA . GLY A 1 598 ? 16.657 -6.022 -29.820 1.00 91.00 598 GLY A CA 1
ATOM 4531 C C . GLY A 1 598 ? 18.172 -5.967 -30.059 1.00 91.00 598 GLY A C 1
ATOM 4532 O O . GLY A 1 598 ? 18.616 -5.806 -31.202 1.00 91.00 598 GLY A O 1
ATOM 4533 N N . THR A 1 599 ? 18.983 -5.960 -28.992 1.00 88.25 599 THR A N 1
ATOM 4534 C CA . THR A 1 599 ? 20.458 -5.926 -29.086 1.00 88.25 599 THR A CA 1
ATOM 4535 C C . THR A 1 599 ? 21.103 -7.280 -28.777 1.00 88.25 599 THR A C 1
ATOM 4537 O O . THR A 1 599 ? 20.830 -7.868 -27.741 1.00 88.25 599 THR A O 1
ATOM 4540 N N . GLY A 1 600 ? 22.086 -7.693 -29.585 1.00 89.38 600 GLY A N 1
ATOM 4541 C CA . GLY A 1 600 ? 22.931 -8.867 -29.342 1.00 89.38 600 GLY A CA 1
ATOM 4542 C C . GLY A 1 600 ? 23.192 -9.712 -30.593 1.00 89.38 600 GLY A C 1
ATOM 4543 O O . GLY A 1 600 ? 23.263 -9.178 -31.695 1.00 89.38 600 GLY A O 1
ATOM 4544 N N . GLN A 1 601 ? 23.553 -10.994 -30.435 1.00 90.62 601 GLN A N 1
ATOM 4545 C CA . GLN A 1 601 ? 23.877 -11.878 -31.572 1.00 90.62 601 GLN A CA 1
ATOM 4546 C C . GLN A 1 601 ? 22.712 -12.810 -31.885 1.00 90.62 601 GLN A C 1
ATOM 4548 O O . GLN A 1 601 ? 22.686 -13.965 -31.439 1.00 90.62 601 GLN A O 1
ATOM 4553 N N . ASP A 1 602 ? 21.796 -12.319 -32.708 1.00 92.62 602 ASP A N 1
ATOM 4554 C CA . ASP A 1 602 ? 20.499 -12.949 -32.900 1.00 92.62 602 ASP A CA 1
ATOM 4555 C C . ASP A 1 602 ? 20.438 -13.800 -34.160 1.00 92.62 602 ASP A C 1
ATOM 4557 O O . ASP A 1 602 ? 21.188 -13.638 -35.128 1.00 92.62 602 ASP A O 1
ATOM 4561 N N . ASN A 1 603 ? 19.528 -14.764 -34.144 1.00 89.19 603 ASN A N 1
ATOM 4562 C CA . ASN A 1 603 ? 19.316 -15.700 -35.232 1.00 89.19 603 ASN A CA 1
ATOM 4563 C C . ASN A 1 603 ? 17.820 -15.794 -35.536 1.00 89.19 603 ASN A C 1
ATOM 4565 O O . ASN A 1 603 ? 17.043 -16.193 -34.674 1.00 89.19 603 ASN A O 1
ATOM 4569 N N . ALA A 1 604 ? 17.412 -15.511 -36.772 1.00 89.44 604 ALA A N 1
ATOM 4570 C CA . ALA A 1 604 ? 16.010 -15.612 -37.177 1.00 89.44 604 ALA A CA 1
ATOM 4571 C C . ALA A 1 604 ? 15.848 -16.471 -38.437 1.00 89.44 604 ALA A C 1
ATOM 4573 O O . ALA A 1 604 ? 16.481 -16.186 -39.449 1.00 89.44 604 ALA A O 1
ATOM 4574 N N . TRP A 1 605 ? 14.997 -17.505 -38.409 1.00 85.69 605 TRP A N 1
ATOM 4575 C CA . TRP A 1 605 ? 14.664 -18.348 -39.573 1.00 85.69 605 TRP A CA 1
ATOM 4576 C C . TRP A 1 605 ? 13.176 -18.269 -39.921 1.00 85.69 605 TRP A C 1
ATOM 4578 O O . TRP A 1 605 ? 12.324 -18.954 -39.335 1.00 85.69 605 TRP A O 1
ATOM 4588 N N . ILE A 1 606 ? 12.869 -17.436 -40.912 1.00 81.00 606 ILE A N 1
ATOM 4589 C CA . ILE A 1 606 ? 11.511 -17.018 -41.259 1.00 81.00 606 ILE A CA 1
ATOM 4590 C C . ILE A 1 606 ? 11.206 -17.484 -42.680 1.00 81.00 606 ILE A C 1
ATOM 4592 O O . ILE A 1 606 ? 11.767 -16.975 -43.642 1.00 81.00 606 ILE A O 1
ATOM 4596 N N . VAL A 1 607 ? 10.377 -18.524 -42.821 1.00 71.81 607 VAL A N 1
ATOM 4597 C CA . VAL A 1 607 ? 10.350 -19.319 -44.063 1.00 71.81 607 VAL A CA 1
ATOM 4598 C C . VAL A 1 607 ? 9.255 -18.944 -45.071 1.00 71.81 607 VAL A C 1
ATOM 4600 O O . VAL A 1 607 ? 9.338 -19.415 -46.207 1.00 71.81 607 VAL A O 1
ATOM 4603 N N . ASN A 1 608 ? 8.262 -18.116 -44.713 1.00 73.44 608 ASN A N 1
ATOM 4604 C CA . ASN A 1 608 ? 7.177 -17.673 -45.608 1.00 73.44 608 ASN A CA 1
ATOM 4605 C C . ASN A 1 608 ? 6.601 -16.305 -45.189 1.00 73.44 608 ASN A C 1
ATOM 4607 O O . ASN A 1 608 ? 6.718 -15.927 -44.027 1.00 73.44 608 ASN A O 1
ATOM 4611 N N . GLY A 1 609 ? 5.891 -15.640 -46.105 1.00 77.50 609 GLY A N 1
ATOM 4612 C CA . GLY A 1 609 ? 5.142 -14.406 -45.840 1.00 77.50 609 GLY A CA 1
ATOM 4613 C C . GLY A 1 609 ? 5.944 -13.148 -46.167 1.00 77.50 609 GLY A C 1
ATOM 4614 O O . GLY A 1 609 ? 7.119 -13.239 -46.496 1.00 77.50 609 GLY A O 1
ATOM 4615 N N . ASN A 1 610 ? 5.295 -11.985 -46.115 1.00 81.75 610 ASN A N 1
ATOM 4616 C CA . ASN A 1 610 ? 5.984 -10.698 -46.206 1.00 81.75 610 ASN A CA 1
ATOM 4617 C C . ASN A 1 610 ? 6.333 -10.247 -44.791 1.00 81.75 610 ASN A C 1
ATOM 4619 O O . ASN A 1 610 ? 5.414 -9.941 -44.030 1.00 81.75 610 ASN A O 1
ATOM 4623 N N . ASN A 1 611 ? 7.616 -10.216 -44.442 1.00 84.94 611 ASN A N 1
ATOM 4624 C CA . ASN A 1 611 ? 8.021 -10.051 -43.053 1.00 84.94 611 ASN A CA 1
ATOM 4625 C C . ASN A 1 611 ? 8.873 -8.807 -42.843 1.00 84.94 611 ASN A C 1
ATOM 4627 O O . ASN A 1 611 ? 9.714 -8.457 -43.668 1.00 84.94 611 ASN A O 1
ATOM 4631 N N . ARG A 1 612 ? 8.683 -8.150 -41.698 1.00 89.62 612 ARG A N 1
ATOM 4632 C CA . ARG A 1 612 ? 9.567 -7.082 -41.235 1.00 89.62 612 ARG A CA 1
ATOM 4633 C C . ARG A 1 612 ? 10.438 -7.599 -40.100 1.00 89.62 612 ARG A C 1
ATOM 4635 O O . ARG A 1 612 ? 9.904 -7.983 -39.069 1.00 89.62 612 ARG A O 1
ATOM 4642 N N . ILE A 1 613 ? 11.754 -7.568 -40.273 1.00 92.38 613 ILE A N 1
ATOM 4643 C CA . ILE A 1 613 ? 12.726 -7.989 -39.260 1.00 92.38 613 ILE A CA 1
ATOM 4644 C C . ILE A 1 613 ? 13.622 -6.802 -38.938 1.00 92.38 613 ILE A C 1
ATOM 4646 O O . ILE A 1 613 ? 14.185 -6.186 -39.846 1.00 92.38 613 ILE A O 1
ATOM 4650 N N . VAL A 1 614 ? 13.741 -6.471 -37.658 1.00 93.94 614 VAL A N 1
ATOM 4651 C CA . VAL A 1 614 ? 14.629 -5.418 -37.178 1.00 93.94 614 VAL A CA 1
ATOM 4652 C C . VAL A 1 614 ? 15.528 -5.924 -36.063 1.00 93.94 614 VAL A C 1
ATOM 4654 O O . VAL A 1 614 ? 15.121 -6.767 -35.271 1.00 93.94 614 VAL A O 1
ATOM 4657 N N . SER A 1 615 ? 16.748 -5.403 -36.009 1.00 93.00 615 SER A N 1
ATOM 4658 C CA . SER A 1 615 ? 17.634 -5.556 -34.859 1.00 93.00 615 SER A CA 1
ATOM 4659 C C . SER A 1 615 ? 18.419 -4.272 -34.618 1.00 93.00 615 SER A C 1
ATOM 4661 O O . SER A 1 615 ? 18.594 -3.430 -35.506 1.00 93.00 615 SER A O 1
ATOM 4663 N N . SER A 1 616 ? 18.907 -4.129 -33.394 1.00 91.50 616 SER A N 1
ATOM 4664 C CA . SER A 1 616 ? 19.873 -3.109 -33.008 1.00 91.50 616 SER A CA 1
ATOM 4665 C C . SER A 1 616 ? 21.304 -3.639 -33.218 1.00 91.50 616 SER A C 1
ATOM 4667 O O . SER A 1 616 ? 21.592 -4.286 -34.223 1.00 91.50 616 SER A O 1
ATOM 4669 N N . ALA A 1 617 ? 22.260 -3.304 -32.345 1.00 86.88 617 ALA A N 1
ATOM 4670 C CA . ALA A 1 617 ? 23.659 -3.686 -32.537 1.00 86.88 617 ALA A CA 1
ATOM 4671 C C . ALA A 1 617 ? 23.924 -5.175 -32.237 1.00 86.88 617 ALA A C 1
ATOM 4673 O O . ALA A 1 617 ? 23.463 -5.686 -31.222 1.00 86.88 617 ALA A O 1
ATOM 4674 N N . GLY A 1 618 ? 24.775 -5.804 -33.051 1.00 90.25 618 GLY A N 1
ATOM 4675 C CA . GLY A 1 618 ? 25.379 -7.121 -32.853 1.00 90.25 618 GLY A CA 1
ATOM 4676 C C . GLY A 1 618 ? 25.488 -7.939 -34.149 1.00 90.25 618 GLY A C 1
ATOM 4677 O O . GLY A 1 618 ? 25.152 -7.456 -35.224 1.00 90.25 618 GLY A O 1
ATOM 4678 N N . ASN A 1 619 ? 26.064 -9.146 -34.078 1.00 90.75 619 ASN A N 1
ATOM 4679 C CA . ASN A 1 619 ? 26.324 -9.972 -35.269 1.00 90.75 619 ASN A CA 1
ATOM 4680 C C . ASN A 1 619 ? 25.135 -10.905 -35.528 1.00 90.75 619 ASN A C 1
ATOM 4682 O O . ASN A 1 619 ? 25.091 -12.005 -34.969 1.00 90.75 619 ASN A O 1
ATOM 4686 N N . ASN A 1 620 ? 24.194 -10.476 -36.365 1.00 94.38 620 ASN A N 1
ATOM 4687 C CA . ASN A 1 620 ? 22.927 -11.182 -36.555 1.00 94.38 620 ASN A CA 1
ATOM 4688 C C . ASN A 1 620 ? 22.949 -12.110 -37.773 1.00 94.38 620 ASN A C 1
ATOM 4690 O O . ASN A 1 620 ? 23.608 -11.828 -38.771 1.00 94.38 620 ASN A O 1
ATOM 4694 N N . THR A 1 621 ? 22.217 -13.223 -37.713 1.00 94.44 621 THR A N 1
ATOM 4695 C CA . THR A 1 621 ? 22.071 -14.176 -38.825 1.00 94.44 621 THR A CA 1
ATOM 4696 C C . THR A 1 621 ? 20.599 -14.398 -39.166 1.00 94.44 621 THR A C 1
ATOM 4698 O O . THR A 1 621 ? 19.860 -15.047 -38.426 1.00 94.44 621 THR A O 1
ATOM 4701 N N . ILE A 1 622 ? 20.175 -13.912 -40.330 1.00 93.88 622 ILE A N 1
ATOM 4702 C CA . ILE A 1 622 ? 18.786 -13.930 -40.788 1.00 93.88 622 ILE A CA 1
ATOM 4703 C C . ILE A 1 622 ? 18.645 -14.862 -41.995 1.00 93.88 622 ILE A C 1
ATOM 4705 O O . ILE A 1 622 ? 19.275 -14.677 -43.033 1.00 93.88 622 ILE A O 1
ATOM 4709 N N . GLY A 1 623 ? 17.812 -15.888 -41.854 1.00 88.38 623 GLY A N 1
ATOM 4710 C CA . GLY A 1 623 ? 17.422 -16.803 -42.920 1.00 88.38 623 GLY A CA 1
ATOM 4711 C C . GLY A 1 623 ? 16.022 -16.466 -43.426 1.00 88.38 623 GLY A C 1
ATOM 4712 O O . GLY A 1 623 ? 15.053 -16.642 -42.686 1.00 88.38 623 GLY A O 1
ATOM 4713 N N . LEU A 1 624 ? 15.923 -16.024 -44.679 1.00 86.38 624 LEU A N 1
ATOM 4714 C CA . LEU A 1 624 ? 14.681 -15.601 -45.321 1.00 86.38 624 LEU A CA 1
ATOM 4715 C C . LEU A 1 624 ? 14.054 -16.703 -46.179 1.00 86.38 624 LEU A C 1
ATOM 4717 O O . LEU A 1 624 ? 14.719 -17.614 -46.683 1.00 86.38 624 LEU A O 1
ATOM 4721 N N . GLY A 1 625 ? 12.740 -16.611 -46.324 1.00 79.56 625 GLY A N 1
ATOM 4722 C CA . GLY A 1 625 ? 11.904 -17.542 -47.055 1.00 79.56 625 GLY A CA 1
ATOM 4723 C C . GLY A 1 625 ? 11.249 -16.906 -48.271 1.00 79.56 625 GLY A C 1
ATOM 4724 O O . GLY A 1 625 ? 11.802 -16.009 -48.891 1.00 79.56 625 GLY A O 1
ATOM 4725 N N . THR A 1 626 ? 10.067 -17.394 -48.649 1.00 79.44 626 THR A N 1
ATOM 4726 C CA . THR A 1 626 ? 9.324 -16.799 -49.770 1.00 79.44 626 THR A CA 1
ATOM 4727 C C . THR A 1 626 ? 8.458 -15.628 -49.319 1.00 79.44 626 THR A C 1
ATOM 4729 O O . THR A 1 626 ? 7.697 -15.786 -48.367 1.00 79.44 626 THR A O 1
ATOM 4732 N N . GLY A 1 627 ? 8.453 -14.544 -50.087 1.00 83.38 627 GLY A N 1
ATOM 4733 C CA . GLY A 1 627 ? 7.655 -13.340 -49.838 1.00 83.38 627 GLY A CA 1
ATOM 4734 C C . GLY A 1 627 ? 8.483 -12.089 -50.103 1.00 83.38 627 GLY A C 1
ATOM 4735 O O . GLY A 1 627 ? 9.609 -12.208 -50.581 1.00 83.38 627 GLY A O 1
ATOM 4736 N N . GLY A 1 628 ? 7.912 -10.908 -49.892 1.00 86.56 628 GLY A N 1
ATOM 4737 C CA . GLY A 1 628 ? 8.651 -9.650 -49.913 1.00 86.56 628 GLY A CA 1
ATOM 4738 C C . GLY A 1 628 ? 8.954 -9.200 -48.491 1.00 86.56 628 GLY A C 1
ATOM 4739 O O . GLY A 1 628 ? 8.032 -8.854 -47.756 1.00 86.56 628 GLY A O 1
ATOM 4740 N N . ASP A 1 629 ? 10.225 -9.228 -48.105 1.00 89.56 629 ASP A N 1
ATOM 4741 C CA . ASP A 1 629 ? 10.659 -8.971 -46.733 1.00 89.56 629 ASP A CA 1
ATOM 4742 C C . ASP A 1 629 ? 11.406 -7.643 -46.619 1.00 89.56 629 ASP A C 1
ATOM 4744 O O . ASP A 1 629 ? 12.115 -7.225 -47.532 1.00 89.56 629 ASP A O 1
ATOM 4748 N N . THR A 1 630 ? 11.282 -6.999 -45.464 1.00 92.75 630 THR A N 1
ATOM 4749 C CA . THR A 1 630 ? 12.080 -5.837 -45.078 1.00 92.75 630 THR A CA 1
ATOM 4750 C C . THR A 1 630 ? 12.962 -6.211 -43.897 1.00 92.75 630 THR A C 1
ATOM 4752 O O . THR A 1 630 ? 12.452 -6.524 -42.822 1.00 92.75 630 THR A O 1
ATOM 4755 N N . VAL A 1 631 ? 14.276 -6.123 -44.066 1.00 95.06 631 VAL A N 1
ATOM 4756 C CA . VAL A 1 631 ? 15.262 -6.435 -43.028 1.00 95.06 631 VAL A CA 1
ATOM 4757 C C . VAL A 1 631 ? 16.052 -5.171 -42.709 1.00 95.06 631 VAL A C 1
ATOM 4759 O O . VAL A 1 631 ? 16.617 -4.567 -43.612 1.00 95.06 631 VAL A O 1
ATOM 4762 N N . ILE A 1 632 ? 16.082 -4.753 -41.442 1.00 95.25 632 ILE A N 1
ATOM 4763 C CA . ILE A 1 632 ? 16.870 -3.599 -40.984 1.00 95.25 632 ILE A CA 1
ATOM 4764 C C . ILE A 1 632 ? 17.711 -4.018 -39.784 1.00 95.25 632 ILE A C 1
ATOM 4766 O O . ILE A 1 632 ? 17.185 -4.155 -38.684 1.00 95.25 632 ILE A O 1
ATOM 4770 N N . LEU A 1 633 ? 19.008 -4.209 -39.991 1.00 94.56 633 LEU A N 1
ATOM 4771 C CA . LEU A 1 633 ? 19.936 -4.627 -38.942 1.00 94.56 633 LEU A CA 1
ATOM 4772 C C . LEU A 1 633 ? 20.820 -3.455 -38.524 1.00 94.56 633 LEU A C 1
ATOM 4774 O O . LEU A 1 633 ? 21.195 -2.618 -39.348 1.00 94.56 633 LEU A O 1
ATOM 4778 N N . GLY A 1 634 ? 21.155 -3.388 -37.238 1.00 90.19 634 GLY A N 1
ATOM 4779 C CA . GLY A 1 634 ? 22.104 -2.409 -36.726 1.00 90.19 634 GLY A CA 1
ATOM 4780 C C . GLY A 1 634 ? 23.562 -2.776 -37.020 1.00 90.19 634 GLY A C 1
ATOM 4781 O O . GLY A 1 634 ? 23.882 -3.603 -37.873 1.00 90.19 634 GLY A O 1
ATOM 4782 N N . ASN A 1 635 ? 24.477 -2.125 -36.298 1.00 90.06 635 ASN A N 1
ATOM 4783 C CA . ASN A 1 635 ? 25.919 -2.328 -36.465 1.00 90.06 635 ASN A CA 1
ATOM 4784 C C . ASN A 1 635 ? 26.352 -3.739 -36.042 1.00 90.06 635 ASN A C 1
ATOM 4786 O O . ASN A 1 635 ? 25.944 -4.206 -34.983 1.00 90.06 635 ASN A O 1
ATOM 4790 N N . GLY A 1 636 ? 27.282 -4.343 -36.774 1.00 90.25 636 GLY A N 1
ATOM 4791 C CA . GLY A 1 636 ? 27.826 -5.676 -36.526 1.00 90.25 636 GLY A CA 1
ATOM 4792 C C . GLY A 1 636 ? 28.163 -6.377 -37.839 1.00 90.25 636 GLY A C 1
ATOM 4793 O O . GLY A 1 636 ? 27.913 -5.839 -38.904 1.00 90.25 636 GLY A O 1
ATOM 4794 N N . ASN A 1 637 ? 28.756 -7.568 -37.773 1.00 92.25 637 ASN A N 1
ATOM 4795 C CA . ASN A 1 637 ? 28.941 -8.401 -38.963 1.00 92.25 637 ASN A CA 1
ATOM 4796 C C . ASN A 1 637 ? 27.691 -9.269 -39.136 1.00 92.25 637 ASN A C 1
ATOM 4798 O O . ASN A 1 637 ? 27.578 -10.318 -38.487 1.00 92.25 637 ASN A O 1
ATOM 4802 N N . ASN A 1 638 ? 26.746 -8.821 -39.951 1.00 95.44 638 ASN A N 1
ATOM 4803 C CA . ASN A 1 638 ? 25.471 -9.488 -40.155 1.00 95.44 638 ASN A CA 1
ATOM 4804 C C . ASN A 1 638 ? 25.500 -10.414 -41.376 1.00 95.44 638 ASN A C 1
ATOM 4806 O O . ASN A 1 638 ? 26.256 -10.232 -42.330 1.00 95.44 638 ASN A O 1
ATOM 4810 N N . VAL A 1 639 ? 24.645 -11.432 -41.350 1.00 96.06 639 VAL A N 1
ATOM 4811 C CA . VAL A 1 639 ? 24.476 -12.394 -42.439 1.00 96.06 639 VAL A CA 1
ATOM 4812 C C . VAL A 1 639 ? 22.996 -12.509 -42.769 1.00 96.06 639 VAL A C 1
ATOM 4814 O O . VAL A 1 639 ? 22.206 -12.884 -41.908 1.00 96.06 639 VAL A O 1
ATOM 4817 N N . VAL A 1 640 ? 22.620 -12.263 -44.021 1.00 95.12 640 VAL A N 1
ATOM 4818 C CA . VAL A 1 640 ? 21.268 -12.504 -44.539 1.00 95.12 640 VAL A CA 1
ATOM 4819 C C . VAL A 1 640 ? 21.349 -13.496 -45.694 1.00 95.12 640 VAL A C 1
ATOM 4821 O O . VAL A 1 640 ? 22.144 -13.321 -46.613 1.00 95.12 640 VAL A O 1
ATOM 4824 N N . TYR A 1 641 ? 20.564 -14.571 -45.649 1.00 90.94 641 TYR A N 1
ATOM 4825 C CA . TYR A 1 641 ? 20.619 -15.632 -46.657 1.00 90.94 641 TYR A CA 1
ATOM 4826 C C . TYR A 1 641 ? 19.257 -16.281 -46.900 1.00 90.94 641 TYR A C 1
ATOM 4828 O O . TYR A 1 641 ? 18.354 -16.202 -46.070 1.00 90.94 641 TYR A O 1
ATOM 4836 N N . MET A 1 642 ? 19.130 -17.012 -48.007 1.00 85.06 642 MET A N 1
ATOM 4837 C CA . MET A 1 642 ? 17.904 -17.739 -48.342 1.00 85.06 642 MET A CA 1
ATOM 4838 C C . MET A 1 642 ? 17.839 -19.104 -47.647 1.00 85.06 642 MET A C 1
ATOM 4840 O O . MET A 1 642 ? 18.520 -20.058 -48.036 1.00 85.06 642 MET A O 1
ATOM 4844 N N . ALA A 1 643 ? 16.968 -19.234 -46.645 1.00 74.75 643 ALA A N 1
ATOM 4845 C CA . ALA A 1 643 ? 16.765 -20.461 -45.872 1.00 74.75 643 ALA A CA 1
ATOM 4846 C C . ALA A 1 643 ? 16.141 -21.602 -46.702 1.00 74.75 643 ALA A C 1
ATOM 4848 O O . ALA A 1 643 ? 16.428 -22.775 -46.456 1.00 74.75 643 ALA A O 1
ATOM 4849 N N . ASN A 1 644 ? 15.333 -21.275 -47.720 1.00 66.81 644 ASN A N 1
ATOM 4850 C CA . ASN A 1 644 ? 14.713 -22.252 -48.631 1.00 66.81 644 ASN A CA 1
ATOM 4851 C C . ASN A 1 644 ? 15.607 -22.645 -49.828 1.00 66.81 644 ASN A C 1
ATOM 4853 O O . ASN A 1 644 ? 15.208 -23.470 -50.655 1.00 66.81 644 ASN A O 1
ATOM 4857 N N . GLY A 1 645 ? 16.824 -22.098 -49.905 1.00 61.56 645 GLY A N 1
ATOM 4858 C CA . GLY A 1 645 ? 17.736 -22.261 -51.033 1.00 61.56 645 GLY A CA 1
ATOM 4859 C C . GLY A 1 645 ? 17.522 -21.232 -52.149 1.00 61.56 645 GLY A C 1
ATOM 4860 O O . GLY A 1 645 ? 16.491 -20.572 -52.231 1.00 61.56 645 GLY A O 1
ATOM 4861 N N . VAL A 1 646 ? 18.531 -21.104 -53.011 1.00 59.31 646 VAL A N 1
ATOM 4862 C CA . VAL A 1 646 ? 18.619 -20.087 -54.073 1.00 59.31 646 VAL A CA 1
ATOM 4863 C C . VAL A 1 646 ? 17.715 -20.442 -55.265 1.00 59.31 646 VAL A C 1
ATOM 4865 O O . VAL A 1 646 ? 17.733 -21.586 -55.731 1.00 59.31 646 VAL A O 1
ATOM 4868 N N . GLY A 1 647 ? 16.949 -19.471 -55.782 1.00 57.62 647 GLY A N 1
ATOM 4869 C CA . GLY A 1 647 ? 16.175 -19.594 -57.030 1.00 57.62 647 GLY A CA 1
ATOM 4870 C C . GLY A 1 647 ? 14.738 -20.122 -56.899 1.00 57.62 647 GLY A C 1
ATOM 4871 O O . GLY A 1 647 ? 14.128 -20.502 -57.904 1.00 57.62 647 GLY A O 1
ATOM 4872 N N . ALA A 1 648 ? 14.190 -20.197 -55.683 1.00 60.56 648 ALA A N 1
ATOM 4873 C CA . ALA A 1 648 ? 12.745 -20.323 -55.496 1.00 60.56 648 ALA A CA 1
ATOM 4874 C C . ALA A 1 648 ? 12.089 -18.980 -55.845 1.00 60.56 648 ALA A C 1
ATOM 4876 O O . ALA A 1 648 ? 12.637 -17.953 -55.498 1.00 60.56 648 ALA A O 1
ATOM 4877 N N . ALA A 1 649 ? 10.944 -18.967 -56.534 1.00 64.38 649 ALA A N 1
ATOM 4878 C CA . ALA A 1 649 ? 10.277 -17.703 -56.847 1.00 64.38 649 ALA A CA 1
ATOM 4879 C C . ALA A 1 649 ? 9.726 -17.056 -55.567 1.00 64.38 649 ALA A C 1
ATOM 4881 O O . ALA A 1 649 ? 8.807 -17.605 -54.950 1.00 64.38 649 ALA A O 1
ATOM 4882 N N . ASP A 1 650 ? 10.259 -15.896 -55.211 1.00 77.31 650 ASP A N 1
ATOM 4883 C CA . ASP A 1 650 ? 9.856 -15.091 -54.068 1.00 77.31 650 ASP A CA 1
ATOM 4884 C C . ASP A 1 650 ? 9.659 -13.609 -54.443 1.00 77.31 650 ASP A C 1
ATOM 4886 O O . ASP A 1 650 ? 9.619 -13.247 -55.620 1.00 77.31 650 ASP A O 1
ATOM 4890 N N . GLY A 1 651 ? 9.287 -12.790 -53.457 1.00 84.62 651 GLY A N 1
ATOM 4891 C CA . GLY A 1 651 ? 8.996 -11.370 -53.647 1.00 84.62 651 GLY A CA 1
ATOM 4892 C C . GLY A 1 651 ? 10.233 -10.502 -53.433 1.00 84.62 651 GLY A C 1
ATOM 4893 O O . GLY A 1 651 ? 11.225 -10.962 -52.885 1.00 84.62 651 GLY A O 1
ATOM 4894 N N . ALA A 1 652 ? 10.134 -9.229 -53.812 1.00 90.00 652 ALA A N 1
ATOM 4895 C CA . ALA A 1 652 ? 11.201 -8.247 -53.620 1.00 90.00 652 ALA A CA 1
ATOM 4896 C C . ALA A 1 652 ? 11.576 -8.067 -52.138 1.00 90.00 652 ALA A C 1
ATOM 4898 O O . ALA A 1 652 ? 10.693 -7.875 -51.297 1.00 90.00 652 ALA A O 1
ATOM 4899 N N . LYS A 1 653 ? 12.873 -8.085 -51.839 1.00 92.31 653 LYS A N 1
ATOM 4900 C CA . LYS A 1 653 ? 13.469 -7.817 -50.528 1.00 92.31 653 LYS A CA 1
ATOM 4901 C C . LYS A 1 653 ? 13.960 -6.378 -50.437 1.00 92.31 653 LYS A C 1
ATOM 4903 O O . LYS A 1 653 ? 14.471 -5.835 -51.408 1.00 92.31 653 LYS A O 1
ATOM 4908 N N . ASP A 1 654 ? 13.848 -5.777 -49.260 1.00 94.69 654 ASP A N 1
ATOM 4909 C CA . ASP A 1 654 ? 14.497 -4.507 -48.922 1.00 94.69 654 ASP A CA 1
ATOM 4910 C C . ASP A 1 654 ? 15.366 -4.728 -47.684 1.00 94.69 654 ASP A C 1
ATOM 4912 O O . ASP A 1 654 ? 14.860 -4.885 -46.569 1.00 94.69 654 ASP A O 1
ATOM 4916 N N . ILE A 1 655 ? 16.674 -4.843 -47.895 1.00 96.81 655 ILE A N 1
ATOM 4917 C CA . ILE A 1 655 ? 17.643 -5.241 -46.877 1.00 96.81 655 ILE A CA 1
ATOM 4918 C C . ILE A 1 655 ? 18.553 -4.057 -46.600 1.00 96.81 655 ILE A C 1
ATOM 4920 O O . ILE A 1 655 ? 19.227 -3.562 -47.498 1.00 96.81 655 ILE A O 1
ATOM 4924 N N . THR A 1 656 ? 18.578 -3.620 -45.346 1.00 95.31 656 THR A N 1
ATOM 4925 C CA . THR A 1 656 ? 19.478 -2.585 -44.846 1.00 95.31 656 THR A CA 1
ATOM 4926 C C . THR A 1 656 ? 20.279 -3.108 -43.656 1.00 95.31 656 THR A C 1
ATOM 4928 O O . THR A 1 656 ? 19.694 -3.667 -42.726 1.00 95.31 656 THR A O 1
ATOM 4931 N N . THR A 1 657 ? 21.596 -2.909 -43.650 1.00 92.94 657 THR A N 1
ATOM 4932 C CA . THR A 1 657 ? 22.471 -3.217 -42.503 1.00 92.94 657 THR A CA 1
ATOM 4933 C C . THR A 1 657 ? 23.232 -1.975 -42.019 1.00 92.94 657 THR A C 1
ATOM 4935 O O . THR A 1 657 ? 23.181 -0.906 -42.637 1.00 92.94 657 THR A O 1
ATOM 4938 N N . GLY A 1 658 ? 23.845 -2.077 -40.835 1.00 88.75 658 GLY A N 1
ATOM 4939 C CA . GLY A 1 658 ? 24.641 -1.014 -40.218 1.00 88.75 658 GLY A CA 1
ATOM 4940 C C . GLY A 1 658 ? 26.113 -1.045 -40.638 1.00 88.75 658 GLY A C 1
ATOM 4941 O O . GLY A 1 658 ? 26.451 -1.517 -41.708 1.00 88.75 658 GLY A O 1
ATOM 4942 N N . SER A 1 659 ? 27.011 -0.520 -39.798 1.00 87.56 659 SER A N 1
ATOM 4943 C CA . SER A 1 659 ? 28.461 -0.672 -40.022 1.00 87.56 659 SER A CA 1
ATOM 4944 C C . SER A 1 659 ? 28.940 -2.085 -39.660 1.00 87.56 659 SER A C 1
ATOM 4946 O O . SER A 1 659 ? 28.499 -2.627 -38.642 1.00 87.56 659 SER A O 1
ATOM 4948 N N . GLY A 1 660 ? 29.935 -2.611 -40.373 1.00 89.00 660 GLY A N 1
ATOM 4949 C CA . GLY A 1 660 ? 30.518 -3.938 -40.151 1.00 89.00 660 GLY A CA 1
ATOM 4950 C C . GLY A 1 660 ? 30.884 -4.629 -41.463 1.00 89.00 660 GLY A C 1
ATOM 4951 O O . GLY A 1 660 ? 30.874 -4.005 -42.508 1.00 89.00 660 GLY A O 1
ATOM 4952 N N . ASN A 1 661 ? 31.273 -5.907 -41.413 1.00 91.94 661 ASN A N 1
ATOM 4953 C CA . ASN A 1 661 ? 31.408 -6.719 -42.628 1.00 91.94 661 ASN A CA 1
ATOM 4954 C C . ASN A 1 661 ? 30.151 -7.571 -42.780 1.00 91.94 661 ASN A C 1
ATOM 4956 O O . ASN A 1 661 ? 30.026 -8.607 -42.111 1.00 91.94 661 ASN A O 1
ATOM 4960 N N . ASP A 1 662 ? 29.247 -7.140 -43.646 1.00 94.44 662 ASP A N 1
ATOM 4961 C CA . ASP A 1 662 ? 27.966 -7.788 -43.869 1.00 94.44 662 ASP A CA 1
ATOM 4962 C C . ASP A 1 662 ? 27.997 -8.721 -45.089 1.00 94.44 662 ASP A C 1
ATOM 4964 O O . ASP A 1 662 ? 28.738 -8.537 -46.059 1.00 94.44 662 ASP A O 1
ATOM 4968 N N . TRP A 1 663 ? 27.180 -9.770 -45.044 1.00 96.25 663 TRP A N 1
ATOM 4969 C CA . TRP A 1 663 ? 27.019 -10.712 -46.149 1.00 96.25 663 TRP A CA 1
ATOM 4970 C C . TRP A 1 663 ? 25.538 -10.930 -46.440 1.00 96.25 663 TRP A C 1
ATOM 4972 O O . TRP A 1 663 ? 24.800 -11.377 -45.563 1.00 96.25 663 TRP A O 1
ATOM 4982 N N . VAL A 1 664 ? 25.098 -10.658 -47.667 1.00 96.38 664 VAL A N 1
ATOM 4983 C CA . VAL A 1 664 ? 23.690 -10.750 -48.071 1.00 96.38 664 VAL A CA 1
ATOM 4984 C C . VAL A 1 664 ? 23.520 -11.567 -49.349 1.00 96.38 664 VAL A C 1
ATOM 4986 O O . VAL A 1 664 ? 24.226 -11.363 -50.334 1.00 96.38 664 VAL A O 1
ATOM 4989 N N . GLN A 1 665 ? 22.529 -12.458 -49.344 1.00 93.25 665 GLN A N 1
ATOM 4990 C CA . GLN A 1 665 ? 22.007 -13.150 -50.522 1.00 93.25 665 GLN A CA 1
ATOM 4991 C C . GLN A 1 665 ? 20.474 -13.054 -50.531 1.00 93.25 665 GLN A C 1
ATOM 4993 O O . GLN A 1 665 ? 19.829 -13.668 -49.676 1.00 93.25 665 GLN A O 1
ATOM 4998 N N . ALA A 1 666 ? 19.913 -12.285 -51.471 1.00 88.81 666 ALA A N 1
ATOM 4999 C CA . ALA A 1 666 ? 18.519 -11.822 -51.429 1.00 88.81 666 ALA A CA 1
ATOM 5000 C C . ALA A 1 666 ? 17.497 -12.725 -52.153 1.00 88.81 666 ALA A C 1
ATOM 5002 O O . ALA A 1 666 ? 16.342 -12.771 -51.733 1.00 88.81 666 ALA A O 1
ATOM 5003 N N . GLY A 1 667 ? 17.930 -13.550 -53.117 1.00 88.50 667 GLY A N 1
ATOM 5004 C CA . GLY A 1 667 ? 17.108 -14.635 -53.665 1.00 88.50 667 GLY A CA 1
ATOM 5005 C C . GLY A 1 667 ? 16.540 -14.367 -55.058 1.00 88.50 667 GLY A C 1
ATOM 5006 O O . GLY A 1 667 ? 17.264 -14.344 -56.040 1.00 88.50 667 GLY A O 1
ATOM 5007 N N . SER A 1 668 ? 15.228 -14.399 -55.246 1.00 84.56 668 SER A N 1
ATOM 5008 C CA . SER A 1 668 ? 14.622 -14.044 -56.531 1.00 84.56 668 SER A CA 1
ATOM 5009 C C . SER A 1 668 ? 13.599 -12.936 -56.319 1.00 84.56 668 SER A C 1
ATOM 5011 O O . SER A 1 668 ? 12.773 -12.975 -55.414 1.00 84.56 668 SER A O 1
ATOM 5013 N N . GLY A 1 669 ? 13.605 -11.935 -57.181 1.00 89.00 669 GLY A N 1
ATOM 5014 C CA . GLY A 1 669 ? 12.879 -10.707 -56.901 1.00 89.00 669 GLY A CA 1
ATOM 5015 C C . GLY A 1 669 ? 13.633 -9.518 -57.452 1.00 89.00 669 GLY A C 1
ATOM 5016 O O . GLY A 1 669 ? 14.706 -9.667 -58.006 1.00 89.00 669 GLY A O 1
ATOM 5017 N N . ASN A 1 670 ? 13.023 -8.345 -57.354 1.00 92.81 670 ASN A N 1
ATOM 5018 C CA . ASN A 1 670 ? 13.721 -7.105 -57.658 1.00 92.81 670 ASN A CA 1
ATOM 5019 C C . ASN A 1 670 ? 14.118 -6.503 -56.317 1.00 92.81 670 ASN A C 1
ATOM 5021 O O . ASN A 1 670 ? 13.309 -5.800 -55.703 1.00 92.81 670 ASN A O 1
ATOM 5025 N N . ASP A 1 671 ? 15.298 -6.865 -55.837 1.00 94.75 671 ASP A N 1
ATOM 5026 C CA . ASP A 1 671 ? 15.700 -6.642 -54.458 1.00 94.75 671 ASP A CA 1
ATOM 5027 C C . ASP A 1 671 ? 16.443 -5.314 -54.302 1.00 94.75 671 ASP A C 1
ATOM 5029 O O . ASP A 1 671 ? 17.144 -4.854 -55.200 1.00 94.75 671 ASP A O 1
ATOM 5033 N N . ARG A 1 672 ? 16.296 -4.669 -53.146 1.00 95.06 672 ARG A N 1
ATOM 5034 C CA . ARG A 1 672 ? 17.093 -3.513 -52.735 1.00 95.06 672 ARG A CA 1
ATOM 5035 C C . ARG A 1 672 ? 18.022 -3.936 -51.606 1.00 95.06 672 ARG A C 1
ATOM 5037 O O . ARG A 1 672 ? 17.558 -4.409 -50.571 1.00 95.06 672 ARG A O 1
ATOM 5044 N N . ILE A 1 673 ? 19.323 -3.734 -51.792 1.00 96.19 673 ILE A N 1
ATOM 5045 C CA . ILE A 1 673 ? 20.355 -4.116 -50.825 1.00 96.19 673 ILE A CA 1
ATOM 5046 C C . ILE A 1 673 ? 21.205 -2.892 -50.481 1.00 96.19 673 ILE A C 1
ATOM 5048 O O . ILE A 1 673 ? 21.872 -2.315 -51.340 1.00 96.19 673 ILE A O 1
ATOM 5052 N N . ASP A 1 674 ? 21.178 -2.512 -49.209 1.00 94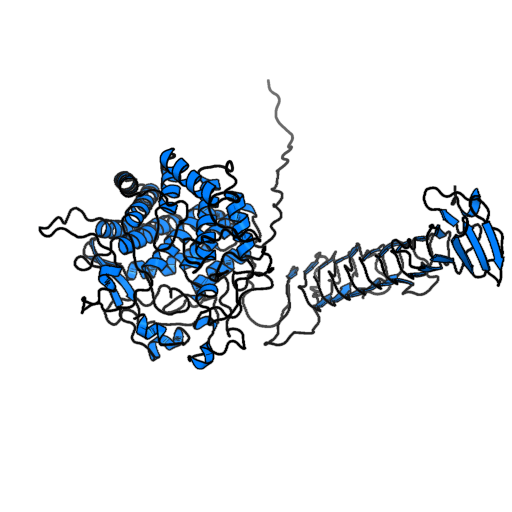.00 674 ASP A N 1
ATOM 5053 C CA . ASP A 1 674 ? 21.834 -1.337 -48.648 1.00 94.00 674 ASP A CA 1
ATOM 5054 C C . ASP A 1 674 ? 22.687 -1.734 -47.440 1.00 94.00 674 ASP A C 1
ATOM 5056 O O . ASP A 1 674 ? 22.190 -1.852 -46.325 1.00 94.00 674 ASP A O 1
ATOM 5060 N N . LEU A 1 675 ? 23.982 -1.967 -47.651 1.00 90.62 675 LEU A N 1
ATOM 5061 C CA . LEU A 1 675 ? 24.859 -2.478 -46.588 1.00 90.62 675 LEU A CA 1
ATOM 5062 C C . LEU A 1 675 ? 25.524 -1.370 -45.753 1.00 90.62 675 LEU A C 1
ATOM 5064 O O . LEU A 1 675 ? 26.498 -1.601 -45.053 1.00 90.62 675 LEU A O 1
ATOM 5068 N N . GLY A 1 676 ? 24.978 -0.150 -45.813 1.00 83.94 676 GLY A N 1
ATOM 5069 C CA . GLY A 1 676 ? 25.371 0.939 -44.926 1.00 83.94 676 GLY A CA 1
ATOM 5070 C C . GLY A 1 676 ? 26.787 1.490 -45.144 1.00 83.94 676 GLY A C 1
ATOM 5071 O O . GLY A 1 676 ? 27.420 1.323 -46.184 1.00 83.94 676 GLY A O 1
ATOM 5072 N N . THR A 1 677 ? 27.254 2.266 -44.159 1.00 72.56 677 THR A N 1
ATOM 5073 C CA . THR A 1 677 ? 28.612 2.838 -44.124 1.00 72.56 677 THR A CA 1
ATOM 5074 C C . THR A 1 677 ? 29.214 2.777 -42.742 1.00 72.56 677 THR A C 1
ATOM 5076 O O . THR A 1 677 ? 28.522 2.804 -41.722 1.00 72.56 677 THR A O 1
ATOM 5079 N N . ASN A 1 678 ? 30.538 2.845 -42.715 1.00 64.69 678 ASN A N 1
ATOM 5080 C CA . ASN A 1 678 ? 31.321 2.914 -41.501 1.00 64.69 678 ASN A CA 1
ATOM 5081 C C . ASN A 1 678 ? 31.309 4.319 -40.865 1.00 64.69 678 ASN A C 1
ATOM 5083 O O . ASN A 1 678 ? 32.027 5.223 -41.299 1.00 64.69 678 ASN A O 1
ATOM 5087 N N . ALA A 1 679 ? 30.577 4.510 -39.762 1.00 56.22 679 ALA A N 1
ATOM 5088 C CA . ALA A 1 679 ? 30.604 5.771 -39.001 1.00 56.22 679 ALA A CA 1
ATOM 5089 C C . ALA A 1 679 ? 31.876 5.947 -38.129 1.00 56.22 679 ALA A C 1
ATOM 5091 O O . ALA A 1 679 ? 32.087 7.013 -37.542 1.00 56.22 679 ALA A O 1
ATOM 5092 N N . GLY A 1 680 ? 32.729 4.913 -38.024 1.00 54.59 680 GLY A N 1
ATOM 5093 C CA . GLY A 1 680 ? 33.835 4.823 -37.053 1.00 54.59 680 GLY A CA 1
ATOM 5094 C C . GLY A 1 680 ? 35.264 4.793 -37.616 1.00 54.59 680 GLY A C 1
ATOM 5095 O O . GLY A 1 680 ? 36.217 4.744 -36.837 1.00 54.59 680 GLY A O 1
ATOM 5096 N N . GLY A 1 681 ? 35.447 4.828 -38.940 1.00 56.72 681 GLY A N 1
ATOM 5097 C CA . GLY A 1 681 ? 36.766 4.888 -39.587 1.00 56.72 681 GLY A CA 1
ATOM 5098 C C . GLY A 1 681 ? 37.532 3.560 -39.725 1.00 56.72 681 GLY A C 1
ATOM 5099 O O . GLY A 1 681 ? 38.668 3.593 -40.204 1.00 56.72 681 GLY A O 1
ATOM 5100 N N . ALA A 1 682 ? 36.947 2.416 -39.350 1.00 63.25 682 ALA A N 1
ATOM 5101 C CA . ALA A 1 682 ? 37.427 1.092 -39.772 1.00 63.25 682 ALA A CA 1
ATOM 5102 C C . ALA A 1 682 ? 37.173 0.885 -41.283 1.00 63.25 682 ALA A C 1
ATOM 5104 O O . ALA A 1 682 ? 36.562 1.742 -41.907 1.00 63.25 682 ALA A O 1
ATOM 5105 N N . THR A 1 683 ? 37.696 -0.183 -41.891 1.00 72.94 683 THR A N 1
ATOM 5106 C CA . THR A 1 683 ? 37.364 -0.566 -43.279 1.00 72.94 683 THR A CA 1
ATOM 5107 C C . THR A 1 683 ? 36.300 -1.656 -43.264 1.00 72.94 683 THR A C 1
ATOM 5109 O O . THR A 1 683 ? 36.596 -2.720 -42.714 1.00 72.94 683 THR A O 1
ATOM 5112 N N . ASP A 1 684 ? 35.140 -1.406 -43.871 1.00 81.75 684 ASP A N 1
ATOM 5113 C CA . ASP A 1 684 ? 34.069 -2.403 -44.046 1.00 81.75 684 ASP A CA 1
ATOM 5114 C C . ASP A 1 684 ? 34.238 -3.151 -45.376 1.00 81.75 684 ASP A C 1
ATOM 5116 O O . ASP A 1 684 ? 34.664 -2.582 -46.385 1.00 81.75 684 ASP A O 1
ATOM 5120 N N . TYR A 1 685 ? 33.991 -4.456 -45.364 1.00 89.06 685 TYR A N 1
ATOM 5121 C CA . TYR A 1 685 ? 34.000 -5.304 -46.550 1.00 89.06 685 TYR A CA 1
ATOM 5122 C C . TYR A 1 685 ? 32.694 -6.078 -46.615 1.00 89.06 685 TYR A C 1
ATOM 5124 O O . TYR A 1 685 ? 32.548 -7.123 -45.971 1.00 89.06 685 TYR A O 1
ATOM 5132 N N . ASP A 1 686 ? 31.791 -5.564 -47.436 1.00 93.38 686 ASP A N 1
ATOM 5133 C CA . ASP A 1 686 ? 30.450 -6.101 -47.577 1.00 93.38 686 ASP A CA 1
ATOM 5134 C C . ASP A 1 686 ? 30.335 -6.936 -48.839 1.00 93.38 686 ASP A C 1
ATOM 5136 O O . ASP A 1 686 ? 30.985 -6.673 -49.856 1.00 93.38 686 ASP A O 1
ATOM 5140 N N . VAL A 1 687 ? 29.500 -7.967 -48.788 1.00 95.25 687 VAL A N 1
ATOM 5141 C CA . VAL A 1 687 ? 29.277 -8.865 -49.917 1.00 95.25 687 VAL A CA 1
ATOM 5142 C C . VAL A 1 687 ? 27.786 -9.009 -50.166 1.00 95.25 687 VAL A C 1
ATOM 5144 O O . VAL A 1 687 ? 27.044 -9.385 -49.263 1.00 95.25 687 VAL A O 1
ATOM 5147 N N . ALA A 1 688 ? 27.361 -8.776 -51.404 1.00 96.19 688 ALA A N 1
ATOM 5148 C CA . ALA A 1 688 ? 25.970 -8.900 -51.812 1.00 96.19 688 ALA A CA 1
ATOM 5149 C C . ALA A 1 688 ? 25.805 -9.788 -53.053 1.00 96.19 688 ALA A C 1
ATOM 5151 O O . ALA A 1 688 ? 26.603 -9.739 -53.995 1.00 96.19 688 ALA A O 1
ATOM 5152 N N . PHE A 1 689 ? 24.728 -10.568 -53.043 1.00 94.50 689 PHE A N 1
ATOM 5153 C CA . PHE A 1 689 ? 24.217 -11.346 -54.167 1.00 94.50 689 PHE A CA 1
ATOM 5154 C C . PHE A 1 689 ? 22.721 -11.043 -54.315 1.00 94.50 689 PHE A C 1
ATOM 5156 O O . PHE A 1 689 ? 21.942 -11.363 -53.411 1.00 94.50 689 PHE A O 1
ATOM 5163 N N . GLY A 1 690 ? 22.340 -10.388 -55.413 1.00 90.69 690 GLY A N 1
ATOM 5164 C CA . GLY A 1 690 ? 20.927 -10.122 -55.742 1.00 90.69 690 GLY A CA 1
ATOM 5165 C C . GLY A 1 690 ? 20.230 -11.357 -56.319 1.00 90.69 690 GLY A C 1
ATOM 5166 O O . GLY A 1 690 ? 19.073 -11.634 -56.030 1.00 90.69 690 GLY A O 1
ATOM 5167 N N . GLU A 1 691 ? 21.017 -12.206 -56.980 1.00 91.94 691 GLU A N 1
ATOM 5168 C CA . GLU A 1 691 ? 20.647 -13.446 -57.644 1.00 91.94 691 GLU A CA 1
ATOM 5169 C C . GLU A 1 691 ? 19.750 -13.230 -58.875 1.00 91.94 691 GLU A C 1
ATOM 5171 O O . GLU A 1 691 ? 20.281 -12.995 -59.961 1.00 91.94 691 GLU A O 1
ATOM 5176 N N . ALA A 1 692 ? 18.429 -13.410 -58.796 1.00 88.88 692 ALA A N 1
ATOM 5177 C CA . ALA A 1 692 ? 17.576 -13.367 -59.987 1.00 88.88 692 ALA A CA 1
ATOM 5178 C C . ALA A 1 692 ? 16.493 -12.289 -59.923 1.00 88.88 692 ALA A C 1
ATOM 5180 O O . ALA A 1 692 ? 15.451 -12.495 -59.310 1.00 88.88 692 ALA A O 1
ATOM 5181 N N . GLY A 1 693 ? 16.646 -11.260 -60.748 1.00 90.06 693 GLY A N 1
ATOM 5182 C CA . GLY A 1 693 ? 15.637 -10.255 -61.050 1.00 90.06 693 GLY A CA 1
ATOM 5183 C C . GLY A 1 693 ? 16.316 -8.972 -61.497 1.00 90.06 693 GLY A C 1
ATOM 5184 O O . GLY A 1 693 ? 17.381 -9.047 -62.103 1.00 90.06 693 GLY A O 1
ATOM 5185 N N . ASP A 1 694 ? 15.658 -7.836 -61.287 1.00 93.06 694 ASP A N 1
ATOM 5186 C CA . ASP A 1 694 ? 16.258 -6.524 -61.532 1.00 93.06 694 ASP A CA 1
ATOM 5187 C C . ASP A 1 694 ? 16.618 -5.893 -60.179 1.00 93.06 694 ASP A C 1
ATOM 5189 O O . ASP A 1 694 ? 15.766 -5.247 -59.554 1.00 93.06 694 ASP A O 1
ATOM 5193 N N . ASP A 1 695 ? 17.854 -6.102 -59.726 1.00 94.69 695 ASP A N 1
ATOM 5194 C CA . ASP A 1 695 ? 18.276 -5.768 -58.363 1.00 94.69 695 ASP A CA 1
ATOM 5195 C C . ASP A 1 695 ? 18.913 -4.378 -58.257 1.00 94.69 695 ASP A C 1
ATOM 5197 O O . ASP A 1 695 ? 19.486 -3.837 -59.206 1.00 94.69 695 ASP A O 1
ATOM 5201 N N . MET A 1 696 ? 18.821 -3.778 -57.073 1.00 95.31 696 MET A N 1
ATOM 5202 C CA . MET A 1 696 ? 19.372 -2.468 -56.756 1.00 95.31 696 MET A CA 1
ATOM 5203 C C . MET A 1 696 ? 20.333 -2.543 -55.570 1.00 95.31 696 MET A C 1
ATOM 5205 O O . MET A 1 696 ? 19.938 -2.847 -54.445 1.00 95.31 696 MET A O 1
ATOM 5209 N N . PHE A 1 697 ? 21.587 -2.168 -55.807 1.00 95.12 697 PHE A N 1
ATOM 5210 C CA . PHE A 1 697 ? 22.633 -2.123 -54.785 1.00 95.12 697 PHE A CA 1
ATOM 5211 C C . PHE A 1 697 ? 22.961 -0.676 -54.423 1.00 95.12 697 PHE A C 1
ATOM 5213 O O . PHE A 1 697 ? 23.291 0.133 -55.294 1.00 95.12 697 PHE A O 1
ATOM 5220 N N . VAL A 1 698 ? 22.895 -0.331 -53.142 1.00 92.25 698 VAL A N 1
ATOM 5221 C CA . VAL A 1 698 ? 23.202 1.024 -52.676 1.00 92.25 698 VAL A CA 1
ATOM 5222 C C . VAL A 1 698 ? 24.698 1.161 -52.437 1.00 92.25 698 VAL A C 1
ATOM 5224 O O . VAL A 1 698 ? 25.330 0.324 -51.798 1.00 92.25 698 VAL A O 1
ATOM 5227 N N . VAL A 1 699 ? 25.265 2.235 -52.971 1.00 89.19 699 VAL A N 1
ATOM 5228 C CA . VAL A 1 699 ? 26.696 2.511 -52.971 1.00 89.19 699 VAL A CA 1
ATOM 5229 C C . VAL A 1 699 ? 26.946 3.765 -52.162 1.00 89.19 699 VAL A C 1
ATOM 5231 O O . VAL A 1 699 ? 26.468 4.857 -52.494 1.00 89.19 699 VAL A O 1
ATOM 5234 N N . HIS A 1 700 ? 27.761 3.620 -51.129 1.00 86.69 700 HIS A N 1
ATOM 5235 C CA . HIS A 1 700 ? 28.103 4.717 -50.244 1.00 86.69 700 HIS A CA 1
ATOM 5236 C C . HIS A 1 700 ? 29.585 5.072 -50.288 1.00 86.69 700 HIS A C 1
ATOM 5238 O O . HIS A 1 700 ? 30.413 4.266 -50.695 1.00 86.69 700 HIS A O 1
ATOM 5244 N N . THR A 1 701 ? 29.912 6.287 -49.839 1.00 82.50 701 THR A N 1
ATOM 5245 C CA . THR A 1 701 ? 31.305 6.713 -49.596 1.00 82.50 701 THR A CA 1
ATOM 5246 C C . THR A 1 701 ? 31.768 6.367 -48.185 1.00 82.50 701 THR A C 1
ATOM 5248 O O . THR A 1 701 ? 30.978 6.451 -47.243 1.00 82.50 701 THR A O 1
ATOM 5251 N N . GLY A 1 702 ? 33.059 6.083 -48.003 1.00 76.31 702 GLY A N 1
ATOM 5252 C CA . GLY A 1 702 ? 33.654 5.823 -46.694 1.00 76.31 702 GLY A CA 1
ATOM 5253 C C . GLY A 1 702 ? 34.698 4.710 -46.735 1.00 76.31 702 GLY A C 1
ATOM 5254 O O . GLY A 1 702 ? 34.862 4.020 -47.725 1.00 76.31 702 GLY A O 1
ATOM 5255 N N . ASN A 1 703 ? 35.408 4.502 -45.626 1.00 69.88 703 ASN A N 1
ATOM 5256 C CA . ASN A 1 703 ? 36.430 3.458 -45.550 1.00 69.88 703 ASN A CA 1
ATOM 5257 C C . ASN A 1 703 ? 35.793 2.053 -45.688 1.00 69.88 703 ASN A C 1
ATOM 5259 O O . ASN A 1 703 ? 35.230 1.534 -44.722 1.00 69.88 703 ASN A O 1
ATOM 5263 N N . GLY A 1 704 ? 35.937 1.419 -46.853 1.00 81.56 704 GLY A N 1
ATOM 5264 C CA . GLY A 1 704 ? 35.410 0.079 -47.141 1.00 81.56 704 GLY A CA 1
ATOM 5265 C C . GLY A 1 704 ? 35.065 -0.099 -48.619 1.00 81.56 704 GLY A C 1
ATOM 5266 O O . GLY A 1 704 ? 35.361 0.802 -49.385 1.00 81.56 704 GLY A O 1
ATOM 5267 N N . TRP A 1 705 ? 34.497 -1.237 -49.032 1.00 88.75 705 TRP A N 1
ATOM 5268 C CA . TRP A 1 705 ? 33.850 -1.375 -50.351 1.00 88.75 705 TRP A CA 1
ATOM 5269 C C . TRP A 1 705 ? 32.802 -2.494 -50.367 1.00 88.75 705 TRP A C 1
ATOM 5271 O O . TRP A 1 705 ? 32.932 -3.484 -49.647 1.00 88.75 705 TRP A O 1
ATOM 5281 N N . LEU A 1 706 ? 31.815 -2.363 -51.259 1.00 92.69 706 LEU A N 1
ATOM 5282 C CA . LEU A 1 706 ? 30.805 -3.386 -51.531 1.00 92.69 706 LEU A CA 1
ATOM 5283 C C . LEU A 1 706 ? 31.269 -4.320 -52.660 1.00 92.69 706 LEU A C 1
ATOM 5285 O O . LEU A 1 706 ? 31.572 -3.880 -53.773 1.00 92.69 706 LEU A O 1
ATOM 5289 N N . SER A 1 707 ? 31.300 -5.625 -52.404 1.00 94.88 707 SER A N 1
ATOM 5290 C CA . SER A 1 707 ? 31.542 -6.656 -53.413 1.00 94.88 707 SER A CA 1
ATOM 5291 C C . SER A 1 707 ? 30.218 -7.262 -53.882 1.00 94.88 707 SER A C 1
ATOM 5293 O O . SER A 1 707 ? 29.517 -7.904 -53.105 1.00 94.88 707 SER A O 1
ATOM 5295 N N . VAL A 1 708 ? 29.873 -7.086 -55.159 1.00 96.44 708 VAL A N 1
ATOM 5296 C CA . VAL A 1 708 ? 28.680 -7.693 -55.772 1.00 96.44 708 VAL A CA 1
ATOM 5297 C C . VAL A 1 708 ? 29.101 -8.903 -56.594 1.00 96.44 708 VAL A C 1
ATOM 5299 O O . VAL A 1 708 ? 29.947 -8.803 -57.490 1.00 96.44 708 VAL A O 1
ATOM 5302 N N . GLY A 1 709 ? 28.544 -10.065 -56.264 1.00 94.25 709 GLY A N 1
ATOM 5303 C CA . GLY A 1 709 ? 29.018 -11.346 -56.781 1.00 94.25 709 GLY A CA 1
ATOM 5304 C C . GLY A 1 709 ? 28.416 -11.803 -58.110 1.00 94.25 709 GLY A C 1
ATOM 5305 O O . GLY A 1 709 ? 28.977 -12.695 -58.749 1.00 94.25 709 GLY A O 1
ATOM 5306 N N . ASP A 1 710 ? 27.295 -11.220 -58.523 1.00 93.44 710 ASP A N 1
ATOM 5307 C CA . ASP A 1 710 ? 26.431 -11.738 -59.590 1.00 93.44 710 ASP A CA 1
ATOM 5308 C C . ASP A 1 710 ? 25.830 -10.664 -60.510 1.00 93.44 710 ASP A C 1
ATOM 5310 O O . ASP A 1 710 ? 24.977 -10.980 -61.334 1.00 93.44 710 ASP A O 1
ATOM 5314 N N . PHE A 1 711 ? 26.352 -9.435 -60.456 1.00 95.62 711 PHE A N 1
ATOM 5315 C CA . PHE A 1 711 ? 25.852 -8.291 -61.224 1.00 95.62 711 PHE A CA 1
ATOM 5316 C C . PHE A 1 711 ? 25.589 -8.591 -62.717 1.00 95.62 711 PHE A C 1
ATOM 5318 O O . PHE A 1 711 ? 26.502 -8.913 -63.497 1.00 95.62 711 PHE A O 1
ATOM 5325 N N . ALA A 1 712 ? 24.346 -8.373 -63.137 1.00 92.94 712 ALA A N 1
ATOM 5326 C CA . ALA A 1 712 ? 23.830 -8.544 -64.483 1.00 92.94 712 ALA A CA 1
ATOM 5327 C C . ALA A 1 712 ? 23.482 -7.190 -65.125 1.00 92.94 712 ALA A C 1
ATOM 5329 O O . ALA A 1 712 ? 22.385 -6.650 -64.992 1.00 92.94 712 ALA A O 1
ATOM 5330 N N . GLN A 1 713 ? 24.415 -6.654 -65.919 1.00 92.25 713 GLN A N 1
ATOM 5331 C CA . GLN A 1 713 ? 24.235 -5.363 -66.592 1.00 92.25 713 GLN A CA 1
ATOM 5332 C C . GLN A 1 713 ? 22.945 -5.296 -67.436 1.00 92.25 713 GLN A C 1
ATOM 5334 O O . GLN A 1 713 ? 22.742 -6.103 -68.349 1.00 92.25 713 GLN A O 1
ATOM 5339 N N . GLY A 1 714 ? 22.128 -4.267 -67.190 1.00 86.88 714 GLY A N 1
ATOM 5340 C CA . GLY A 1 714 ? 20.845 -4.035 -67.862 1.00 86.88 714 GLY A CA 1
ATOM 5341 C C . GLY A 1 714 ? 19.640 -4.715 -67.203 1.00 86.88 714 GLY A C 1
ATOM 5342 O O . GLY A 1 714 ? 18.524 -4.464 -67.659 1.00 86.88 714 GLY A O 1
ATOM 5343 N N . SER A 1 715 ? 19.874 -5.538 -66.176 1.00 90.06 715 SER A N 1
ATOM 5344 C CA . SER A 1 715 ? 18.877 -5.962 -65.182 1.00 90.06 715 SER A CA 1
ATOM 5345 C C . SER A 1 715 ? 19.134 -5.269 -63.854 1.00 90.06 715 SER A C 1
ATOM 5347 O O . SER A 1 715 ? 18.209 -4.701 -63.298 1.00 90.06 715 SER A O 1
ATOM 5349 N N . ASP A 1 716 ? 20.388 -5.246 -63.407 1.00 94.81 716 ASP A N 1
ATOM 5350 C CA . ASP A 1 716 ? 20.746 -4.707 -62.098 1.00 94.81 716 ASP A CA 1
ATOM 5351 C C . ASP A 1 716 ? 21.253 -3.271 -62.195 1.00 94.81 716 ASP A C 1
ATOM 5353 O O . ASP A 1 716 ? 21.819 -2.845 -63.214 1.00 94.81 716 ASP A O 1
ATOM 5357 N N . TYR A 1 717 ? 21.095 -2.534 -61.098 1.00 94.38 717 TYR A N 1
ATOM 5358 C CA . TYR A 1 717 ? 21.428 -1.121 -60.999 1.00 94.38 717 TYR A CA 1
ATOM 5359 C C . TYR A 1 717 ? 22.059 -0.772 -59.648 1.00 94.38 717 TYR A C 1
ATOM 5361 O O . TYR A 1 717 ? 21.935 -1.484 -58.654 1.00 94.38 717 TYR A O 1
ATOM 5369 N N . PHE A 1 718 ? 22.711 0.382 -59.611 1.00 94.31 718 PHE A N 1
ATOM 5370 C CA . PHE A 1 718 ? 23.296 0.964 -58.414 1.00 94.31 718 PHE A CA 1
ATOM 5371 C C . PHE A 1 718 ? 22.565 2.249 -58.022 1.00 94.31 718 PHE A C 1
ATOM 5373 O O . PHE A 1 718 ? 22.272 3.090 -58.873 1.00 94.31 718 PHE A O 1
ATOM 5380 N N . GLU A 1 719 ? 22.330 2.439 -56.729 1.00 92.19 719 GLU A N 1
ATOM 5381 C CA . GLU A 1 719 ? 21.879 3.709 -56.157 1.00 92.19 719 GLU A CA 1
ATOM 5382 C C . GLU A 1 719 ? 23.079 4.408 -55.510 1.00 92.19 719 GLU A C 1
ATOM 5384 O O . GLU A 1 719 ? 23.705 3.861 -54.607 1.00 92.19 719 GLU A O 1
ATOM 5389 N N . LEU A 1 720 ? 23.427 5.614 -55.965 1.00 88.31 720 LEU A N 1
ATOM 5390 C CA . LEU A 1 720 ? 24.510 6.390 -55.353 1.00 88.31 720 LEU A CA 1
ATOM 5391 C C . LEU A 1 720 ? 23.996 7.204 -54.165 1.00 88.31 720 LEU A C 1
ATOM 5393 O O . LEU A 1 720 ? 22.947 7.847 -54.247 1.00 88.31 720 LEU A O 1
ATOM 5397 N N . GLN A 1 721 ? 24.789 7.263 -53.095 1.00 83.19 721 GLN A N 1
ATOM 5398 C CA . GLN A 1 721 ? 24.520 8.139 -51.959 1.00 83.19 721 GLN A CA 1
ATOM 5399 C C . GLN A 1 721 ? 24.329 9.606 -52.390 1.00 83.19 721 GLN A C 1
ATOM 5401 O O . GLN A 1 721 ? 24.982 10.124 -53.304 1.00 83.19 721 GLN A O 1
ATOM 5406 N N . ALA A 1 722 ? 23.440 10.306 -51.680 1.00 77.88 722 ALA A N 1
ATOM 5407 C CA . ALA A 1 722 ? 23.104 11.698 -51.945 1.00 77.88 722 ALA A CA 1
ATOM 5408 C C . ALA A 1 722 ? 24.350 12.600 -52.057 1.00 77.88 722 ALA A C 1
ATOM 5410 O O . ALA A 1 722 ? 25.100 12.779 -51.100 1.00 77.88 722 ALA A O 1
ATOM 5411 N N . GLY A 1 723 ? 24.513 13.233 -53.222 1.00 79.81 723 GLY A N 1
ATOM 5412 C CA . GLY A 1 723 ? 25.617 14.156 -53.507 1.00 79.81 723 GLY A CA 1
ATOM 5413 C C . GLY A 1 723 ? 26.693 13.602 -54.441 1.00 79.81 723 GLY A C 1
ATOM 5414 O O . GLY A 1 723 ? 27.540 14.385 -54.868 1.00 79.81 723 GLY A O 1
ATOM 5415 N N . MET A 1 724 ? 26.628 12.319 -54.802 1.00 83.94 724 MET A N 1
ATOM 5416 C CA . MET A 1 724 ? 27.491 11.692 -55.804 1.00 83.94 724 MET A CA 1
ATOM 5417 C C . MET A 1 724 ? 26.746 11.499 -57.130 1.00 83.94 724 MET A C 1
ATOM 5419 O O . MET A 1 724 ? 25.554 11.194 -57.140 1.00 83.94 724 MET A O 1
ATOM 5423 N N . ASN A 1 725 ? 27.448 11.665 -58.252 1.00 87.31 725 ASN A N 1
ATOM 5424 C CA . ASN A 1 725 ? 26.925 11.372 -59.584 1.00 87.31 725 ASN A CA 1
ATOM 5425 C C . ASN A 1 725 ? 27.849 10.400 -60.324 1.00 87.31 725 ASN A C 1
ATOM 5427 O O . ASN A 1 725 ? 29.023 10.251 -59.992 1.00 87.31 725 ASN A O 1
ATOM 5431 N N . PHE A 1 726 ? 27.336 9.769 -61.381 1.00 90.31 726 PHE A N 1
ATOM 5432 C CA . PHE A 1 726 ? 28.117 8.843 -62.204 1.00 90.31 726 PHE A CA 1
ATOM 5433 C C . PHE A 1 726 ? 29.398 9.479 -62.772 1.00 90.31 726 PHE A C 1
ATOM 5435 O O . PHE A 1 726 ? 30.411 8.805 -62.941 1.00 90.31 726 PHE A O 1
ATOM 5442 N N . GLU A 1 727 ? 29.373 10.780 -63.067 1.00 90.06 727 GLU A N 1
ATOM 5443 C CA . GLU A 1 727 ? 30.527 11.523 -63.575 1.00 90.06 727 GLU A CA 1
ATOM 5444 C C . GLU A 1 727 ? 31.696 11.608 -62.584 1.00 90.06 727 GLU A C 1
ATOM 5446 O O . GLU A 1 727 ? 32.822 11.872 -63.012 1.00 90.06 727 GLU A O 1
ATOM 5451 N N . ASP A 1 728 ? 31.439 11.370 -61.297 1.00 88.25 728 ASP A N 1
ATOM 5452 C CA . ASP A 1 728 ? 32.440 11.390 -60.230 1.00 88.25 728 ASP A CA 1
ATOM 5453 C C . ASP A 1 728 ? 33.175 10.036 -60.105 1.00 88.25 728 ASP A C 1
ATOM 5455 O O . ASP A 1 728 ? 34.163 9.921 -59.377 1.00 88.25 728 ASP A O 1
ATOM 5459 N N . LEU A 1 729 ? 32.733 9.012 -60.849 1.00 92.75 729 LEU A N 1
ATOM 5460 C CA . LEU A 1 729 ? 33.235 7.643 -60.750 1.00 92.75 729 LEU A CA 1
ATOM 5461 C C . LEU A 1 729 ? 34.321 7.318 -61.780 1.00 92.75 729 LEU A C 1
ATOM 5463 O O . LEU A 1 729 ? 34.293 7.720 -62.945 1.00 92.75 729 LEU A O 1
ATOM 5467 N N . SER A 1 730 ? 35.267 6.482 -61.361 1.00 93.94 730 SER A N 1
ATOM 5468 C CA . SER A 1 730 ? 36.268 5.844 -62.215 1.00 93.94 730 SER A CA 1
ATOM 5469 C C . SER A 1 730 ? 36.167 4.323 -62.092 1.00 93.94 730 SER A C 1
ATOM 5471 O O . SER A 1 730 ? 35.847 3.816 -61.025 1.00 93.94 730 SER A O 1
ATOM 5473 N N . GLN A 1 731 ? 36.455 3.577 -63.166 1.00 94.56 731 GLN A N 1
ATOM 5474 C CA . GLN A 1 731 ? 36.382 2.107 -63.162 1.00 94.56 731 GLN A CA 1
ATOM 5475 C C . GLN A 1 731 ? 37.593 1.445 -63.837 1.00 94.56 731 GLN A C 1
ATOM 5477 O O . GLN A 1 731 ? 38.152 1.992 -64.794 1.00 94.56 731 GLN A O 1
ATOM 5482 N N . VAL A 1 732 ? 37.997 0.258 -63.371 1.00 94.75 732 VAL A N 1
ATOM 5483 C CA . VAL A 1 732 ? 39.029 -0.575 -64.017 1.00 94.75 732 VAL A CA 1
ATOM 5484 C C . VAL A 1 732 ? 38.677 -2.061 -63.975 1.00 94.75 732 VAL A C 1
ATOM 5486 O O . VAL A 1 732 ? 38.202 -2.574 -62.967 1.00 94.75 732 VAL A O 1
ATOM 5489 N N . ASN A 1 733 ? 39.022 -2.785 -65.040 1.00 93.94 733 ASN A N 1
ATOM 5490 C CA . ASN A 1 733 ? 38.897 -4.242 -65.074 1.00 93.94 733 ASN A CA 1
ATOM 5491 C C . ASN A 1 733 ? 40.225 -4.879 -64.665 1.00 93.94 733 ASN A C 1
ATOM 5493 O O . ASN A 1 733 ? 41.254 -4.661 -65.313 1.00 93.94 733 ASN A O 1
ATOM 5497 N N . SER A 1 734 ? 40.209 -5.674 -63.597 1.00 91.69 734 SER A N 1
ATOM 5498 C CA . SER A 1 734 ? 41.398 -6.328 -63.050 1.00 91.69 734 SER A CA 1
ATOM 5499 C C . SER A 1 734 ? 41.036 -7.652 -62.386 1.00 91.69 734 SER A C 1
ATOM 5501 O O . SER A 1 734 ? 40.035 -7.754 -61.688 1.00 91.69 734 SER A O 1
ATOM 5503 N N . SER A 1 735 ? 41.860 -8.681 -62.600 1.00 86.94 735 SER A N 1
ATOM 5504 C CA . SER A 1 735 ? 41.726 -10.000 -61.955 1.00 86.94 735 SER A CA 1
ATOM 5505 C C . SER A 1 735 ? 40.379 -10.719 -62.140 1.00 86.94 735 SER A C 1
ATOM 5507 O O . SER A 1 735 ? 40.067 -11.622 -61.375 1.00 86.94 735 SER A O 1
ATOM 5509 N N . GLY A 1 736 ? 39.617 -10.386 -63.186 1.00 88.88 736 GLY A N 1
ATOM 5510 C CA . GLY A 1 736 ? 38.295 -10.976 -63.431 1.00 88.88 736 GLY A CA 1
ATOM 5511 C C . GLY A 1 736 ? 37.136 -10.231 -62.764 1.00 88.88 736 GLY A C 1
ATOM 5512 O O . GLY A 1 736 ? 36.011 -10.706 -62.872 1.00 88.88 736 GLY A O 1
ATOM 5513 N N . SER A 1 737 ? 37.404 -9.075 -62.154 1.00 94.44 737 SER A N 1
ATOM 5514 C CA . SER A 1 737 ? 36.404 -8.180 -61.567 1.00 94.44 737 SER A CA 1
ATOM 5515 C C . SER A 1 737 ? 36.475 -6.783 -62.195 1.00 94.44 737 SER A C 1
ATOM 5517 O O . SER A 1 737 ? 37.509 -6.386 -62.755 1.00 94.44 737 SER A O 1
ATOM 5519 N N . THR A 1 738 ? 35.388 -6.024 -62.075 1.00 95.56 738 THR A N 1
ATOM 5520 C CA . THR A 1 738 ? 35.344 -4.583 -62.369 1.00 95.56 738 THR A CA 1
ATOM 5521 C C . THR A 1 738 ? 35.363 -3.826 -61.050 1.00 95.56 738 THR A C 1
ATOM 5523 O O . THR A 1 738 ? 34.506 -4.051 -60.208 1.00 95.56 738 THR A O 1
ATOM 5526 N N . TRP A 1 739 ? 36.338 -2.944 -60.865 1.00 94.44 739 TRP A N 1
ATOM 5527 C CA . TRP A 1 739 ? 36.492 -2.129 -59.660 1.00 94.44 739 TRP A CA 1
ATOM 5528 C C . TRP A 1 739 ? 36.046 -0.702 -59.943 1.00 94.44 739 TRP A C 1
ATOM 5530 O O . TRP A 1 739 ? 36.414 -0.168 -60.994 1.00 94.44 739 TRP A O 1
ATOM 5540 N N . VAL A 1 740 ? 35.296 -0.092 -59.024 1.00 94.06 740 VAL A N 1
ATOM 5541 C CA . VAL A 1 740 ? 34.791 1.287 -59.130 1.00 94.06 740 VAL A CA 1
ATOM 5542 C C . VAL A 1 740 ? 35.275 2.108 -57.941 1.00 94.06 740 VAL A C 1
ATOM 5544 O O . VAL A 1 740 ? 35.282 1.627 -56.811 1.00 94.06 740 VAL A O 1
ATOM 5547 N N . TRP A 1 741 ? 35.667 3.350 -58.200 1.00 92.69 741 TRP A N 1
ATOM 5548 C CA . TRP A 1 741 ? 36.210 4.277 -57.210 1.00 92.69 741 TRP A CA 1
ATOM 5549 C C . TRP A 1 741 ? 35.655 5.686 -57.412 1.00 92.69 741 TRP A C 1
ATOM 5551 O O . TRP A 1 741 ? 35.367 6.076 -58.548 1.00 92.69 741 TRP A O 1
ATOM 5561 N N . ALA A 1 742 ? 35.602 6.457 -56.328 1.00 89.31 742 ALA A N 1
ATOM 5562 C CA . ALA A 1 742 ? 35.443 7.907 -56.345 1.00 89.31 742 ALA A CA 1
ATOM 5563 C C . ALA A 1 742 ? 36.648 8.534 -55.632 1.00 89.31 742 ALA A C 1
ATOM 5565 O O . ALA A 1 742 ? 36.953 8.190 -54.493 1.00 89.31 742 ALA A O 1
ATOM 5566 N N . ASP A 1 743 ? 37.361 9.433 -56.312 1.00 87.12 743 ASP A N 1
ATOM 5567 C CA . ASP A 1 743 ? 38.647 9.970 -55.849 1.00 87.12 743 ASP A CA 1
ATOM 5568 C C . ASP A 1 743 ? 39.652 8.864 -55.437 1.00 87.12 743 ASP A C 1
ATOM 5570 O O . ASP A 1 743 ? 40.118 8.110 -56.295 1.00 87.12 743 ASP A O 1
ATOM 5574 N N . ASP A 1 744 ? 40.004 8.786 -54.148 1.00 84.44 744 ASP A N 1
ATOM 5575 C CA . ASP A 1 744 ? 40.938 7.806 -53.569 1.00 84.44 744 ASP A CA 1
ATOM 5576 C C . ASP A 1 744 ? 40.213 6.643 -52.850 1.00 84.44 744 ASP A C 1
ATOM 5578 O O . ASP A 1 744 ? 40.871 5.805 -52.228 1.00 84.44 744 ASP A O 1
ATOM 5582 N N . ASP A 1 745 ? 38.878 6.592 -52.923 1.00 86.62 745 ASP A N 1
ATOM 5583 C CA . ASP A 1 745 ? 38.032 5.638 -52.203 1.00 86.62 745 ASP A CA 1
ATOM 5584 C C . ASP A 1 745 ? 37.505 4.532 -53.128 1.00 86.62 745 ASP A C 1
ATOM 5586 O O . ASP A 1 745 ? 36.970 4.807 -54.208 1.00 86.62 745 ASP A O 1
ATOM 5590 N N . ILE A 1 746 ? 37.681 3.273 -52.725 1.00 89.62 746 ILE A N 1
ATOM 5591 C CA . ILE A 1 746 ? 37.201 2.111 -53.484 1.00 89.62 746 ILE A CA 1
ATOM 5592 C C . ILE A 1 746 ? 35.744 1.908 -53.100 1.00 89.62 746 ILE A C 1
ATOM 5594 O O . ILE A 1 746 ? 35.473 1.647 -51.948 1.00 89.62 746 ILE A O 1
ATOM 5598 N N . LEU A 1 747 ? 34.809 1.981 -54.041 1.00 90.81 747 LEU A N 1
ATOM 5599 C CA . LEU A 1 747 ? 33.387 1.872 -53.709 1.00 90.81 747 LEU A CA 1
ATOM 5600 C C . LEU A 1 747 ? 32.829 0.477 -53.994 1.00 90.81 747 LEU A C 1
ATOM 5602 O O . LEU A 1 747 ? 32.063 -0.058 -53.196 1.00 90.81 747 LEU A O 1
ATOM 5606 N N . LEU A 1 748 ? 33.205 -0.113 -55.136 1.00 93.06 748 LEU A N 1
ATOM 5607 C CA . LEU A 1 748 ? 32.636 -1.380 -55.600 1.00 93.06 748 LEU A CA 1
ATOM 5608 C C . LEU A 1 748 ? 33.680 -2.336 -56.167 1.00 93.06 748 LEU A C 1
ATOM 5610 O O . LEU A 1 748 ? 34.598 -1.935 -56.889 1.00 93.06 748 LEU A O 1
ATOM 5614 N N . GLU A 1 749 ? 33.433 -3.621 -55.949 1.00 94.38 749 GLU A N 1
ATOM 5615 C CA . GLU A 1 749 ? 34.022 -4.736 -56.680 1.00 94.38 749 GLU A CA 1
ATOM 5616 C C . GLU A 1 749 ? 32.903 -5.579 -57.302 1.00 94.38 749 GLU A C 1
ATOM 5618 O O . GLU A 1 749 ? 32.128 -6.213 -56.600 1.00 94.38 749 GLU A O 1
ATOM 5623 N N . LEU A 1 750 ? 32.832 -5.643 -58.630 1.00 96.19 750 LEU A N 1
ATOM 5624 C CA . LEU A 1 750 ? 31.902 -6.527 -59.335 1.00 96.19 750 LEU A CA 1
ATOM 5625 C C . LEU A 1 750 ? 32.631 -7.810 -59.712 1.00 96.19 750 LEU A C 1
ATOM 5627 O O . LEU A 1 750 ? 33.357 -7.858 -60.714 1.00 96.19 750 LEU A O 1
ATOM 5631 N N . THR A 1 751 ? 32.479 -8.836 -58.884 1.00 93.62 751 THR A N 1
ATOM 5632 C CA . THR A 1 751 ? 33.198 -10.101 -59.030 1.00 93.62 751 THR A CA 1
ATOM 5633 C C . THR A 1 751 ? 32.652 -10.885 -60.222 1.00 93.62 751 THR A C 1
ATOM 5635 O O . THR A 1 751 ? 31.455 -11.090 -60.360 1.00 93.62 751 THR A O 1
ATOM 5638 N N . GLY A 1 752 ? 33.526 -11.324 -61.132 1.00 89.75 752 GLY A N 1
ATOM 5639 C CA . GLY A 1 752 ? 33.122 -12.084 -62.324 1.00 89.75 752 GLY A CA 1
ATOM 5640 C C . GLY A 1 752 ? 32.547 -11.240 -63.471 1.00 89.75 752 GLY A C 1
ATOM 5641 O O . GLY A 1 752 ? 32.416 -11.751 -64.588 1.00 89.75 752 GLY A O 1
ATOM 5642 N N . PHE A 1 753 ? 32.289 -9.948 -63.252 1.00 93.88 753 PHE A N 1
ATOM 5643 C CA . PHE A 1 753 ? 31.910 -8.995 -64.292 1.00 93.88 753 PHE A CA 1
ATOM 5644 C C . PHE A 1 753 ? 33.141 -8.256 -64.830 1.00 93.88 753 PHE A C 1
ATOM 5646 O O . PHE A 1 753 ? 33.932 -7.682 -64.083 1.00 93.88 753 PHE A O 1
ATOM 5653 N N . THR A 1 754 ? 33.306 -8.221 -66.154 1.00 88.69 754 THR A N 1
ATOM 5654 C CA . THR A 1 754 ? 34.406 -7.493 -66.821 1.00 88.69 754 THR A CA 1
ATOM 5655 C C . THR A 1 754 ? 33.902 -6.536 -67.904 1.00 88.69 754 THR A C 1
ATOM 5657 O O . THR A 1 754 ? 34.589 -6.320 -68.909 1.00 88.69 754 THR A O 1
ATOM 5660 N N . GLY A 1 755 ? 32.666 -6.047 -67.769 1.00 87.62 755 GLY A N 1
ATOM 5661 C CA . GLY A 1 755 ? 32.049 -5.113 -68.710 1.00 87.62 755 GLY A CA 1
ATOM 5662 C C . GLY A 1 755 ? 32.497 -3.668 -68.487 1.00 87.62 755 GLY A C 1
ATOM 5663 O O . GLY A 1 755 ? 33.581 -3.402 -67.973 1.00 87.62 755 GLY A O 1
ATOM 5664 N N . THR A 1 756 ? 31.694 -2.713 -68.948 1.00 91.75 756 THR A N 1
ATOM 5665 C CA . THR A 1 756 ? 31.904 -1.280 -68.697 1.00 91.75 756 THR A CA 1
ATOM 5666 C C . THR A 1 756 ? 30.586 -0.704 -68.224 1.00 91.75 756 THR A C 1
ATOM 5668 O O . THR A 1 756 ? 29.612 -0.750 -68.975 1.00 91.75 756 THR A O 1
ATOM 5671 N N . LEU A 1 757 ? 30.569 -0.168 -67.007 1.00 94.12 757 LEU A N 1
ATOM 5672 C CA . LEU A 1 757 ? 29.397 0.492 -66.449 1.00 94.12 757 LEU A CA 1
ATOM 5673 C C . LEU A 1 757 ? 29.158 1.843 -67.134 1.00 94.12 757 LEU A C 1
ATOM 5675 O O . LEU A 1 757 ? 30.100 2.532 -67.545 1.00 94.12 757 LEU A O 1
ATOM 5679 N N . THR A 1 758 ? 27.894 2.220 -67.250 1.00 92.69 758 THR A N 1
ATOM 5680 C CA . THR A 1 758 ? 27.391 3.447 -67.867 1.00 92.69 758 THR A CA 1
ATOM 5681 C C . THR A 1 758 ? 26.448 4.160 -66.907 1.00 92.69 758 THR A C 1
ATOM 5683 O O . THR A 1 758 ? 25.945 3.550 -65.974 1.00 92.69 758 THR A O 1
ATOM 5686 N N . ALA A 1 759 ? 26.119 5.426 -67.174 1.00 89.50 759 ALA A N 1
ATOM 5687 C CA . ALA A 1 759 ? 25.151 6.160 -66.358 1.00 89.50 759 ALA A CA 1
ATOM 5688 C C . ALA A 1 759 ? 23.788 5.445 -66.230 1.00 89.50 759 ALA A C 1
ATOM 5690 O O . ALA A 1 759 ? 23.087 5.660 -65.251 1.00 89.50 759 ALA A O 1
ATOM 5691 N N . ALA A 1 760 ? 23.394 4.601 -67.193 1.00 88.50 760 ALA A N 1
ATOM 5692 C CA . ALA A 1 760 ? 22.146 3.840 -67.101 1.00 88.50 760 ALA A CA 1
ATOM 5693 C C . ALA A 1 760 ? 22.166 2.822 -65.948 1.00 88.50 760 ALA A C 1
ATOM 5695 O O . ALA A 1 760 ? 21.142 2.627 -65.306 1.00 88.50 760 ALA A O 1
ATOM 5696 N N . ASP A 1 761 ? 23.338 2.266 -65.635 1.00 92.19 761 ASP A N 1
ATOM 5697 C CA . ASP A 1 761 ? 23.526 1.301 -64.548 1.00 92.19 761 ASP A CA 1
ATOM 5698 C C . ASP A 1 761 ? 23.412 1.968 -63.157 1.00 92.19 761 ASP A C 1
ATOM 5700 O O . ASP A 1 761 ? 23.419 1.273 -62.154 1.00 92.19 761 ASP A O 1
ATOM 5704 N N . PHE A 1 762 ? 23.288 3.304 -63.084 1.00 89.88 762 PHE A N 1
ATOM 5705 C CA . PHE A 1 762 ? 23.193 4.090 -61.839 1.00 89.88 762 PHE A CA 1
ATOM 5706 C C . PHE A 1 762 ? 21.905 4.929 -61.720 1.00 89.88 762 PHE A C 1
ATOM 5708 O O . PHE A 1 762 ? 21.778 5.753 -60.819 1.00 89.88 762 PHE A O 1
ATOM 5715 N N . ASN A 1 763 ? 20.971 4.802 -62.670 1.00 70.25 763 ASN A N 1
ATOM 5716 C CA . ASN A 1 763 ? 19.743 5.613 -62.717 1.00 70.25 763 ASN A CA 1
ATOM 5717 C C . ASN A 1 763 ? 18.454 4.790 -62.527 1.00 70.25 763 ASN A C 1
ATOM 5719 O O . ASN A 1 763 ? 17.368 5.370 -62.560 1.00 70.25 763 ASN A O 1
ATOM 5723 N N . GLY A 1 764 ? 18.568 3.469 -62.341 1.00 60.69 764 GLY A N 1
ATOM 5724 C CA . GLY A 1 764 ? 17.434 2.544 -62.288 1.00 60.69 764 GLY A CA 1
ATOM 5725 C C . GLY A 1 764 ? 16.621 2.487 -63.595 1.00 60.69 764 GLY A C 1
ATOM 5726 O O . GLY A 1 764 ? 16.906 3.210 -64.560 1.00 60.69 764 GLY A O 1
ATOM 5727 N N . PRO A 1 765 ? 15.580 1.641 -63.665 1.00 50.12 765 PRO A N 1
ATOM 5728 C CA . PRO A 1 765 ? 14.626 1.678 -64.764 1.00 50.12 765 PRO A CA 1
ATOM 5729 C C . PRO A 1 765 ? 13.755 2.943 -64.650 1.00 50.12 765 PRO A C 1
ATOM 5731 O O . PRO A 1 765 ? 13.115 3.183 -63.629 1.00 50.12 765 PRO A O 1
ATOM 5734 N N . THR A 1 766 ? 13.733 3.765 -65.705 1.00 43.34 766 THR A N 1
ATOM 5735 C CA . THR A 1 766 ? 12.862 4.959 -65.815 1.00 43.34 766 THR A CA 1
ATOM 5736 C C . THR A 1 766 ? 11.387 4.631 -65.954 1.00 43.34 766 THR A C 1
ATOM 5738 O O . THR A 1 766 ? 11.083 3.711 -66.755 1.00 43.34 766 THR A O 1
#

Sequence (766 aa):
MGINNSDNNGASLASLARDSIFNYSEALEKSLLFYEAQRAGELPDDNRVAWRSDAVTNDGSDVGVDLSGGYFDAGDHVKFVFPMASSLTMLSWGVLEYREAYEQSNQLDEALETIKWGTDFLLNAHETSNGVTQALWGQVGDIVEDHSQWVPPEEVDNVTERPSFKIDSQHPGSDLAAEVAAAMASASMIFRPTDSDYANKLLDNAVQLYKFADDADHNAANGKQRGKYSDSLWNPNNVEFRNPDGAYVSYSYEDELAWSAAWLHKSLADAGDADTAYLNQAKNYYGGLWLDGTQSWDSKDHGTAVLLAQLTGDSQYTTDVETWLDYWLPGGGISYTPGGLAWPQELGGWGSLRYTANTAFLAGLYSDTVNAGDGGYGAFAEQQINYILGDNPLNFSYMIGFGDSYALQPHHRGAHGISGWQAYSDTSQPNTNIIQGALVGGPTRNDDFAYEDLRTNFQGNEVALDYNAGLTGALARLQGIYKQPPVTDNGSSATGYVKEGTLAGKVWNNGTAYAGNLLSNTDGTANPDDILIATEGADNVWGGTEGSDTIYTAAGNDRVGINTAAGGAVVDTGDGNDFVYSTAGLSGTGEINSIDLGTGQDNAWIVNGNNRIVSSAGNNTIGLGTGGDTVILGNGNNVVYMANGVGAADGAKDITTGSGNDWVQAGSGNDRIDLGTNAGGATDYDVAFGEAGDDMFVVHTGNGWLSVGDFAQGSDYFELQAGMNFEDLSQVNSSGSTWVWADDDILLELTGFTGTLTAADFNGPT

pLDDT: mean 83.9, std 19.97, range [24.58, 98.94]

Foldseek 3Di:
DDDDDDDDDPPPPPDPQDDDPFDLLQLLQLLLLLLLVFWFAAHDPPRPAVLDGHFQNCWCVVPPFRLGTAGQFWLWRKDALLQSLLLLLLLLVLCLLLVVLCVLQVNNVSSLVSSVRHLVSQLSQFDDDPLATAKGFGIWAFPCQGVVWQAARRCSVVRGHIDIDIAGQVQAALQSLLSQLSSLLSSLLSCCVPPNPSSVSSLSSSVNSLCQSPVPPPPPDPDDSHDRNCCRQQPCPPPPRHRPDDDPGAPDNLLSNLSSLLSNQVSCVSVVNHDCVSVVSNVVSQDADDLLAFDFSRGRNLVSLLSNCLVPVDPVSVVRNLSSVQLQDVVHVFFAAPFGARASVVVQQFLRLLRQLRQLLSLLSSCVRRNVPPRCSPVSSSVSLVVCQQSGPVSAHLFWPHDDHYAQQALHSSQQNDIDPVSLPPQVDGRPHTSGGFGFSAASDRYNPNADRHNVPCRGRMTGSSSSSSSSSSSSSVSSSSSDHHDDDPDDDDDDDDDQDDDEEQDDDPPDRDDDADDHDPPVDAEDAYEYYAEAEEEEYEDDQHYEYEYHHAHYQYEYEYHDQDEEYHEADHHDEYEAEYDYDDDHAYAHEEYEDEDEEYEYAEADHAYEYEYADYAYEYAYHAEEYEYEYYAYAYEYYHPPDAADDHEEYEHEYYHAAYEYEGHAYAYEYHDYADPPQDEYEYEYEPHHFQYEYEWEDGRYEYEYEHDDPPRYAYEYDPPDAPVQKDWDADPQWIWIDGDPTTTYTHHNDRDDDDRCRHPGDD

Radius of gyration: 34.69 Å; chains: 1; bounding box: 86×57×112 Å